Protein AF-A0A1W0WI49-F1 (afdb_monomer_lite)

Organism: Hypsibius exemplaris (NCBI:txid2072580)

Structure (mmCIF, N/CA/C/O backbone):
data_AF-A0A1W0WI49-F1
#
_entry.id   AF-A0A1W0WI49-F1
#
loop_
_atom_site.group_PDB
_atom_site.id
_atom_site.type_symbol
_atom_site.label_atom_id
_atom_site.label_alt_id
_atom_site.label_comp_id
_atom_site.label_asym_id
_atom_site.label_entity_id
_atom_site.label_seq_id
_atom_site.pdbx_PDB_ins_code
_atom_site.Cartn_x
_atom_site.Cartn_y
_atom_site.Cartn_z
_atom_site.occupancy
_atom_site.B_iso_or_equiv
_atom_site.auth_seq_id
_atom_site.auth_comp_id
_atom_site.auth_asym_id
_atom_site.auth_atom_id
_atom_site.pdbx_PDB_model_num
ATOM 1 N N . MET A 1 1 ? 21.904 1.182 1.105 1.00 25.34 1 MET A N 1
ATOM 2 C CA . MET A 1 1 ? 20.936 1.047 2.222 1.00 25.34 1 MET A CA 1
ATOM 3 C C . MET A 1 1 ? 19.886 2.133 2.042 1.00 25.34 1 MET A C 1
ATOM 5 O O . MET A 1 1 ? 20.156 3.280 2.371 1.00 25.34 1 MET A O 1
ATOM 9 N N . THR A 1 2 ? 18.769 1.812 1.389 1.00 24.64 2 THR A N 1
ATOM 10 C CA . THR A 1 2 ? 18.086 2.805 0.530 1.00 24.64 2 THR A CA 1
ATOM 11 C C . THR A 1 2 ? 16.585 2.521 0.359 1.00 24.64 2 THR A C 1
ATOM 13 O O . THR A 1 2 ? 16.008 2.796 -0.686 1.00 24.64 2 THR A O 1
ATOM 16 N N . THR A 1 3 ? 15.942 1.926 1.367 1.00 24.58 3 THR A N 1
ATOM 17 C CA . THR A 1 3 ? 14.616 1.296 1.230 1.00 24.58 3 THR A CA 1
ATOM 18 C C . THR A 1 3 ? 13.606 1.686 2.304 1.00 24.58 3 THR A C 1
ATOM 20 O O . THR A 1 3 ? 13.952 2.041 3.428 1.00 24.58 3 THR A O 1
ATOM 23 N N . THR A 1 4 ? 12.330 1.604 1.919 1.00 29.94 4 THR A N 1
ATOM 24 C CA . THR A 1 4 ? 11.133 1.961 2.700 1.00 29.94 4 THR A CA 1
ATOM 25 C C . THR A 1 4 ? 10.646 0.871 3.657 1.00 29.94 4 THR A C 1
ATOM 27 O O . THR A 1 4 ? 9.852 1.167 4.551 1.00 29.94 4 THR A O 1
ATOM 30 N N . SER A 1 5 ? 11.117 -0.372 3.513 1.00 37.22 5 SER A N 1
ATOM 31 C CA . SER A 1 5 ? 10.848 -1.422 4.503 1.00 37.22 5 SER A CA 1
ATOM 32 C C . SER A 1 5 ? 11.468 -1.074 5.862 1.00 37.22 5 SER A C 1
ATOM 34 O O . SER A 1 5 ? 12.587 -0.555 5.904 1.00 37.22 5 SER A O 1
ATOM 36 N N . PRO A 1 6 ? 10.798 -1.389 6.987 1.00 51.81 6 PRO A N 1
ATOM 37 C CA . PRO A 1 6 ? 11.404 -1.258 8.305 1.00 51.81 6 PRO A CA 1
ATOM 38 C C . PRO A 1 6 ? 12.617 -2.191 8.399 1.00 51.81 6 PRO A C 1
ATOM 40 O O . PRO A 1 6 ? 12.486 -3.408 8.299 1.00 51.81 6 PRO A O 1
ATOM 43 N N . SER A 1 7 ? 13.804 -1.616 8.582 1.00 57.25 7 SER A N 1
ATOM 44 C CA . SER A 1 7 ? 15.026 -2.372 8.855 1.00 57.25 7 SER A CA 1
ATOM 45 C C . SER A 1 7 ? 14.875 -3.139 10.168 1.00 57.25 7 SER A C 1
ATOM 47 O O . SER A 1 7 ? 14.630 -2.510 11.202 1.00 57.25 7 SER A O 1
ATOM 49 N N . LEU A 1 8 ? 15.043 -4.466 10.141 1.00 75.25 8 LEU A N 1
ATOM 50 C CA . LEU A 1 8 ? 15.136 -5.260 11.367 1.00 75.25 8 LEU A CA 1
ATOM 51 C C . LEU A 1 8 ? 16.295 -4.730 12.222 1.00 75.25 8 LEU A C 1
ATOM 53 O O . LEU A 1 8 ? 17.378 -4.452 11.703 1.00 75.25 8 LEU A O 1
ATOM 57 N N . LEU A 1 9 ? 16.052 -4.559 13.520 1.00 91.12 9 LEU A N 1
ATOM 58 C CA . LEU A 1 9 ? 17.054 -4.014 14.432 1.00 91.12 9 LEU A CA 1
ATOM 59 C C . LEU A 1 9 ? 18.099 -5.094 14.776 1.00 91.12 9 LEU A C 1
ATOM 61 O O . LEU A 1 9 ? 17.711 -6.251 14.956 1.00 91.12 9 LEU A O 1
ATOM 65 N N . PRO A 1 10 ? 19.392 -4.755 14.925 1.00 94.19 10 PRO A N 1
ATOM 66 C CA . PRO A 1 10 ? 20.425 -5.683 15.395 1.00 94.19 10 PRO A CA 1
ATOM 67 C C . PRO A 1 10 ? 20.033 -6.455 16.665 1.00 94.19 10 PRO A C 1
ATOM 69 O O . PRO A 1 10 ? 20.164 -7.681 16.706 1.00 94.19 10 PRO A O 1
ATOM 72 N N . SER A 1 11 ? 19.459 -5.764 17.656 1.00 96.50 11 SER A N 1
ATOM 73 C CA . SER A 1 11 ? 18.905 -6.375 18.876 1.00 96.50 11 SER A CA 1
ATOM 74 C C . SER A 1 11 ? 17.783 -7.392 18.609 1.00 96.50 11 SER A C 1
ATOM 76 O O . SER A 1 11 ? 17.727 -8.434 19.264 1.00 96.50 11 SER A O 1
ATOM 78 N N . VAL A 1 12 ? 16.920 -7.133 17.621 1.00 96.44 12 VAL A N 1
ATOM 79 C CA . VAL A 1 12 ? 15.818 -8.026 17.217 1.00 96.44 12 VAL A CA 1
ATOM 80 C C . VAL A 1 12 ? 16.347 -9.273 16.518 1.00 96.44 12 VAL A C 1
ATOM 82 O O . VAL A 1 12 ? 15.980 -10.370 16.923 1.00 96.44 12 VAL A O 1
ATOM 85 N N . ILE A 1 13 ? 17.263 -9.126 15.553 1.00 95.44 13 ILE A N 1
ATOM 86 C CA . ILE A 1 13 ? 17.891 -10.259 14.847 1.00 95.44 13 ILE A CA 1
ATOM 87 C C . ILE A 1 13 ? 18.578 -11.198 15.852 1.00 95.44 13 ILE A C 1
ATOM 89 O O . ILE A 1 13 ? 18.448 -12.418 15.775 1.00 95.44 13 ILE A O 1
ATOM 93 N N . LYS A 1 14 ? 19.289 -10.636 16.837 1.00 96.88 14 LYS A N 1
ATOM 94 C CA . LYS A 1 14 ? 19.951 -11.410 17.897 1.00 96.88 14 LYS A CA 1
ATOM 95 C C . LYS A 1 14 ? 18.959 -12.135 18.808 1.00 96.88 14 LYS A C 1
ATOM 97 O O . LYS A 1 14 ? 19.167 -13.311 19.100 1.00 96.88 14 LYS A O 1
ATOM 102 N N . ALA A 1 15 ? 17.881 -11.473 19.228 1.00 97.12 15 ALA A N 1
ATOM 103 C CA . ALA A 1 15 ? 16.838 -12.092 20.045 1.00 97.12 15 ALA A CA 1
ATOM 104 C C . ALA A 1 15 ? 16.081 -13.202 19.290 1.00 97.12 15 ALA A C 1
ATOM 106 O O . ALA A 1 15 ? 15.826 -14.264 19.854 1.00 97.12 15 ALA A O 1
ATOM 107 N N . GLU A 1 16 ? 15.774 -12.990 18.010 1.00 95.38 16 GLU A N 1
ATOM 108 C CA . GLU A 1 16 ? 15.127 -13.966 17.127 1.00 95.38 16 GLU A CA 1
ATOM 109 C C . GLU A 1 16 ? 16.009 -15.207 16.920 1.00 95.38 16 GLU A C 1
ATOM 111 O O . GLU A 1 16 ? 15.553 -16.327 17.162 1.00 95.38 16 GLU A O 1
ATOM 116 N N . ASN A 1 17 ? 17.297 -15.019 16.607 1.00 95.69 17 ASN A N 1
ATOM 117 C CA . ASN A 1 17 ? 18.279 -16.106 16.523 1.00 95.69 17 ASN A CA 1
ATOM 118 C C . ASN A 1 17 ? 18.418 -16.872 17.850 1.00 95.69 17 ASN A C 1
ATOM 120 O O . ASN A 1 17 ? 18.488 -18.101 17.848 1.00 95.69 17 ASN A O 1
ATOM 124 N N . HIS A 1 18 ? 18.413 -16.174 18.990 1.00 94.25 18 HIS A N 1
ATOM 125 C CA . HIS A 1 18 ? 18.462 -16.817 20.303 1.00 94.25 18 HIS A CA 1
ATOM 126 C C . HIS A 1 18 ? 17.223 -17.697 20.547 1.00 94.25 18 HIS A C 1
ATOM 128 O O . HIS A 1 18 ? 17.357 -18.868 20.897 1.00 94.25 18 HIS A O 1
ATOM 134 N N . ILE A 1 19 ? 16.021 -17.186 20.268 1.00 93.88 19 ILE A N 1
ATOM 135 C CA . ILE A 1 19 ? 14.755 -17.931 20.394 1.00 93.88 19 ILE A CA 1
ATOM 136 C C . ILE A 1 19 ? 14.688 -19.116 19.422 1.00 93.88 19 ILE A C 1
ATOM 138 O O . ILE A 1 19 ? 14.150 -20.165 19.777 1.00 93.88 19 ILE A O 1
ATOM 142 N N . HIS A 1 20 ? 15.252 -18.978 18.220 1.00 92.38 20 HIS A N 1
ATOM 143 C CA . HIS A 1 20 ? 15.390 -20.082 17.273 1.00 92.38 20 HIS A CA 1
ATOM 144 C C . HIS A 1 20 ? 16.321 -21.175 17.823 1.00 92.38 20 HIS A C 1
ATOM 146 O O . HIS A 1 20 ? 15.949 -22.347 17.833 1.00 92.38 20 HIS A O 1
ATOM 152 N N . SER A 1 21 ? 17.488 -20.795 18.359 1.00 93.94 21 SER A N 1
ATOM 153 C CA . SER A 1 21 ? 18.486 -21.734 18.898 1.00 93.94 21 SER A CA 1
ATOM 154 C C . SER A 1 21 ? 18.002 -22.545 20.108 1.00 93.94 21 SER A C 1
ATOM 156 O O . SER A 1 21 ? 18.486 -23.648 20.337 1.00 93.94 21 SER A O 1
ATOM 158 N N . GLN A 1 22 ? 17.010 -22.038 20.849 1.00 92.88 22 GLN A N 1
ATOM 159 C CA . GLN A 1 22 ? 16.369 -22.756 21.957 1.00 92.88 22 GLN A CA 1
ATOM 160 C C . GLN A 1 22 ? 15.425 -23.887 21.501 1.00 92.88 22 GLN A C 1
ATOM 162 O O . GLN A 1 22 ? 14.933 -24.634 22.342 1.00 92.88 22 GLN A O 1
ATOM 167 N N . GLY A 1 23 ? 15.112 -24.004 20.203 1.00 87.19 23 GLY A N 1
ATOM 168 C CA . GLY A 1 23 ? 14.254 -25.073 19.675 1.00 87.19 23 GLY A CA 1
ATOM 169 C C . GLY A 1 23 ? 12.799 -25.043 20.167 1.00 87.19 23 GLY A C 1
ATOM 170 O O . GLY A 1 23 ? 12.105 -26.050 20.055 1.00 87.19 23 GLY A O 1
ATOM 171 N N . LEU A 1 24 ? 12.333 -23.914 20.721 1.00 88.69 24 LEU A N 1
ATOM 172 C CA . LEU A 1 24 ? 11.058 -23.837 21.441 1.00 88.69 24 LEU A CA 1
ATOM 173 C C . LEU A 1 24 ? 9.856 -24.303 20.609 1.00 88.69 24 LEU A C 1
ATOM 175 O O . LEU A 1 24 ? 9.716 -23.964 19.425 1.00 88.69 24 LEU A O 1
ATOM 179 N N . ASP A 1 25 ? 8.928 -24.968 21.294 1.00 86.06 25 ASP A N 1
ATOM 180 C CA . ASP A 1 25 ? 7.600 -25.336 20.810 1.00 86.06 25 ASP A CA 1
ATOM 181 C C . ASP A 1 25 ? 6.792 -24.155 20.235 1.00 86.06 25 ASP A C 1
ATOM 183 O O . ASP A 1 25 ? 7.172 -22.975 20.297 1.00 86.06 25 ASP A O 1
ATOM 187 N N . LYS A 1 26 ? 5.633 -24.498 19.670 1.00 86.56 26 LYS A N 1
ATOM 188 C CA . LYS A 1 26 ? 4.609 -23.554 19.205 1.00 86.56 26 LYS A CA 1
ATOM 189 C C . LYS A 1 26 ? 3.343 -23.638 20.067 1.00 86.56 26 LYS A C 1
ATOM 191 O O . LYS A 1 26 ? 2.254 -23.386 19.560 1.00 86.56 26 LYS A O 1
ATOM 196 N N . GLU A 1 27 ? 3.487 -24.020 21.338 1.00 89.06 27 GLU A N 1
ATOM 197 C CA . GLU A 1 27 ? 2.350 -24.165 22.246 1.00 89.06 27 GLU A CA 1
ATOM 198 C C . GLU A 1 27 ? 1.673 -22.829 22.557 1.00 89.06 27 GLU A C 1
ATOM 200 O O . GLU A 1 27 ? 2.256 -21.743 22.438 1.00 89.06 27 GLU A O 1
ATOM 205 N N . TYR A 1 28 ? 0.405 -22.917 22.949 1.00 91.31 28 TYR A N 1
ATOM 206 C CA . TYR A 1 28 ? -0.402 -21.741 23.240 1.00 91.31 28 TYR A CA 1
ATOM 207 C C . TYR A 1 28 ? 0.102 -20.989 24.476 1.00 91.31 28 TYR A C 1
ATOM 209 O O . TYR A 1 28 ? 0.356 -21.568 25.532 1.00 91.31 28 TYR A O 1
ATOM 217 N N . ALA A 1 29 ? 0.142 -19.658 24.384 1.00 93.50 29 ALA A N 1
ATOM 218 C CA . ALA A 1 29 ? 0.292 -18.827 25.570 1.00 93.50 29 ALA A CA 1
ATOM 219 C C . ALA A 1 29 ? -0.906 -19.006 26.530 1.00 93.50 29 ALA A C 1
ATOM 221 O O . ALA A 1 29 ? -2.032 -19.261 26.080 1.00 93.50 29 ALA A O 1
ATOM 222 N N . PRO A 1 30 ? -0.719 -18.749 27.839 1.00 95.38 30 PRO A N 1
ATOM 223 C CA . PRO A 1 30 ? -1.824 -18.423 28.736 1.00 95.38 30 PRO A CA 1
ATOM 224 C C . PRO A 1 30 ? -2.712 -17.311 28.158 1.00 95.38 30 PRO A C 1
ATOM 226 O O . PRO A 1 30 ? -2.269 -16.502 27.343 1.00 95.38 30 PRO A O 1
ATOM 229 N N . ILE A 1 31 ? -3.959 -17.206 28.628 1.00 97.00 31 ILE A N 1
ATOM 230 C CA . ILE A 1 31 ? -4.920 -16.182 28.165 1.00 97.00 31 ILE A CA 1
ATOM 231 C C . ILE A 1 31 ? -4.344 -14.756 28.295 1.00 97.00 31 ILE A C 1
ATOM 233 O O . ILE A 1 31 ? -4.584 -13.907 27.441 1.00 97.00 31 ILE A O 1
ATOM 237 N N . THR A 1 32 ? -3.538 -14.494 29.328 1.00 96.69 32 THR A N 1
ATOM 238 C CA . THR A 1 32 ? -2.862 -13.205 29.557 1.00 96.69 32 THR A CA 1
ATOM 239 C C . THR A 1 32 ? -1.545 -13.031 28.790 1.00 96.69 32 THR A C 1
ATOM 241 O O . THR A 1 32 ? -0.954 -11.953 28.855 1.00 96.69 32 THR A O 1
ATOM 244 N N . GLY A 1 33 ? -1.096 -14.038 28.037 1.00 97.38 33 GLY A N 1
ATOM 245 C CA . GLY A 1 33 ? 0.126 -14.028 27.233 1.00 97.38 33 GLY A CA 1
ATOM 246 C C . GLY A 1 33 ? 1.391 -14.488 27.951 1.00 97.38 33 GLY A C 1
ATOM 247 O O . GLY A 1 33 ? 1.346 -15.136 28.997 1.00 97.38 33 GLY A O 1
ATOM 248 N N . VAL A 1 34 ? 2.541 -14.159 27.358 1.00 97.12 34 VAL A N 1
ATOM 249 C CA . VAL A 1 34 ? 3.868 -14.510 27.886 1.00 97.12 34 VAL A CA 1
ATOM 250 C C . VAL A 1 34 ? 4.151 -13.704 29.162 1.00 97.12 34 VAL A C 1
ATOM 252 O O . VAL A 1 34 ? 4.273 -12.480 29.126 1.00 97.12 34 VAL A O 1
ATOM 255 N N . ALA A 1 35 ? 4.276 -14.388 30.303 1.00 97.12 35 ALA A N 1
ATOM 256 C CA . ALA A 1 35 ? 4.359 -13.743 31.616 1.00 97.12 35 ALA A CA 1
ATOM 257 C C . ALA A 1 35 ? 5.550 -12.775 31.755 1.00 97.12 35 ALA A C 1
ATOM 259 O O . ALA A 1 35 ? 5.390 -11.675 32.281 1.00 97.12 35 ALA A O 1
ATOM 260 N N . ASP A 1 36 ? 6.729 -13.141 31.249 1.00 97.88 36 ASP A N 1
ATOM 261 C CA . ASP A 1 36 ? 7.935 -12.308 31.372 1.00 97.88 36 ASP A CA 1
ATOM 262 C C . ASP A 1 36 ? 7.964 -11.135 30.385 1.00 97.88 36 ASP A C 1
ATOM 264 O O . ASP A 1 36 ? 8.540 -10.091 30.692 1.00 97.88 36 ASP A O 1
ATOM 268 N N . PHE A 1 37 ? 7.237 -11.243 29.265 1.00 98.56 37 PHE A N 1
ATOM 269 C CA . PHE A 1 37 ? 6.920 -10.093 28.417 1.00 98.56 37 PHE A CA 1
ATOM 270 C C . PHE A 1 37 ? 6.013 -9.105 29.162 1.00 98.56 37 PHE A C 1
ATOM 272 O O . PHE A 1 37 ? 6.290 -7.908 29.163 1.00 98.56 37 PHE A O 1
ATOM 279 N N . ASN A 1 38 ? 4.966 -9.587 29.845 1.00 98.50 38 ASN A N 1
ATOM 280 C CA . ASN A 1 38 ? 4.050 -8.725 30.602 1.00 98.50 38 ASN A CA 1
ATOM 281 C C . ASN A 1 38 ? 4.777 -7.964 31.723 1.00 98.50 38 ASN A C 1
ATOM 283 O O . ASN A 1 38 ? 4.591 -6.754 31.861 1.00 98.50 38 ASN A O 1
ATOM 287 N N . LYS A 1 39 ? 5.647 -8.648 32.485 1.00 98.19 39 LYS A N 1
ATOM 288 C CA . LYS A 1 39 ? 6.513 -8.022 33.501 1.00 98.19 39 LYS A CA 1
ATOM 289 C C . LYS A 1 39 ? 7.402 -6.943 32.874 1.00 98.19 39 LYS A C 1
ATOM 291 O O . LYS A 1 39 ? 7.409 -5.806 33.341 1.00 98.19 39 LYS A O 1
ATOM 296 N N . ALA A 1 40 ? 8.111 -7.281 31.797 1.00 98.50 40 ALA A N 1
ATOM 297 C CA . ALA A 1 40 ? 9.050 -6.380 31.137 1.00 98.50 40 ALA A CA 1
ATOM 298 C C . ALA A 1 40 ? 8.371 -5.151 30.507 1.00 98.50 40 ALA A C 1
ATOM 300 O O . ALA A 1 40 ? 8.863 -4.033 30.654 1.00 98.50 40 ALA A O 1
ATOM 301 N N . ALA A 1 41 ? 7.211 -5.327 29.867 1.00 98.50 41 ALA A N 1
ATOM 302 C CA . ALA A 1 41 ? 6.413 -4.236 29.310 1.00 98.50 41 ALA A CA 1
ATOM 303 C C . ALA A 1 41 ? 5.956 -3.249 30.399 1.00 98.50 41 ALA A C 1
ATOM 305 O O . ALA A 1 41 ? 6.067 -2.032 30.216 1.00 98.50 41 ALA A O 1
ATOM 306 N N . ALA A 1 42 ? 5.515 -3.763 31.553 1.00 98.31 42 ALA A N 1
ATOM 307 C CA . ALA A 1 42 ? 5.128 -2.947 32.699 1.00 98.31 42 ALA A CA 1
ATOM 308 C C . ALA A 1 42 ? 6.329 -2.198 33.307 1.00 98.31 42 ALA A C 1
ATOM 310 O O . ALA A 1 42 ? 6.246 -0.991 33.535 1.00 98.31 42 ALA A O 1
ATOM 311 N N . VAL A 1 43 ? 7.466 -2.875 33.509 1.00 98.25 43 VAL A N 1
ATOM 312 C CA . VAL A 1 43 ? 8.712 -2.256 34.002 1.00 98.25 43 VAL A CA 1
ATOM 313 C C . VAL A 1 43 ? 9.208 -1.159 33.057 1.00 98.25 43 VAL A C 1
ATOM 315 O O . VAL A 1 43 ? 9.609 -0.095 33.526 1.00 98.25 43 VAL A O 1
ATOM 318 N N . LEU A 1 44 ? 9.122 -1.363 31.739 1.00 98.19 44 LEU A N 1
ATOM 319 C CA . LEU A 1 44 ? 9.485 -0.359 30.738 1.00 98.19 44 LEU A CA 1
ATOM 320 C C . LEU A 1 44 ? 8.608 0.903 30.854 1.00 98.19 44 LEU A C 1
ATOM 322 O O . LEU A 1 44 ? 9.127 2.021 30.881 1.00 98.19 44 LEU A O 1
ATOM 326 N N . ALA A 1 45 ? 7.285 0.750 30.973 1.00 97.94 45 ALA A N 1
ATOM 327 C CA . ALA A 1 45 ? 6.368 1.881 31.125 1.00 97.94 45 ALA A CA 1
ATOM 328 C C . ALA A 1 45 ? 6.533 2.601 32.471 1.00 97.94 45 ALA A C 1
ATOM 330 O O . ALA A 1 45 ? 6.810 3.800 32.512 1.00 97.94 45 ALA A O 1
ATOM 331 N N . PHE A 1 46 ? 6.370 1.881 33.581 1.00 98.00 46 PHE A N 1
ATOM 332 C CA . PHE A 1 46 ? 6.279 2.472 34.917 1.00 98.00 46 PHE A CA 1
ATOM 333 C C . PHE A 1 46 ? 7.646 2.778 35.550 1.00 98.00 46 PHE A C 1
ATOM 335 O O . PHE A 1 46 ? 7.723 3.625 36.437 1.00 98.00 46 PHE A O 1
ATOM 342 N N . GLY A 1 47 ? 8.718 2.140 35.075 1.00 96.38 47 GLY A N 1
ATOM 343 C CA . GLY A 1 47 ? 10.060 2.198 35.653 1.00 96.38 47 GLY A CA 1
ATOM 344 C C . GLY A 1 47 ? 10.290 1.105 36.705 1.00 96.38 47 GLY A C 1
ATOM 345 O O . GLY A 1 47 ? 9.386 0.750 37.463 1.00 96.38 47 GLY A O 1
ATOM 346 N N . LYS A 1 48 ? 11.526 0.590 36.774 1.00 93.19 48 LYS A N 1
ATOM 347 C CA . LYS A 1 48 ? 11.940 -0.511 37.672 1.00 93.19 48 LYS A CA 1
ATOM 348 C C . LYS A 1 48 ? 11.658 -0.248 39.162 1.00 93.19 48 LYS A C 1
ATOM 350 O O . LYS A 1 48 ? 11.329 -1.167 39.901 1.00 93.19 48 LYS A O 1
ATOM 355 N N . ASP A 1 49 ? 11.750 1.013 39.584 1.00 92.62 49 ASP A N 1
ATOM 356 C CA . ASP A 1 49 ? 11.578 1.442 40.977 1.00 92.62 49 ASP A CA 1
ATOM 357 C C . ASP A 1 49 ? 10.129 1.822 41.326 1.00 92.62 49 ASP A C 1
ATOM 359 O O . ASP A 1 49 ? 9.860 2.305 42.427 1.00 92.62 49 ASP A O 1
ATOM 363 N N . SER A 1 50 ? 9.184 1.618 40.401 1.00 94.81 50 SER A N 1
ATOM 364 C CA . SER A 1 50 ? 7.789 2.017 40.579 1.00 94.81 50 SER A CA 1
ATOM 365 C C . SER A 1 50 ? 7.127 1.302 41.767 1.00 94.81 50 SER A C 1
ATOM 367 O O . SER A 1 50 ? 7.129 0.066 41.813 1.00 94.81 50 SER A O 1
ATOM 369 N N . PRO A 1 51 ? 6.468 2.037 42.688 1.00 93.81 51 PRO A N 1
ATOM 370 C CA . PRO A 1 51 ? 5.720 1.427 43.785 1.00 93.81 51 PRO A CA 1
ATOM 371 C C . PRO A 1 51 ? 4.527 0.606 43.281 1.00 93.81 51 PRO A C 1
ATOM 373 O O . PRO A 1 51 ? 4.112 -0.330 43.954 1.00 93.81 51 PRO A O 1
ATOM 376 N N . VAL A 1 52 ? 4.004 0.904 42.083 1.00 95.88 52 VAL A N 1
ATOM 377 C CA . VAL A 1 52 ? 2.936 0.111 41.457 1.00 95.88 52 VAL A CA 1
ATOM 378 C C . VAL A 1 52 ? 3.420 -1.307 41.152 1.00 95.88 52 VAL A C 1
ATOM 380 O O . VAL A 1 52 ? 2.735 -2.262 41.501 1.00 95.88 52 VAL A O 1
ATOM 383 N N . ILE A 1 53 ? 4.621 -1.444 40.580 1.00 95.88 53 ILE A N 1
ATOM 384 C CA . ILE A 1 53 ? 5.230 -2.750 40.285 1.00 95.88 53 ILE A CA 1
ATOM 385 C C . ILE A 1 53 ? 5.614 -3.454 41.589 1.00 95.88 53 ILE A C 1
ATOM 387 O O . ILE A 1 53 ? 5.223 -4.595 41.821 1.00 95.88 53 ILE A O 1
ATOM 391 N N . ARG A 1 54 ? 6.347 -2.755 42.468 1.00 96.00 54 ARG A N 1
ATOM 392 C CA . ARG A 1 54 ? 6.891 -3.316 43.715 1.00 96.00 54 ARG A CA 1
ATOM 393 C C . ARG A 1 54 ? 5.810 -3.856 44.653 1.00 96.00 54 ARG A C 1
ATOM 395 O O . ARG A 1 54 ? 6.030 -4.876 45.296 1.00 96.00 54 ARG A O 1
ATOM 402 N N . ASN A 1 55 ? 4.657 -3.192 44.711 1.00 96.12 55 ASN A N 1
ATOM 403 C CA . ASN A 1 55 ? 3.573 -3.543 45.627 1.00 96.12 55 ASN A CA 1
ATOM 404 C C . ASN A 1 55 ? 2.485 -4.418 44.965 1.00 96.12 55 ASN A C 1
ATOM 406 O O . ASN A 1 55 ? 1.465 -4.680 45.599 1.00 96.12 55 ASN A O 1
ATOM 410 N N . GLY A 1 56 ? 2.671 -4.865 43.714 1.00 95.69 56 GLY A N 1
ATOM 411 C CA . GLY A 1 56 ? 1.716 -5.728 43.003 1.00 95.69 56 GLY A CA 1
ATOM 412 C C . GLY A 1 56 ? 0.408 -5.036 42.598 1.00 95.69 56 GLY A C 1
ATOM 413 O O . GLY A 1 56 ? -0.635 -5.678 42.543 1.00 95.69 56 GLY A O 1
ATOM 414 N N . LEU A 1 57 ? 0.448 -3.725 42.342 1.00 97.44 57 LEU A N 1
ATOM 415 C CA . LEU A 1 57 ? -0.726 -2.878 42.088 1.00 97.44 57 LEU A CA 1
ATOM 416 C C . LEU A 1 57 ? -1.031 -2.684 40.594 1.00 97.44 57 LEU A C 1
ATOM 418 O O . LEU A 1 57 ? -1.800 -1.790 40.238 1.00 97.44 57 LEU A O 1
ATOM 422 N N . ASN A 1 58 ? -0.434 -3.479 39.703 1.00 97.06 58 ASN A N 1
ATOM 423 C CA . ASN A 1 58 ? -0.806 -3.520 38.292 1.00 97.06 58 ASN A CA 1
ATOM 424 C C . ASN A 1 58 ? -1.202 -4.918 37.830 1.00 97.06 58 ASN A C 1
ATOM 426 O O . ASN A 1 58 ? -0.551 -5.914 38.133 1.00 97.06 58 ASN A O 1
ATOM 430 N N . VAL A 1 59 ? -2.210 -4.945 36.966 1.00 98.31 59 VAL A N 1
ATOM 431 C CA . VAL A 1 59 ? -2.443 -6.051 36.042 1.00 98.31 59 VAL A CA 1
ATOM 432 C C . VAL A 1 59 ? -1.822 -5.670 34.710 1.00 98.31 59 VAL A C 1
ATOM 434 O O . VAL A 1 59 ? -2.086 -4.574 34.222 1.00 98.31 59 VAL A O 1
ATOM 437 N N . THR A 1 60 ? -1.044 -6.562 34.097 1.00 98.56 60 THR A N 1
ATOM 438 C CA . THR A 1 60 ? -0.522 -6.375 32.736 1.00 98.56 60 THR A CA 1
ATOM 439 C C . THR A 1 60 ? -0.717 -7.648 31.925 1.00 98.56 60 THR A C 1
ATOM 441 O O . THR A 1 60 ? -0.390 -8.743 32.376 1.00 98.56 60 THR A O 1
ATOM 444 N N . THR A 1 61 ? -1.265 -7.496 30.721 1.00 98.50 61 THR A N 1
ATOM 445 C CA . THR A 1 61 ? -1.626 -8.596 29.818 1.00 98.50 61 THR A CA 1
ATOM 446 C C . THR A 1 61 ? -1.168 -8.300 28.395 1.00 98.50 61 THR A C 1
ATOM 448 O O . THR A 1 61 ? -1.197 -7.151 27.950 1.00 98.50 61 THR A O 1
ATOM 451 N N . GLN A 1 62 ? -0.757 -9.329 27.664 1.00 98.62 62 GLN A N 1
ATOM 452 C CA . GLN A 1 62 ? -0.358 -9.208 26.269 1.00 98.62 62 GLN A CA 1
ATOM 453 C C . GLN A 1 62 ? -1.598 -9.037 25.383 1.00 98.62 62 GLN A C 1
ATOM 455 O O . GLN A 1 62 ? -2.594 -9.757 25.509 1.00 98.62 62 GLN A O 1
ATOM 460 N N . ALA A 1 63 ? -1.512 -8.105 24.439 1.00 98.06 63 ALA A N 1
ATOM 461 C CA . ALA A 1 63 ? -2.585 -7.770 23.516 1.00 98.06 63 ALA A CA 1
ATOM 462 C C . ALA A 1 63 ? -2.095 -7.731 22.063 1.00 98.06 63 ALA A C 1
ATOM 464 O O . ALA A 1 63 ? -0.902 -7.582 21.791 1.00 98.06 63 ALA A O 1
ATOM 465 N N . ILE A 1 64 ? -3.031 -7.849 21.115 1.00 96.75 64 ILE A N 1
ATOM 466 C CA . ILE A 1 64 ? -2.741 -7.886 19.672 1.00 96.75 64 ILE A CA 1
ATOM 467 C C . ILE A 1 64 ? -2.428 -6.465 19.161 1.00 96.75 64 ILE A C 1
ATOM 469 O O . ILE A 1 64 ? -3.245 -5.771 18.547 1.00 96.75 64 ILE A O 1
ATOM 473 N N . SER A 1 65 ? -1.197 -6.035 19.424 1.00 95.62 65 SER A N 1
ATOM 474 C CA . SER A 1 65 ? -0.650 -4.693 19.234 1.00 95.62 65 SER A CA 1
ATOM 475 C C . SER A 1 65 ? -1.362 -3.624 20.073 1.00 95.62 65 SER A C 1
ATOM 477 O O . SER A 1 65 ? -2.299 -3.914 20.817 1.00 95.62 65 SER A O 1
ATOM 479 N N . GLY A 1 66 ? -0.949 -2.361 19.928 1.00 96.69 66 GLY A N 1
ATOM 480 C CA . GLY A 1 66 ? -1.608 -1.230 20.597 1.00 96.69 66 GLY A CA 1
ATOM 481 C C . GLY A 1 66 ? -3.097 -1.140 20.242 1.00 96.69 66 GLY A C 1
ATOM 482 O O . GLY A 1 66 ? -3.921 -0.837 21.093 1.00 96.69 66 GLY A O 1
ATOM 483 N N . THR A 1 67 ? -3.470 -1.523 19.014 1.00 97.56 67 THR A N 1
ATOM 484 C CA . THR A 1 67 ? -4.874 -1.638 18.580 1.00 97.56 67 THR A CA 1
ATOM 485 C C . THR A 1 67 ? -5.672 -2.630 19.432 1.00 97.56 67 THR A C 1
ATOM 487 O O . THR A 1 67 ? -6.782 -2.314 19.851 1.00 97.56 67 THR A O 1
ATOM 490 N N . GLY A 1 68 ? -5.110 -3.811 19.709 1.00 97.81 68 GLY A N 1
ATOM 491 C CA . GLY A 1 68 ? -5.722 -4.810 20.583 1.00 97.81 68 GLY A CA 1
ATOM 492 C C . GLY A 1 68 ? -5.771 -4.345 22.035 1.00 97.81 68 GLY A C 1
ATOM 493 O O . GLY A 1 68 ? -6.797 -4.514 22.683 1.00 97.81 68 GLY A O 1
ATOM 494 N N . ALA A 1 69 ? -4.715 -3.687 22.525 1.00 98.50 69 ALA A N 1
ATOM 495 C CA . ALA A 1 69 ? -4.686 -3.126 23.875 1.00 98.50 69 ALA A CA 1
ATOM 496 C C . ALA A 1 69 ? -5.759 -2.039 24.072 1.00 98.50 69 ALA A C 1
ATOM 498 O O . ALA A 1 69 ? -6.481 -2.066 25.064 1.00 98.50 69 ALA A O 1
ATOM 499 N N . LEU A 1 70 ? -5.925 -1.136 23.096 1.00 98.69 70 LEU A N 1
ATOM 500 C CA . LEU A 1 70 ? -6.995 -0.132 23.060 1.00 98.69 70 LEU A CA 1
ATOM 501 C C . LEU A 1 70 ? -8.385 -0.783 22.997 1.00 98.69 70 LEU A C 1
ATOM 503 O O . LEU A 1 70 ? -9.283 -0.390 23.736 1.00 98.69 70 LEU A O 1
ATOM 507 N N . ARG A 1 71 ? -8.577 -1.818 22.164 1.00 98.50 71 ARG A N 1
ATOM 508 C CA . ARG A 1 71 ? -9.867 -2.522 22.047 1.00 98.50 71 ARG A CA 1
ATOM 509 C C . ARG A 1 71 ? -10.241 -3.309 23.307 1.00 98.50 71 ARG A C 1
ATOM 511 O O . ARG A 1 71 ? -11.431 -3.366 23.634 1.00 98.50 71 ARG A O 1
ATOM 518 N N . LEU A 1 72 ? -9.253 -3.889 23.991 1.00 98.62 72 LEU A N 1
ATOM 519 C CA . LEU A 1 72 ? -9.410 -4.619 25.248 1.00 98.62 72 LEU A CA 1
ATOM 520 C C . LEU A 1 72 ? -9.754 -3.672 26.400 1.00 98.62 72 LEU A C 1
ATOM 522 O O . LEU A 1 72 ? -10.752 -3.895 27.081 1.00 98.62 72 LEU A O 1
ATOM 526 N N . GLY A 1 73 ? -9.004 -2.581 26.576 1.00 98.38 73 GLY A N 1
ATOM 527 C CA . GLY A 1 73 ? -9.313 -1.594 27.609 1.00 98.38 73 GLY A CA 1
ATOM 528 C C . GLY A 1 73 ? -10.630 -0.863 27.366 1.00 98.38 73 GLY A C 1
ATOM 529 O O . GLY A 1 73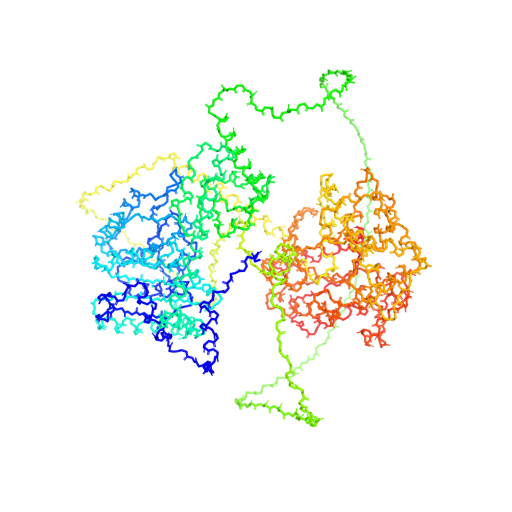 ? -11.368 -0.621 28.314 1.00 98.38 73 GLY A O 1
ATOM 530 N N . ALA A 1 74 ? -10.999 -0.598 26.109 1.00 98.56 74 ALA A N 1
ATOM 531 C CA . ALA A 1 74 ? -12.323 -0.074 25.783 1.00 98.56 74 ALA A CA 1
ATOM 532 C C . ALA A 1 74 ? -13.450 -1.070 26.143 1.00 98.56 74 ALA A C 1
ATOM 534 O O . ALA A 1 74 ? -14.473 -0.655 26.679 1.00 98.56 74 ALA A O 1
ATOM 535 N N . ALA A 1 75 ? -13.259 -2.383 25.931 1.00 98.44 75 ALA A N 1
ATOM 536 C CA . ALA A 1 75 ? -14.211 -3.407 26.391 1.00 98.44 75 ALA A CA 1
ATOM 537 C C . ALA A 1 75 ? -14.296 -3.488 27.925 1.00 98.44 75 ALA A C 1
ATOM 539 O O . ALA A 1 75 ? -15.375 -3.674 28.483 1.00 98.44 75 ALA A O 1
ATOM 540 N N . PHE A 1 76 ? -13.155 -3.356 28.602 1.00 98.31 76 PHE A N 1
ATOM 541 C CA . PHE A 1 76 ? -13.064 -3.374 30.058 1.00 98.31 76 PHE A CA 1
ATOM 542 C C . PHE A 1 76 ? -13.774 -2.165 30.681 1.00 98.31 76 PHE A C 1
ATOM 544 O O . PHE A 1 76 ? -14.587 -2.331 31.589 1.00 98.31 76 PHE A O 1
ATOM 551 N N . LEU A 1 77 ? -13.534 -0.962 30.153 1.00 97.81 77 LEU A N 1
ATOM 552 C CA . LEU A 1 77 ? -14.195 0.248 30.632 1.00 97.81 77 LEU A CA 1
ATOM 553 C C . LEU A 1 77 ? -15.690 0.256 30.314 1.00 97.81 77 LEU A C 1
ATOM 555 O O . LEU A 1 77 ? -16.463 0.612 31.194 1.00 97.81 77 LEU A O 1
ATOM 559 N N . GLU A 1 78 ? -16.133 -0.199 29.138 1.00 97.81 78 GLU A N 1
ATOM 560 C CA . GLU A 1 78 ? -17.574 -0.347 28.895 1.00 97.81 78 GLU A CA 1
ATOM 561 C C . GLU A 1 78 ? -18.202 -1.294 29.929 1.00 97.81 78 GLU A C 1
ATOM 563 O O . GLU A 1 78 ? -19.111 -0.900 30.661 1.00 97.81 78 GLU A O 1
ATOM 568 N N . LYS A 1 79 ? -17.680 -2.513 30.070 1.00 97.19 79 LYS A N 1
ATOM 569 C CA . LYS A 1 79 ? -18.344 -3.530 30.888 1.00 97.19 79 LYS A CA 1
ATOM 570 C C . LYS A 1 79 ? -18.312 -3.227 32.392 1.00 97.19 79 LYS A C 1
ATOM 572 O O . LYS A 1 79 ? -19.273 -3.539 33.102 1.00 97.19 79 LYS A O 1
ATOM 577 N N . PHE A 1 80 ? -17.222 -2.644 32.896 1.00 95.94 80 PHE A N 1
ATOM 578 C CA . PHE A 1 80 ? -16.967 -2.557 34.338 1.00 95.94 80 PHE A CA 1
ATOM 579 C C . PHE A 1 80 ? -16.974 -1.140 34.919 1.00 95.94 80 PHE A C 1
ATOM 581 O O . PHE A 1 80 ? -17.338 -0.996 36.089 1.00 95.94 80 PHE A O 1
ATOM 588 N N . PHE A 1 81 ? -16.645 -0.096 34.150 1.00 95.50 81 PHE A N 1
ATOM 589 C CA . PHE A 1 81 ? -16.600 1.270 34.681 1.00 95.50 81 PHE A CA 1
ATOM 590 C C . PHE A 1 81 ? -18.005 1.783 35.035 1.00 95.50 81 PHE A C 1
ATOM 592 O O . PHE A 1 81 ? -18.971 1.565 34.301 1.00 95.50 81 PHE A O 1
ATOM 599 N N . LYS A 1 82 ? -18.115 2.448 36.193 1.00 94.31 82 LYS A N 1
ATOM 600 C CA . LYS A 1 82 ? -19.386 2.941 36.760 1.00 94.31 82 LYS A CA 1
ATOM 601 C C . LYS A 1 82 ? -19.548 4.464 36.706 1.00 94.31 82 LYS A C 1
ATOM 603 O O . LYS A 1 82 ? -20.628 4.951 37.018 1.00 94.31 82 LYS A O 1
ATOM 608 N N . GLY A 1 83 ? -18.495 5.193 36.328 1.00 94.25 83 GLY A N 1
ATOM 609 C CA . GLY A 1 83 ? -18.547 6.635 36.080 1.00 94.25 83 GLY A CA 1
ATOM 610 C C . GLY A 1 83 ? -19.141 6.970 34.708 1.00 94.25 83 GLY A C 1
ATOM 611 O O . GLY A 1 83 ? -19.790 6.139 34.069 1.00 94.25 83 GLY A O 1
ATOM 612 N N . ASN A 1 84 ? -18.886 8.185 34.221 1.00 94.50 84 ASN A N 1
ATOM 613 C CA . ASN A 1 84 ? -19.350 8.606 32.904 1.00 94.50 84 ASN A CA 1
ATOM 614 C C . ASN A 1 84 ? -18.617 7.831 31.788 1.00 94.50 84 ASN A C 1
ATOM 616 O O . ASN A 1 84 ? -17.401 7.937 31.627 1.00 94.50 84 ASN A O 1
ATOM 620 N N . LYS A 1 85 ? -19.382 7.072 30.992 1.00 95.06 85 LYS A N 1
ATOM 621 C CA . LYS A 1 85 ? -18.905 6.278 29.844 1.00 95.06 85 LYS A CA 1
ATOM 622 C C . LYS A 1 85 ? -18.592 7.110 28.588 1.00 95.06 85 LYS A C 1
ATOM 624 O O . LYS A 1 85 ? -18.280 6.541 27.542 1.00 95.06 85 LYS A O 1
ATOM 629 N N . GLU A 1 86 ? -18.664 8.437 28.660 1.00 95.81 86 GLU A N 1
ATOM 630 C CA . GLU A 1 86 ? -18.121 9.317 27.625 1.00 95.81 86 GLU A CA 1
ATOM 631 C C . GLU A 1 86 ? -16.585 9.353 27.687 1.00 95.81 86 GLU A C 1
ATOM 633 O O . GLU A 1 86 ? -15.979 9.681 28.710 1.00 95.81 86 GLU A O 1
ATOM 638 N N . VAL A 1 87 ? -15.961 9.019 26.558 1.00 98.31 87 VAL A N 1
ATOM 639 C CA . VAL A 1 87 ? -14.513 9.005 26.345 1.00 98.31 87 VAL A CA 1
ATOM 640 C C . VAL A 1 87 ? -14.115 10.264 25.591 1.00 98.31 87 VAL A C 1
ATOM 642 O O . VAL A 1 87 ? -14.423 10.417 24.406 1.00 98.31 87 VAL A O 1
ATOM 645 N N . TYR A 1 88 ? -13.412 11.159 26.272 1.00 98.56 88 TYR A N 1
ATOM 646 C CA . TYR A 1 88 ? -12.913 12.408 25.714 1.00 98.56 88 TYR A CA 1
ATOM 647 C C . TYR A 1 88 ? -11.536 12.200 25.084 1.00 98.56 88 TYR A C 1
ATOM 649 O O . TYR A 1 88 ? -10.616 11.691 25.723 1.00 98.56 88 TYR A O 1
ATOM 657 N N . MET A 1 89 ? -11.403 12.592 23.818 1.00 98.31 89 MET A N 1
ATOM 658 C CA . MET A 1 89 ? -10.192 12.432 23.011 1.00 98.31 89 MET A CA 1
ATOM 659 C C . MET A 1 89 ? -9.678 13.791 22.511 1.00 98.31 89 MET A C 1
ATOM 661 O O . MET A 1 89 ? -10.488 14.697 22.302 1.00 98.31 89 MET A O 1
ATOM 665 N N . PRO A 1 90 ? -8.366 13.954 22.273 1.00 98.00 90 PRO A N 1
ATOM 666 C CA . PRO A 1 90 ? -7.830 15.191 21.721 1.00 98.00 90 PRO A CA 1
ATOM 667 C C . PRO A 1 90 ? -8.341 15.455 20.298 1.00 98.00 90 PRO A C 1
ATOM 669 O O . PRO A 1 90 ? -8.812 14.554 19.592 1.00 98.00 90 PRO A O 1
ATOM 672 N N . THR A 1 91 ? -8.233 16.713 19.875 1.00 95.88 91 THR A N 1
ATOM 673 C CA . THR A 1 91 ? -8.609 17.160 18.530 1.00 95.88 91 THR A CA 1
ATOM 674 C C . THR A 1 91 ? -7.394 17.782 17.834 1.00 95.88 91 THR A C 1
ATOM 676 O O . THR A 1 91 ? -6.930 18.832 18.289 1.00 95.88 91 THR A O 1
ATOM 679 N N . PRO A 1 92 ? -6.868 17.176 16.747 1.00 94.25 92 PRO A N 1
ATOM 680 C CA . PRO A 1 92 ? -7.187 15.838 16.220 1.00 94.25 92 PRO A CA 1
ATOM 681 C C . PRO A 1 92 ? -6.667 14.704 17.135 1.00 94.25 92 PRO A C 1
ATOM 683 O O . PRO A 1 92 ? -6.024 14.961 18.143 1.00 94.25 92 PRO A O 1
ATOM 686 N N . THR A 1 93 ? -6.911 13.442 16.772 1.00 95.44 93 THR A N 1
ATOM 687 C CA . THR A 1 93 ? -6.347 12.241 17.430 1.00 95.44 93 THR A CA 1
ATOM 688 C C . THR A 1 93 ? -6.091 11.148 16.386 1.00 95.44 93 THR A C 1
ATOM 690 O O . THR A 1 93 ? -6.462 11.309 15.218 1.00 95.44 93 THR A O 1
ATOM 693 N N . TRP A 1 94 ? -5.478 10.021 16.763 1.00 94.19 94 TRP A N 1
ATOM 694 C CA . TRP A 1 94 ? -5.269 8.907 15.837 1.00 94.19 94 TRP A CA 1
ATOM 695 C C . TRP A 1 94 ? -6.623 8.391 15.337 1.00 94.19 94 TRP A C 1
ATOM 697 O O . TRP A 1 94 ? -7.471 7.986 16.130 1.00 94.19 94 TRP A O 1
ATOM 707 N N . GLY A 1 95 ? -6.823 8.382 14.015 1.00 90.12 95 GLY A N 1
ATOM 708 C CA . GLY A 1 95 ? -8.136 8.148 13.396 1.00 90.12 95 GLY A CA 1
ATOM 709 C C . GLY A 1 95 ? -8.812 6.813 13.736 1.00 90.12 95 GLY A C 1
ATOM 710 O O . GLY A 1 95 ? -10.013 6.679 13.531 1.00 90.12 95 GLY A O 1
ATOM 711 N N . ASN A 1 96 ? -8.079 5.843 14.293 1.00 94.88 96 ASN A N 1
ATOM 712 C CA . ASN A 1 96 ? -8.647 4.571 14.740 1.00 94.88 96 ASN A CA 1
ATOM 713 C C . ASN A 1 96 ? -9.199 4.609 16.184 1.00 94.88 96 ASN A C 1
ATOM 715 O O . ASN A 1 96 ? -9.912 3.694 16.581 1.00 94.88 96 ASN A O 1
ATOM 719 N N . HIS A 1 97 ? -8.929 5.652 16.979 1.00 98.12 97 HIS A N 1
ATOM 720 C CA . HIS A 1 97 ? -9.478 5.765 18.336 1.00 98.12 97 HIS A CA 1
ATOM 721 C C . HIS A 1 97 ? -11.011 5.840 18.331 1.00 98.12 97 HIS A C 1
ATOM 723 O O . HIS A 1 97 ? -11.669 5.053 19.009 1.00 98.12 97 HIS A O 1
ATOM 729 N N . ILE A 1 98 ? -11.589 6.721 17.510 1.00 97.62 98 ILE A N 1
ATOM 730 C CA . ILE A 1 98 ? -13.046 6.892 17.414 1.00 97.62 98 ILE A CA 1
ATOM 731 C C . ILE A 1 98 ? -13.763 5.560 17.089 1.00 97.62 98 ILE A C 1
ATOM 733 O O . ILE A 1 98 ? -14.660 5.195 17.852 1.00 97.62 98 ILE A O 1
ATOM 737 N N . PRO A 1 99 ? -13.395 4.792 16.037 1.00 97.56 99 PRO A N 1
ATOM 738 C CA . PRO A 1 99 ? -14.044 3.510 15.759 1.00 97.56 99 PRO A CA 1
ATOM 739 C C . PRO A 1 99 ? -13.756 2.424 16.808 1.00 97.56 99 PRO A C 1
ATOM 741 O O . PRO A 1 99 ? -14.675 1.670 17.114 1.00 97.56 99 PRO A O 1
ATOM 744 N N . ILE A 1 100 ? -12.557 2.348 17.413 1.00 98.31 100 ILE A N 1
ATOM 745 C CA . ILE A 1 100 ? -12.275 1.363 18.482 1.00 98.31 100 ILE A CA 1
ATOM 746 C C . ILE A 1 100 ? -13.231 1.547 19.666 1.00 98.31 100 ILE A C 1
ATOM 748 O O . ILE A 1 100 ? -13.855 0.581 20.108 1.00 98.31 100 ILE A O 1
ATOM 752 N N . PHE A 1 101 ? -13.354 2.775 20.179 1.00 98.38 101 PHE A N 1
ATOM 753 C CA . PHE A 1 101 ? -14.157 3.046 21.372 1.00 98.38 101 PHE A CA 1
ATOM 754 C C . PHE A 1 101 ? -15.665 3.027 21.067 1.00 98.38 101 PHE A C 1
ATOM 756 O O . PHE A 1 101 ? -16.415 2.438 21.844 1.00 98.38 101 PHE A O 1
ATOM 763 N N . LYS A 1 102 ? -16.110 3.524 19.900 1.00 97.69 102 LYS A N 1
ATOM 764 C CA . LYS A 1 102 ? -17.514 3.367 19.469 1.00 97.69 102 LYS A CA 1
ATOM 765 C C . LYS A 1 102 ? -17.907 1.895 19.294 1.00 97.69 102 LYS A C 1
ATOM 767 O O . LYS A 1 102 ? -18.948 1.490 19.797 1.00 97.69 102 LYS A O 1
ATOM 772 N N . HIS A 1 103 ? -17.069 1.068 18.660 1.00 97.56 103 HIS A N 1
ATOM 773 C CA . HIS A 1 103 ? -17.319 -0.378 18.534 1.00 97.56 103 HIS A CA 1
ATOM 774 C C . HIS A 1 103 ? -17.287 -1.089 19.901 1.00 97.56 103 HIS A C 1
ATOM 776 O O . HIS A 1 103 ? -17.938 -2.119 20.086 1.00 97.56 103 HIS A O 1
ATOM 782 N N . ALA A 1 104 ? -16.554 -0.563 20.883 1.00 97.12 104 ALA A N 1
ATOM 783 C CA . ALA A 1 104 ? -16.602 -1.084 22.243 1.00 97.12 104 ALA A CA 1
ATOM 784 C C . ALA A 1 104 ? -17.914 -0.775 22.985 1.00 97.12 104 ALA A C 1
ATOM 786 O O . ALA A 1 104 ? -18.125 -1.387 24.022 1.00 97.12 104 ALA A O 1
ATOM 787 N N . GLY A 1 105 ? -18.773 0.114 22.466 1.00 96.94 105 GLY A N 1
ATOM 788 C CA . GLY A 1 105 ? -20.015 0.563 23.110 1.00 96.94 105 GLY A CA 1
ATOM 789 C C . GLY A 1 105 ? -19.891 1.888 23.874 1.00 96.94 105 GLY A C 1
ATOM 790 O O . GLY A 1 105 ? -20.836 2.298 24.541 1.00 96.94 105 GLY A O 1
ATOM 791 N N . LEU A 1 106 ? -18.744 2.572 23.787 1.00 97.56 106 LEU A N 1
ATOM 792 C CA . LEU A 1 106 ? -18.485 3.819 24.508 1.00 97.56 106 LEU A CA 1
ATOM 793 C C . LEU A 1 106 ? -18.826 5.048 23.654 1.00 97.56 106 LEU A C 1
ATOM 795 O O . LEU A 1 106 ? -18.496 5.127 22.466 1.00 97.56 106 LEU A O 1
ATOM 799 N N . ALA A 1 107 ? -19.456 6.040 24.283 1.00 96.69 107 ALA A N 1
ATOM 800 C CA . ALA A 1 107 ? -19.697 7.336 23.663 1.00 96.69 107 ALA A CA 1
ATOM 801 C C . ALA A 1 107 ? -18.366 8.086 23.517 1.00 96.69 107 ALA A C 1
ATOM 803 O O . ALA A 1 107 ? -17.557 8.104 24.440 1.00 96.69 107 ALA A O 1
ATOM 804 N N . VAL A 1 108 ? -18.127 8.721 22.368 1.00 97.81 108 VAL A N 1
ATOM 805 C CA . VAL A 1 108 ? -16.874 9.447 22.101 1.00 97.81 108 VAL A CA 1
ATOM 806 C C . VAL A 1 108 ? -17.145 10.944 22.005 1.00 97.81 108 VAL A C 1
ATOM 808 O O . VAL A 1 108 ? -18.036 11.376 21.272 1.00 97.81 108 VAL A O 1
ATOM 811 N N . LYS A 1 109 ? -16.351 11.720 22.742 1.00 98.06 109 LYS A N 1
ATOM 812 C CA . LYS A 1 109 ? -16.336 13.184 22.784 1.00 98.06 109 LYS A CA 1
ATOM 813 C C . LYS A 1 109 ? -14.935 13.699 22.462 1.00 98.06 109 LYS A C 1
ATOM 815 O O . LYS A 1 109 ? -13.972 12.934 22.402 1.00 98.06 109 LYS A O 1
ATOM 820 N N . GLN A 1 110 ? -14.822 15.007 22.278 1.00 97.88 110 GLN A N 1
ATOM 821 C CA . GLN A 1 110 ? -13.572 15.671 21.931 1.00 97.88 110 GLN A CA 1
ATOM 822 C C . GLN A 1 110 ? -13.275 16.853 22.854 1.00 97.88 110 GLN A C 1
ATOM 824 O O . GLN A 1 110 ? -14.192 17.465 23.400 1.00 97.88 110 GLN A O 1
ATOM 829 N N . TYR A 1 111 ? -11.987 17.150 23.021 1.00 98.31 111 TYR A N 1
ATOM 830 C CA . TYR A 1 111 ? -11.467 18.355 23.668 1.00 98.31 111 TYR A CA 1
ATOM 831 C C . TYR A 1 111 ? -10.370 18.983 22.789 1.00 98.31 111 TYR A C 1
ATOM 833 O O . TYR A 1 111 ? -9.765 18.292 21.957 1.00 98.31 111 TYR A O 1
ATOM 841 N N . ARG A 1 112 ? -10.129 20.293 22.918 1.00 98.25 112 ARG A N 1
ATOM 842 C CA . ARG A 1 112 ? -9.076 20.989 22.156 1.00 98.25 112 ARG A CA 1
ATOM 843 C C . ARG A 1 112 ? -7.678 20.513 22.553 1.00 98.25 112 ARG A C 1
ATOM 845 O O . ARG A 1 112 ? -7.438 20.155 23.701 1.00 98.25 112 ARG A O 1
ATOM 852 N N . TYR A 1 113 ? -6.760 20.479 21.588 1.00 97.81 113 TYR A N 1
ATOM 853 C CA . TYR A 1 113 ? -5.399 19.975 21.807 1.00 97.81 113 TYR A CA 1
ATOM 854 C C . TYR A 1 113 ? -4.365 20.631 20.892 1.00 97.81 113 TYR A C 1
ATOM 856 O O . TYR A 1 113 ? -3.287 20.996 21.348 1.00 97.81 113 TYR A O 1
ATOM 864 N N . TYR A 1 114 ? -4.680 20.792 19.608 1.00 95.50 114 TYR A N 1
ATOM 865 C CA . TYR A 1 114 ? -3.799 21.424 18.628 1.00 95.50 114 TYR A CA 1
ATOM 866 C C . TYR A 1 114 ? -4.360 22.778 18.195 1.00 95.50 114 TYR A C 1
ATOM 868 O O . TYR A 1 114 ? -5.528 22.853 17.811 1.00 95.50 114 TYR A O 1
ATOM 876 N N . ASP A 1 115 ? -3.528 23.818 18.208 1.00 94.12 115 ASP A N 1
ATOM 877 C CA . ASP A 1 115 ? -3.853 25.114 17.610 1.00 94.12 115 ASP A CA 1
ATOM 878 C C . ASP A 1 115 ? -3.216 25.231 16.210 1.00 94.12 115 ASP A C 1
ATOM 880 O O . ASP A 1 115 ? -1.987 25.301 16.099 1.00 94.12 115 ASP A O 1
ATOM 884 N N . PRO A 1 116 ? -4.016 25.313 15.129 1.00 89.69 116 PRO A N 1
ATOM 885 C CA . PRO A 1 116 ? -3.499 25.522 13.779 1.00 89.69 116 PRO A CA 1
ATOM 886 C C . PRO A 1 116 ? -2.742 26.841 13.575 1.00 89.69 116 PRO A C 1
AT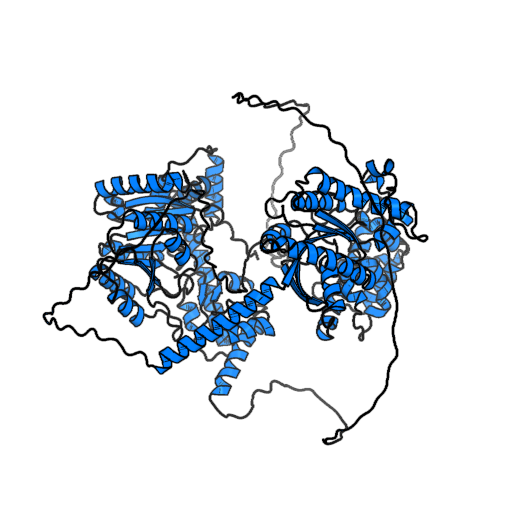OM 888 O O . PRO A 1 116 ? -1.953 26.921 12.639 1.00 89.69 116 PRO A O 1
ATOM 891 N N . LYS A 1 117 ? -2.953 27.871 14.410 1.00 88.88 117 LYS A N 1
ATOM 892 C CA . LYS A 1 117 ? -2.290 29.180 14.252 1.00 88.88 117 LYS A CA 1
ATOM 893 C C . LYS A 1 117 ? -0.832 29.152 14.712 1.00 88.88 117 LYS A C 1
ATOM 895 O O . LYS A 1 117 ? 0.018 29.757 14.069 1.00 88.88 117 LYS A O 1
ATOM 900 N N . THR A 1 118 ? -0.542 28.452 15.806 1.00 90.00 118 THR A N 1
ATOM 901 C CA . THR A 1 118 ? 0.821 28.257 16.335 1.00 90.00 118 THR A CA 1
ATOM 902 C C . THR A 1 118 ? 1.476 26.949 15.882 1.00 90.00 118 THR A C 1
ATOM 904 O O . THR A 1 118 ? 2.675 26.772 16.084 1.00 90.00 118 THR A O 1
ATOM 907 N N . CYS A 1 119 ? 0.708 26.030 15.284 1.00 91.19 119 CYS A N 1
ATOM 908 C CA . CYS A 1 119 ? 1.114 24.650 14.983 1.00 91.19 119 CYS A CA 1
ATOM 909 C C . CYS A 1 119 ? 1.626 23.869 16.214 1.00 91.19 119 CYS A C 1
ATOM 911 O O . CYS A 1 119 ? 2.445 22.949 16.098 1.00 91.19 119 CYS A O 1
ATOM 913 N N . GLY A 1 120 ? 1.125 24.248 17.395 1.00 93.88 120 GLY A N 1
ATOM 914 C CA . GLY A 1 120 ? 1.530 23.751 18.707 1.00 93.88 120 GLY A CA 1
ATOM 915 C C . GLY A 1 120 ? 0.351 23.302 19.575 1.00 93.88 120 GLY A C 1
ATOM 916 O O . GLY A 1 120 ? -0.746 23.024 19.088 1.00 93.88 120 GLY A O 1
ATOM 917 N N . PHE A 1 121 ? 0.603 23.176 20.880 1.00 96.12 121 PHE A N 1
ATOM 918 C CA . PHE A 1 121 ? -0.382 22.700 21.853 1.00 96.12 121 PHE A CA 1
ATOM 919 C C . PHE A 1 121 ? -1.316 23.845 22.263 1.00 96.12 121 PHE A C 1
ATOM 921 O O . PHE A 1 121 ? -0.846 24.845 22.809 1.00 96.12 121 PHE A O 1
ATOM 928 N N . ASP A 1 122 ? -2.627 23.686 22.056 1.00 97.38 122 ASP A N 1
ATOM 929 C CA . ASP A 1 122 ? -3.655 24.601 22.574 1.00 97.38 122 ASP A CA 1
ATOM 930 C C . ASP A 1 122 ? -3.793 24.409 24.091 1.00 97.38 122 ASP A C 1
ATOM 932 O O . ASP A 1 122 ? -4.732 23.790 24.586 1.00 97.38 122 ASP A O 1
ATOM 936 N N . HIS A 1 123 ? -2.803 24.904 24.835 1.00 96.94 123 HIS A N 1
ATOM 937 C CA . HIS A 1 123 ? -2.721 24.805 26.291 1.00 96.94 123 HIS A CA 1
ATOM 938 C C . HIS A 1 123 ? -3.962 25.390 26.965 1.00 96.94 123 HIS A C 1
ATOM 940 O O . HIS A 1 123 ? -4.627 24.707 27.742 1.00 96.94 123 HIS A O 1
ATOM 946 N N . VAL A 1 124 ? -4.324 26.622 26.606 1.00 97.38 124 VAL A N 1
ATOM 947 C CA . VAL A 1 124 ? -5.466 27.326 27.198 1.00 97.38 124 VAL A CA 1
ATOM 948 C C . VAL A 1 124 ? -6.774 26.602 26.877 1.00 97.38 124 VAL A C 1
ATOM 950 O O . VAL A 1 124 ? -7.596 26.405 27.774 1.00 97.38 124 VAL A O 1
ATOM 953 N N . GLY A 1 125 ? -6.980 26.165 25.633 1.00 97.94 125 GLY A N 1
ATOM 954 C CA . GLY A 1 125 ? -8.189 25.452 25.240 1.00 97.94 125 GLY A CA 1
ATOM 955 C C . GLY A 1 125 ? -8.295 24.052 25.832 1.00 97.94 125 GLY A C 1
ATOM 956 O O . GLY A 1 125 ? -9.360 23.690 26.334 1.00 97.94 125 GLY A O 1
ATOM 957 N N . ALA A 1 126 ? -7.194 23.299 25.866 1.00 98.12 126 ALA A N 1
ATOM 958 C CA . ALA A 1 126 ? -7.136 21.990 26.502 1.00 98.12 126 ALA A CA 1
ATOM 959 C C . ALA A 1 126 ? -7.466 22.083 27.997 1.00 98.12 126 ALA A C 1
ATOM 961 O O . ALA A 1 126 ? -8.357 21.375 28.464 1.00 98.12 126 ALA A O 1
ATOM 962 N N . LEU A 1 127 ? -6.822 22.983 28.754 1.00 98.31 127 LEU A N 1
ATOM 963 C CA . LEU A 1 127 ? -7.122 23.143 30.182 1.00 98.31 127 LEU A CA 1
ATOM 964 C C . LEU A 1 127 ? -8.570 23.611 30.409 1.00 98.31 127 LEU A C 1
ATOM 966 O O . LEU A 1 127 ? -9.231 23.098 31.310 1.00 98.31 127 LEU A O 1
ATOM 970 N N . GLN A 1 128 ? -9.100 24.523 29.582 1.00 98.31 128 GLN A N 1
ATOM 971 C CA . GLN A 1 128 ? -10.502 24.959 29.660 1.00 98.31 128 GLN A CA 1
ATOM 972 C C . GLN A 1 128 ? -11.504 23.821 29.433 1.00 98.31 128 GLN A C 1
ATOM 974 O O . GLN A 1 128 ? -12.520 23.767 30.125 1.00 98.31 128 GLN A O 1
ATOM 979 N N . ASP A 1 129 ? -11.257 22.945 28.460 1.00 98.50 129 ASP A N 1
ATOM 980 C CA . ASP A 1 129 ? -12.184 21.870 28.100 1.00 98.50 129 ASP A CA 1
ATOM 981 C C . ASP A 1 129 ? -12.079 20.703 29.089 1.00 98.50 129 ASP A C 1
ATOM 983 O O . ASP A 1 129 ? -13.097 20.220 29.587 1.00 98.50 129 ASP A O 1
ATOM 987 N N . LEU A 1 130 ? -10.856 20.318 29.473 1.00 98.38 130 LEU A N 1
ATOM 988 C CA . LEU A 1 130 ? -10.612 19.305 30.504 1.00 98.38 130 LEU A CA 1
ATOM 989 C C . LEU A 1 130 ? -11.142 19.749 31.883 1.00 98.38 130 LEU A C 1
ATOM 991 O O . LEU A 1 130 ? -11.621 18.925 32.663 1.00 98.38 130 LEU A O 1
ATOM 995 N N . ALA A 1 131 ? -11.150 21.055 32.174 1.00 97.88 131 ALA A N 1
ATOM 996 C CA . ALA A 1 131 ? -11.783 21.601 33.373 1.00 97.88 131 ALA A CA 1
ATOM 997 C C . ALA A 1 131 ? -13.322 21.592 33.327 1.00 97.88 131 ALA A C 1
ATOM 999 O O . ALA A 1 131 ? -13.941 21.699 34.387 1.00 97.88 131 ALA A O 1
ATOM 1000 N N . LYS A 1 132 ? -13.957 21.440 32.157 1.00 97.25 132 LYS A N 1
ATOM 1001 C CA . LYS A 1 132 ? -15.425 21.402 31.985 1.00 97.25 132 LYS A CA 1
ATOM 1002 C C . LYS A 1 132 ? -16.013 19.989 31.914 1.00 97.25 132 LYS A C 1
ATOM 1004 O O . LYS A 1 132 ? -17.233 19.859 31.843 1.00 97.25 132 LYS A O 1
ATOM 1009 N N . LEU A 1 133 ? -15.182 18.946 31.937 1.00 96.12 133 LEU A N 1
ATOM 1010 C CA . LEU A 1 133 ? -15.649 17.559 31.866 1.00 96.12 133 LEU A CA 1
ATOM 1011 C C . LEU A 1 133 ? -16.620 17.216 33.010 1.00 96.12 133 LEU A C 1
ATOM 1013 O O . LEU A 1 133 ? -16.386 17.638 34.150 1.00 96.12 133 LEU A O 1
ATOM 1017 N N . PRO A 1 134 ? -17.652 16.387 32.756 1.00 96.44 134 PRO A N 1
ATOM 1018 C CA . PRO A 1 134 ? -18.416 15.745 33.817 1.00 96.44 134 PRO A CA 1
ATOM 1019 C C . PRO A 1 134 ? -17.493 14.947 34.746 1.00 96.44 134 PRO A C 1
ATOM 1021 O O . PRO A 1 134 ? -16.482 14.383 34.306 1.00 96.44 134 PRO A O 1
ATOM 1024 N N . LEU A 1 135 ? -17.844 14.878 36.032 1.00 95.81 135 LEU A N 1
ATOM 1025 C CA . LEU A 1 135 ? -17.086 14.085 37.002 1.00 95.81 135 LEU A CA 1
ATOM 1026 C C . LEU A 1 135 ? -17.025 12.614 36.568 1.00 95.81 135 LEU A C 1
ATOM 1028 O O . LEU A 1 135 ? -17.987 12.083 36.018 1.00 95.81 135 LEU A O 1
ATOM 1032 N N . GLN A 1 136 ? -15.889 11.964 36.828 1.00 96.12 136 GLN A N 1
ATOM 1033 C CA . GLN A 1 136 ? -15.655 10.558 36.477 1.00 96.12 136 GLN A CA 1
ATOM 1034 C C . GLN A 1 136 ? -15.804 10.237 34.979 1.00 96.12 136 GLN A C 1
ATOM 1036 O O . GLN A 1 136 ? -16.152 9.114 34.632 1.00 96.12 136 GLN A O 1
ATOM 1041 N N . SER A 1 137 ? -15.532 11.192 34.083 1.00 96.62 137 SER A N 1
ATOM 1042 C CA . SER A 1 137 ? -15.410 10.919 32.640 1.00 96.62 137 SER A CA 1
ATOM 1043 C C . SER A 1 137 ? -14.108 10.189 32.304 1.00 96.62 137 SER A C 1
ATOM 1045 O O . SER A 1 137 ? -13.112 10.325 33.019 1.00 96.62 137 SER A O 1
ATOM 1047 N N . ILE A 1 138 ? -14.096 9.440 31.200 1.00 98.56 138 ILE A N 1
ATOM 1048 C CA . ILE A 1 138 ? -12.891 8.774 30.689 1.00 98.56 138 ILE A CA 1
ATOM 1049 C C . ILE A 1 138 ? -12.133 9.758 29.787 1.00 98.56 138 ILE A C 1
ATOM 1051 O O . ILE A 1 138 ? -12.738 10.407 28.934 1.00 98.56 138 ILE A O 1
ATOM 1055 N N . VAL A 1 139 ? -10.810 9.863 29.930 1.00 98.69 139 VAL A N 1
ATOM 1056 C CA . VAL A 1 139 ? -9.974 10.755 29.101 1.00 98.69 139 VAL A CA 1
ATOM 1057 C C . VAL A 1 139 ? -8.831 9.976 28.464 1.00 98.69 139 VAL A C 1
ATOM 1059 O O . VAL A 1 139 ? -8.024 9.370 29.166 1.00 98.69 139 VAL A O 1
ATOM 1062 N N . LEU A 1 140 ? -8.762 10.002 27.131 1.00 98.75 140 LEU A N 1
ATOM 1063 C CA . LEU A 1 140 ? -7.729 9.345 26.336 1.00 98.75 140 LEU A CA 1
ATOM 1064 C C . LEU A 1 140 ? -6.602 10.326 25.998 1.00 98.75 140 LEU A C 1
ATOM 1066 O O . LEU A 1 140 ? -6.792 11.265 25.230 1.00 98.75 140 LEU A O 1
ATOM 1070 N N . LEU A 1 141 ? -5.420 10.062 26.541 1.00 98.62 141 LEU A N 1
ATOM 1071 C CA . LEU A 1 141 ? -4.187 10.817 26.356 1.00 98.62 141 LEU A CA 1
ATOM 1072 C C . LEU A 1 141 ? -3.197 10.004 25.508 1.00 98.62 141 LEU A C 1
ATOM 1074 O O . LEU A 1 141 ? -3.167 8.776 25.573 1.00 98.62 141 LEU A O 1
ATOM 1078 N N . HIS A 1 142 ? -2.339 10.681 24.746 1.00 98.19 142 HIS A N 1
ATOM 1079 C CA . HIS A 1 142 ? -1.151 10.055 24.152 1.00 98.19 142 HIS A CA 1
ATOM 1080 C C . HIS A 1 142 ? 0.017 10.297 25.111 1.00 98.19 142 HIS A C 1
ATOM 1082 O O . HIS A 1 142 ? 0.190 11.418 25.584 1.00 98.19 142 HIS A O 1
ATOM 1088 N N . ALA A 1 143 ? 0.796 9.264 25.428 1.00 97.00 143 ALA A N 1
ATOM 1089 C CA . ALA A 1 143 ? 1.896 9.361 26.390 1.00 97.00 143 ALA A CA 1
ATOM 1090 C C . ALA A 1 143 ? 3.098 10.165 25.859 1.00 97.00 143 ALA A C 1
ATOM 1092 O O . ALA A 1 143 ? 3.779 10.827 26.640 1.00 97.00 143 ALA A O 1
ATOM 1093 N N . CYS A 1 144 ? 3.354 10.072 24.550 1.00 95.44 144 CYS A N 1
ATOM 1094 C CA . CYS A 1 144 ? 4.406 10.778 23.819 1.00 95.44 144 CYS A CA 1
ATOM 1095 C C . CYS A 1 144 ? 4.172 10.697 22.297 1.00 95.44 144 CYS A C 1
ATOM 1097 O O . CYS A 1 144 ? 3.530 9.757 21.814 1.00 95.44 144 CYS A O 1
ATOM 1099 N N . ALA A 1 145 ? 4.725 11.656 21.548 1.00 93.81 145 ALA A N 1
ATOM 1100 C CA . ALA A 1 145 ? 4.573 11.841 20.103 1.00 93.81 145 ALA A CA 1
ATOM 1101 C C . ALA A 1 145 ? 3.113 11.732 19.630 1.00 93.81 145 ALA A C 1
ATOM 1103 O O . ALA A 1 145 ? 2.771 10.878 18.803 1.00 93.81 145 ALA A O 1
ATOM 1104 N N . HIS A 1 146 ? 2.255 12.605 20.166 1.00 95.94 146 HIS A N 1
ATOM 1105 C CA . HIS A 1 146 ? 0.819 12.634 19.903 1.00 95.94 146 HIS A CA 1
ATOM 1106 C C . HIS A 1 146 ? 0.472 12.458 18.416 1.00 95.94 146 HIS A C 1
ATOM 1108 O O . HIS A 1 146 ? 0.810 13.271 17.554 1.00 95.94 146 HIS A O 1
ATOM 1114 N N . ASN A 1 147 ? -0.248 11.386 18.098 1.00 91.19 147 ASN A N 1
ATOM 1115 C CA . ASN A 1 147 ? -0.633 11.050 16.733 1.00 91.19 147 ASN A CA 1
ATOM 1116 C C . ASN A 1 147 ? -1.975 11.736 16.408 1.00 91.19 147 ASN A C 1
ATOM 1118 O O . ASN A 1 147 ? -2.967 11.421 17.067 1.00 91.19 147 ASN A O 1
ATOM 1122 N N . PRO A 1 148 ? -2.057 12.646 15.414 1.00 89.62 148 PRO A N 1
ATOM 1123 C CA . PRO A 1 148 ? -1.170 12.744 14.248 1.00 89.62 148 PRO A CA 1
ATOM 1124 C C . PRO A 1 148 ? -0.198 13.943 14.207 1.00 89.62 148 PRO A C 1
ATOM 1126 O O . PRO A 1 148 ? 0.486 14.101 13.198 1.00 89.62 148 PRO A O 1
ATOM 1129 N N . THR A 1 149 ? -0.160 14.798 15.232 1.00 91.56 149 THR A N 1
ATOM 1130 C CA . THR A 1 149 ? 0.481 16.130 15.173 1.00 91.56 149 THR A CA 1
ATOM 1131 C C . THR A 1 149 ? 1.972 16.150 15.519 1.00 91.56 149 THR A C 1
ATOM 1133 O O . THR A 1 149 ? 2.668 17.073 15.112 1.00 91.56 149 THR A O 1
ATOM 1136 N N . GLY A 1 150 ? 2.464 15.182 16.297 1.00 91.81 150 GLY A N 1
ATOM 1137 C CA . GLY A 1 150 ? 3.806 15.209 16.894 1.00 91.81 150 GLY A CA 1
ATOM 1138 C C . GLY A 1 150 ? 3.976 16.245 18.018 1.00 91.81 150 GLY A C 1
ATOM 1139 O O . GLY A 1 150 ? 5.085 16.433 18.505 1.00 91.81 150 GLY A O 1
ATOM 1140 N N . VAL A 1 151 ? 2.903 16.930 18.423 1.00 93.94 151 VAL A N 1
ATOM 1141 C CA . VAL A 1 151 ? 2.912 17.974 19.460 1.00 93.94 151 VAL A CA 1
ATOM 1142 C C . VAL A 1 151 ? 2.611 17.352 20.821 1.00 93.94 151 VAL A C 1
ATOM 1144 O O . VAL A 1 151 ? 1.495 16.885 21.017 1.00 93.94 151 VAL A O 1
ATOM 1147 N N . ASP A 1 152 ? 3.542 17.435 21.772 1.00 94.38 152 ASP A N 1
ATOM 1148 C CA . ASP A 1 152 ? 3.324 16.999 23.157 1.00 94.38 152 ASP A CA 1
ATOM 1149 C C . ASP A 1 152 ? 3.284 18.202 24.132 1.00 94.38 152 ASP A C 1
ATOM 1151 O O . ASP A 1 152 ? 3.995 19.192 23.924 1.00 94.38 152 ASP A O 1
ATOM 1155 N N . PRO A 1 153 ? 2.507 18.141 25.234 1.00 95.81 153 PRO A N 1
ATOM 1156 C CA . PRO A 1 153 ? 2.582 19.113 26.320 1.00 95.81 153 PRO A CA 1
ATOM 1157 C C . PRO A 1 153 ? 3.953 19.096 27.009 1.00 95.81 153 PRO A C 1
ATOM 1159 O O . PRO A 1 153 ? 4.601 18.055 27.139 1.00 95.81 153 PRO A O 1
ATOM 1162 N N . LYS A 1 154 ? 4.373 20.257 27.520 1.00 94.69 154 LYS A N 1
ATOM 1163 C CA . LYS A 1 154 ? 5.567 20.378 28.364 1.00 94.69 154 LYS A CA 1
ATOM 1164 C C . LYS A 1 154 ? 5.339 19.746 29.754 1.00 94.69 154 LYS A C 1
ATOM 1166 O O . LYS A 1 154 ? 4.180 19.596 30.150 1.00 94.69 154 LYS A O 1
ATOM 1171 N N . PRO A 1 155 ? 6.390 19.409 30.529 1.00 94.69 155 PRO A N 1
ATOM 1172 C CA . PRO A 1 155 ? 6.247 18.837 31.874 1.00 94.69 155 PRO A CA 1
ATOM 1173 C C . PRO A 1 155 ? 5.349 19.651 32.819 1.00 94.69 155 PRO A C 1
ATOM 1175 O O . PRO A 1 155 ? 4.545 19.074 33.548 1.00 94.69 155 PRO A O 1
ATOM 1178 N N . GLU A 1 156 ? 5.437 20.981 32.766 1.00 96.50 156 GLU A N 1
ATOM 1179 C CA . GLU A 1 156 ? 4.584 21.900 33.519 1.00 96.50 156 GLU A CA 1
ATOM 1180 C C . GLU A 1 156 ? 3.104 21.781 33.109 1.00 96.50 156 GLU A C 1
ATOM 1182 O O . GLU A 1 156 ? 2.242 21.606 33.969 1.00 96.50 156 GLU A O 1
ATOM 1187 N N . HIS A 1 157 ? 2.813 21.730 31.804 1.00 97.25 157 HIS A N 1
ATOM 1188 C CA . HIS A 1 157 ? 1.453 21.537 31.292 1.00 97.25 157 HIS A CA 1
ATOM 1189 C C . HIS A 1 157 ? 0.903 20.152 31.678 1.00 97.25 157 HIS A C 1
ATOM 1191 O O . HIS A 1 157 ? -0.271 20.020 32.019 1.00 97.25 157 HIS A O 1
ATOM 1197 N N . TRP A 1 158 ? 1.737 19.104 31.667 1.00 98.06 158 TRP A N 1
ATOM 1198 C CA . TRP A 1 158 ? 1.334 17.765 32.112 1.00 98.06 158 TRP A CA 1
ATOM 1199 C C . TRP A 1 158 ? 0.940 17.728 33.594 1.00 98.06 158 TRP A C 1
ATOM 1201 O O . TRP A 1 158 ? -0.011 17.024 33.941 1.00 98.06 158 TRP A O 1
ATOM 1211 N N . ALA A 1 159 ? 1.609 18.498 34.457 1.00 97.94 159 ALA A N 1
ATOM 1212 C CA . ALA A 1 159 ? 1.233 18.625 35.865 1.00 97.94 159 ALA A CA 1
ATOM 1213 C C . ALA A 1 159 ? -0.118 19.351 36.042 1.00 97.94 159 ALA A C 1
ATOM 1215 O O . ALA A 1 159 ? -0.935 18.947 36.871 1.00 97.94 159 ALA A O 1
ATOM 1216 N N . GLU A 1 160 ? -0.402 20.374 35.231 1.00 98.31 160 GLU A N 1
ATOM 1217 C CA . GLU A 1 160 ? -1.700 21.067 35.228 1.00 98.31 160 GLU A CA 1
ATOM 1218 C C . GLU A 1 160 ? -2.840 20.163 34.736 1.00 98.31 160 GLU A C 1
ATOM 1220 O O . GLU A 1 160 ? -3.886 20.081 35.385 1.00 98.31 160 GLU A O 1
ATOM 1225 N N . ILE A 1 161 ? -2.621 19.422 33.642 1.00 98.56 161 ILE A N 1
ATOM 1226 C CA . ILE A 1 161 ? -3.566 18.420 33.121 1.00 98.56 161 ILE A CA 1
ATOM 1227 C C . ILE A 1 161 ? -3.820 17.340 34.185 1.00 98.56 161 ILE A C 1
ATOM 1229 O O . ILE A 1 161 ? -4.977 17.035 34.477 1.00 98.56 161 ILE A O 1
ATOM 1233 N N . SER A 1 162 ? -2.764 16.805 34.811 1.00 98.62 162 SER A N 1
ATOM 1234 C CA . SER A 1 162 ? -2.866 15.834 35.909 1.00 98.62 162 SER A CA 1
ATOM 1235 C C . SER A 1 162 ? -3.745 16.367 37.045 1.00 98.62 162 SER A C 1
ATOM 1237 O O . SER A 1 162 ? -4.706 15.706 37.444 1.00 98.62 162 SER A O 1
ATOM 1239 N N . LYS A 1 163 ? -3.487 17.595 37.513 1.00 98.44 163 LYS A N 1
ATOM 1240 C CA . LYS A 1 163 ? -4.245 18.254 38.588 1.00 98.44 163 LYS A CA 1
ATOM 1241 C C . LYS A 1 163 ? -5.721 18.460 38.228 1.00 98.44 163 LYS A C 1
ATOM 1243 O O . LYS A 1 163 ? -6.590 18.174 39.050 1.00 98.44 163 LYS A O 1
ATOM 1248 N N . ILE A 1 164 ? -6.027 18.913 37.011 1.00 98.50 164 ILE A N 1
ATOM 1249 C CA . ILE A 1 164 ? -7.411 19.102 36.544 1.00 98.50 164 ILE A CA 1
ATOM 1250 C C . ILE A 1 164 ? -8.157 17.767 36.476 1.00 98.50 164 ILE A C 1
ATOM 1252 O O . ILE A 1 164 ? -9.264 17.655 37.007 1.00 98.50 164 ILE A O 1
ATOM 1256 N N . LEU A 1 165 ? -7.550 16.739 35.880 1.00 98.38 165 LEU A N 1
ATOM 1257 C CA . LEU A 1 165 ? -8.178 15.424 35.747 1.00 98.38 165 LEU A CA 1
ATOM 1258 C C . LEU A 1 165 ? -8.357 14.736 37.108 1.00 98.38 165 LEU A C 1
ATOM 1260 O O . LEU A 1 165 ? -9.400 14.127 37.347 1.00 98.38 165 LEU A O 1
ATOM 1264 N N . LYS A 1 166 ? -7.417 14.932 38.042 1.00 97.56 166 LYS A N 1
ATOM 1265 C CA . LYS A 1 166 ? -7.535 14.465 39.430 1.00 97.56 166 LYS A CA 1
ATOM 1266 C C . LYS A 1 166 ? -8.697 15.153 40.154 1.00 97.56 166 LYS A C 1
ATOM 1268 O O . LYS A 1 166 ? -9.514 14.471 40.765 1.00 97.56 166 LYS A O 1
ATOM 1273 N N . ASN A 1 167 ? -8.840 16.473 39.999 1.00 97.31 167 ASN A N 1
ATOM 1274 C CA . ASN A 1 167 ? -9.959 17.251 40.549 1.00 97.31 167 ASN A CA 1
ATOM 1275 C C . ASN A 1 167 ? -11.323 16.877 39.936 1.00 97.31 167 ASN A C 1
ATOM 1277 O O . ASN A 1 167 ? -12.352 17.021 40.593 1.00 97.31 167 ASN A O 1
ATOM 1281 N N . ARG A 1 168 ? -11.355 16.386 38.690 1.00 96.56 168 ARG A N 1
ATOM 1282 C CA . ARG A 1 168 ? -12.565 15.837 38.049 1.00 96.56 168 ARG A CA 1
ATOM 1283 C C . ARG A 1 168 ? -12.809 14.353 38.351 1.00 96.56 168 ARG A C 1
ATOM 1285 O O . ARG A 1 168 ? -13.808 13.804 37.887 1.00 96.56 168 ARG A O 1
ATOM 1292 N N . ASN A 1 169 ? -11.937 13.715 39.138 1.00 96.12 169 ASN A N 1
ATOM 1293 C CA . ASN A 1 169 ? -11.921 12.269 39.387 1.00 96.12 169 ASN A CA 1
ATOM 1294 C C . ASN A 1 169 ? -11.992 11.453 38.077 1.00 96.12 169 ASN A C 1
ATOM 1296 O O . ASN A 1 169 ? -12.666 10.426 38.007 1.00 96.12 169 ASN A O 1
ATOM 1300 N N . ALA A 1 170 ? -11.380 11.977 37.011 1.00 97.25 170 ALA A N 1
ATOM 1301 C CA . ALA A 1 170 ? -11.463 11.429 35.665 1.00 97.25 170 ALA A CA 1
ATOM 1302 C C . ALA A 1 170 ? -10.609 10.163 35.534 1.00 97.25 170 ALA A C 1
ATOM 1304 O O . ALA A 1 170 ? -9.518 10.073 36.100 1.00 97.25 170 ALA A O 1
ATOM 1305 N N . PHE A 1 171 ? -11.092 9.190 34.764 1.00 97.62 171 PHE A N 1
ATOM 1306 C CA . PHE A 1 171 ? -10.390 7.928 34.563 1.00 97.62 171 PHE A CA 1
ATOM 1307 C C . PHE A 1 171 ? -9.482 8.019 33.334 1.00 97.62 171 PHE A C 1
ATOM 1309 O O . PHE A 1 171 ? -9.951 8.214 32.210 1.00 97.62 171 PHE A O 1
ATOM 1316 N N . VAL A 1 172 ? -8.171 7.911 33.543 1.00 98.38 172 VAL A N 1
ATOM 1317 C CA . VAL A 1 172 ? -7.180 8.253 32.514 1.00 98.38 172 VAL A CA 1
ATOM 1318 C C . VAL A 1 172 ? -6.736 7.016 31.734 1.00 98.38 172 VAL A C 1
ATOM 1320 O O . VAL A 1 172 ? -6.278 6.024 32.302 1.00 98.38 172 VAL A O 1
ATOM 1323 N N . TYR A 1 173 ? -6.838 7.108 30.411 1.00 98.69 173 TYR A N 1
ATOM 1324 C CA . TYR A 1 173 ? -6.377 6.118 29.446 1.00 98.69 173 TYR A CA 1
ATOM 1325 C C . TYR A 1 173 ? -5.166 6.687 28.699 1.00 98.69 173 TYR A C 1
ATOM 1327 O O . TYR A 1 173 ? -5.284 7.731 28.069 1.00 98.69 173 TYR A O 1
ATOM 1335 N N . PHE A 1 174 ? -4.022 6.004 28.709 1.00 98.81 174 PHE A N 1
ATOM 1336 C CA . PHE A 1 174 ? -2.868 6.354 27.873 1.00 98.81 174 PHE A CA 1
ATOM 1337 C C . PHE A 1 174 ? -2.715 5.409 26.666 1.00 98.81 174 PHE A C 1
ATOM 1339 O O . PHE A 1 174 ? -2.664 4.191 26.841 1.00 98.81 174 PHE A O 1
ATOM 1346 N N . ASP A 1 175 ? -2.576 5.959 25.454 1.00 98.56 175 ASP A N 1
ATOM 1347 C CA . ASP A 1 175 ? -1.945 5.273 24.311 1.00 98.56 175 ASP A CA 1
ATOM 1348 C C . ASP A 1 175 ? -0.444 5.601 24.277 1.00 98.56 175 ASP A C 1
ATOM 1350 O O . ASP A 1 175 ? -0.038 6.762 24.366 1.00 98.56 175 ASP A O 1
ATOM 1354 N N . MET A 1 176 ? 0.394 4.573 24.165 1.00 97.69 176 MET A N 1
ATOM 1355 C CA . MET A 1 176 ? 1.850 4.653 24.261 1.00 97.69 176 MET A CA 1
ATOM 1356 C C . MET A 1 176 ? 2.496 3.877 23.109 1.00 97.69 176 MET A C 1
ATOM 1358 O O . MET A 1 176 ? 3.075 2.798 23.263 1.00 97.69 176 MET A O 1
ATOM 1362 N N . ALA A 1 177 ? 2.370 4.442 21.909 1.00 94.50 177 ALA A N 1
ATOM 1363 C CA . ALA A 1 177 ? 2.803 3.810 20.666 1.00 94.50 177 ALA A CA 1
ATOM 1364 C C . ALA A 1 177 ? 4.275 4.068 20.274 1.00 94.50 177 ALA A C 1
ATOM 1366 O O . ALA A 1 177 ? 4.759 3.412 19.349 1.00 94.50 177 ALA A O 1
ATOM 1367 N N . TYR A 1 178 ? 4.968 5.011 20.928 1.00 93.31 178 TYR A N 1
ATOM 1368 C CA . TYR A 1 178 ? 6.281 5.529 20.500 1.00 93.31 178 TYR A CA 1
ATOM 1369 C C . TYR A 1 178 ? 7.380 5.503 21.576 1.00 93.31 178 TYR A C 1
ATOM 1371 O O . TYR A 1 178 ? 8.409 6.144 21.389 1.00 93.31 178 TYR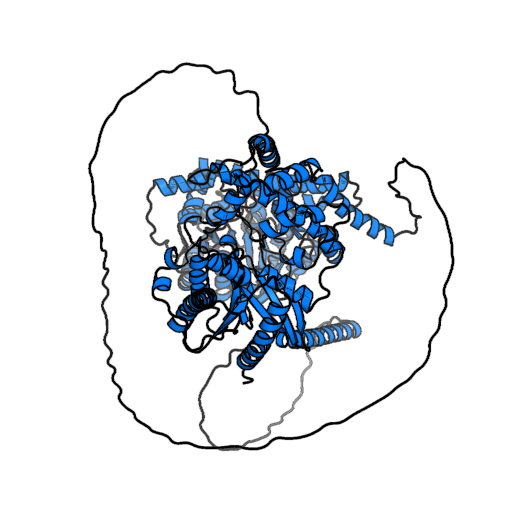 A O 1
ATOM 1379 N N . GLN A 1 179 ? 7.214 4.771 22.684 1.00 96.69 179 GLN A N 1
ATOM 1380 C CA . GLN A 1 179 ? 8.163 4.825 23.806 1.00 96.69 179 GLN A CA 1
ATOM 1381 C C . GLN A 1 179 ? 9.610 4.481 23.397 1.00 96.69 179 GLN A C 1
ATOM 1383 O O . GLN A 1 179 ? 9.887 3.363 22.964 1.00 96.69 179 GLN A O 1
ATOM 1388 N N . GLY A 1 180 ? 10.527 5.436 23.571 1.00 95.38 180 GLY A N 1
ATOM 1389 C CA . GLY A 1 180 ? 11.934 5.382 23.160 1.00 95.38 180 GLY A CA 1
ATOM 1390 C C . GLY A 1 180 ? 12.183 5.973 21.767 1.00 95.38 180 GLY A C 1
ATOM 1391 O O . GLY A 1 180 ? 13.269 6.479 21.503 1.00 95.38 180 GLY A O 1
ATOM 1392 N N . PHE A 1 181 ? 11.183 5.947 20.884 1.00 92.75 181 PHE A N 1
ATOM 1393 C CA . PHE A 1 181 ? 11.258 6.432 19.503 1.00 92.75 181 PHE A CA 1
ATOM 1394 C C . PHE A 1 181 ? 10.897 7.924 19.374 1.00 92.75 181 PHE A C 1
ATOM 1396 O O . PHE A 1 181 ? 11.263 8.553 18.382 1.00 92.75 181 PHE A O 1
ATOM 1403 N N . ALA A 1 182 ? 10.177 8.508 20.338 1.00 91.69 182 ALA A N 1
ATOM 1404 C CA . ALA A 1 182 ? 9.744 9.902 20.261 1.00 91.69 182 ALA A CA 1
ATOM 1405 C C . ALA A 1 182 ? 10.894 10.878 20.558 1.00 91.69 182 ALA A C 1
ATOM 1407 O O . ALA A 1 182 ? 11.052 11.857 19.826 1.00 91.69 182 ALA A O 1
ATOM 1408 N N . SER A 1 183 ? 11.718 10.589 21.575 1.00 93.12 183 SER A N 1
ATOM 1409 C CA . SER A 1 183 ? 12.868 11.427 21.961 1.00 93.12 183 SER A CA 1
ATOM 1410 C C . SER A 1 183 ? 14.227 10.717 22.018 1.00 93.12 183 SER A C 1
ATOM 1412 O O . SER A 1 183 ? 15.224 11.348 22.368 1.00 93.12 183 SER A O 1
ATOM 1414 N N . GLY A 1 184 ? 14.290 9.417 21.710 1.00 93.94 184 GLY A N 1
ATOM 1415 C CA . GLY A 1 184 ? 15.502 8.607 21.887 1.00 93.94 184 GLY A CA 1
ATOM 1416 C C . GLY A 1 184 ? 15.744 8.158 23.334 1.00 93.94 184 GLY A C 1
ATOM 1417 O O . GLY A 1 184 ? 16.807 7.622 23.636 1.00 93.94 184 GLY A O 1
ATOM 1418 N N . CYS A 1 185 ? 14.784 8.386 24.239 1.00 96.31 185 CYS A N 1
ATOM 1419 C CA . CYS A 1 185 ? 14.872 8.030 25.654 1.00 96.31 185 CYS A CA 1
ATOM 1420 C C . CYS A 1 185 ? 13.541 7.445 26.151 1.00 96.31 185 CYS A C 1
ATOM 1422 O O . CYS A 1 185 ? 12.524 8.136 26.226 1.00 96.31 185 CYS A O 1
ATOM 1424 N N . THR A 1 186 ? 13.554 6.168 26.539 1.00 96.81 186 THR A N 1
ATOM 1425 C CA . THR A 1 186 ? 12.374 5.422 27.013 1.00 96.81 186 THR A CA 1
ATOM 1426 C C . THR A 1 186 ? 11.758 5.982 28.294 1.00 96.81 186 THR A C 1
ATOM 1428 O O . THR A 1 186 ? 10.563 5.795 28.513 1.00 96.81 186 THR A O 1
ATOM 1431 N N . ASP A 1 187 ? 12.549 6.662 29.128 1.00 96.12 187 ASP A N 1
ATOM 1432 C CA . ASP A 1 187 ? 12.094 7.257 30.389 1.00 96.12 187 ASP A CA 1
ATOM 1433 C C . ASP A 1 187 ? 11.469 8.643 30.191 1.00 96.12 187 ASP A C 1
ATOM 1435 O O . ASP A 1 187 ? 10.423 8.929 30.776 1.00 96.12 187 ASP A O 1
ATOM 1439 N N . LYS A 1 188 ? 12.052 9.478 29.318 1.00 95.94 188 LYS A N 1
ATOM 1440 C CA . LYS A 1 188 ? 11.465 10.765 28.910 1.00 95.94 188 LYS A CA 1
ATOM 1441 C C . LYS A 1 188 ? 10.130 10.544 28.198 1.00 95.94 188 LYS A C 1
ATOM 1443 O O . LYS A 1 188 ? 9.132 11.162 28.555 1.00 95.94 188 LYS A O 1
ATOM 1448 N N . ASP A 1 189 ? 10.086 9.569 27.292 1.00 97.06 189 ASP A N 1
ATOM 1449 C CA . ASP A 1 189 ? 8.874 9.157 26.572 1.00 97.06 189 ASP A CA 1
ATOM 1450 C C . ASP A 1 189 ? 7.816 8.482 27.479 1.00 97.06 189 ASP A C 1
ATOM 1452 O O . ASP A 1 189 ? 6.720 8.161 27.020 1.00 97.06 189 ASP A O 1
ATOM 1456 N N . ALA A 1 190 ? 8.128 8.264 28.764 1.00 97.75 190 ALA A N 1
ATOM 1457 C CA . ALA A 1 190 ? 7.219 7.759 29.795 1.00 97.75 190 ALA A CA 1
ATOM 1458 C C . ALA A 1 190 ? 6.863 8.796 30.876 1.00 97.75 190 ALA A C 1
ATOM 1460 O O . ALA A 1 190 ? 6.113 8.476 31.803 1.00 97.75 190 ALA A O 1
ATOM 1461 N N . GLN A 1 191 ? 7.373 10.032 30.783 1.00 97.00 191 GLN A N 1
ATOM 1462 C CA . GLN A 1 191 ? 7.260 11.028 31.852 1.00 97.00 191 GLN A CA 1
ATOM 1463 C C . GLN A 1 191 ? 5.802 11.325 32.234 1.00 97.00 191 GLN A C 1
ATOM 1465 O O . GLN A 1 191 ? 5.492 11.347 33.423 1.00 97.00 191 GLN A O 1
ATOM 1470 N N . ALA A 1 192 ? 4.898 11.478 31.259 1.00 97.50 192 ALA A N 1
ATOM 1471 C CA . ALA A 1 192 ? 3.477 11.730 31.515 1.00 97.50 192 ALA A CA 1
ATOM 1472 C C . ALA A 1 192 ? 2.810 10.575 32.291 1.00 97.50 192 ALA A C 1
ATOM 1474 O O . ALA A 1 192 ? 2.195 10.798 33.333 1.00 97.50 192 ALA A O 1
ATOM 1475 N N . VAL A 1 193 ? 3.008 9.329 31.845 1.00 98.25 193 VAL A N 1
ATOM 1476 C CA . VAL A 1 193 ? 2.472 8.117 32.498 1.00 98.25 193 VAL A CA 1
ATOM 1477 C C . VAL A 1 193 ? 2.957 8.018 33.948 1.00 98.25 193 VAL A C 1
ATOM 1479 O O . VAL A 1 193 ? 2.164 7.797 34.864 1.00 98.25 193 VAL A O 1
ATOM 1482 N N . ARG A 1 194 ? 4.260 8.224 34.174 1.00 97.88 194 ARG A N 1
ATOM 1483 C CA . ARG A 1 194 ? 4.879 8.127 35.504 1.00 97.88 194 ARG A CA 1
ATOM 1484 C C . ARG A 1 194 ? 4.477 9.282 36.425 1.00 97.88 194 ARG A C 1
ATOM 1486 O O . ARG A 1 194 ? 4.265 9.048 37.612 1.00 97.88 194 ARG A O 1
ATOM 1493 N N . GLN A 1 195 ? 4.305 10.494 35.893 1.00 97.56 195 GLN A N 1
ATOM 1494 C CA . GLN A 1 195 ? 3.806 11.647 36.648 1.00 97.56 195 GLN A CA 1
ATOM 1495 C C . GLN A 1 195 ? 2.361 11.421 37.118 1.00 97.56 195 GLN A C 1
ATOM 1497 O O . GLN A 1 195 ? 2.072 11.617 38.292 1.00 97.56 195 GLN A O 1
ATOM 1502 N N . PHE A 1 196 ? 1.475 10.906 36.260 1.00 98.31 196 PHE A N 1
ATOM 1503 C CA . PHE A 1 196 ? 0.094 10.598 36.651 1.00 98.31 196 PHE A CA 1
ATOM 1504 C C . PHE A 1 196 ? 0.025 9.484 37.709 1.00 98.31 196 PHE A C 1
ATOM 1506 O O . PHE A 1 196 ? -0.739 9.585 38.668 1.00 98.31 196 PHE A O 1
ATOM 1513 N N . VAL A 1 197 ? 0.857 8.443 37.598 1.00 97.50 197 VAL A N 1
ATOM 1514 C CA . VAL A 1 197 ? 0.962 7.410 38.646 1.00 97.50 197 VAL A CA 1
ATOM 1515 C C . VAL A 1 197 ? 1.473 7.999 39.969 1.00 97.50 197 VAL A C 1
ATOM 1517 O O . VAL A 1 197 ? 0.935 7.671 41.026 1.00 97.50 197 VAL A O 1
ATOM 1520 N N . LYS A 1 198 ? 2.458 8.907 39.927 1.00 96.38 198 LYS A N 1
ATOM 1521 C CA . LYS A 1 198 ? 2.984 9.622 41.104 1.00 96.38 198 LYS A CA 1
ATOM 1522 C C . LYS A 1 198 ? 1.934 10.526 41.763 1.00 96.38 198 LYS A C 1
ATOM 1524 O O . LYS A 1 198 ? 1.848 10.547 42.986 1.00 96.38 198 LYS A O 1
ATOM 1529 N N . ASP A 1 199 ? 1.099 11.198 40.972 1.00 96.94 199 ASP A N 1
ATOM 1530 C CA . ASP A 1 199 ? -0.035 12.013 41.442 1.00 96.94 199 ASP A CA 1
ATOM 1531 C C . ASP A 1 199 ? -1.247 11.155 41.887 1.00 96.94 199 ASP A C 1
ATOM 1533 O O . ASP A 1 199 ? -2.343 11.658 42.161 1.00 96.94 199 ASP A O 1
ATOM 1537 N N . GLY A 1 200 ? -1.068 9.832 41.967 1.00 95.88 200 GLY A N 1
ATOM 1538 C CA . GLY A 1 200 ? -2.048 8.890 42.493 1.00 95.88 200 GLY A CA 1
ATOM 1539 C C . GLY A 1 200 ? -3.251 8.661 41.579 1.00 95.88 200 GLY A C 1
ATOM 1540 O O . GLY A 1 200 ? -4.328 8.314 42.073 1.00 95.88 200 GLY A O 1
ATOM 1541 N N . HIS A 1 201 ? -3.136 8.885 40.267 1.00 97.50 201 HIS A N 1
ATOM 1542 C CA . HIS A 1 201 ? -4.169 8.461 39.318 1.00 97.50 201 HIS A CA 1
ATOM 1543 C C . HIS A 1 201 ? -4.202 6.933 39.209 1.00 97.50 201 HIS A C 1
ATOM 1545 O O . HIS A 1 201 ? -3.162 6.272 39.186 1.00 97.50 201 HIS A O 1
ATOM 1551 N N . LYS A 1 202 ? -5.407 6.370 39.093 1.00 94.75 202 LYS A N 1
ATOM 1552 C CA . LYS A 1 202 ? -5.604 4.991 38.636 1.00 94.75 202 LYS A CA 1
ATOM 1553 C C . LYS A 1 202 ? -5.827 5.059 37.133 1.00 94.75 202 LYS A C 1
ATOM 1555 O O . LYS A 1 202 ? -6.750 5.731 36.677 1.00 94.75 202 LYS A O 1
ATOM 1560 N N . ILE A 1 203 ? -4.907 4.463 36.381 1.00 97.88 203 ILE A N 1
ATOM 1561 C CA . ILE A 1 203 ? -4.813 4.626 34.929 1.00 97.88 203 ILE A CA 1
ATOM 1562 C C . ILE A 1 203 ? -4.884 3.276 34.228 1.00 97.88 203 ILE A C 1
ATOM 1564 O O . ILE A 1 203 ? -4.505 2.246 34.793 1.00 97.88 203 ILE A O 1
ATOM 1568 N N . VAL A 1 204 ? -5.291 3.304 32.963 1.00 98.44 204 VAL A N 1
ATOM 1569 C CA . VAL A 1 204 ? -5.049 2.208 32.022 1.00 98.44 204 VAL A CA 1
ATOM 1570 C C . VAL A 1 204 ? -4.086 2.648 30.928 1.00 98.44 204 VAL A C 1
ATOM 1572 O O . VAL A 1 204 ? -4.021 3.823 30.567 1.00 98.44 204 VAL A O 1
ATOM 1575 N N . LEU A 1 205 ? -3.315 1.697 30.413 1.00 98.75 205 LEU A N 1
ATOM 1576 C CA . LEU A 1 205 ? -2.227 1.942 29.475 1.00 98.75 205 LEU A CA 1
ATOM 1577 C C . LEU A 1 205 ? -2.257 0.909 28.346 1.00 98.75 205 LEU A C 1
ATOM 1579 O O . LEU A 1 205 ? -2.261 -0.295 28.603 1.00 98.75 205 LEU A O 1
ATOM 1583 N N . ALA A 1 206 ? -2.220 1.382 27.104 1.00 98.81 206 ALA A N 1
ATOM 1584 C CA . ALA A 1 206 ? -1.986 0.577 25.912 1.00 98.81 206 ALA A CA 1
ATOM 1585 C C . ALA A 1 206 ? -0.570 0.835 25.374 1.00 98.81 206 ALA A C 1
ATOM 1587 O O . ALA A 1 206 ? -0.230 1.963 25.035 1.00 98.81 206 ALA A O 1
ATOM 1588 N N . GLN A 1 207 ? 0.251 -0.210 25.263 1.00 98.50 207 GLN A N 1
ATOM 1589 C CA . GLN A 1 207 ? 1.595 -0.151 24.676 1.00 98.50 207 GLN A CA 1
ATOM 1590 C C . GLN A 1 207 ? 1.633 -0.855 23.315 1.00 98.50 207 GLN A C 1
ATOM 1592 O O . GLN A 1 207 ? 0.985 -1.886 23.108 1.00 98.50 207 GLN A O 1
ATOM 1597 N N . SER A 1 208 ? 2.453 -0.344 22.392 1.00 97.50 208 SER A N 1
ATOM 1598 C CA . SER A 1 208 ? 2.744 -0.991 21.107 1.00 97.50 208 SER A CA 1
ATOM 1599 C C . SER A 1 208 ? 4.246 -1.083 20.868 1.00 97.50 208 SER A C 1
ATOM 1601 O O . SER A 1 208 ? 4.934 -0.068 20.887 1.00 97.50 208 SER A O 1
ATOM 1603 N N . PHE A 1 209 ? 4.732 -2.282 20.541 1.00 97.25 209 PHE A N 1
ATOM 1604 C CA . PHE A 1 209 ? 6.157 -2.529 20.283 1.00 97.25 209 PHE A CA 1
ATOM 1605 C C . PHE A 1 209 ? 6.535 -2.394 18.792 1.00 97.25 209 PHE A C 1
ATOM 1607 O O . PHE A 1 209 ? 7.641 -2.709 18.361 1.00 97.25 209 PHE A O 1
ATOM 1614 N N . ALA A 1 210 ? 5.604 -1.896 17.972 1.00 92.81 210 ALA A N 1
ATOM 1615 C CA . ALA A 1 210 ? 5.773 -1.820 16.524 1.00 92.81 210 ALA A CA 1
ATOM 1616 C C . ALA A 1 210 ? 6.798 -0.762 16.078 1.00 92.81 210 ALA A C 1
ATOM 1618 O O . ALA A 1 210 ? 7.558 -1.020 15.153 1.00 92.81 210 ALA A O 1
ATOM 1619 N N . LYS A 1 211 ? 6.837 0.424 16.709 1.00 89.19 211 LYS A N 1
ATOM 1620 C CA . LYS A 1 211 ? 7.700 1.539 16.254 1.00 89.19 211 LYS A CA 1
ATOM 1621 C C . LYS A 1 211 ? 9.063 1.580 16.937 1.00 89.19 211 LYS A C 1
ATOM 1623 O O . LYS A 1 211 ? 10.033 1.982 16.311 1.00 89.19 211 LYS A O 1
ATOM 1628 N N . ASN A 1 212 ? 9.141 1.146 18.191 1.00 92.50 212 ASN A N 1
ATOM 1629 C CA . ASN A 1 212 ? 10.376 1.144 18.973 1.00 92.50 212 ASN A CA 1
ATOM 1630 C C . ASN A 1 212 ? 11.199 -0.150 18.822 1.00 92.50 212 ASN A C 1
ATOM 1632 O O . ASN A 1 212 ? 12.412 -0.087 18.979 1.00 92.50 212 ASN A O 1
ATOM 1636 N N . MET A 1 213 ? 10.586 -1.289 18.468 1.00 94.56 213 MET A N 1
ATOM 1637 C CA . MET A 1 213 ? 11.291 -2.543 18.135 1.00 94.56 213 MET A CA 1
ATOM 1638 C C . MET A 1 213 ? 11.131 -2.977 16.665 1.00 94.56 213 MET A C 1
ATOM 1640 O O . MET A 1 213 ? 11.636 -4.020 16.276 1.00 94.56 213 MET A O 1
ATOM 1644 N N . GLY A 1 214 ? 10.401 -2.233 15.827 1.00 90.88 214 GLY A N 1
ATOM 1645 C CA . GLY A 1 214 ? 10.146 -2.632 14.433 1.00 90.88 214 GLY A CA 1
ATOM 1646 C C . GLY A 1 214 ? 9.169 -3.808 14.260 1.00 90.88 214 GLY A C 1
ATOM 1647 O O . GLY A 1 214 ? 8.932 -4.248 13.136 1.00 90.88 214 GLY A O 1
ATOM 1648 N N . LEU A 1 215 ? 8.555 -4.304 15.342 1.00 93.44 215 LEU A N 1
ATOM 1649 C CA . LEU A 1 215 ? 7.696 -5.499 15.372 1.00 93.44 215 LEU A CA 1
ATOM 1650 C C . LEU A 1 215 ? 6.267 -5.225 14.841 1.00 93.44 215 LEU A C 1
ATOM 1652 O O . LEU A 1 215 ? 5.262 -5.503 15.500 1.00 93.44 215 LEU A O 1
ATOM 1656 N N . TYR A 1 216 ? 6.163 -4.628 13.647 1.00 89.88 216 TYR A N 1
ATOM 1657 C CA . TYR A 1 216 ? 4.895 -4.252 13.000 1.00 89.88 216 TYR A CA 1
ATOM 1658 C C . TYR A 1 216 ? 4.030 -5.467 12.626 1.00 89.88 216 TYR A C 1
ATOM 1660 O O . TYR A 1 216 ? 2.816 -5.455 12.866 1.00 89.88 216 TYR A O 1
ATOM 1668 N N . GLY A 1 217 ? 4.654 -6.492 12.032 1.00 88.75 217 GLY A N 1
ATOM 1669 C CA . GLY A 1 217 ? 3.998 -7.728 11.587 1.00 88.75 217 GLY A CA 1
ATOM 1670 C C . GLY A 1 217 ? 3.573 -8.618 12.752 1.00 88.75 217 GLY A C 1
ATOM 1671 O O . GLY A 1 217 ? 2.423 -9.038 12.802 1.00 88.75 217 GLY A O 1
ATOM 1672 N N . GLU A 1 218 ? 4.449 -8.773 13.747 1.00 94.25 218 GLU A N 1
ATOM 1673 C CA . GLU A 1 218 ? 4.280 -9.636 14.929 1.00 94.25 218 GLU A CA 1
ATOM 1674 C C . GLU A 1 218 ? 3.144 -9.243 15.891 1.00 94.25 218 GLU A C 1
ATOM 1676 O O . GLU A 1 218 ? 2.861 -9.949 16.857 1.00 94.25 218 GLU A O 1
ATOM 1681 N N . ARG A 1 219 ? 2.484 -8.101 15.662 1.00 95.19 219 ARG A N 1
ATOM 1682 C CA . ARG A 1 219 ? 1.340 -7.619 16.461 1.00 95.19 219 ARG A CA 1
ATOM 1683 C C . ARG A 1 219 ? 1.611 -7.585 17.976 1.00 95.19 219 ARG A C 1
ATOM 1685 O O . ARG A 1 219 ? 0.714 -7.857 18.768 1.00 95.19 219 ARG A O 1
ATOM 1692 N N . VAL A 1 220 ? 2.811 -7.192 18.396 1.00 97.56 220 VAL A N 1
ATOM 1693 C CA . VAL A 1 220 ? 3.184 -7.150 19.822 1.00 97.56 220 VAL A CA 1
ATOM 1694 C C . VAL A 1 220 ? 2.656 -5.877 20.499 1.00 97.56 220 VAL A C 1
ATOM 1696 O O . VAL A 1 220 ? 2.834 -4.755 20.006 1.00 97.56 220 VAL A O 1
ATOM 1699 N N . GLY A 1 221 ? 1.986 -6.046 21.639 1.00 98.19 221 GLY A N 1
ATOM 1700 C CA . GLY A 1 221 ? 1.419 -4.977 22.460 1.00 98.19 221 GLY A CA 1
ATOM 1701 C C . GLY A 1 221 ? 1.061 -5.470 23.861 1.00 98.19 221 GLY A C 1
ATOM 1702 O O . GLY A 1 221 ? 1.000 -6.675 24.105 1.00 98.19 221 GLY A O 1
ATOM 1703 N N . ALA A 1 222 ? 0.817 -4.537 24.777 1.00 98.69 222 ALA A N 1
ATOM 1704 C CA . ALA A 1 222 ? 0.417 -4.837 26.150 1.00 98.69 222 ALA A CA 1
ATOM 1705 C C . ALA A 1 222 ? -0.695 -3.890 26.616 1.00 98.69 222 ALA A C 1
ATOM 1707 O O . ALA A 1 222 ? -0.736 -2.725 26.218 1.00 98.69 222 ALA A O 1
ATOM 1708 N N . PHE A 1 223 ? -1.586 -4.399 27.462 1.00 98.81 223 PHE A N 1
ATOM 1709 C CA . PHE A 1 223 ? -2.615 -3.646 28.168 1.00 98.81 223 PHE A CA 1
ATOM 1710 C C . PHE A 1 223 ? -2.366 -3.749 29.674 1.00 98.81 223 PHE A C 1
ATOM 1712 O O . PHE A 1 223 ? -2.292 -4.862 30.203 1.00 98.81 223 PHE A O 1
ATOM 1719 N N . SER A 1 224 ? -2.240 -2.604 30.350 1.00 98.69 224 SER A N 1
ATOM 1720 C CA . SER A 1 224 ? -2.039 -2.529 31.801 1.00 98.69 224 SER A CA 1
ATOM 1721 C C . SER A 1 224 ? -3.132 -1.724 32.506 1.00 98.69 224 SER A C 1
ATOM 1723 O O . SER A 1 224 ? -3.618 -0.734 31.961 1.00 98.69 224 SER A O 1
ATOM 1725 N N . VAL A 1 225 ? -3.461 -2.113 33.740 1.00 98.69 225 VAL A N 1
ATOM 1726 C CA . VAL A 1 225 ? -4.408 -1.437 34.645 1.00 98.69 225 VAL A CA 1
ATOM 1727 C C . VAL A 1 225 ? -3.736 -1.211 35.997 1.00 98.69 225 VAL A C 1
ATOM 1729 O O . VAL A 1 225 ? -3.219 -2.164 36.578 1.00 98.69 225 VAL A O 1
ATOM 1732 N N . VAL A 1 226 ? -3.752 0.022 36.511 1.00 98.31 226 VAL A N 1
ATOM 1733 C CA . VAL A 1 226 ? -3.256 0.360 37.857 1.00 98.31 226 VAL A CA 1
ATOM 1734 C C . VAL A 1 226 ? -4.410 0.323 38.860 1.00 98.31 226 VAL A C 1
ATOM 1736 O O . VAL A 1 226 ? -5.361 1.092 38.736 1.00 98.31 226 VAL A O 1
ATOM 1739 N N . CYS A 1 227 ? -4.298 -0.547 39.859 1.00 97.75 227 CYS A N 1
ATOM 1740 C CA . CYS A 1 227 ? -5.320 -0.851 40.862 1.00 97.75 227 CYS A CA 1
ATOM 1741 C C . CYS A 1 227 ? -5.023 -0.152 42.205 1.00 97.75 227 CYS A C 1
ATOM 1743 O O . CYS A 1 227 ? -3.973 0.474 42.389 1.00 97.75 227 CYS A O 1
ATOM 1745 N N . ASN A 1 228 ? -5.961 -0.210 43.146 1.00 95.50 228 ASN A N 1
ATOM 1746 C CA . ASN A 1 228 ? -5.850 0.294 44.515 1.00 95.50 228 ASN A CA 1
ATOM 1747 C C . ASN A 1 228 ? -4.982 -0.621 45.384 1.00 95.50 228 ASN A C 1
ATOM 1749 O O . ASN A 1 228 ? -4.046 -0.134 46.017 1.00 95.50 228 ASN A O 1
ATOM 1753 N N . ASP A 1 229 ? -5.254 -1.923 45.335 1.00 96.94 229 ASP A N 1
ATOM 1754 C CA . ASP A 1 229 ? -4.621 -2.983 46.122 1.00 96.94 229 ASP A CA 1
ATOM 1755 C C . ASP A 1 229 ? -4.449 -4.278 45.291 1.00 96.94 229 ASP A C 1
ATOM 1757 O O . ASP A 1 229 ? -4.736 -4.315 44.089 1.00 96.94 229 ASP A O 1
ATOM 1761 N N . GLN A 1 230 ? -3.938 -5.339 45.924 1.00 97.88 230 GLN A N 1
ATOM 1762 C CA . GLN A 1 230 ? -3.671 -6.628 45.274 1.00 97.88 230 GLN A CA 1
ATOM 1763 C C . GLN A 1 230 ? -4.925 -7.498 45.065 1.00 97.88 230 GLN A C 1
ATOM 1765 O O . GLN A 1 230 ? -4.914 -8.356 44.181 1.00 97.88 230 GLN A O 1
ATOM 1770 N N . GLU A 1 231 ? -6.003 -7.306 45.830 1.00 98.00 231 GLU A N 1
ATOM 1771 C CA . GLU A 1 231 ? -7.254 -8.053 45.639 1.00 98.00 231 GLU A CA 1
ATOM 1772 C C . GLU A 1 231 ? -8.047 -7.484 44.461 1.00 98.00 231 GLU A C 1
ATOM 1774 O O . GLU A 1 231 ? -8.527 -8.246 43.617 1.00 98.00 231 GLU A O 1
ATOM 1779 N N . GLU A 1 232 ? -8.085 -6.155 44.312 1.00 97.69 232 GLU A N 1
ATOM 1780 C CA . GLU A 1 232 ? -8.580 -5.525 43.087 1.00 97.69 232 GLU A CA 1
ATOM 1781 C C . GLU A 1 232 ? -7.750 -5.974 41.875 1.00 97.69 232 GLU A C 1
ATOM 1783 O O . GLU A 1 232 ? -8.332 -6.343 40.857 1.00 97.69 232 GLU A O 1
ATOM 1788 N N . ALA A 1 233 ? -6.417 -6.051 41.979 1.00 98.06 233 ALA A N 1
ATOM 1789 C CA . ALA A 1 233 ? -5.580 -6.548 40.883 1.00 98.06 233 ALA A CA 1
ATOM 1790 C C . ALA A 1 233 ? -5.941 -7.993 40.469 1.00 98.06 233 ALA A C 1
ATOM 1792 O O . ALA A 1 233 ? -6.137 -8.264 39.282 1.00 98.06 233 ALA A O 1
ATOM 1793 N N . LYS A 1 234 ? -6.125 -8.917 41.423 1.00 97.81 234 LYS A N 1
ATOM 1794 C CA . LYS A 1 234 ? -6.592 -10.292 41.138 1.00 97.81 234 LYS A CA 1
ATOM 1795 C C . LYS A 1 234 ? -7.974 -10.303 40.470 1.00 97.81 234 LYS A C 1
ATOM 1797 O O . LYS A 1 234 ? -8.187 -11.027 39.492 1.00 97.81 234 LYS A O 1
ATOM 1802 N N . ALA A 1 235 ? -8.909 -9.488 40.962 1.00 97.88 235 ALA A N 1
ATOM 1803 C CA . ALA A 1 235 ? -10.255 -9.382 40.403 1.00 97.88 235 ALA A CA 1
ATOM 1804 C C . ALA A 1 235 ? -10.239 -8.827 38.965 1.00 97.88 235 ALA A C 1
ATOM 1806 O O . ALA A 1 235 ? -10.882 -9.389 38.075 1.00 97.88 235 ALA A O 1
ATOM 1807 N N . VAL A 1 236 ? -9.458 -7.772 38.717 1.00 98.31 236 VAL A N 1
ATOM 1808 C CA . VAL A 1 236 ? -9.273 -7.142 37.403 1.00 98.31 236 VAL A CA 1
ATOM 1809 C C . VAL A 1 236 ? -8.629 -8.110 36.409 1.00 98.31 236 VAL A C 1
ATOM 1811 O O . VAL A 1 236 ? -9.118 -8.228 35.286 1.00 98.31 236 VAL A O 1
ATOM 1814 N N . GLU A 1 237 ? -7.599 -8.866 36.804 1.00 98.25 237 GLU A N 1
ATOM 1815 C CA . GLU A 1 237 ? -6.979 -9.872 35.930 1.00 98.25 237 GLU A CA 1
ATOM 1816 C C . GLU A 1 237 ? -7.975 -10.978 35.540 1.00 98.25 237 GLU A C 1
ATOM 1818 O O . GLU A 1 237 ? -8.044 -11.368 34.372 1.00 98.25 237 GLU A O 1
ATOM 1823 N N . SER A 1 238 ? -8.804 -11.435 36.484 1.00 98.12 238 SER A N 1
ATOM 1824 C CA . SER A 1 238 ? -9.880 -12.400 36.221 1.00 98.12 238 SER A CA 1
ATOM 1825 C C . SER A 1 238 ? -10.898 -11.864 35.202 1.00 98.12 238 SER A C 1
ATOM 1827 O O . SER A 1 238 ? -11.207 -12.532 34.211 1.00 98.12 238 SER A O 1
ATOM 1829 N N . GLN A 1 239 ? -11.354 -10.616 35.358 1.00 98.31 239 GLN A N 1
ATOM 1830 C CA . GLN A 1 239 ? -12.277 -9.993 34.402 1.00 98.31 239 GLN A CA 1
ATOM 1831 C C . GLN A 1 239 ? -11.646 -9.748 33.020 1.00 98.31 239 GLN A C 1
ATOM 1833 O O . GLN A 1 239 ? -12.319 -9.909 31.998 1.00 98.31 239 GLN A O 1
ATOM 1838 N N . ILE A 1 240 ? -10.352 -9.421 32.955 1.00 98.50 240 ILE A N 1
ATOM 1839 C CA . ILE A 1 240 ? -9.621 -9.285 31.688 1.00 98.50 240 ILE A CA 1
ATOM 1840 C C . ILE A 1 240 ? -9.484 -10.644 30.987 1.00 98.50 240 ILE A C 1
ATOM 1842 O O . ILE A 1 240 ? -9.745 -10.725 29.788 1.00 98.50 240 ILE A O 1
ATOM 1846 N N . LYS A 1 241 ? -9.181 -11.733 31.710 1.00 98.06 241 LYS A N 1
ATOM 1847 C CA . LYS A 1 241 ? -9.170 -13.104 31.155 1.00 98.06 241 LYS A CA 1
ATOM 1848 C C . LYS A 1 241 ? -10.518 -13.468 30.516 1.00 98.06 241 LYS A C 1
ATOM 1850 O O . LYS A 1 241 ? -10.544 -14.006 29.408 1.00 98.06 241 LYS A O 1
ATOM 1855 N N . ILE A 1 242 ? -11.630 -13.108 31.165 1.00 97.88 242 ILE A N 1
ATOM 1856 C CA . ILE A 1 242 ? -12.996 -13.312 30.649 1.00 97.88 242 ILE A CA 1
ATOM 1857 C C . ILE A 1 242 ? -13.259 -12.501 29.366 1.00 97.88 242 ILE A C 1
ATOM 1859 O O . ILE A 1 242 ? -13.967 -12.987 28.486 1.00 97.88 242 ILE A O 1
ATOM 1863 N N . LEU A 1 243 ? -12.688 -11.299 29.219 1.00 98.19 243 LEU A N 1
ATOM 1864 C CA . LEU A 1 243 ? -12.802 -10.496 27.991 1.00 98.19 243 LEU A CA 1
ATOM 1865 C C . LEU A 1 243 ? -11.892 -10.984 26.854 1.00 98.19 243 LEU A C 1
ATOM 1867 O O . LEU A 1 243 ? -12.307 -10.961 25.697 1.00 98.19 243 LEU A O 1
ATOM 1871 N N . ILE A 1 244 ? -10.674 -11.440 27.159 1.00 98.31 244 ILE A N 1
ATOM 1872 C CA . ILE A 1 244 ? -9.730 -11.943 26.149 1.00 98.31 244 ILE A CA 1
ATOM 1873 C C . ILE A 1 244 ? -10.228 -13.255 25.532 1.00 98.31 244 ILE A C 1
ATOM 1875 O O . ILE A 1 244 ? -10.151 -13.426 24.313 1.00 98.31 244 ILE A O 1
ATOM 1879 N N . ARG A 1 245 ? -10.764 -14.177 26.346 1.00 96.62 245 ARG A N 1
ATOM 1880 C CA . ARG A 1 245 ? -11.139 -15.529 25.900 1.00 96.62 245 ARG A CA 1
ATOM 1881 C C . ARG A 1 245 ? -12.046 -15.559 24.650 1.00 96.62 245 ARG A C 1
ATOM 1883 O O . ARG A 1 245 ? -11.699 -16.306 23.739 1.00 96.62 245 ARG A O 1
ATOM 1890 N N . PRO A 1 246 ? -13.132 -14.765 24.537 1.00 96.44 246 PRO A N 1
ATOM 1891 C CA . PRO A 1 246 ? -13.926 -14.669 23.308 1.00 96.44 246 PRO A CA 1
ATOM 1892 C C . PRO A 1 246 ? -13.371 -13.676 22.270 1.00 96.44 246 PRO A C 1
ATOM 1894 O O . PRO A 1 246 ? -13.766 -13.748 21.112 1.00 96.44 246 PRO A O 1
ATOM 1897 N N . MET A 1 247 ? -12.490 -12.741 22.650 1.00 96.12 247 MET A N 1
ATOM 1898 C CA . MET A 1 247 ? -11.963 -11.716 21.735 1.00 96.12 247 MET A CA 1
ATOM 1899 C C . MET A 1 247 ? -10.806 -12.233 20.868 1.00 96.12 247 MET A C 1
ATOM 1901 O O . MET A 1 247 ? -10.727 -11.887 19.692 1.00 96.12 247 MET A O 1
ATOM 1905 N N . TYR A 1 248 ? -9.904 -13.035 21.444 1.00 95.94 248 TYR A N 1
ATOM 1906 C CA . TYR A 1 248 ? -8.809 -13.692 20.716 1.00 95.94 248 TYR A CA 1
ATOM 1907 C C . TYR A 1 248 ? -8.288 -14.996 21.355 1.00 95.94 248 TYR A C 1
ATOM 1909 O O . TYR A 1 248 ? -7.328 -15.568 20.853 1.00 95.94 248 TYR A O 1
ATOM 1917 N N . SER A 1 249 ? -8.922 -15.515 22.416 1.00 94.56 249 SER A N 1
ATOM 1918 C CA . SER A 1 249 ? -8.508 -16.711 23.180 1.00 94.56 249 SER A CA 1
ATOM 1919 C C . SER A 1 249 ? -7.160 -16.589 23.901 1.00 94.56 249 SER A C 1
ATOM 1921 O O . SER A 1 249 ? -7.136 -16.584 25.131 1.00 94.56 249 SER A O 1
ATOM 1923 N N . ASN A 1 250 ? -6.057 -16.513 23.159 1.00 92.38 250 ASN A N 1
ATOM 1924 C CA . ASN A 1 250 ? -4.699 -16.297 23.648 1.00 92.38 250 ASN A CA 1
ATOM 1925 C C . ASN A 1 250 ? -3.889 -15.512 22.589 1.00 92.38 250 ASN A C 1
ATOM 1927 O O . ASN A 1 250 ? -4.221 -15.552 21.403 1.00 92.38 250 ASN A O 1
ATOM 1931 N N . PRO A 1 251 ? -2.883 -14.719 22.990 1.00 95.88 251 PRO A N 1
ATOM 1932 C CA . PRO A 1 251 ? -2.112 -13.896 22.059 1.00 95.88 251 PRO A CA 1
ATOM 1933 C C . PRO A 1 251 ? -0.902 -14.656 21.466 1.00 95.88 251 PRO A C 1
ATOM 1935 O O . PRO A 1 251 ? -0.391 -15.588 22.090 1.00 95.88 251 PRO A O 1
ATOM 1938 N N . PRO A 1 252 ? -0.401 -14.259 20.277 1.00 95.44 252 PRO A N 1
ATOM 1939 C CA . PRO A 1 252 ? 0.679 -14.965 19.582 1.00 95.44 252 PRO A CA 1
ATOM 1940 C C . PRO A 1 252 ? 2.016 -14.901 20.340 1.00 95.44 252 PRO A C 1
ATOM 1942 O O . PRO A 1 252 ? 2.424 -13.844 20.820 1.00 95.44 252 PRO A O 1
ATOM 1945 N N . VAL A 1 253 ? 2.727 -16.030 20.426 1.00 95.12 253 VAL A N 1
ATOM 1946 C CA . VAL A 1 253 ? 3.924 -16.159 21.280 1.00 95.12 253 VAL A CA 1
ATOM 1947 C C . VAL A 1 253 ? 5.201 -15.538 20.711 1.00 95.12 253 VAL A C 1
ATOM 1949 O O . VAL A 1 253 ? 6.042 -15.112 21.495 1.00 95.12 253 VAL A O 1
ATOM 1952 N N . HIS A 1 254 ? 5.394 -15.499 19.388 1.00 95.69 254 HIS A N 1
ATOM 1953 C CA . HIS A 1 254 ? 6.732 -15.320 18.803 1.00 95.69 254 HIS A CA 1
ATOM 1954 C C . HIS A 1 254 ? 7.340 -13.930 19.060 1.00 95.69 254 HIS A C 1
ATOM 1956 O O . HIS A 1 254 ? 8.279 -13.825 19.849 1.00 95.69 254 HIS A O 1
ATOM 1962 N N . GLY A 1 255 ? 6.766 -12.854 18.518 1.00 96.06 255 GLY A N 1
ATOM 1963 C CA . GLY A 1 255 ? 7.225 -11.493 18.803 1.00 96.06 255 GLY A CA 1
ATOM 1964 C C . GLY A 1 255 ? 7.178 -11.089 20.283 1.00 96.06 255 GLY A C 1
ATOM 1965 O O . GLY A 1 255 ? 7.946 -10.226 20.702 1.00 96.06 255 GLY A O 1
ATOM 1966 N N . ALA A 1 256 ? 6.326 -11.716 21.103 1.00 97.31 256 ALA A N 1
ATOM 1967 C CA . ALA A 1 256 ? 6.327 -11.497 22.551 1.00 97.31 256 ALA A CA 1
ATOM 1968 C C . ALA A 1 256 ? 7.505 -12.192 23.250 1.00 97.31 256 ALA A C 1
ATOM 1970 O O . ALA A 1 256 ? 8.105 -11.597 24.144 1.00 97.31 256 ALA A O 1
ATOM 1971 N N . ARG A 1 257 ? 7.902 -13.396 22.806 1.00 97.25 257 ARG A N 1
ATOM 1972 C CA . ARG A 1 257 ? 9.182 -14.016 23.184 1.00 97.25 257 ARG A CA 1
ATOM 1973 C C . ARG A 1 257 ? 10.341 -13.091 22.753 1.00 97.25 257 ARG A C 1
ATOM 1975 O O . ARG A 1 257 ? 11.155 -12.766 23.608 1.00 97.25 257 ARG A O 1
ATOM 1982 N N . ILE A 1 258 ? 10.354 -12.554 21.521 1.00 97.62 258 ILE A N 1
ATOM 1983 C CA . ILE A 1 258 ? 11.391 -11.603 21.037 1.00 97.62 258 ILE A CA 1
ATOM 1984 C C . ILE A 1 258 ? 11.493 -10.369 21.944 1.00 97.62 258 ILE A C 1
ATOM 1986 O O . ILE A 1 258 ? 12.565 -10.076 22.472 1.00 97.62 258 ILE A O 1
ATOM 1990 N N . ALA A 1 259 ? 10.383 -9.664 22.176 1.00 98.00 259 ALA A N 1
ATOM 1991 C CA . ALA A 1 259 ? 10.366 -8.477 23.028 1.00 98.00 259 ALA A CA 1
ATOM 1992 C C . ALA A 1 259 ? 10.732 -8.794 24.493 1.00 98.00 259 ALA A C 1
ATOM 1994 O O . ALA A 1 259 ? 11.403 -7.990 25.138 1.00 98.00 259 ALA A O 1
ATOM 1995 N N . SER A 1 260 ? 10.351 -9.970 25.010 1.00 98.06 260 SER A N 1
ATOM 1996 C CA . SER A 1 260 ? 10.778 -10.451 26.332 1.00 98.06 260 SER A CA 1
ATOM 1997 C C . SER A 1 260 ? 12.293 -10.654 26.398 1.00 98.06 260 SER A C 1
ATOM 1999 O O . SER A 1 260 ? 12.932 -10.144 27.313 1.00 98.06 260 SER A O 1
ATOM 2001 N N . THR A 1 261 ? 12.883 -11.348 25.421 1.00 98.19 261 THR A N 1
ATOM 2002 C CA . THR A 1 261 ? 14.330 -11.595 25.347 1.00 98.19 261 THR A CA 1
ATOM 2003 C C . THR A 1 261 ? 15.117 -10.288 25.251 1.00 98.19 261 THR A C 1
ATOM 2005 O O . THR A 1 261 ? 16.077 -10.108 25.991 1.00 98.19 261 THR A O 1
ATOM 2008 N N . ILE A 1 262 ? 14.677 -9.326 24.430 1.00 98.44 262 ILE A N 1
ATOM 2009 C CA . ILE A 1 262 ? 15.316 -8.001 24.353 1.00 98.44 262 ILE A CA 1
ATOM 2010 C C . ILE A 1 262 ? 15.262 -7.272 25.701 1.00 98.44 262 ILE A C 1
ATOM 2012 O O . ILE A 1 262 ? 16.264 -6.717 26.137 1.00 98.44 262 ILE A O 1
ATOM 2016 N N . LEU A 1 263 ? 14.102 -7.243 26.365 1.00 98.12 263 LEU A N 1
ATOM 2017 C CA . LEU A 1 263 ? 13.926 -6.440 27.577 1.00 98.12 263 LEU A CA 1
ATOM 2018 C C . LEU A 1 263 ? 14.486 -7.095 28.846 1.00 98.12 263 LEU A C 1
ATOM 2020 O O . LEU A 1 263 ? 14.806 -6.363 29.780 1.00 98.12 263 LEU A O 1
ATOM 2024 N N . ASN A 1 264 ? 14.601 -8.425 28.897 1.00 97.94 264 ASN A N 1
ATOM 2025 C CA . ASN A 1 264 ? 15.075 -9.165 30.072 1.00 97.94 264 ASN A CA 1
ATOM 2026 C C . ASN A 1 264 ? 16.559 -9.587 29.986 1.00 97.94 264 ASN A C 1
ATOM 2028 O O . ASN A 1 264 ? 17.130 -9.967 31.006 1.00 97.94 264 ASN A O 1
ATOM 2032 N N . THR A 1 265 ? 17.211 -9.500 28.819 1.00 98.06 265 THR A N 1
ATOM 2033 C CA . THR A 1 265 ? 18.660 -9.735 28.667 1.00 98.06 265 THR A CA 1
ATOM 2034 C C . THR A 1 265 ? 19.415 -8.396 28.644 1.00 98.06 265 THR A C 1
ATOM 2036 O O . THR A 1 265 ? 19.253 -7.648 27.679 1.00 98.06 265 THR A O 1
ATOM 2039 N N . PRO A 1 266 ? 20.266 -8.070 29.644 1.00 97.44 266 PRO A N 1
ATOM 2040 C CA . PRO A 1 266 ? 20.881 -6.742 29.774 1.00 97.44 266 PRO A CA 1
ATOM 2041 C C . PRO A 1 266 ? 21.639 -6.245 28.536 1.00 97.44 266 PRO A C 1
ATOM 2043 O O . PRO A 1 266 ? 21.477 -5.088 28.153 1.00 97.44 266 PRO A O 1
ATOM 2046 N N . ASP A 1 267 ? 22.407 -7.110 27.868 1.00 97.62 267 ASP A N 1
ATOM 2047 C CA . ASP A 1 267 ? 23.178 -6.724 26.678 1.00 97.62 267 ASP A CA 1
ATOM 2048 C C . ASP A 1 267 ? 22.278 -6.411 25.475 1.00 97.62 267 ASP A C 1
ATOM 2050 O O . ASP A 1 267 ? 22.493 -5.417 24.780 1.00 97.62 267 ASP A O 1
ATOM 2054 N N . LEU A 1 268 ? 21.221 -7.207 25.263 1.00 97.81 268 LEU A N 1
ATOM 2055 C CA . LEU A 1 268 ? 20.234 -6.965 24.205 1.00 97.81 268 LEU A CA 1
ATOM 2056 C C . LEU A 1 268 ? 19.372 -5.735 24.509 1.00 97.81 268 LEU A C 1
ATOM 2058 O O . LEU A 1 268 ? 19.030 -4.999 23.585 1.00 97.81 268 LEU A O 1
ATOM 2062 N N . GLN A 1 269 ? 19.081 -5.461 25.784 1.00 97.94 269 GLN A N 1
ATOM 2063 C CA . GLN A 1 269 ? 18.415 -4.232 26.210 1.00 97.94 269 GLN A CA 1
ATOM 2064 C C . GLN A 1 269 ? 19.309 -3.012 25.936 1.00 97.94 269 GLN A C 1
ATOM 2066 O O . GLN A 1 269 ? 18.847 -2.020 25.374 1.00 97.94 269 GLN A O 1
ATOM 2071 N N . ALA A 1 270 ? 20.599 -3.088 26.275 1.00 97.94 270 ALA A N 1
ATOM 2072 C CA . ALA A 1 270 ? 21.574 -2.027 26.032 1.00 97.94 270 ALA A CA 1
ATOM 2073 C C . ALA A 1 270 ? 21.878 -1.812 24.537 1.00 97.94 270 ALA A C 1
ATOM 2075 O O . ALA A 1 270 ? 22.224 -0.700 24.135 1.00 97.94 270 ALA A O 1
ATOM 2076 N N . GLU A 1 271 ? 21.751 -2.847 23.704 1.00 97.75 271 GLU A N 1
ATOM 2077 C CA . GLU A 1 271 ? 21.803 -2.742 22.244 1.00 97.75 271 GLU A CA 1
ATOM 2078 C C . GLU A 1 271 ? 20.516 -2.129 21.677 1.00 97.75 271 GLU A C 1
ATOM 2080 O O . GLU A 1 271 ? 20.583 -1.142 20.948 1.00 97.75 271 GLU A O 1
ATOM 2085 N N . TRP A 1 272 ? 19.342 -2.603 22.099 1.00 97.81 272 TRP A N 1
ATOM 2086 C CA . TRP A 1 272 ? 18.051 -2.049 21.684 1.00 97.81 272 TRP A CA 1
ATOM 2087 C C . TRP A 1 272 ? 17.887 -0.567 22.052 1.00 97.81 272 TRP A C 1
ATOM 2089 O O . TRP A 1 272 ? 17.367 0.217 21.256 1.00 97.81 272 TRP A O 1
ATOM 2099 N N . LEU A 1 273 ? 18.383 -0.144 23.219 1.00 97.69 273 LEU A N 1
ATOM 2100 C CA . LEU A 1 273 ? 18.395 1.267 23.613 1.00 97.69 273 LEU A CA 1
ATOM 2101 C C . LEU A 1 273 ? 19.269 2.128 22.680 1.00 97.69 273 LEU A C 1
ATOM 2103 O O . LEU A 1 273 ? 18.938 3.291 22.445 1.00 97.69 273 LEU A O 1
ATOM 2107 N N . LYS A 1 274 ? 20.337 1.570 22.089 1.00 97.12 274 LYS A N 1
ATOM 2108 C CA . LYS A 1 274 ? 21.127 2.243 21.040 1.00 97.12 274 LYS A CA 1
ATOM 2109 C C . LYS A 1 274 ? 20.380 2.244 19.706 1.00 97.12 274 LYS A C 1
ATOM 2111 O O . LYS A 1 274 ? 20.330 3.289 19.061 1.00 97.12 274 LYS A O 1
ATOM 2116 N N . ASP A 1 275 ? 19.756 1.127 19.328 1.00 94.44 275 ASP A N 1
ATOM 2117 C CA . ASP A 1 275 ? 18.969 0.998 18.093 1.00 94.44 275 ASP A CA 1
ATOM 2118 C C . ASP A 1 275 ? 17.811 2.013 18.054 1.00 94.44 275 ASP A C 1
ATOM 2120 O O . ASP A 1 275 ? 17.665 2.773 17.092 1.00 94.44 275 ASP A O 1
ATOM 2124 N N . VAL A 1 276 ? 17.006 2.082 19.122 1.00 93.81 276 VAL A N 1
ATOM 2125 C CA . VAL A 1 276 ? 15.857 2.997 19.202 1.00 93.81 276 VAL A CA 1
ATOM 2126 C C . VAL A 1 276 ? 16.294 4.462 19.285 1.00 93.81 276 VAL A C 1
ATOM 2128 O O . VAL A 1 276 ? 15.678 5.312 18.637 1.00 93.81 276 VAL A O 1
ATOM 2131 N N . LYS A 1 277 ? 17.404 4.763 19.978 1.00 95.00 277 LYS A N 1
ATOM 2132 C CA . LYS A 1 277 ? 17.990 6.109 19.969 1.00 95.00 277 LYS A CA 1
ATOM 2133 C C . LYS A 1 277 ? 18.485 6.488 18.573 1.00 95.00 277 LYS A C 1
ATOM 2135 O O . LYS A 1 277 ? 18.158 7.571 18.106 1.00 95.00 277 LYS A O 1
ATOM 2140 N N . GLY A 1 278 ? 19.193 5.603 17.869 1.00 92.50 278 GLY A N 1
ATOM 2141 C CA . GLY A 1 278 ? 19.657 5.846 16.499 1.00 92.50 278 GLY A CA 1
ATOM 2142 C C . GLY A 1 278 ? 18.507 6.093 15.514 1.00 92.50 278 GLY A C 1
ATOM 2143 O O . GLY A 1 278 ? 18.602 6.966 14.647 1.00 92.50 278 GLY A O 1
ATOM 2144 N N . MET A 1 279 ? 17.378 5.394 15.685 1.00 90.75 279 MET A N 1
ATOM 2145 C CA . MET A 1 279 ? 16.149 5.684 14.940 1.00 90.75 279 MET A CA 1
ATOM 2146 C C . MET A 1 279 ? 15.589 7.082 15.245 1.00 90.75 279 MET A C 1
ATOM 2148 O O . MET A 1 279 ? 15.243 7.803 14.306 1.00 90.75 279 MET A O 1
ATOM 2152 N N . ALA A 1 280 ? 15.516 7.474 16.521 1.00 91.88 280 ALA A N 1
ATOM 2153 C CA . ALA A 1 280 ? 15.015 8.784 16.939 1.00 91.88 280 ALA A CA 1
ATOM 2154 C C . ALA A 1 280 ? 15.941 9.932 16.493 1.00 91.88 280 ALA A C 1
ATOM 2156 O O . ALA A 1 280 ? 15.473 10.888 15.877 1.00 91.88 280 ALA A O 1
ATOM 2157 N N . ASP A 1 281 ? 17.255 9.801 16.700 1.00 92.31 281 ASP A N 1
ATOM 2158 C CA . ASP A 1 281 ? 18.288 10.752 16.268 1.00 92.31 281 ASP A CA 1
ATOM 2159 C C . ASP A 1 281 ? 18.196 11.031 14.760 1.00 92.31 281 ASP A C 1
ATOM 2161 O O . ASP A 1 281 ? 18.297 12.180 14.323 1.00 92.31 281 ASP A O 1
ATOM 2165 N N . ARG A 1 282 ? 17.937 9.994 13.946 1.00 86.88 282 ARG A N 1
ATOM 2166 C CA . ARG A 1 282 ? 17.712 10.145 12.501 1.00 86.88 282 ARG A CA 1
ATOM 2167 C C . ARG A 1 282 ? 16.482 11.005 12.203 1.00 86.88 282 ARG A C 1
ATOM 2169 O O . ARG A 1 282 ? 16.560 11.870 11.335 1.00 86.88 282 ARG A O 1
ATOM 2176 N N . ILE A 1 283 ? 15.364 10.786 12.898 1.00 87.50 283 ILE A N 1
ATOM 2177 C CA . ILE A 1 283 ? 14.123 11.556 12.709 1.00 87.50 283 ILE A CA 1
ATOM 2178 C C . ILE A 1 283 ? 14.298 13.013 13.158 1.00 87.50 283 ILE A C 1
ATOM 2180 O O . ILE A 1 283 ? 13.899 13.920 12.429 1.00 87.50 283 ILE A O 1
ATOM 2184 N N . ILE A 1 284 ? 14.952 13.244 14.300 1.00 90.38 284 ILE A N 1
ATOM 2185 C CA . ILE A 1 284 ? 15.297 14.584 14.798 1.00 90.38 284 ILE A CA 1
ATOM 2186 C C . ILE A 1 284 ? 16.168 15.314 13.765 1.00 90.38 284 ILE A C 1
ATOM 2188 O O . ILE A 1 284 ? 15.832 16.420 13.348 1.00 90.38 284 ILE A O 1
ATOM 2192 N N . LYS A 1 285 ? 17.212 14.656 13.240 1.00 87.44 285 LYS A N 1
ATOM 2193 C CA . LYS A 1 285 ? 18.064 15.214 12.179 1.00 87.44 285 LYS A CA 1
ATOM 2194 C C . LYS A 1 285 ? 17.286 15.563 10.904 1.00 87.44 285 LYS A C 1
ATOM 2196 O O . LYS A 1 285 ? 17.610 16.562 10.270 1.00 87.44 285 LYS A O 1
ATOM 2201 N N . MET A 1 286 ? 16.266 14.787 10.519 1.00 82.88 286 MET A N 1
ATOM 2202 C CA . MET A 1 286 ? 15.429 15.130 9.357 1.00 82.88 286 MET A CA 1
ATOM 2203 C C . MET A 1 286 ? 14.559 16.369 9.598 1.00 82.88 286 MET A C 1
ATOM 2205 O O . MET A 1 286 ? 14.336 17.128 8.661 1.00 82.88 286 MET A O 1
ATOM 2209 N N . ARG A 1 287 ? 14.093 16.600 10.834 1.00 88.56 287 ARG A N 1
ATOM 2210 C CA . ARG A 1 287 ? 13.356 17.824 11.199 1.00 88.56 287 ARG A CA 1
ATOM 2211 C C . ARG A 1 287 ? 14.250 19.055 11.074 1.00 88.56 287 ARG A C 1
ATOM 2213 O O . ARG A 1 287 ? 13.871 20.003 10.396 1.00 88.56 287 ARG A O 1
ATOM 2220 N N . THR A 1 288 ? 15.464 18.990 11.624 1.00 88.62 288 THR A N 1
ATOM 2221 C CA . THR A 1 288 ? 16.470 20.058 11.501 1.00 88.62 288 THR A CA 1
ATOM 2222 C C . THR A 1 288 ? 16.829 20.340 10.040 1.00 88.62 288 THR A C 1
ATOM 2224 O O . THR A 1 288 ? 16.768 21.485 9.612 1.00 88.62 288 THR A O 1
ATOM 2227 N N . LEU A 1 289 ? 17.124 19.308 9.238 1.00 82.81 289 LEU A N 1
ATOM 2228 C CA . LEU A 1 289 ? 17.476 19.484 7.820 1.00 82.81 289 LEU A CA 1
ATOM 2229 C C . LEU A 1 289 ? 16.335 20.060 6.965 1.00 82.81 289 LEU A C 1
ATOM 2231 O O . LEU A 1 289 ? 16.617 20.745 5.984 1.00 82.81 289 LEU A O 1
ATOM 2235 N N . LEU A 1 290 ? 15.073 19.792 7.318 1.00 82.88 290 LEU A N 1
ATOM 2236 C CA . LEU A 1 290 ? 13.915 20.385 6.648 1.00 82.88 290 LEU A CA 1
ATOM 2237 C C . LEU A 1 290 ? 13.757 21.867 7.024 1.00 82.88 290 LEU A C 1
ATOM 2239 O O . LEU A 1 290 ? 13.621 22.705 6.137 1.00 82.88 290 LEU A O 1
ATOM 2243 N N . GLU A 1 291 ? 13.838 22.200 8.315 1.00 84.94 291 GLU A N 1
ATOM 2244 C CA . GLU A 1 291 ? 13.742 23.584 8.797 1.00 84.94 291 GLU A CA 1
ATOM 2245 C C . GLU A 1 291 ? 14.888 24.464 8.262 1.00 84.94 291 GLU A C 1
ATOM 2247 O O . GLU A 1 291 ? 14.649 25.540 7.715 1.00 84.94 291 GLU A O 1
ATOM 2252 N N . ASP A 1 292 ? 16.133 23.993 8.361 1.00 83.00 292 ASP A N 1
ATOM 2253 C CA . ASP A 1 292 ? 17.310 24.710 7.859 1.00 83.00 292 ASP A CA 1
ATOM 2254 C C . ASP A 1 292 ? 17.332 24.785 6.328 1.00 83.00 292 ASP A C 1
ATOM 2256 O O . ASP A 1 292 ? 17.839 25.753 5.759 1.00 83.00 292 ASP A O 1
ATOM 2260 N N . GLY A 1 293 ? 16.742 23.794 5.655 1.00 79.00 293 GLY A N 1
ATOM 2261 C CA . GLY A 1 293 ? 16.530 23.812 4.215 1.00 79.00 293 GLY A CA 1
ATOM 2262 C C . GLY A 1 293 ? 15.600 24.942 3.780 1.00 79.00 293 GLY A C 1
ATOM 2263 O O . GLY A 1 293 ? 15.980 25.755 2.940 1.00 79.00 293 GLY A O 1
ATOM 2264 N N . LEU A 1 294 ? 14.417 25.030 4.395 1.00 79.50 294 LEU A N 1
ATOM 2265 C CA . LEU A 1 294 ? 13.425 26.075 4.117 1.00 79.50 294 LEU A CA 1
ATOM 2266 C C . LEU A 1 294 ? 13.998 27.480 4.368 1.00 79.50 294 LEU A C 1
ATOM 2268 O O . LEU A 1 294 ? 13.846 28.364 3.525 1.00 79.50 294 LEU A O 1
ATOM 2272 N N . LYS A 1 295 ? 14.741 27.671 5.470 1.00 80.88 295 LYS A N 1
ATOM 2273 C CA . LYS A 1 295 ? 15.467 28.924 5.747 1.00 80.88 295 LYS A CA 1
ATOM 2274 C C . LYS A 1 295 ? 16.501 29.251 4.667 1.00 80.88 295 LYS A C 1
ATOM 2276 O O . LYS A 1 295 ? 16.504 30.364 4.154 1.00 80.88 295 LYS A O 1
ATOM 2281 N N . ARG A 1 296 ? 17.391 28.304 4.330 1.00 79.62 296 ARG A N 1
ATOM 2282 C CA . ARG A 1 296 ? 18.528 28.548 3.421 1.00 79.62 296 ARG A CA 1
ATOM 2283 C C . ARG A 1 296 ? 18.082 28.978 2.032 1.00 79.62 296 ARG A C 1
ATOM 2285 O O . ARG A 1 296 ? 18.745 29.802 1.411 1.00 79.62 296 ARG A O 1
ATOM 2292 N N . GLU A 1 297 ? 17.010 28.379 1.534 1.00 72.38 297 GLU A N 1
ATOM 2293 C CA . GLU A 1 297 ? 16.552 28.615 0.168 1.00 72.38 297 GLU A CA 1
ATOM 2294 C C . GLU A 1 297 ? 15.688 29.903 0.088 1.00 72.38 297 GLU A C 1
ATOM 2296 O O . GLU A 1 297 ? 15.495 30.419 -1.009 1.00 72.38 297 GLU A O 1
ATOM 2301 N N . GLY A 1 298 ? 15.264 30.483 1.230 1.00 75.56 298 GLY A N 1
ATOM 2302 C CA . GLY A 1 298 ? 14.816 31.887 1.320 1.00 75.56 298 GLY A CA 1
ATOM 2303 C C . GLY A 1 298 ? 13.593 32.199 2.197 1.00 75.56 298 GLY A C 1
ATOM 2304 O O . GLY A 1 298 ? 13.071 33.306 2.094 1.00 75.56 298 GLY A O 1
ATOM 2305 N N . SER A 1 299 ? 13.089 31.259 3.006 1.00 76.62 299 SER A N 1
ATOM 2306 C CA . SER A 1 299 ? 11.734 31.371 3.574 1.00 76.62 299 SER A CA 1
ATOM 2307 C C . SER A 1 299 ? 11.614 32.349 4.751 1.00 76.62 299 SER A C 1
ATOM 2309 O O . SER A 1 299 ? 12.468 32.360 5.642 1.00 76.62 299 SER A O 1
ATOM 2311 N N . THR A 1 300 ? 10.534 33.142 4.781 1.00 78.94 300 THR A N 1
ATOM 2312 C CA . THR A 1 300 ? 10.273 34.168 5.814 1.00 78.94 300 THR A CA 1
ATOM 2313 C C . THR A 1 300 ? 9.427 33.654 6.988 1.00 78.94 300 THR A C 1
ATOM 2315 O O . THR A 1 300 ? 9.485 34.218 8.085 1.00 78.94 300 THR A O 1
ATOM 2318 N N . LYS A 1 301 ? 8.678 32.557 6.812 1.00 78.25 301 LYS A N 1
ATOM 2319 C CA . LYS A 1 301 ? 7.870 31.903 7.858 1.00 78.25 301 LYS A CA 1
ATOM 2320 C C . LYS A 1 301 ? 8.690 31.236 8.965 1.00 78.25 301 LYS A C 1
ATOM 2322 O O . LYS A 1 301 ? 9.778 30.695 8.773 1.00 78.25 301 LYS A O 1
ATOM 2327 N N . ASN A 1 302 ? 8.089 31.184 10.156 1.00 83.00 302 ASN A N 1
ATOM 2328 C CA . ASN A 1 302 ? 8.653 30.496 11.315 1.00 83.00 302 ASN A CA 1
ATOM 2329 C C . ASN A 1 302 ? 8.389 28.975 11.276 1.00 83.00 302 ASN A C 1
ATOM 2331 O O . ASN A 1 302 ? 7.408 28.467 11.828 1.00 83.00 302 ASN A O 1
ATOM 2335 N N . TRP A 1 303 ? 9.313 28.239 10.662 1.00 86.50 303 TRP A N 1
ATOM 2336 C CA . TRP A 1 303 ? 9.272 26.776 10.548 1.00 86.50 303 TRP A CA 1
ATOM 2337 C C . TRP A 1 303 ? 9.696 26.008 11.810 1.00 86.50 303 TRP A C 1
ATOM 2339 O O . TRP A 1 303 ? 9.696 24.779 11.796 1.00 86.50 303 TRP A O 1
ATOM 2349 N N . LYS A 1 304 ? 9.997 26.688 12.927 1.00 89.69 304 LYS A N 1
ATOM 2350 C CA . LYS A 1 304 ? 10.452 26.058 14.182 1.00 89.69 304 LYS A CA 1
ATOM 2351 C C . LYS A 1 304 ? 9.494 24.992 14.741 1.00 89.69 304 LYS A C 1
ATOM 2353 O O . LYS A 1 304 ? 9.926 24.055 15.410 1.00 89.69 304 LYS A O 1
ATOM 2358 N N . HIS A 1 305 ? 8.204 25.069 14.412 1.00 89.38 305 HIS A N 1
ATOM 2359 C CA . HIS A 1 305 ? 7.231 24.028 14.754 1.00 89.38 305 HIS A CA 1
ATOM 2360 C C . HIS A 1 305 ? 7.622 22.633 14.211 1.00 89.38 305 HIS A C 1
ATOM 2362 O O . HIS A 1 305 ? 7.256 21.625 14.812 1.00 89.38 305 HIS A O 1
ATOM 2368 N N . ILE A 1 306 ? 8.415 22.548 13.133 1.00 89.69 306 ILE A N 1
ATOM 2369 C CA . ILE A 1 306 ? 8.931 21.284 12.582 1.00 89.69 306 ILE A CA 1
ATOM 2370 C C . ILE A 1 306 ? 9.915 20.604 13.548 1.00 89.69 306 ILE A C 1
ATOM 2372 O O . ILE A 1 306 ? 9.888 19.375 13.650 1.00 89.69 306 ILE A O 1
ATOM 2376 N N . THR A 1 307 ? 10.760 21.356 14.266 1.00 91.06 307 THR A N 1
ATOM 2377 C CA . THR A 1 307 ? 11.715 20.805 15.249 1.00 91.06 307 THR A CA 1
ATOM 2378 C C . THR A 1 307 ? 11.175 20.741 16.676 1.00 91.06 307 THR A C 1
ATOM 2380 O O . THR A 1 307 ? 11.629 19.889 17.438 1.00 91.06 307 THR A O 1
ATOM 2383 N N . ASP A 1 308 ? 10.181 21.563 17.029 1.00 90.62 308 ASP A N 1
ATOM 2384 C CA . ASP A 1 308 ? 9.475 21.464 18.317 1.00 90.62 308 ASP A CA 1
ATOM 2385 C C . ASP A 1 308 ? 8.474 20.289 18.358 1.00 90.62 308 ASP A C 1
ATOM 2387 O O . ASP A 1 308 ? 8.214 19.735 19.426 1.00 90.62 308 ASP A O 1
ATOM 2391 N N . GLN A 1 309 ? 7.944 19.862 17.205 1.00 90.62 309 GLN A N 1
ATOM 2392 C CA . GLN A 1 309 ? 7.209 18.599 17.061 1.00 90.62 309 GLN A CA 1
ATOM 2393 C C . GLN A 1 309 ? 8.167 17.391 17.065 1.00 90.62 309 GLN A C 1
ATOM 2395 O O . GLN A 1 309 ? 9.257 17.443 16.495 1.00 90.62 309 GLN A O 1
ATOM 2400 N N . ILE A 1 310 ? 7.741 16.258 17.635 1.00 91.12 310 ILE A N 1
ATOM 2401 C CA . ILE A 1 310 ? 8.556 15.044 17.813 1.00 91.12 310 ILE A CA 1
ATOM 2402 C C . ILE A 1 310 ? 7.926 13.782 17.191 1.00 91.12 310 ILE A C 1
ATOM 2404 O O . ILE A 1 310 ? 6.804 13.788 16.685 1.00 91.12 310 ILE A O 1
ATOM 2408 N N . GLY A 1 311 ? 8.670 12.670 17.189 1.00 86.25 311 GLY A N 1
ATOM 2409 C CA . GLY A 1 311 ? 8.216 11.395 16.620 1.00 86.25 311 GLY A CA 1
ATOM 2410 C C . GLY A 1 311 ? 8.040 11.407 15.093 1.00 86.25 311 GLY A C 1
ATOM 2411 O O . GLY A 1 311 ? 8.609 12.241 14.388 1.00 86.25 311 GLY A O 1
ATOM 2412 N N . MET A 1 312 ? 7.278 10.443 14.562 1.00 82.75 312 MET A N 1
ATOM 2413 C CA . MET A 1 312 ? 7.260 10.119 13.123 1.00 82.75 312 MET A CA 1
ATOM 2414 C C . MET A 1 312 ? 6.516 11.128 12.229 1.00 82.75 312 MET A C 1
ATOM 2416 O O . MET A 1 312 ? 6.859 11.252 11.053 1.00 82.75 312 MET A O 1
ATOM 2420 N N . PHE A 1 313 ? 5.507 11.827 12.756 1.00 85.75 313 PHE A N 1
ATOM 2421 C CA . PHE A 1 313 ? 4.615 12.696 11.979 1.00 85.75 313 PHE A CA 1
ATOM 2422 C C . PHE A 1 313 ? 4.815 14.174 12.313 1.00 85.75 313 PHE A C 1
ATOM 2424 O O . PHE A 1 313 ? 5.170 14.522 13.436 1.00 85.75 313 PHE A O 1
ATOM 2431 N N . CYS A 1 314 ? 4.588 15.040 11.330 1.00 85.25 314 CYS A N 1
ATOM 2432 C CA . CYS A 1 314 ? 4.667 16.490 11.476 1.00 85.25 314 CYS A CA 1
ATOM 2433 C C . CYS A 1 314 ? 3.467 17.135 10.775 1.00 85.25 314 CYS A C 1
ATOM 2435 O O . CYS A 1 314 ? 3.103 16.707 9.677 1.00 85.25 314 CYS A O 1
ATOM 2437 N N . PHE A 1 315 ? 2.860 18.140 11.405 1.00 87.56 315 PHE A N 1
ATOM 2438 C CA . PHE A 1 315 ? 1.901 19.047 10.773 1.00 87.56 315 PHE A CA 1
ATOM 2439 C C . PHE A 1 315 ? 2.661 20.294 10.313 1.00 87.56 315 PHE A C 1
ATOM 2441 O O . PHE A 1 315 ? 3.240 20.996 11.139 1.00 87.56 315 PHE A O 1
ATOM 2448 N N . THR A 1 316 ? 2.645 20.557 9.004 1.00 83.94 316 THR A N 1
ATOM 2449 C CA . THR A 1 316 ? 3.419 21.636 8.354 1.00 83.94 316 THR A CA 1
ATOM 2450 C C . THR A 1 316 ? 2.723 23.002 8.339 1.00 83.94 316 THR A C 1
ATOM 2452 O O . THR A 1 316 ? 3.248 23.952 7.770 1.00 83.94 316 THR A O 1
ATOM 2455 N N . GLY A 1 317 ? 1.496 23.102 8.859 1.00 84.44 317 GLY A N 1
ATOM 2456 C CA . GLY A 1 317 ? 0.674 24.316 8.758 1.00 84.44 317 GLY A CA 1
ATOM 2457 C C . GLY A 1 317 ? 0.166 24.652 7.345 1.00 84.44 317 GLY A C 1
ATOM 2458 O O . GLY A 1 317 ? -0.570 25.623 7.189 1.00 84.44 317 GLY A O 1
ATOM 2459 N N . LEU A 1 318 ? 0.512 23.863 6.319 1.00 84.69 318 LEU A N 1
ATOM 2460 C CA . LEU A 1 318 ? 0.041 24.068 4.948 1.00 84.69 318 LEU A CA 1
ATOM 2461 C C . LEU A 1 318 ? -1.476 23.878 4.827 1.00 84.69 318 LEU A C 1
ATOM 2463 O O . LEU A 1 318 ? -2.046 22.901 5.314 1.00 84.69 318 LEU A O 1
ATOM 2467 N N . THR A 1 319 ? -2.118 24.793 4.106 1.00 85.50 319 THR A N 1
ATOM 2468 C CA . THR A 1 319 ? -3.554 24.741 3.810 1.00 85.50 319 THR A CA 1
ATOM 2469 C C . THR A 1 319 ? -3.884 23.695 2.730 1.00 85.50 319 THR A C 1
ATOM 2471 O O . THR A 1 319 ? -3.020 23.355 1.915 1.00 85.50 319 THR A O 1
ATOM 2474 N N . PRO A 1 320 ? -5.140 23.207 2.639 1.00 85.50 320 PRO A N 1
ATOM 2475 C CA . PRO A 1 320 ? -5.528 22.249 1.603 1.00 85.50 320 PRO A CA 1
ATOM 2476 C C . PRO A 1 320 ? -5.237 22.714 0.159 1.00 85.50 320 PRO A C 1
ATOM 2478 O O . PRO A 1 320 ? -4.724 21.894 -0.600 1.00 85.50 320 PRO A O 1
ATOM 2481 N N . PRO A 1 321 ? -5.451 23.992 -0.237 1.00 84.69 321 PRO A N 1
ATOM 2482 C CA . PRO A 1 321 ? -5.061 24.476 -1.566 1.00 84.69 321 PRO A CA 1
ATOM 2483 C C . PRO A 1 321 ? -3.545 24.468 -1.810 1.00 84.69 321 PRO A C 1
ATOM 2485 O O . PRO A 1 321 ? -3.106 24.169 -2.918 1.00 84.69 321 PRO A O 1
ATOM 2488 N N . GLN A 1 322 ? -2.729 24.743 -0.783 1.00 79.69 322 GLN A N 1
ATOM 2489 C CA . GLN A 1 322 ? -1.271 24.616 -0.881 1.00 79.69 322 GLN A CA 1
ATOM 2490 C C . GLN A 1 322 ? -0.866 23.150 -1.087 1.00 79.69 322 GLN A C 1
ATOM 2492 O O . GLN A 1 322 ? -0.080 22.864 -1.984 1.00 79.69 322 GLN A O 1
ATOM 2497 N N . VAL A 1 323 ? -1.454 22.204 -0.346 1.00 79.50 323 VAL A N 1
ATOM 2498 C CA . VAL A 1 323 ? -1.229 20.759 -0.555 1.00 79.50 323 VAL A CA 1
ATOM 2499 C C . VAL A 1 323 ? -1.693 20.293 -1.940 1.00 79.50 323 VAL A C 1
ATOM 2501 O O . VAL A 1 323 ? -1.016 19.494 -2.590 1.00 79.50 323 VAL A O 1
ATOM 2504 N N . GLU A 1 324 ? -2.834 20.786 -2.417 1.00 78.88 324 GLU A N 1
ATOM 2505 C CA . GLU A 1 324 ? -3.350 20.461 -3.745 1.00 78.88 324 GLU A CA 1
ATOM 2506 C C . GLU A 1 324 ? -2.411 20.967 -4.849 1.00 78.88 324 GLU A C 1
ATOM 2508 O O . GLU A 1 324 ? -2.130 20.229 -5.794 1.00 78.88 324 GLU A O 1
ATOM 2513 N N . ARG A 1 325 ? -1.847 22.170 -4.692 1.00 77.31 325 ARG A N 1
ATOM 2514 C CA . ARG A 1 325 ? -0.816 22.716 -5.582 1.00 77.31 325 ARG A CA 1
ATOM 2515 C C . ARG A 1 325 ? 0.486 21.917 -5.538 1.00 77.31 325 ARG A C 1
ATOM 2517 O O . ARG A 1 325 ? 0.987 21.536 -6.592 1.00 77.31 325 ARG A O 1
ATOM 2524 N N . LEU A 1 326 ? 0.988 21.589 -4.343 1.00 72.62 326 LEU A N 1
ATOM 2525 C CA . LEU A 1 326 ? 2.138 20.690 -4.154 1.00 72.62 326 LEU A CA 1
ATOM 2526 C C . LEU A 1 326 ? 1.946 19.365 -4.904 1.00 72.62 326 LEU A C 1
ATOM 2528 O O . LEU A 1 326 ? 2.860 18.890 -5.577 1.00 72.62 326 LEU A O 1
ATOM 2532 N N . THR A 1 327 ? 0.732 18.819 -4.852 1.00 70.56 327 THR A N 1
ATOM 2533 C CA . THR A 1 327 ? 0.357 17.587 -5.553 1.00 70.56 327 THR A CA 1
ATOM 2534 C C . THR A 1 327 ? 0.307 17.781 -7.074 1.00 70.56 327 THR A C 1
ATOM 2536 O O . THR A 1 327 ? 0.895 16.986 -7.804 1.00 70.56 327 THR A O 1
ATOM 2539 N N . LYS A 1 328 ? -0.381 18.823 -7.565 1.00 69.31 328 LYS A N 1
ATOM 2540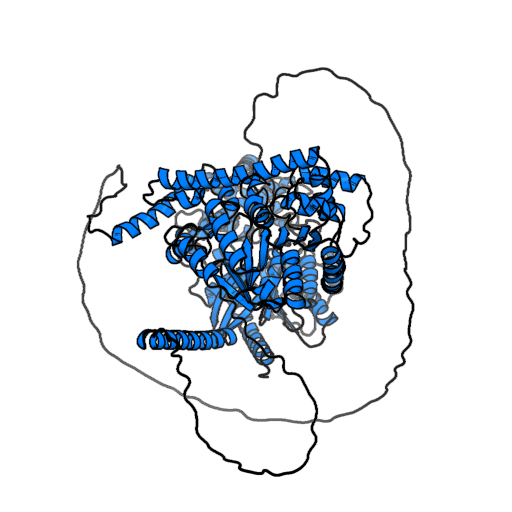 C CA . LYS A 1 328 ? -0.670 19.037 -8.996 1.00 69.31 328 LYS A CA 1
ATOM 2541 C C . LYS A 1 328 ? 0.506 19.579 -9.806 1.00 69.31 328 LYS A C 1
ATOM 2543 O O . LYS A 1 328 ? 0.764 19.076 -10.893 1.00 69.31 328 LYS A O 1
ATOM 2548 N N . GLU A 1 329 ? 1.187 20.609 -9.310 1.00 71.00 329 GLU A N 1
ATOM 2549 C CA . GLU A 1 329 ? 2.261 21.293 -10.047 1.00 71.00 329 GLU A CA 1
ATOM 2550 C C . GLU A 1 329 ? 3.622 20.617 -9.840 1.00 71.00 329 GLU A C 1
ATOM 2552 O O . GLU A 1 329 ? 4.476 20.667 -10.722 1.00 71.00 329 GLU A O 1
ATOM 2557 N N . PHE A 1 330 ? 3.822 19.960 -8.691 1.00 62.22 330 PHE A N 1
ATOM 2558 C CA . PHE A 1 330 ? 5.153 19.532 -8.246 1.00 62.22 330 PHE A CA 1
ATOM 2559 C C . PHE A 1 330 ? 5.257 18.052 -7.847 1.00 62.22 330 PHE A C 1
ATOM 2561 O O . PHE A 1 330 ? 6.346 17.594 -7.506 1.00 62.22 330 PHE A O 1
ATOM 2568 N N . SER A 1 331 ? 4.161 17.281 -7.909 1.00 71.62 331 SER A N 1
ATOM 2569 C CA . SER A 1 331 ? 4.116 15.858 -7.512 1.00 71.62 331 SER A CA 1
ATOM 2570 C C . SER A 1 331 ? 4.611 15.582 -6.079 1.00 71.62 331 SER A C 1
ATOM 2572 O O . SER A 1 331 ? 5.118 14.500 -5.776 1.00 71.62 331 SER A O 1
ATOM 2574 N N . VAL A 1 332 ? 4.457 16.552 -5.172 1.00 67.75 332 VAL A N 1
ATOM 2575 C CA . VAL A 1 332 ? 4.786 16.423 -3.747 1.00 67.75 332 VAL A CA 1
ATOM 2576 C C . VAL A 1 332 ? 3.505 16.082 -2.983 1.00 67.75 332 VAL A C 1
ATOM 2578 O O . VAL A 1 332 ? 2.643 16.930 -2.769 1.00 67.75 332 VAL A O 1
ATOM 2581 N N . PHE A 1 333 ? 3.369 14.817 -2.584 1.00 69.31 333 PHE A N 1
ATOM 2582 C CA . PHE A 1 333 ? 2.144 14.281 -1.982 1.00 69.31 333 PHE A CA 1
ATOM 2583 C C . PHE A 1 333 ? 2.143 14.402 -0.448 1.00 69.31 333 PHE A C 1
ATOM 2585 O O . PHE A 1 333 ? 2.990 13.823 0.235 1.00 69.31 333 PHE A O 1
ATOM 2592 N N . LEU A 1 334 ? 1.150 15.111 0.095 1.00 77.38 334 LEU A N 1
ATOM 2593 C CA . LEU A 1 334 ? 0.845 15.212 1.529 1.00 77.38 334 LEU A CA 1
ATOM 2594 C C . LEU A 1 334 ? -0.622 14.817 1.765 1.00 77.38 334 LEU A C 1
ATOM 2596 O O . LEU A 1 334 ? -1.391 14.644 0.819 1.00 77.38 334 LEU A O 1
ATOM 2600 N N . THR A 1 335 ? -1.053 14.703 3.023 1.00 78.69 335 THR A N 1
ATOM 2601 C CA . THR A 1 335 ? -2.493 14.689 3.321 1.00 78.69 335 THR A CA 1
ATOM 2602 C C . THR A 1 335 ? -3.087 16.086 3.164 1.00 78.69 335 THR A C 1
ATOM 2604 O O . THR A 1 335 ? -2.401 17.082 3.376 1.00 78.69 335 THR A O 1
ATOM 2607 N N . LYS A 1 336 ? -4.390 16.166 2.860 1.00 81.38 336 LYS A N 1
ATOM 2608 C CA . LYS A 1 336 ? -5.128 17.436 2.703 1.00 81.38 336 LYS A CA 1
ATOM 2609 C C . LYS A 1 336 ? -5.075 18.352 3.950 1.00 81.38 336 LYS A C 1
ATOM 2611 O O . LYS A 1 336 ? -5.346 19.536 3.814 1.00 81.38 336 LYS A O 1
ATOM 2616 N N . ASP A 1 337 ? -4.713 17.830 5.128 1.00 78.00 337 ASP A N 1
ATOM 2617 C CA . ASP A 1 337 ? -4.470 18.565 6.386 1.00 78.00 337 ASP A CA 1
ATOM 2618 C C . ASP A 1 337 ? -2.981 18.909 6.645 1.00 78.00 337 ASP A C 1
ATOM 2620 O O . ASP A 1 337 ? -2.608 19.265 7.760 1.00 78.00 337 ASP A O 1
ATOM 2624 N N . GLY A 1 338 ? -2.108 18.795 5.636 1.00 82.00 338 GLY A N 1
ATOM 2625 C CA . GLY A 1 338 ? -0.708 19.235 5.705 1.00 82.00 338 GLY A CA 1
ATOM 2626 C C . GLY A 1 338 ? 0.228 18.317 6.504 1.00 82.00 338 GLY A C 1
ATOM 2627 O O . GLY A 1 338 ? 1.342 18.729 6.848 1.00 82.00 338 GLY A O 1
ATOM 2628 N N . ARG A 1 339 ? -0.179 17.079 6.817 1.00 84.56 339 ARG A N 1
ATOM 2629 C CA . ARG A 1 339 ? 0.650 16.119 7.563 1.00 84.56 339 ARG A CA 1
ATOM 2630 C C . ARG A 1 339 ? 1.665 15.417 6.660 1.00 84.56 339 ARG A C 1
ATOM 2632 O O . ARG A 1 339 ? 1.311 14.825 5.639 1.00 84.56 339 ARG A O 1
ATOM 2639 N N . ILE A 1 340 ? 2.912 15.364 7.123 1.00 84.19 340 ILE A N 1
ATOM 2640 C CA . ILE A 1 340 ? 4.011 14.595 6.521 1.00 84.19 340 ILE A CA 1
ATOM 2641 C C . ILE A 1 340 ? 4.526 13.494 7.457 1.00 84.19 340 ILE A C 1
ATOM 2643 O O . ILE A 1 340 ? 4.305 13.520 8.670 1.00 84.19 340 ILE A O 1
ATOM 2647 N N . SER A 1 341 ? 5.243 12.522 6.885 1.00 82.81 341 SER A N 1
ATOM 2648 C CA . SER A 1 341 ? 6.040 11.540 7.629 1.00 82.81 341 SER A CA 1
ATOM 2649 C C . SER A 1 341 ? 7.520 11.902 7.537 1.00 82.81 341 SER A C 1
ATOM 2651 O O . SER A 1 341 ? 8.116 11.840 6.459 1.00 82.81 341 SER A O 1
ATOM 2653 N N . MET A 1 342 ? 8.141 12.217 8.675 1.00 81.00 342 MET A N 1
ATOM 2654 C CA . MET A 1 342 ? 9.572 12.538 8.748 1.00 81.00 342 MET A CA 1
ATOM 2655 C C . MET A 1 342 ? 10.461 11.331 8.409 1.00 81.00 342 MET A C 1
ATOM 2657 O O . MET A 1 342 ? 11.610 11.498 8.005 1.00 81.00 342 MET A O 1
ATOM 2661 N N . ALA A 1 343 ? 9.922 10.111 8.517 1.00 69.38 343 ALA A N 1
ATOM 2662 C CA . ALA A 1 343 ? 10.600 8.895 8.074 1.00 69.38 343 ALA A CA 1
ATOM 2663 C C . ALA A 1 343 ? 10.650 8.774 6.539 1.00 69.38 343 ALA A C 1
ATOM 2665 O O . ALA A 1 343 ? 11.639 8.276 6.008 1.00 69.38 343 ALA A O 1
ATOM 2666 N N . ALA A 1 344 ? 9.618 9.249 5.830 1.00 58.88 344 ALA A N 1
ATOM 2667 C CA . ALA A 1 344 ? 9.586 9.256 4.365 1.00 58.88 344 ALA A CA 1
ATOM 2668 C C . ALA A 1 344 ? 10.442 10.394 3.781 1.00 58.88 344 ALA A C 1
ATOM 2670 O O . ALA A 1 344 ? 11.166 10.182 2.810 1.00 58.88 344 ALA A O 1
ATOM 2671 N N . ALA A 1 345 ? 10.435 11.568 4.428 1.00 53.22 345 ALA A N 1
ATOM 2672 C CA . ALA A 1 345 ? 11.285 12.707 4.070 1.00 53.22 345 ALA A CA 1
ATOM 2673 C C . ALA A 1 345 ? 12.773 12.315 3.929 1.00 53.22 345 ALA A C 1
ATOM 2675 O O . ALA A 1 345 ? 13.444 12.747 2.994 1.00 53.22 345 ALA A O 1
ATOM 2676 N N . ALA A 1 346 ? 13.267 11.422 4.797 1.00 41.53 346 ALA A N 1
ATOM 2677 C CA . ALA A 1 346 ? 14.653 10.947 4.798 1.00 41.53 346 ALA A CA 1
ATOM 2678 C C . ALA A 1 346 ? 15.150 10.362 3.460 1.00 41.53 346 ALA A C 1
ATOM 2680 O O . ALA A 1 346 ? 16.349 10.396 3.195 1.00 41.53 346 ALA A O 1
ATOM 2681 N N . LEU A 1 347 ? 14.250 9.824 2.630 1.00 37.81 347 LEU A N 1
ATOM 2682 C CA . LEU A 1 347 ? 14.577 9.243 1.322 1.00 37.81 347 LEU A CA 1
ATOM 2683 C C . LEU A 1 347 ? 14.533 10.281 0.187 1.00 37.81 347 LEU A C 1
ATOM 2685 O O . LEU A 1 347 ? 15.155 10.074 -0.849 1.00 37.81 347 LEU A O 1
ATOM 2689 N N . GLY A 1 348 ? 13.817 11.394 0.377 1.00 36.47 348 GLY A N 1
ATOM 2690 C CA . GLY A 1 348 ? 13.632 12.437 -0.634 1.00 36.47 348 GLY A CA 1
ATOM 2691 C C . GLY A 1 348 ? 14.660 13.572 -0.595 1.00 36.47 348 GLY A C 1
ATOM 2692 O O . GLY A 1 348 ? 14.825 14.252 -1.602 1.00 36.47 348 GLY A O 1
ATOM 2693 N N . PHE A 1 349 ? 15.365 13.787 0.524 1.00 39.25 349 PHE A N 1
ATOM 2694 C CA . PHE A 1 349 ? 16.237 14.960 0.745 1.00 39.25 349 PHE A CA 1
ATOM 2695 C C . PHE A 1 349 ? 17.757 14.665 0.721 1.00 39.25 349 PHE A C 1
ATOM 2697 O O . PHE A 1 349 ? 18.565 15.447 1.227 1.00 39.25 349 PHE A O 1
ATOM 2704 N N . THR A 1 350 ? 18.196 13.549 0.129 1.00 30.23 350 THR A N 1
ATOM 2705 C CA . THR A 1 350 ? 19.620 13.158 0.077 1.00 30.23 350 THR A CA 1
ATOM 2706 C C . THR A 1 350 ? 20.436 13.957 -0.955 1.00 30.23 350 THR A C 1
ATOM 2708 O O . THR A 1 350 ? 20.721 13.482 -2.053 1.00 30.23 350 THR A O 1
ATOM 2711 N N . GLN A 1 351 ? 20.846 15.170 -0.564 1.00 32.28 351 GLN A N 1
ATOM 2712 C CA . GLN A 1 351 ? 21.819 16.090 -1.195 1.00 32.28 351 GLN A CA 1
ATOM 2713 C C . GLN A 1 351 ? 21.563 16.583 -2.637 1.00 32.28 351 GLN A C 1
ATOM 2715 O O . GLN A 1 351 ? 21.761 17.770 -2.882 1.00 32.28 351 GLN A O 1
ATOM 2720 N N . ARG A 1 352 ? 21.125 15.754 -3.594 1.00 33.00 352 ARG A N 1
ATOM 2721 C CA . ARG A 1 352 ? 20.899 16.180 -4.998 1.00 33.00 352 ARG A CA 1
ATOM 2722 C C . ARG A 1 352 ? 19.561 16.892 -5.226 1.00 33.00 352 ARG A C 1
ATOM 2724 O O . ARG A 1 352 ? 19.437 17.688 -6.149 1.00 33.00 352 ARG A O 1
ATOM 2731 N N . THR A 1 353 ? 18.570 16.628 -4.383 1.00 38.31 353 THR A N 1
ATOM 2732 C CA . THR A 1 353 ? 17.172 17.076 -4.525 1.00 38.31 353 THR A CA 1
ATOM 2733 C C . THR A 1 353 ? 16.857 18.419 -3.868 1.00 38.31 353 THR A C 1
ATOM 2735 O O . THR A 1 353 ? 15.706 18.838 -3.880 1.00 38.31 353 THR A O 1
ATOM 2738 N N . PHE A 1 354 ? 17.849 19.126 -3.319 1.00 36.06 354 PHE A N 1
ATOM 2739 C CA . PHE A 1 354 ? 17.590 20.354 -2.558 1.00 36.06 354 PHE A CA 1
ATOM 2740 C C . PHE A 1 354 ? 16.980 21.494 -3.393 1.00 36.06 354 PHE A C 1
ATOM 2742 O O . PHE A 1 354 ? 16.168 22.263 -2.880 1.00 36.06 354 PHE A O 1
ATOM 2749 N N . LYS A 1 355 ? 17.326 21.574 -4.687 1.00 35.16 355 LYS A N 1
ATOM 2750 C CA . LYS A 1 355 ? 16.837 22.639 -5.574 1.00 35.16 355 LYS A CA 1
ATOM 2751 C C . LYS A 1 355 ? 15.346 22.521 -5.933 1.00 35.16 355 LYS A C 1
ATOM 2753 O O . LYS A 1 355 ? 14.663 23.526 -5.766 1.00 35.16 355 LYS A O 1
ATOM 2758 N N . PRO A 1 356 ? 14.790 21.379 -6.396 1.00 34.25 356 PRO A N 1
ATOM 2759 C CA . PRO A 1 356 ? 13.377 21.349 -6.780 1.00 34.25 356 PRO A CA 1
ATOM 2760 C C . PRO A 1 356 ? 12.416 21.507 -5.596 1.00 34.25 356 PRO A C 1
ATOM 2762 O O . PRO A 1 356 ? 11.583 22.408 -5.596 1.00 34.25 356 PRO A O 1
ATOM 2765 N N . SER A 1 357 ? 12.532 20.667 -4.564 1.00 39.47 357 SER A N 1
ATOM 2766 C CA . SER A 1 357 ? 11.491 20.542 -3.534 1.00 39.47 357 SER A CA 1
ATOM 2767 C C . SER A 1 357 ? 11.421 21.710 -2.549 1.00 39.47 357 SER A C 1
ATOM 2769 O O . SER A 1 357 ? 10.378 21.887 -1.928 1.00 39.47 357 SER A O 1
ATOM 2771 N N . THR A 1 358 ? 12.470 22.530 -2.425 1.00 46.41 358 THR A N 1
ATOM 2772 C CA . THR A 1 358 ? 12.464 23.688 -1.511 1.00 46.41 358 THR A CA 1
ATOM 2773 C C . THR A 1 358 ? 12.009 24.980 -2.197 1.00 46.41 358 THR A C 1
ATOM 2775 O O . THR A 1 358 ? 11.203 25.708 -1.621 1.00 46.41 358 THR A O 1
ATOM 2778 N N . ASN A 1 359 ? 12.394 25.216 -3.464 1.00 38.59 359 ASN A N 1
ATOM 2779 C CA . ASN A 1 359 ? 11.813 26.288 -4.300 1.00 38.59 359 ASN A CA 1
ATOM 2780 C C . ASN A 1 359 ? 10.280 26.205 -4.350 1.00 38.59 359 ASN A C 1
ATOM 2782 O O . ASN A 1 359 ? 9.585 27.215 -4.335 1.00 38.59 359 ASN A O 1
ATOM 2786 N N . VAL A 1 360 ? 9.752 24.985 -4.324 1.00 44.12 360 VAL A N 1
ATOM 2787 C CA . VAL A 1 360 ? 8.320 24.690 -4.298 1.00 44.12 360 VAL A CA 1
ATOM 2788 C C . VAL A 1 360 ? 7.597 25.204 -3.040 1.00 44.12 360 VAL A C 1
ATOM 2790 O O . VAL A 1 360 ? 6.459 25.649 -3.150 1.00 44.12 360 VAL A O 1
ATOM 2793 N N . PHE A 1 361 ? 8.237 25.230 -1.865 1.00 47.31 361 PHE A N 1
ATOM 2794 C CA . PHE A 1 361 ? 7.649 25.858 -0.667 1.00 47.31 361 PHE A CA 1
ATOM 2795 C C . PHE A 1 361 ? 7.720 27.394 -0.723 1.00 47.31 361 PHE A C 1
ATOM 2797 O O . PHE A 1 361 ? 6.830 28.068 -0.212 1.00 47.31 361 PHE A O 1
ATOM 2804 N N . LEU A 1 362 ? 8.742 27.943 -1.384 1.00 44.81 362 LEU A N 1
ATOM 2805 C CA . LEU A 1 362 ? 8.986 29.386 -1.503 1.00 44.81 362 LEU A CA 1
ATOM 2806 C C . LEU A 1 362 ? 8.047 30.063 -2.510 1.00 44.81 362 LEU A C 1
ATOM 2808 O O . LEU A 1 362 ? 7.559 31.163 -2.265 1.00 44.81 362 LEU A O 1
ATOM 2812 N N . ILE A 1 363 ? 7.719 29.379 -3.610 1.00 44.19 363 ILE A N 1
ATOM 2813 C CA . ILE A 1 363 ? 6.715 29.832 -4.588 1.00 44.19 363 ILE A CA 1
ATOM 2814 C C . ILE A 1 363 ? 5.343 30.032 -3.912 1.00 44.19 363 ILE A C 1
ATOM 2816 O O . ILE A 1 363 ? 4.646 31.003 -4.199 1.00 44.19 363 ILE A O 1
ATOM 2820 N N . LEU A 1 364 ? 4.984 29.170 -2.950 1.00 42.00 364 LEU A N 1
ATOM 2821 C CA . LEU A 1 364 ? 3.748 29.291 -2.162 1.00 42.00 364 LEU A CA 1
ATOM 2822 C C . LEU A 1 364 ? 3.762 30.457 -1.158 1.00 42.00 364 LEU A C 1
ATOM 2824 O O . LEU A 1 364 ? 2.702 30.880 -0.702 1.00 42.00 364 LEU A O 1
ATOM 2828 N N . GLU A 1 365 ? 4.941 30.953 -0.785 1.00 46.94 365 GLU A N 1
ATOM 2829 C CA . GLU A 1 365 ? 5.127 32.039 0.181 1.00 46.94 365 GLU A CA 1
ATOM 2830 C C . GLU A 1 365 ? 5.144 33.408 -0.512 1.00 46.94 365 GLU A C 1
ATOM 2832 O O . GLU A 1 365 ? 4.426 34.321 -0.098 1.00 46.94 365 GLU A O 1
ATOM 2837 N N . ALA A 1 366 ? 5.846 33.511 -1.646 1.00 41.56 366 ALA A N 1
ATOM 2838 C CA . ALA A 1 366 ? 5.870 34.704 -2.494 1.00 41.56 366 ALA A CA 1
ATOM 2839 C C . ALA A 1 366 ? 4.472 35.110 -3.015 1.00 41.56 366 ALA A C 1
ATOM 2841 O O . ALA A 1 366 ? 4.213 36.291 -3.251 1.00 41.56 366 ALA A O 1
ATOM 2842 N N . GLU A 1 367 ? 3.546 34.157 -3.166 1.00 39.09 367 GLU A N 1
ATOM 2843 C CA . GLU A 1 367 ? 2.151 34.430 -3.540 1.00 39.09 367 GLU A CA 1
ATOM 2844 C C . GLU A 1 367 ? 1.227 34.775 -2.354 1.00 39.09 367 GLU A C 1
ATOM 2846 O O . GLU A 1 367 ? 0.171 35.377 -2.565 1.00 39.09 367 GLU A O 1
ATOM 2851 N N . GLU A 1 368 ? 1.601 34.454 -1.110 1.00 40.81 368 GLU A N 1
ATOM 2852 C CA . GLU A 1 368 ? 0.864 34.916 0.075 1.00 40.81 368 GLU A CA 1
ATOM 2853 C C . GLU A 1 368 ? 1.265 36.342 0.469 1.00 40.81 368 GLU A C 1
ATOM 2855 O O . GLU A 1 368 ? 0.379 37.162 0.717 1.00 40.81 368 GLU A O 1
ATOM 2860 N N . GLU A 1 369 ? 2.556 36.699 0.429 1.00 40.66 369 GLU A N 1
ATOM 2861 C CA . GLU A 1 369 ? 2.981 38.090 0.663 1.00 40.66 369 GLU A CA 1
ATOM 2862 C C . GLU A 1 369 ? 2.415 39.056 -0.400 1.00 40.66 369 GLU A C 1
ATOM 2864 O O . GLU A 1 369 ? 2.001 40.171 -0.063 1.00 40.66 369 GLU A O 1
ATOM 2869 N N . LYS A 1 370 ? 2.269 38.607 -1.661 1.00 38.12 370 LYS A N 1
ATOM 2870 C CA . LYS A 1 370 ? 1.616 39.373 -2.743 1.00 38.12 370 LYS A CA 1
ATOM 2871 C C . LYS A 1 370 ? 0.149 39.746 -2.465 1.00 38.12 370 LYS A C 1
ATOM 2873 O O . LYS A 1 370 ? -0.362 40.652 -3.117 1.00 38.12 370 LYS A O 1
ATOM 2878 N N . LYS A 1 371 ? -0.532 39.126 -1.491 1.00 40.78 371 LYS A N 1
ATOM 2879 C CA . LYS A 1 371 ? -1.894 39.526 -1.073 1.00 40.78 371 LYS A CA 1
ATOM 2880 C C . LYS A 1 371 ? -1.919 40.663 -0.043 1.00 40.78 371 LYS A C 1
ATOM 2882 O O . LYS A 1 371 ? -2.998 41.157 0.269 1.00 40.78 371 LYS A O 1
ATOM 2887 N N . GLY A 1 372 ? -0.765 41.071 0.496 1.00 36.91 372 GLY A N 1
ATOM 2888 C CA . GLY A 1 372 ? -0.676 42.045 1.589 1.00 36.91 372 GLY A CA 1
ATOM 2889 C C . GLY A 1 372 ? -0.201 43.454 1.214 1.00 36.91 372 GLY A C 1
ATOM 2890 O O . GLY A 1 372 ? -0.461 44.384 1.976 1.00 36.91 372 GLY A O 1
ATOM 2891 N N . LYS A 1 373 ? 0.521 43.643 0.097 1.00 31.31 373 LYS A N 1
ATOM 2892 C CA . LYS A 1 373 ? 1.131 44.940 -0.270 1.00 31.31 373 LYS A CA 1
ATOM 2893 C C . LYS A 1 373 ? 1.198 45.159 -1.785 1.00 31.31 373 LYS A C 1
ATOM 2895 O O . LYS A 1 373 ? 1.728 44.320 -2.504 1.00 31.31 373 LYS A O 1
ATOM 2900 N N . ASN A 1 374 ? 0.782 46.342 -2.244 1.00 34.06 374 ASN A N 1
ATOM 2901 C CA . ASN A 1 374 ? 1.097 46.831 -3.590 1.00 34.06 374 ASN A CA 1
ATOM 2902 C C . ASN A 1 374 ? 2.571 47.268 -3.651 1.00 34.06 374 ASN A C 1
ATOM 2904 O O . ASN A 1 374 ? 2.914 48.349 -3.174 1.00 34.06 374 ASN A O 1
ATOM 2908 N N . ILE A 1 375 ? 3.431 46.439 -4.244 1.00 28.61 375 ILE A N 1
ATOM 2909 C CA . ILE A 1 375 ? 4.828 46.758 -4.584 1.00 28.61 375 ILE A CA 1
ATOM 2910 C C . ILE A 1 375 ? 5.076 46.258 -6.026 1.00 28.61 375 ILE A C 1
ATOM 2912 O O . ILE A 1 375 ? 4.586 45.176 -6.353 1.00 28.61 375 ILE A O 1
ATOM 2916 N N . PRO A 1 376 ? 5.769 47.012 -6.909 1.00 30.31 376 PRO A N 1
ATOM 2917 C CA . PRO A 1 376 ? 5.934 46.630 -8.319 1.00 30.31 376 PRO A CA 1
ATOM 2918 C C . PRO A 1 376 ? 6.748 45.345 -8.533 1.00 30.31 376 PRO A C 1
ATOM 2920 O O . PRO A 1 376 ? 7.595 44.994 -7.712 1.00 30.31 376 PRO A O 1
ATOM 2923 N N . ASP A 1 377 ? 6.533 44.673 -9.669 1.00 31.86 377 ASP A N 1
ATOM 2924 C CA . ASP A 1 377 ? 7.207 43.413 -10.003 1.00 31.86 377 ASP A CA 1
ATOM 2925 C C . ASP A 1 377 ? 8.732 43.557 -10.137 1.00 31.86 377 ASP A C 1
ATOM 2927 O O . ASP A 1 377 ? 9.256 44.055 -11.135 1.00 31.86 377 ASP A O 1
ATOM 2931 N N . VAL A 1 378 ? 9.456 43.023 -9.150 1.00 28.92 378 VAL A N 1
ATOM 2932 C CA . VAL A 1 378 ? 10.904 42.804 -9.208 1.00 28.92 378 VAL A CA 1
ATOM 2933 C C . VAL A 1 378 ? 11.232 41.415 -8.666 1.00 28.92 378 VAL A C 1
ATOM 2935 O O . VAL A 1 378 ? 11.354 41.238 -7.460 1.00 28.92 378 VAL A O 1
ATOM 2938 N N . LEU A 1 379 ? 11.416 40.441 -9.565 1.00 28.52 379 LEU A N 1
ATOM 2939 C CA . LEU A 1 379 ? 12.338 39.304 -9.381 1.00 28.52 379 LEU A CA 1
ATOM 2940 C C . LEU A 1 379 ? 12.570 38.569 -10.716 1.00 28.52 379 LEU A C 1
ATOM 2942 O O . LEU A 1 379 ? 12.203 37.415 -10.920 1.00 28.52 379 LEU A O 1
ATOM 2946 N N . ASN A 1 380 ? 13.166 39.285 -11.670 1.00 25.17 380 ASN A N 1
ATOM 2947 C CA . ASN A 1 380 ? 13.428 38.777 -13.015 1.00 25.17 380 ASN A CA 1
ATOM 2948 C C . ASN A 1 380 ? 14.809 38.088 -13.066 1.00 25.17 380 ASN A C 1
ATOM 2950 O O . ASN A 1 380 ? 15.833 38.752 -13.237 1.00 25.17 380 ASN A O 1
ATOM 2954 N N . PHE A 1 381 ? 14.863 36.763 -12.893 1.00 27.33 381 PHE A N 1
ATOM 2955 C CA . PHE A 1 381 ? 16.115 35.992 -12.963 1.00 27.33 381 PHE A CA 1
ATOM 2956 C C . PHE A 1 381 ? 16.498 35.640 -14.413 1.00 27.33 381 PHE A C 1
ATOM 2958 O O . PHE A 1 381 ? 16.447 34.488 -14.838 1.00 27.33 381 PHE A O 1
ATOM 2965 N N . SER A 1 382 ? 16.923 36.651 -15.178 1.00 26.08 382 SER A N 1
ATOM 2966 C CA . SER A 1 382 ? 17.435 36.491 -16.547 1.00 26.08 382 SER A CA 1
ATOM 2967 C C . SER A 1 382 ? 18.797 37.175 -16.733 1.00 26.08 382 SER A C 1
ATOM 2969 O O . SER A 1 382 ? 18.881 38.373 -17.015 1.00 26.08 382 SER A O 1
ATOM 2971 N N . GLY A 1 383 ? 19.881 36.408 -16.589 1.00 22.61 383 GLY A N 1
ATOM 2972 C CA . GLY A 1 383 ? 21.248 36.844 -16.890 1.00 22.61 383 GLY A CA 1
ATOM 2973 C C . GLY A 1 383 ? 21.680 36.434 -18.302 1.00 22.61 383 GLY A C 1
ATOM 2974 O O . GLY A 1 383 ? 21.728 35.246 -18.586 1.00 22.61 383 GLY A O 1
ATOM 2975 N N . ARG A 1 384 ? 21.970 37.440 -19.145 1.00 24.62 384 ARG A N 1
ATOM 2976 C CA . ARG A 1 384 ? 22.623 37.464 -20.487 1.00 24.62 384 ARG A CA 1
ATOM 2977 C C . ARG A 1 384 ? 23.377 36.174 -20.905 1.00 24.62 384 ARG A C 1
ATOM 2979 O O . ARG A 1 384 ? 24.061 35.584 -20.082 1.00 24.62 384 ARG A O 1
ATOM 2986 N N . VAL A 1 385 ? 23.422 35.751 -22.176 1.00 23.86 385 VAL A N 1
ATOM 2987 C CA . VAL A 1 385 ? 23.531 36.472 -23.477 1.00 23.86 385 VAL A CA 1
ATOM 2988 C C . VAL A 1 385 ? 22.834 35.622 -24.573 1.00 23.86 385 VAL A C 1
ATOM 2990 O O . VAL A 1 385 ? 22.867 34.404 -24.460 1.00 23.86 385 VAL A O 1
ATOM 2993 N N . GLY A 1 386 ? 22.229 36.120 -25.663 1.00 22.25 386 GLY A N 1
ATOM 2994 C CA . GLY A 1 386 ? 21.946 37.489 -26.135 1.00 22.25 386 GLY A CA 1
ATOM 2995 C C . GLY A 1 386 ? 21.810 37.550 -27.680 1.00 22.25 386 GLY A C 1
ATOM 2996 O O . GLY A 1 386 ? 22.334 36.670 -28.350 1.00 22.25 386 GLY A O 1
ATOM 2997 N N . SER A 1 387 ? 21.185 38.615 -28.228 1.00 22.62 387 SER A N 1
ATOM 2998 C CA . SER A 1 387 ? 21.094 39.000 -29.675 1.00 22.62 387 SER A CA 1
ATOM 2999 C C . SER A 1 387 ? 20.417 38.024 -30.673 1.00 22.62 387 SER A C 1
ATOM 3001 O O . SER A 1 387 ? 20.582 36.823 -30.550 1.00 22.62 387 SER A O 1
ATOM 3003 N N . LEU A 1 388 ? 19.682 38.426 -31.729 1.00 23.36 388 LEU A N 1
ATOM 3004 C CA . LEU A 1 388 ? 19.106 39.703 -32.241 1.00 23.36 388 LEU A CA 1
ATOM 3005 C C . LEU A 1 388 ? 17.880 39.332 -33.174 1.00 23.36 388 LEU A C 1
ATOM 3007 O O . LEU A 1 388 ? 17.596 38.140 -33.280 1.00 23.36 388 LEU A O 1
ATOM 3011 N N . PRO A 1 389 ? 17.067 40.258 -33.754 1.00 28.42 389 PRO A N 1
ATOM 3012 C CA . PRO A 1 389 ? 15.600 40.089 -33.824 1.00 28.42 389 PRO A CA 1
ATOM 3013 C C . PRO A 1 389 ? 14.989 40.264 -35.259 1.00 28.42 389 PRO A C 1
ATOM 3015 O O . PRO A 1 389 ? 15.505 39.651 -36.185 1.00 28.42 389 PRO A O 1
ATOM 3018 N N . PRO A 1 390 ? 13.940 41.090 -35.506 1.00 35.78 390 PRO A N 1
ATOM 3019 C CA . PRO A 1 390 ? 12.490 40.821 -35.379 1.00 35.78 390 PRO A CA 1
ATOM 3020 C C . PRO A 1 390 ? 11.707 40.977 -36.712 1.00 35.78 390 PRO A C 1
ATOM 3022 O O . PRO A 1 390 ? 12.289 41.338 -37.724 1.00 35.78 390 PRO A O 1
ATOM 3025 N N . PHE A 1 391 ? 10.363 40.901 -36.678 1.00 21.19 391 PHE A N 1
ATOM 3026 C CA . PHE A 1 391 ? 9.504 41.991 -37.206 1.00 21.19 391 PHE A CA 1
ATOM 3027 C C . PHE A 1 391 ? 8.099 42.021 -36.543 1.00 21.19 391 PHE A C 1
ATOM 3029 O O . PHE A 1 391 ? 7.702 41.066 -35.881 1.00 21.19 391 PHE A O 1
ATOM 3036 N N . ARG A 1 392 ? 7.379 43.153 -36.656 1.00 22.38 392 ARG A N 1
ATOM 3037 C CA . ARG A 1 392 ? 5.999 43.409 -36.144 1.00 22.38 392 ARG A CA 1
ATOM 3038 C C . ARG A 1 392 ? 4.965 43.256 -37.292 1.00 22.38 392 ARG A C 1
ATOM 3040 O O . ARG A 1 392 ? 5.391 43.345 -38.437 1.00 22.38 392 ARG A O 1
ATOM 3047 N N . LEU A 1 393 ? 3.653 43.011 -37.101 1.00 20.20 393 LEU A N 1
ATOM 3048 C CA . LEU A 1 393 ? 2.496 43.919 -36.790 1.00 20.20 393 LEU A CA 1
ATOM 3049 C C . LEU A 1 393 ? 1.179 43.101 -37.096 1.00 20.20 393 LEU A C 1
ATOM 3051 O O . LEU A 1 393 ? 1.307 42.084 -37.767 1.00 20.20 393 LEU A O 1
ATOM 3055 N N . ALA A 1 394 ? -0.089 43.392 -36.725 1.00 20.47 394 ALA A N 1
ATOM 3056 C CA . ALA A 1 394 ? -0.762 44.445 -35.935 1.00 20.47 394 ALA A CA 1
ATOM 3057 C C . ALA A 1 394 ? -2.174 44.014 -35.402 1.00 20.47 394 ALA A C 1
ATOM 3059 O O . ALA A 1 394 ? -2.790 43.109 -35.946 1.00 20.47 394 ALA A O 1
ATOM 3060 N N . LEU A 1 395 ? -2.687 44.756 -34.404 1.00 19.64 395 LEU A N 1
ATOM 3061 C CA . LEU A 1 395 ? -4.076 45.258 -34.192 1.00 19.64 395 LEU A CA 1
ATOM 3062 C C . LEU A 1 395 ? -5.383 44.415 -34.385 1.00 19.64 395 LEU A C 1
ATOM 3064 O O . LEU A 1 395 ? -5.844 44.199 -35.498 1.00 19.64 395 LEU A O 1
ATOM 3068 N N . CYS A 1 396 ? -6.115 44.312 -33.257 1.00 18.91 396 CYS A N 1
ATOM 3069 C CA . CYS A 1 396 ? -7.555 44.631 -33.033 1.00 18.91 396 CYS A CA 1
ATOM 3070 C C . CYS A 1 396 ? -8.744 43.671 -33.323 1.00 18.91 396 CYS A C 1
ATOM 3072 O O . CYS A 1 396 ? -8.678 42.711 -34.077 1.00 18.91 396 CYS A O 1
ATOM 3074 N N . TRP A 1 397 ? -9.852 43.980 -32.619 1.00 19.75 397 TRP A N 1
ATOM 3075 C CA . TRP A 1 397 ? -11.177 43.322 -32.579 1.00 19.75 397 TRP A CA 1
ATOM 3076 C C . TRP A 1 397 ? -12.161 43.807 -33.670 1.00 19.75 397 TRP A C 1
ATOM 3078 O O . TRP A 1 397 ? -12.053 44.954 -34.099 1.00 19.75 397 TRP A O 1
ATOM 3088 N N . THR A 1 398 ? -13.243 43.048 -33.944 1.00 20.55 398 THR A N 1
ATOM 3089 C CA . THR A 1 398 ? -14.654 43.431 -33.607 1.00 20.55 398 THR A CA 1
ATOM 3090 C C . THR A 1 398 ? -15.698 42.328 -33.926 1.00 20.55 398 THR A C 1
ATOM 3092 O O . THR A 1 398 ? -15.353 41.256 -34.411 1.00 20.55 398 THR A O 1
ATOM 3095 N N . PHE A 1 399 ? -16.964 42.564 -33.542 1.00 21.88 399 PHE A N 1
ATOM 3096 C CA . PHE A 1 399 ? -18.138 41.671 -33.631 1.00 21.88 399 PHE A CA 1
ATOM 3097 C C . PHE A 1 399 ? -18.619 41.359 -35.065 1.00 21.88 399 PHE A C 1
ATOM 3099 O O . PHE A 1 399 ? -18.532 42.230 -35.928 1.00 21.88 399 PHE A O 1
ATOM 3106 N N . SER A 1 400 ? -19.321 40.223 -35.252 1.00 20.88 400 SER A N 1
ATOM 3107 C CA . SER A 1 400 ? -20.712 40.190 -35.783 1.00 20.88 400 SER A CA 1
ATOM 3108 C C . SER A 1 400 ? -21.364 38.789 -35.791 1.00 20.88 400 SER A C 1
ATOM 3110 O O . SER A 1 400 ? -20.691 37.768 -35.837 1.00 20.88 400 SER A O 1
ATOM 3112 N N . ASN A 1 401 ? -22.701 38.782 -35.780 1.00 25.11 401 ASN A N 1
ATOM 3113 C CA . ASN A 1 401 ? -23.652 37.699 -36.109 1.00 25.11 401 ASN A CA 1
ATOM 3114 C C . ASN A 1 401 ? -24.655 38.356 -37.104 1.00 25.11 401 ASN A C 1
ATOM 3116 O O . ASN A 1 401 ? -24.836 39.570 -36.933 1.00 25.11 401 ASN A O 1
ATOM 3120 N N . PRO A 1 402 ? -25.315 37.698 -38.099 1.00 33.34 402 PRO A N 1
ATOM 3121 C CA . PRO A 1 402 ? -26.317 36.640 -37.832 1.00 33.34 402 PRO A CA 1
ATOM 3122 C C . PRO A 1 402 ? -26.670 35.651 -39.003 1.00 33.34 402 PRO A C 1
ATOM 3124 O O . PRO A 1 402 ? -26.071 35.677 -40.070 1.00 33.34 402 PRO A O 1
ATOM 3127 N N . HIS A 1 403 ? -27.752 34.874 -38.798 1.00 25.12 403 HIS A N 1
ATOM 3128 C CA . HIS A 1 403 ? -28.766 34.386 -39.773 1.00 25.12 403 HIS A CA 1
ATOM 3129 C C . HIS A 1 403 ? -28.511 33.220 -40.784 1.00 25.12 403 HIS A C 1
ATOM 3131 O O . HIS A 1 403 ? -28.023 33.414 -41.890 1.00 25.12 403 HIS A O 1
ATOM 3137 N N . ASP A 1 404 ? -29.128 32.069 -40.442 1.00 25.19 404 ASP A N 1
ATOM 3138 C CA . ASP A 1 404 ? -30.272 31.412 -41.143 1.00 25.19 404 ASP A CA 1
ATOM 3139 C C . ASP A 1 404 ? -30.142 30.285 -42.208 1.00 25.19 404 ASP A C 1
ATOM 3141 O O . ASP A 1 404 ? -29.217 30.213 -43.011 1.00 25.19 404 ASP A O 1
ATOM 3145 N N . SER A 1 405 ? -31.234 29.496 -42.271 1.00 23.64 405 SER A N 1
ATOM 3146 C CA . SER A 1 405 ? -31.693 28.534 -43.301 1.00 23.64 405 SER A CA 1
ATOM 3147 C C . SER A 1 405 ? -30.946 27.188 -43.471 1.00 23.64 405 SER A C 1
ATOM 3149 O O . SER A 1 405 ? -29.767 27.086 -43.166 1.00 23.64 405 SER A O 1
ATOM 3151 N N . ALA A 1 406 ? -31.538 26.097 -43.999 1.00 24.16 406 ALA A N 1
ATOM 3152 C CA . ALA A 1 406 ? -32.924 25.567 -43.986 1.00 24.16 406 ALA A CA 1
ATOM 3153 C C . ALA A 1 406 ? -32.952 24.125 -44.592 1.00 24.16 406 ALA A C 1
ATOM 3155 O O . ALA A 1 406 ? -31.973 23.698 -45.192 1.00 24.16 406 ALA A O 1
ATOM 3156 N N . HIS A 1 407 ? -34.118 23.444 -44.542 1.00 25.98 407 HIS A N 1
ATOM 3157 C CA . HIS A 1 407 ? -34.515 22.247 -45.339 1.00 25.98 407 HIS A CA 1
ATOM 3158 C C . HIS A 1 407 ? -33.898 20.859 -45.009 1.00 25.98 407 HIS A C 1
ATOM 3160 O O . HIS A 1 407 ? -32.769 20.771 -44.552 1.00 25.98 407 HIS A O 1
ATOM 3166 N N . ARG A 1 408 ? -34.553 19.707 -45.294 1.00 24.61 408 ARG A N 1
ATOM 3167 C CA . ARG A 1 408 ? -35.992 19.292 -45.219 1.00 24.61 408 ARG A CA 1
ATOM 3168 C C . ARG A 1 408 ? -36.137 17.771 -45.506 1.00 24.61 408 ARG A C 1
ATOM 3170 O O . ARG A 1 408 ? -35.739 17.349 -46.584 1.00 24.61 408 ARG A O 1
ATOM 3177 N N . ASN A 1 409 ? -36.898 17.043 -44.671 1.00 24.58 409 ASN A N 1
ATOM 3178 C CA . ASN A 1 409 ? -37.624 15.777 -44.981 1.00 24.58 409 ASN A CA 1
ATOM 3179 C C . ASN A 1 409 ? -36.731 14.568 -45.441 1.00 24.58 409 ASN A C 1
ATOM 3181 O O . ASN A 1 409 ? -35.521 14.718 -45.512 1.00 24.58 409 ASN A O 1
ATOM 3185 N N . VAL A 1 410 ? -37.171 13.311 -45.667 1.00 25.17 410 VAL A N 1
ATOM 3186 C CA . VAL A 1 410 ? -38.483 12.674 -45.968 1.00 25.17 410 VAL A CA 1
ATOM 3187 C C . VAL A 1 410 ? -38.615 11.267 -45.312 1.00 25.17 410 VAL A C 1
ATOM 3189 O O . VAL A 1 410 ? -37.627 10.557 -45.194 1.00 25.17 410 VAL A O 1
ATOM 3192 N N . ASN A 1 411 ? -39.851 10.903 -44.921 1.00 23.80 411 ASN A N 1
ATOM 3193 C CA . ASN A 1 411 ? -40.519 9.599 -44.625 1.00 23.80 411 ASN A CA 1
ATOM 3194 C C . ASN A 1 411 ? -39.711 8.258 -44.633 1.00 23.80 411 ASN A C 1
ATOM 3196 O O . ASN A 1 411 ? -38.917 8.030 -45.532 1.00 23.80 411 ASN A O 1
ATOM 3200 N N . HIS A 1 412 ? -39.868 7.292 -43.698 1.00 24.17 412 HIS A N 1
ATOM 3201 C CA . HIS A 1 412 ? -41.028 6.381 -43.426 1.00 24.17 412 HIS A CA 1
ATOM 3202 C C . HIS A 1 412 ? -41.532 5.544 -44.642 1.00 24.17 412 HIS A C 1
ATOM 3204 O O . HIS A 1 412 ? -41.454 6.078 -45.746 1.00 24.17 412 HIS A O 1
ATOM 3210 N N . PRO A 1 413 ? -42.188 4.346 -44.494 1.00 45.47 413 PRO A N 1
ATOM 3211 C CA . PRO A 1 413 ? -42.549 3.548 -43.286 1.00 45.47 413 PRO A CA 1
ATOM 3212 C C . PRO A 1 413 ? -42.505 1.973 -43.461 1.00 45.47 413 PRO A C 1
ATOM 3214 O O . PRO A 1 413 ? -41.853 1.472 -44.366 1.00 45.47 413 PRO A O 1
ATOM 3217 N N . PHE A 1 414 ? -43.281 1.227 -42.629 1.00 24.00 414 PHE A N 1
ATOM 3218 C CA . PHE A 1 414 ? -43.745 -0.201 -42.708 1.00 24.00 414 PHE A CA 1
ATOM 3219 C C . PHE A 1 414 ? -42.851 -1.328 -42.110 1.00 24.00 414 PHE A C 1
ATOM 3221 O O . PHE A 1 414 ? -41.652 -1.356 -42.336 1.00 24.00 414 PHE A O 1
ATOM 3228 N N . ARG A 1 415 ? -43.324 -2.117 -41.108 1.00 24.91 415 ARG A N 1
ATOM 3229 C CA . ARG A 1 415 ? -44.217 -3.335 -41.066 1.00 24.91 415 ARG A CA 1
ATOM 3230 C C . ARG A 1 415 ? -43.579 -4.610 -41.677 1.00 24.91 415 ARG A C 1
ATOM 3232 O O . ARG A 1 415 ? -43.073 -4.525 -42.781 1.00 24.91 415 ARG A O 1
ATOM 3239 N N . GLY A 1 416 ? -43.670 -5.819 -41.089 1.00 23.48 416 GLY A N 1
ATOM 3240 C CA . GLY A 1 416 ? -44.206 -6.269 -39.780 1.00 23.48 416 GLY A CA 1
ATOM 3241 C C . GLY A 1 416 ? -44.787 -7.713 -39.797 1.00 23.48 416 GLY A C 1
ATOM 3242 O O . GLY A 1 416 ? -44.782 -8.342 -40.845 1.00 23.48 416 GLY A O 1
ATOM 3243 N N . ILE A 1 417 ? -45.405 -8.146 -38.675 1.00 25.62 417 ILE A N 1
ATOM 3244 C CA . ILE A 1 417 ? -46.432 -9.231 -38.533 1.00 25.62 417 ILE A CA 1
ATOM 3245 C C . ILE A 1 417 ? -45.973 -10.712 -38.316 1.00 25.62 417 ILE A C 1
ATOM 3247 O O . ILE A 1 417 ? -45.068 -11.208 -38.968 1.00 25.62 417 ILE A O 1
ATOM 3251 N N . SER A 1 418 ? -46.719 -11.412 -37.426 1.00 24.38 418 SER A N 1
ATOM 3252 C CA . SER A 1 418 ? -46.807 -12.877 -37.114 1.00 24.38 418 SER A CA 1
ATOM 3253 C C . SER A 1 418 ? -45.555 -13.621 -36.597 1.00 24.38 418 SER A C 1
ATOM 3255 O O . SER A 1 418 ? -44.473 -13.422 -37.120 1.00 24.38 418 SER A O 1
ATOM 3257 N N . ARG A 1 419 ? -45.563 -14.434 -35.516 1.00 25.55 419 ARG A N 1
ATOM 3258 C CA . ARG A 1 419 ? -46.493 -15.435 -34.893 1.00 25.55 419 ARG A CA 1
ATOM 3259 C C . ARG A 1 419 ? -46.414 -16.860 -35.476 1.00 25.55 419 ARG A C 1
ATOM 3261 O O . ARG A 1 419 ? -46.853 -17.043 -36.597 1.00 25.55 419 ARG A O 1
ATOM 3268 N N . PHE A 1 420 ? -46.011 -17.827 -34.635 1.00 24.77 420 PHE A N 1
ATOM 3269 C CA . PHE A 1 420 ? -46.518 -19.210 -34.396 1.00 24.77 420 PHE A CA 1
ATOM 3270 C C . PHE A 1 420 ? -45.416 -19.996 -33.623 1.00 24.77 420 PHE A C 1
ATOM 3272 O O . PHE A 1 420 ? -44.244 -19.693 -33.806 1.00 24.77 420 PHE A O 1
ATOM 3279 N N . GLY A 1 421 ? -45.671 -20.971 -32.736 1.00 23.16 421 GLY A N 1
ATOM 3280 C CA . GLY A 1 421 ? -46.921 -21.350 -32.059 1.00 23.16 421 GLY A CA 1
ATOM 3281 C C . GLY A 1 421 ? -46.925 -22.800 -31.525 1.00 23.16 421 GLY A C 1
ATOM 3282 O O . GLY A 1 421 ? -47.073 -23.719 -32.318 1.00 23.16 421 GLY A O 1
ATOM 3283 N N . GLY A 1 422 ? -46.857 -22.993 -30.196 1.00 22.83 422 GLY A N 1
ATOM 3284 C CA . GLY A 1 422 ? -46.966 -24.305 -29.511 1.00 22.83 422 GLY A CA 1
ATOM 3285 C C . GLY A 1 422 ? -45.690 -25.176 -29.534 1.00 22.83 422 GLY A C 1
ATOM 3286 O O . GLY A 1 422 ? -44.820 -24.965 -30.368 1.00 22.83 422 GLY A O 1
ATOM 3287 N N . GLY A 1 423 ? -45.501 -26.151 -28.630 1.00 22.97 423 GLY A N 1
ATOM 3288 C CA . GLY A 1 423 ? -46.265 -26.494 -27.415 1.00 22.97 423 GLY A CA 1
ATOM 3289 C C . GLY A 1 423 ? -45.929 -27.903 -26.872 1.00 22.97 423 GLY A C 1
ATOM 3290 O O . GLY A 1 423 ? -45.353 -28.689 -27.609 1.00 22.97 423 GLY A O 1
ATOM 3291 N N . ILE A 1 424 ? -46.371 -28.217 -25.635 1.00 23.22 424 ILE A N 1
ATOM 3292 C CA . ILE A 1 424 ? -46.440 -29.570 -25.001 1.00 23.22 424 ILE A CA 1
ATOM 3293 C C . ILE A 1 424 ? -45.053 -30.225 -24.705 1.00 23.22 424 ILE A C 1
ATOM 3295 O O . ILE A 1 424 ? -44.226 -30.320 -25.596 1.00 23.22 424 ILE A O 1
ATOM 3299 N N . CYS A 1 425 ? -44.619 -30.682 -23.516 1.00 22.55 425 CYS A N 1
ATOM 3300 C CA . CYS A 1 425 ? -45.159 -31.041 -22.182 1.00 22.55 425 CYS A CA 1
ATOM 3301 C C . CYS A 1 425 ? -45.115 -32.560 -21.867 1.00 22.55 425 CYS A C 1
ATOM 3303 O O . CYS A 1 425 ? -46.004 -33.307 -22.261 1.00 22.55 425 CYS A O 1
ATOM 3305 N N . SER A 1 426 ? -44.108 -32.973 -21.079 1.00 24.09 426 SER A N 1
ATOM 3306 C CA . SER A 1 426 ? -44.074 -34.170 -20.205 1.00 24.09 426 SER A CA 1
ATOM 3307 C C . SER A 1 426 ? -42.846 -34.044 -19.274 1.00 24.09 426 SER A C 1
ATOM 3309 O O . SER A 1 426 ? -41.771 -33.751 -19.788 1.00 24.09 426 SER A O 1
ATOM 3311 N N . SER A 1 427 ? -42.848 -34.104 -17.934 1.00 23.20 427 SER A N 1
ATOM 3312 C CA . SER A 1 427 ? -43.584 -34.879 -16.911 1.00 23.20 427 SER A CA 1
ATOM 3313 C C . SER A 1 427 ? -43.021 -36.286 -16.619 1.00 23.20 427 SER A C 1
ATOM 3315 O O . SER A 1 427 ? -43.501 -37.280 -17.157 1.00 23.20 427 SER A O 1
ATOM 3317 N N . ALA A 1 428 ? -42.051 -36.363 -15.699 1.00 24.30 428 ALA A N 1
ATOM 3318 C CA . ALA A 1 428 ? -41.669 -37.559 -14.932 1.00 24.30 428 ALA A CA 1
ATOM 3319 C C . ALA A 1 428 ? -41.062 -37.119 -13.577 1.00 24.30 428 ALA A C 1
ATOM 3321 O O . ALA A 1 428 ? -40.610 -35.978 -13.458 1.00 24.30 428 ALA A O 1
ATOM 3322 N N . SER A 1 429 ? -41.098 -37.965 -12.540 1.00 21.12 429 SER A N 1
ATOM 3323 C CA . SER A 1 429 ? -40.823 -37.557 -11.147 1.00 21.12 429 SER A CA 1
ATOM 3324 C C . SER A 1 429 ? -40.357 -38.714 -10.238 1.00 21.12 429 SER A C 1
ATOM 3326 O O . SER A 1 429 ? -40.365 -39.867 -10.662 1.00 21.12 429 SER A O 1
ATOM 3328 N N . LEU A 1 430 ? -40.017 -38.386 -8.974 1.00 22.83 430 LEU A N 1
ATOM 3329 C CA . LEU A 1 430 ? -39.599 -39.281 -7.864 1.00 22.83 430 LEU A CA 1
ATOM 3330 C C . LEU A 1 430 ? -38.154 -39.849 -7.985 1.00 22.83 430 LEU A C 1
ATOM 3332 O O . LEU A 1 430 ? -37.600 -39.911 -9.072 1.00 22.83 430 LEU A O 1
ATOM 3336 N N . SER A 1 431 ? -37.441 -40.226 -6.907 1.00 21.33 431 SER A N 1
ATOM 3337 C CA . SER A 1 431 ? -37.809 -40.328 -5.476 1.00 21.33 431 SER A CA 1
ATOM 3338 C C . SER A 1 431 ? -36.678 -39.909 -4.506 1.00 21.33 431 SER A C 1
ATOM 3340 O O . SER A 1 431 ? -35.503 -39.872 -4.860 1.00 21.33 431 SER A O 1
ATOM 3342 N N . VAL A 1 432 ? -37.054 -39.615 -3.255 1.00 21.98 432 VAL A N 1
ATOM 3343 C CA . VAL A 1 432 ? -36.186 -39.235 -2.118 1.00 21.98 432 VAL A CA 1
ATOM 3344 C C . VAL A 1 432 ? -35.433 -40.434 -1.517 1.00 21.98 432 VAL A C 1
ATOM 3346 O O . VAL A 1 432 ? -36.029 -41.499 -1.372 1.00 21.98 432 VAL A O 1
ATOM 3349 N N . ARG A 1 433 ? -34.205 -40.223 -0.999 1.00 22.17 433 ARG A N 1
ATOM 3350 C CA . ARG A 1 433 ? -33.675 -40.937 0.193 1.00 22.17 433 ARG A CA 1
ATOM 3351 C C . ARG A 1 433 ? -32.516 -40.197 0.889 1.00 22.17 433 ARG A C 1
ATOM 3353 O O . ARG A 1 433 ? -31.483 -39.947 0.284 1.00 22.17 433 ARG A O 1
ATOM 3360 N N . TYR A 1 434 ? -32.678 -39.932 2.188 1.00 22.86 434 TYR A N 1
ATOM 3361 C CA . TYR A 1 434 ? -31.588 -39.697 3.155 1.00 22.86 434 TYR A CA 1
ATOM 3362 C C . TYR A 1 434 ? -31.325 -41.002 3.934 1.00 22.86 434 TYR A C 1
ATOM 3364 O O . TYR A 1 434 ? -32.224 -41.842 4.028 1.00 22.86 434 TYR A O 1
ATOM 3372 N N . PRO A 1 435 ? -30.136 -41.171 4.541 1.00 29.23 435 PRO A N 1
ATOM 3373 C CA . PRO A 1 435 ? -30.106 -41.109 6.010 1.00 29.23 435 PRO A CA 1
ATOM 3374 C C . PRO A 1 435 ? -28.873 -40.387 6.598 1.00 29.23 435 PRO A C 1
ATOM 3376 O O . PRO A 1 435 ? -27.870 -40.159 5.930 1.00 29.23 435 PRO A O 1
ATOM 3379 N N . ARG A 1 436 ? -28.945 -40.048 7.894 1.00 24.36 436 ARG A N 1
ATOM 3380 C CA . ARG A 1 436 ? -27.814 -39.556 8.711 1.00 24.36 436 ARG A CA 1
ATOM 3381 C C . ARG A 1 436 ? -27.037 -40.724 9.336 1.00 24.36 436 ARG A C 1
ATOM 3383 O O . ARG A 1 436 ? -27.682 -41.659 9.809 1.00 24.36 436 ARG A O 1
ATOM 3390 N N . ARG A 1 437 ? -25.720 -40.576 9.550 1.00 23.28 437 ARG A N 1
ATOM 3391 C CA . ARG A 1 437 ? -25.043 -40.986 10.806 1.00 23.28 437 ARG A CA 1
ATOM 3392 C C . ARG A 1 437 ? -23.685 -40.287 10.999 1.00 23.28 437 ARG A C 1
ATOM 3394 O O . ARG A 1 437 ? -23.327 -39.430 10.199 1.00 23.28 437 ARG A O 1
ATOM 3401 N N . LEU A 1 438 ? -23.043 -40.539 12.143 1.00 21.33 438 LEU A N 1
ATOM 3402 C CA . LEU A 1 438 ? -21.968 -39.732 12.742 1.00 21.33 438 LEU A CA 1
ATOM 3403 C C . LEU A 1 438 ? -20.572 -40.377 12.629 1.00 21.33 438 LEU A C 1
ATOM 3405 O O . LEU A 1 438 ? -20.477 -41.590 12.500 1.00 21.33 438 LEU A O 1
ATOM 3409 N N . MET A 1 439 ? -19.547 -39.536 12.847 1.00 20.98 439 MET A N 1
ATOM 3410 C CA . MET A 1 439 ? -18.194 -39.840 13.361 1.00 20.98 439 MET A CA 1
ATOM 3411 C C . MET A 1 439 ? -17.316 -40.864 12.619 1.00 20.98 439 MET A C 1
ATOM 3413 O O . MET A 1 439 ? -17.537 -42.065 12.709 1.00 20.98 439 MET A O 1
ATOM 3417 N N . ALA A 1 440 ? -16.169 -40.383 12.127 1.00 21.27 440 ALA A N 1
ATOM 3418 C CA . ALA A 1 440 ? -14.863 -40.752 12.690 1.00 21.27 440 ALA A CA 1
ATOM 3419 C C . ALA A 1 440 ? -13.810 -39.670 12.362 1.00 21.27 440 ALA A C 1
ATOM 3421 O O . ALA A 1 440 ? -13.957 -38.928 11.392 1.00 21.27 440 ALA A O 1
ATOM 3422 N N . PHE A 1 441 ? -12.765 -39.580 13.186 1.00 20.89 441 PHE A N 1
ATOM 3423 C CA . PHE A 1 441 ? -11.505 -38.891 12.884 1.00 20.89 441 PHE A CA 1
ATOM 3424 C C . PHE A 1 441 ? -10.500 -39.968 12.470 1.00 20.89 441 PHE A C 1
ATOM 3426 O O . PHE A 1 441 ? -10.409 -40.965 13.179 1.00 20.89 441 PHE A O 1
ATOM 3433 N N . GLU A 1 442 ? -9.693 -39.754 11.430 1.00 21.42 442 GLU A N 1
ATOM 3434 C CA . GLU A 1 442 ? -8.407 -40.456 11.322 1.00 21.42 442 GLU A CA 1
ATOM 3435 C C . GLU A 1 442 ? -7.396 -39.674 10.472 1.00 21.42 442 GLU A C 1
ATOM 3437 O O . GLU A 1 442 ? -7.770 -38.877 9.610 1.00 21.42 442 GLU A O 1
ATOM 3442 N N . ILE A 1 443 ? -6.104 -39.851 10.768 1.00 21.56 443 ILE A N 1
ATOM 3443 C CA . ILE A 1 443 ? -4.995 -39.077 10.194 1.00 21.56 443 ILE A CA 1
ATOM 3444 C C . ILE A 1 443 ? -4.131 -40.008 9.339 1.00 21.56 443 ILE A C 1
ATOM 3446 O O . ILE A 1 443 ? -3.400 -40.845 9.863 1.00 21.56 443 ILE A O 1
ATOM 3450 N N . GLY A 1 444 ? -4.187 -39.839 8.017 1.00 21.86 444 GLY A N 1
ATOM 3451 C CA . GLY A 1 444 ? -3.384 -40.610 7.065 1.00 21.86 444 GLY A CA 1
ATOM 3452 C C . GLY A 1 444 ? -2.067 -39.923 6.703 1.00 21.86 444 GLY A C 1
ATOM 3453 O O . GLY A 1 444 ? -2.001 -39.220 5.698 1.00 21.86 444 GLY A O 1
ATOM 3454 N N . ILE A 1 445 ? -1.004 -40.149 7.482 1.00 21.78 445 ILE A N 1
ATOM 3455 C CA . ILE A 1 445 ? 0.367 -39.817 7.056 1.00 21.78 445 ILE A CA 1
ATOM 3456 C C . ILE A 1 445 ? 0.856 -40.912 6.103 1.00 21.78 445 ILE A C 1
ATOM 3458 O O . ILE A 1 445 ? 0.878 -42.083 6.474 1.00 21.78 445 ILE A O 1
ATOM 3462 N N . TYR A 1 446 ? 1.316 -40.533 4.908 1.00 23.36 446 TYR A N 1
ATOM 3463 C CA . TYR A 1 446 ? 2.029 -41.437 4.002 1.00 23.36 446 TYR A CA 1
ATOM 3464 C C . TYR A 1 446 ? 3.428 -40.906 3.684 1.00 23.36 446 TYR A C 1
ATOM 3466 O O . TYR A 1 446 ? 3.605 -40.018 2.854 1.00 23.36 446 TYR A O 1
ATOM 3474 N N . LEU A 1 447 ? 4.429 -41.498 4.340 1.00 22.53 447 LEU A N 1
ATOM 3475 C CA . LEU A 1 447 ? 5.838 -41.395 3.969 1.00 22.53 447 LEU A CA 1
ATOM 3476 C C . LEU A 1 447 ? 6.267 -42.670 3.233 1.00 22.53 447 LEU A C 1
ATOM 3478 O O . LEU A 1 447 ? 6.103 -43.776 3.746 1.00 22.53 447 LEU A O 1
ATOM 3482 N N . ARG A 1 448 ? 6.850 -42.498 2.045 1.00 24.33 448 ARG A N 1
ATOM 3483 C CA . ARG A 1 448 ? 7.690 -43.465 1.321 1.00 24.33 448 ARG A CA 1
ATOM 3484 C C . ARG A 1 448 ? 8.597 -42.678 0.368 1.00 24.33 448 ARG A C 1
ATOM 3486 O O . ARG A 1 448 ? 8.116 -41.727 -0.231 1.00 24.33 448 ARG A O 1
ATOM 3493 N N . ASN A 1 449 ? 9.832 -43.073 0.074 1.00 23.97 449 ASN A N 1
ATOM 3494 C CA . ASN A 1 449 ? 10.893 -43.700 0.880 1.00 23.97 449 ASN A CA 1
ATOM 3495 C C . ASN A 1 449 ? 12.228 -43.467 0.107 1.00 23.97 449 ASN A C 1
ATOM 3497 O O . ASN A 1 449 ? 12.171 -42.959 -1.015 1.00 23.97 449 ASN A O 1
ATOM 3501 N N . PRO A 1 450 ? 13.418 -43.745 0.672 1.00 30.56 450 PRO A N 1
ATOM 3502 C CA . PRO A 1 450 ? 14.666 -43.126 0.205 1.00 30.56 450 PRO A CA 1
ATOM 3503 C C . PRO A 1 450 ? 15.417 -43.896 -0.896 1.00 30.56 450 PRO A C 1
ATOM 3505 O O . PRO A 1 450 ? 15.178 -45.079 -1.128 1.00 30.56 450 PRO A O 1
ATOM 3508 N N . ILE A 1 451 ? 16.415 -43.221 -1.480 1.00 24.94 451 ILE A N 1
ATOM 3509 C CA . ILE A 1 451 ? 17.581 -43.816 -2.155 1.00 24.94 451 ILE A CA 1
ATOM 3510 C C . ILE A 1 451 ? 18.843 -43.177 -1.541 1.00 24.94 451 ILE A C 1
ATOM 3512 O O . ILE A 1 451 ? 18.841 -41.985 -1.233 1.00 24.94 451 ILE A O 1
ATOM 3516 N N . THR A 1 452 ? 19.895 -43.969 -1.322 1.00 23.78 452 THR A N 1
ATOM 3517 C CA . THR A 1 452 ? 21.172 -43.586 -0.678 1.00 23.78 452 THR A CA 1
ATOM 3518 C C . THR A 1 452 ? 22.378 -44.213 -1.410 1.00 23.78 452 THR A C 1
ATOM 3520 O O . THR A 1 452 ? 22.176 -44.905 -2.405 1.00 23.78 452 THR A O 1
ATOM 3523 N N . PHE A 1 453 ? 23.605 -43.981 -0.898 1.00 23.97 453 PHE A N 1
ATOM 3524 C CA . PHE A 1 453 ? 24.940 -44.210 -1.512 1.00 23.97 453 PHE A CA 1
ATOM 3525 C C . PHE A 1 453 ? 25.321 -43.161 -2.586 1.00 23.97 453 PHE A C 1
ATOM 3527 O O . PHE A 1 453 ? 24.488 -42.813 -3.413 1.00 23.97 453 PHE A O 1
ATOM 3534 N N . GLY A 1 454 ? 26.544 -42.607 -2.654 1.00 22.64 454 GLY A N 1
ATOM 3535 C CA . GLY A 1 454 ? 27.754 -42.683 -1.798 1.00 22.64 454 GLY A CA 1
ATOM 3536 C C . GLY A 1 454 ? 28.997 -42.175 -2.578 1.00 22.64 454 GLY A C 1
ATOM 3537 O O . GLY A 1 454 ? 28.935 -42.134 -3.800 1.00 22.64 454 GLY A O 1
ATOM 3538 N N . GLY A 1 455 ? 30.135 -41.767 -1.994 1.00 22.88 455 GLY A N 1
ATOM 3539 C CA . GLY A 1 455 ? 30.509 -41.539 -0.585 1.00 22.88 455 GLY A CA 1
ATOM 3540 C C . GLY A 1 455 ? 32.049 -41.462 -0.398 1.00 22.88 455 GLY A C 1
ATOM 3541 O O . GLY A 1 455 ? 32.735 -42.286 -0.985 1.00 22.88 455 GLY A O 1
ATOM 3542 N N . TYR A 1 456 ? 32.546 -40.536 0.447 1.00 23.69 456 TYR A N 1
ATOM 3543 C CA . TYR A 1 456 ? 33.970 -40.238 0.783 1.00 23.69 456 TYR A CA 1
ATOM 3544 C C . TYR A 1 456 ? 34.905 -39.707 -0.331 1.00 23.69 456 TYR A C 1
ATOM 3546 O O . TYR A 1 456 ? 35.028 -40.315 -1.386 1.00 23.69 456 TYR A O 1
ATOM 3554 N N . ASP A 1 457 ? 35.625 -38.608 -0.050 1.00 22.22 457 ASP A N 1
ATOM 3555 C CA . ASP A 1 457 ? 37.049 -38.658 0.361 1.00 22.22 457 ASP A CA 1
ATOM 3556 C C . ASP A 1 457 ? 37.452 -37.354 1.108 1.00 22.22 457 ASP A C 1
ATOM 3558 O O . ASP A 1 457 ? 36.666 -36.402 1.156 1.00 22.22 457 ASP A O 1
ATOM 3562 N N . GLU A 1 458 ? 38.638 -37.307 1.724 1.00 23.84 458 GLU A N 1
ATOM 3563 C CA . GLU A 1 458 ? 39.154 -36.203 2.556 1.00 23.84 458 GLU A CA 1
ATOM 3564 C C . GLU A 1 458 ? 40.475 -35.579 2.022 1.00 23.84 458 GLU A C 1
ATOM 3566 O O . GLU A 1 458 ? 41.088 -36.065 1.080 1.00 23.84 458 GLU A O 1
ATOM 3571 N N . ASN A 1 459 ? 40.960 -34.535 2.713 1.00 23.64 459 ASN A N 1
ATOM 3572 C CA . ASN A 1 459 ? 42.338 -34.001 2.691 1.00 23.64 459 ASN A CA 1
ATOM 3573 C C . ASN A 1 459 ? 42.842 -33.207 1.462 1.00 23.64 459 ASN A C 1
ATOM 3575 O O . ASN A 1 459 ? 43.468 -33.752 0.562 1.00 23.64 459 ASN A O 1
ATOM 3579 N N . VAL A 1 460 ? 42.835 -31.870 1.590 1.00 24.44 460 VAL A N 1
ATOM 3580 C CA . VAL A 1 460 ? 44.079 -31.064 1.526 1.00 24.44 460 VAL A CA 1
ATOM 3581 C C . VAL A 1 460 ? 44.009 -29.991 2.622 1.00 24.44 460 VAL A C 1
ATOM 3583 O O . VAL A 1 460 ? 42.976 -29.343 2.782 1.00 24.44 460 VAL A O 1
ATOM 3586 N N . GLN A 1 461 ? 45.094 -29.779 3.374 1.00 21.50 461 GLN A N 1
ATOM 3587 C CA . GLN A 1 461 ? 45.170 -28.774 4.442 1.00 21.50 461 GLN A CA 1
ATOM 3588 C C . GLN A 1 461 ? 46.357 -27.816 4.231 1.00 21.50 461 GLN A C 1
ATOM 3590 O O . GLN A 1 461 ? 47.404 -28.226 3.748 1.00 21.50 461 GLN A O 1
ATOM 3595 N N . MET A 1 462 ? 46.188 -26.562 4.669 1.00 21.00 462 MET A N 1
ATOM 3596 C CA . MET A 1 462 ? 47.211 -25.515 4.843 1.00 21.00 462 MET A CA 1
ATOM 3597 C C . MET A 1 462 ? 48.086 -25.105 3.640 1.00 21.00 462 MET A C 1
ATOM 3599 O O . MET A 1 462 ? 49.040 -25.773 3.261 1.00 21.00 462 MET A O 1
ATOM 3603 N N . SER A 1 463 ? 47.980 -23.827 3.275 1.00 22.70 463 SER A N 1
ATOM 3604 C CA . SER A 1 463 ? 49.094 -22.910 3.571 1.00 22.70 463 SER A CA 1
ATOM 3605 C C . SER A 1 463 ? 48.573 -21.494 3.846 1.00 22.70 463 SER A C 1
ATOM 3607 O O . SER A 1 463 ? 47.517 -21.095 3.359 1.00 22.70 463 SER A O 1
ATOM 3609 N N . VAL A 1 464 ? 49.283 -20.755 4.698 1.00 22.75 464 VAL A N 1
ATOM 3610 C CA . VAL A 1 464 ? 48.953 -19.389 5.133 1.00 22.75 464 VAL A CA 1
ATOM 3611 C C . VAL A 1 464 ? 50.245 -18.581 5.114 1.00 22.75 464 VAL A C 1
ATOM 3613 O O . VAL A 1 464 ? 51.238 -19.075 5.636 1.00 22.75 464 VAL A O 1
ATOM 3616 N N . VAL A 1 465 ? 50.221 -17.356 4.569 1.00 23.11 465 VAL A N 1
ATOM 3617 C CA . VAL A 1 465 ? 50.861 -16.136 5.122 1.00 23.11 465 VAL A CA 1
ATOM 3618 C C . VAL A 1 465 ? 50.768 -14.966 4.124 1.00 23.11 465 VAL A C 1
ATOM 3620 O O . VAL A 1 465 ? 51.241 -15.048 2.999 1.00 23.11 465 VAL A O 1
ATOM 3623 N N . LYS A 1 466 ? 50.168 -13.865 4.601 1.00 23.19 466 LYS A N 1
ATOM 3624 C CA . LYS A 1 466 ? 50.341 -12.445 4.222 1.00 23.19 466 LYS A CA 1
ATOM 3625 C C . LYS A 1 466 ? 50.626 -12.068 2.752 1.00 23.19 466 LYS A C 1
ATOM 3627 O O . LYS A 1 466 ? 51.758 -12.170 2.290 1.00 23.19 466 LYS A O 1
ATOM 3632 N N . ARG A 1 467 ? 49.721 -11.246 2.203 1.00 22.80 467 ARG A N 1
ATOM 3633 C CA . ARG A 1 467 ? 49.955 -9.785 2.196 1.00 22.80 467 ARG A CA 1
ATOM 3634 C C . ARG A 1 467 ? 48.726 -9.025 2.696 1.00 22.80 467 ARG A C 1
ATOM 3636 O O . ARG A 1 467 ? 47.658 -9.076 2.096 1.00 22.80 467 ARG A O 1
ATOM 3643 N N . GLU A 1 468 ? 48.903 -8.328 3.811 1.00 27.12 468 GLU A N 1
ATOM 3644 C CA . GLU A 1 468 ? 48.176 -7.082 4.071 1.00 27.12 468 GLU A CA 1
ATOM 3645 C C . GLU A 1 468 ? 48.804 -5.972 3.195 1.00 27.12 468 GLU A C 1
ATOM 3647 O O . GLU A 1 468 ? 49.855 -6.203 2.603 1.00 27.12 468 GLU A O 1
ATOM 3652 N N . GLU A 1 469 ? 48.180 -4.789 3.129 1.00 25.73 469 GLU A N 1
ATOM 3653 C CA . GLU A 1 469 ? 48.588 -3.623 2.303 1.00 25.73 469 GLU A CA 1
ATOM 3654 C C . GLU A 1 469 ? 48.108 -3.549 0.835 1.00 25.73 469 GLU A C 1
ATOM 3656 O O . GLU A 1 469 ? 48.821 -3.030 -0.013 1.00 25.73 469 GLU A O 1
ATOM 3661 N N . GLU A 1 470 ? 46.851 -3.914 0.526 1.00 25.12 470 GLU A N 1
ATOM 3662 C CA . GLU A 1 470 ? 46.183 -3.360 -0.682 1.00 25.12 470 GLU A CA 1
ATOM 3663 C C . GLU A 1 470 ? 44.641 -3.237 -0.590 1.00 25.12 470 GLU A C 1
ATOM 3665 O O . GLU A 1 470 ? 43.907 -3.408 -1.557 1.00 25.12 470 GLU A O 1
ATOM 3670 N N . ARG A 1 471 ? 44.106 -2.916 0.601 1.00 27.73 471 ARG A N 1
ATOM 3671 C CA . ARG A 1 471 ? 42.670 -2.598 0.806 1.00 27.73 471 ARG A CA 1
ATOM 3672 C C . ARG A 1 471 ? 42.443 -1.296 1.583 1.00 27.73 471 ARG A C 1
ATOM 3674 O O . ARG A 1 471 ? 41.801 -1.281 2.632 1.00 27.73 471 ARG A O 1
ATOM 3681 N N . LYS A 1 472 ? 42.994 -0.194 1.061 1.00 28.89 472 LYS A N 1
ATOM 3682 C CA . LYS A 1 472 ? 42.757 1.188 1.538 1.00 28.89 472 LYS A CA 1
ATOM 3683 C C . LYS A 1 472 ? 42.591 2.233 0.413 1.00 28.89 472 LYS A C 1
ATOM 3685 O O . LYS A 1 472 ? 42.735 3.425 0.657 1.00 28.89 472 LYS A O 1
ATOM 3690 N N . ALA A 1 473 ? 42.213 1.797 -0.786 1.00 27.28 473 ALA A N 1
ATOM 3691 C CA . ALA A 1 473 ? 41.673 2.636 -1.857 1.00 27.28 473 ALA A CA 1
ATOM 3692 C C . ALA A 1 473 ? 40.524 1.875 -2.547 1.00 27.28 473 ALA A C 1
ATOM 3694 O O . ALA A 1 473 ? 40.525 0.652 -2.516 1.00 27.28 473 ALA A O 1
ATOM 3695 N N . GLU A 1 474 ? 39.556 2.599 -3.115 1.00 28.02 474 GLU A N 1
ATOM 3696 C CA . GLU A 1 474 ? 38.266 2.119 -3.668 1.00 28.02 474 GLU A CA 1
ATOM 3697 C C . GLU A 1 474 ? 37.136 1.847 -2.658 1.00 28.02 474 GLU A C 1
ATOM 3699 O O . GLU A 1 474 ? 36.513 0.788 -2.592 1.00 28.02 474 GLU A O 1
ATOM 3704 N N . GLY A 1 475 ? 36.786 2.899 -1.914 1.00 31.91 475 GLY A N 1
ATOM 3705 C CA . GLY A 1 475 ? 35.369 3.170 -1.665 1.00 31.91 475 GLY A CA 1
ATOM 3706 C C . GLY A 1 475 ? 34.764 3.968 -2.831 1.00 31.91 475 GLY A C 1
ATOM 3707 O O . GLY A 1 475 ? 35.500 4.623 -3.565 1.00 31.91 475 GLY A O 1
ATOM 3708 N N . ILE A 1 476 ? 33.424 3.999 -2.909 1.00 31.23 476 ILE A N 1
ATOM 3709 C CA . ILE A 1 476 ? 32.594 4.544 -4.012 1.00 31.23 476 ILE A CA 1
ATOM 3710 C C . ILE A 1 476 ? 32.432 3.534 -5.180 1.00 31.23 476 ILE A C 1
ATOM 3712 O O . ILE A 1 476 ? 33.355 2.820 -5.534 1.00 31.23 476 ILE A O 1
ATOM 3716 N N . TYR A 1 477 ? 31.216 3.468 -5.746 1.00 26.88 477 TYR A N 1
ATOM 3717 C CA . TYR A 1 477 ? 30.781 2.613 -6.874 1.00 26.88 477 TYR A CA 1
ATOM 3718 C C . TYR A 1 477 ? 30.621 1.090 -6.665 1.00 26.88 477 TYR A C 1
ATOM 3720 O O . TYR A 1 477 ? 30.865 0.299 -7.567 1.00 26.88 477 TYR A O 1
ATOM 3728 N N . SER A 1 478 ? 30.001 0.679 -5.550 1.00 25.38 478 SER A N 1
ATOM 3729 C CA . SER A 1 478 ? 29.156 -0.535 -5.547 1.00 25.38 478 SER A CA 1
ATOM 3730 C C . SER A 1 478 ? 28.036 -0.451 -4.498 1.00 25.38 478 SER A C 1
ATOM 3732 O O . SER A 1 478 ? 28.287 -0.694 -3.319 1.00 25.38 478 SER A O 1
ATOM 3734 N N . SER A 1 479 ? 26.817 -0.022 -4.890 1.00 25.02 479 SER A N 1
ATOM 3735 C CA . SER A 1 479 ? 25.600 0.016 -4.030 1.00 25.02 479 SER A CA 1
ATOM 3736 C C . SER A 1 479 ? 24.299 0.479 -4.747 1.00 25.02 479 SER A C 1
ATOM 3738 O O . SER A 1 479 ? 23.671 1.439 -4.299 1.00 25.02 479 SER A O 1
ATOM 3740 N N . VAL A 1 480 ? 23.835 -0.179 -5.826 1.00 24.03 480 VAL A N 1
ATOM 3741 C CA . VAL A 1 480 ? 22.464 0.062 -6.373 1.00 24.03 480 VAL A CA 1
ATOM 3742 C C . VAL A 1 480 ? 21.736 -1.220 -6.828 1.00 24.03 480 VAL A C 1
ATOM 3744 O O . VAL A 1 480 ? 21.113 -1.260 -7.881 1.00 24.03 480 VAL A O 1
ATOM 3747 N N . ILE A 1 481 ? 21.767 -2.276 -6.011 1.00 24.41 481 ILE A N 1
ATOM 3748 C CA . ILE A 1 481 ? 20.793 -3.386 -6.074 1.00 24.41 481 ILE A CA 1
ATOM 3749 C C . ILE A 1 481 ? 20.290 -3.634 -4.638 1.00 24.41 481 ILE A C 1
ATOM 3751 O O . ILE A 1 481 ? 21.018 -3.350 -3.685 1.00 24.41 481 ILE A O 1
ATOM 3755 N N . PHE A 1 482 ? 19.057 -4.141 -4.496 1.00 21.52 482 PHE A N 1
ATOM 3756 C CA . PHE A 1 482 ? 18.283 -4.313 -3.251 1.00 21.52 482 PHE A CA 1
ATOM 3757 C C . PHE A 1 482 ? 17.793 -2.990 -2.601 1.00 21.52 482 PHE A C 1
ATOM 3759 O O . PHE A 1 482 ? 18.536 -2.024 -2.460 1.00 21.52 482 PHE A O 1
ATOM 3766 N N . PHE A 1 483 ? 16.544 -2.868 -2.126 1.00 21.06 483 PHE A N 1
ATOM 3767 C CA . PHE A 1 483 ? 15.460 -3.862 -2.003 1.00 21.06 483 PHE A CA 1
ATOM 3768 C C . PHE A 1 483 ? 14.039 -3.252 -2.126 1.00 21.06 483 PHE A C 1
ATOM 3770 O O . PHE A 1 483 ? 13.726 -2.603 -3.116 1.00 21.06 483 PHE A O 1
ATOM 3777 N N . ILE A 1 484 ? 13.145 -3.546 -1.177 1.00 23.00 484 ILE A N 1
ATOM 3778 C CA . ILE A 1 484 ? 11.745 -3.918 -1.442 1.00 23.00 484 ILE A CA 1
ATOM 3779 C C . ILE A 1 484 ? 10.762 -3.195 -0.474 1.00 23.00 484 ILE A C 1
ATOM 3781 O O . ILE A 1 484 ? 11.118 -2.917 0.670 1.00 23.00 484 ILE A O 1
ATOM 3785 N N . LEU A 1 485 ? 9.510 -2.977 -0.923 1.00 22.91 485 LEU A N 1
ATOM 3786 C CA . LEU A 1 485 ? 8.236 -2.769 -0.172 1.00 22.91 485 LEU A CA 1
ATOM 3787 C C . LEU A 1 485 ? 7.863 -1.472 0.617 1.00 22.91 485 LEU A C 1
ATOM 3789 O O . LEU A 1 485 ? 8.681 -0.780 1.210 1.00 22.91 485 LEU A O 1
ATOM 3793 N N . ILE A 1 486 ? 6.524 -1.302 0.702 1.00 21.14 486 ILE A N 1
ATOM 3794 C CA . ILE A 1 486 ? 5.639 -0.479 1.580 1.00 21.14 486 ILE A CA 1
ATOM 3795 C C . ILE A 1 486 ? 5.559 1.053 1.366 1.00 21.14 486 ILE A C 1
ATOM 3797 O O . ILE A 1 486 ? 6.421 1.781 1.837 1.00 21.14 486 ILE A O 1
ATOM 3801 N N . PHE A 1 487 ? 4.410 1.542 0.852 1.00 22.16 487 PHE A N 1
ATOM 3802 C CA . PHE A 1 487 ? 3.495 2.457 1.585 1.00 22.16 487 PHE A CA 1
ATOM 3803 C C . PHE A 1 487 ? 2.080 2.552 0.956 1.00 22.16 487 PHE A C 1
ATOM 3805 O O . PHE A 1 487 ? 1.907 2.374 -0.245 1.00 22.16 487 PHE A O 1
ATOM 3812 N N . ILE A 1 488 ? 1.072 2.817 1.799 1.00 24.23 488 ILE A N 1
ATOM 3813 C CA . ILE A 1 488 ? -0.366 3.055 1.521 1.00 24.23 488 ILE A CA 1
ATOM 3814 C C . ILE A 1 488 ? -0.818 4.104 2.559 1.00 24.23 488 ILE A C 1
ATOM 3816 O O . ILE A 1 488 ? -0.408 4.002 3.713 1.00 24.23 488 ILE A O 1
ATOM 3820 N N . ALA A 1 489 ? -1.657 5.104 2.280 1.00 23.36 489 ALA A N 1
ATOM 3821 C CA . ALA A 1 489 ? -2.123 5.680 1.014 1.00 23.36 489 ALA A CA 1
ATOM 3822 C C . ALA A 1 489 ? -2.646 7.104 1.287 1.00 23.36 489 ALA A C 1
ATOM 3824 O O . ALA A 1 489 ? -3.043 7.402 2.416 1.00 23.36 489 ALA A O 1
ATOM 3825 N N . ILE A 1 490 ? -2.693 7.960 0.260 1.00 24.80 490 ILE A N 1
ATOM 3826 C CA . ILE A 1 490 ? -3.415 9.239 0.304 1.00 24.80 490 ILE A CA 1
ATOM 3827 C C . ILE A 1 490 ? -4.029 9.541 -1.069 1.00 24.80 490 ILE A C 1
ATOM 3829 O O . ILE A 1 490 ? -3.378 10.092 -1.948 1.00 24.80 490 ILE A O 1
ATOM 3833 N N . ASN A 1 491 ? -5.317 9.255 -1.217 1.00 23.98 491 ASN A N 1
ATOM 3834 C CA . ASN A 1 491 ? -6.275 10.295 -1.581 1.00 23.98 491 ASN A CA 1
ATOM 3835 C C . ASN A 1 491 ? -7.659 9.846 -1.111 1.00 23.98 491 ASN A C 1
ATOM 3837 O O . ASN A 1 491 ? -8.084 8.730 -1.389 1.00 23.98 491 ASN A O 1
ATOM 3841 N N . GLY A 1 492 ? -8.296 10.677 -0.289 1.00 23.36 492 GLY A N 1
ATOM 3842 C CA . GLY A 1 492 ? -9.548 10.329 0.372 1.00 23.36 492 GLY A CA 1
ATOM 3843 C C . GLY A 1 492 ? -10.750 10.918 -0.349 1.00 23.36 492 GLY A C 1
ATOM 3844 O O . GLY A 1 492 ? -10.851 12.148 -0.429 1.00 23.36 492 GLY A O 1
ATOM 3845 N N . ASP A 1 493 ? -11.653 10.032 -0.765 1.00 22.20 493 ASP A N 1
ATOM 3846 C CA . ASP A 1 493 ? -13.090 10.298 -0.798 1.00 22.20 493 ASP A CA 1
ATOM 3847 C C . ASP A 1 493 ? -13.721 9.908 0.549 1.00 22.20 493 ASP A C 1
ATOM 3849 O O . ASP A 1 493 ? -13.191 9.085 1.304 1.00 22.20 493 ASP A O 1
ATOM 3853 N N . VAL A 1 494 ? -14.835 10.556 0.887 1.00 23.06 494 VAL A N 1
ATOM 3854 C CA . VAL A 1 494 ? -15.465 10.453 2.208 1.00 23.06 494 VAL A CA 1
ATOM 3855 C C . VAL A 1 494 ? -16.270 9.161 2.316 1.00 23.06 494 VAL A C 1
ATOM 3857 O O . VAL A 1 494 ? -17.278 8.984 1.636 1.00 23.06 494 VAL A O 1
ATOM 3860 N N . LEU A 1 495 ? -15.872 8.279 3.234 1.00 21.95 495 LEU A N 1
ATOM 3861 C CA . LEU A 1 495 ? -16.635 7.074 3.547 1.00 21.95 495 LEU A CA 1
ATOM 3862 C C . LEU A 1 495 ? -17.805 7.425 4.482 1.00 21.95 495 LEU A C 1
ATOM 3864 O O . LEU A 1 495 ? -17.731 7.265 5.702 1.00 21.95 495 LEU A O 1
ATOM 3868 N N . CYS A 1 496 ? -18.894 7.929 3.896 1.00 21.17 496 CYS A N 1
ATOM 3869 C CA . CYS A 1 496 ? -20.183 8.047 4.570 1.00 21.17 496 CYS A CA 1
ATOM 3870 C C . CYS A 1 496 ? -20.643 6.658 5.029 1.00 21.17 496 CYS A C 1
ATOM 3872 O O . CYS A 1 496 ? -21.046 5.825 4.216 1.00 21.17 496 CYS A O 1
ATOM 3874 N N . VAL A 1 497 ? -20.605 6.410 6.339 1.00 22.02 497 VAL A N 1
ATOM 3875 C CA . VAL A 1 497 ? -21.193 5.204 6.926 1.00 22.02 497 VAL A CA 1
ATOM 3876 C C . VAL A 1 497 ? -22.710 5.334 6.845 1.00 22.02 497 VAL A C 1
ATOM 3878 O O . VAL A 1 497 ? -23.330 5.992 7.679 1.00 22.02 497 VAL A O 1
ATOM 3881 N N . PHE A 1 498 ? -23.314 4.703 5.838 1.00 21.19 498 PHE A N 1
ATOM 3882 C CA . PHE A 1 498 ? -24.745 4.435 5.864 1.00 21.19 498 PHE A CA 1
ATOM 3883 C C . PHE A 1 498 ? -25.035 3.461 7.006 1.00 21.19 498 PHE A C 1
ATOM 3885 O O . PHE A 1 498 ? -24.600 2.310 6.977 1.00 21.19 498 PHE A O 1
ATOM 3892 N N . GLN A 1 499 ? -25.798 3.920 7.995 1.00 21.92 499 GLN A N 1
ATOM 3893 C CA . GLN A 1 499 ? -26.554 3.018 8.849 1.00 21.92 499 GLN A CA 1
ATOM 3894 C C . GLN A 1 499 ? -27.575 2.305 7.956 1.00 21.92 499 GLN A C 1
ATOM 3896 O O . GLN A 1 499 ? -28.467 2.939 7.393 1.00 21.92 499 GLN A O 1
ATOM 3901 N N . VAL A 1 500 ? -27.393 0.999 7.783 1.00 22.73 500 VAL A N 1
ATOM 3902 C CA . VAL A 1 500 ? -28.405 0.108 7.217 1.00 22.73 500 VAL A CA 1
ATOM 3903 C C . VAL A 1 500 ? -28.932 -0.703 8.385 1.00 22.73 500 VAL A C 1
ATOM 3905 O O . VAL A 1 500 ? -28.236 -1.578 8.900 1.00 22.73 500 VAL A O 1
ATOM 3908 N N . ASP A 1 501 ? -30.136 -0.366 8.835 1.00 22.84 501 ASP A N 1
ATOM 3909 C CA . ASP A 1 501 ? -30.823 -1.150 9.851 1.00 22.84 501 ASP A CA 1
ATOM 3910 C C . ASP A 1 501 ? -31.116 -2.542 9.285 1.00 22.84 501 ASP A C 1
ATOM 3912 O O . ASP A 1 501 ? -31.630 -2.684 8.175 1.00 22.84 501 ASP A O 1
ATOM 3916 N N . ASN A 1 502 ? -30.736 -3.579 10.029 1.00 22.28 502 ASN A N 1
ATOM 3917 C CA . ASN A 1 502 ? -30.896 -4.959 9.589 1.00 22.28 502 ASN A CA 1
ATOM 3918 C C . ASN A 1 502 ? -32.372 -5.376 9.742 1.00 22.28 502 ASN A C 1
ATOM 3920 O O . ASN A 1 502 ? -32.840 -5.437 10.885 1.00 22.28 502 ASN A O 1
ATOM 3924 N N . PRO A 1 503 ? -33.115 -5.679 8.659 1.00 26.88 503 PRO A N 1
ATOM 3925 C CA . PRO A 1 503 ? -34.503 -6.104 8.773 1.00 26.88 503 PRO A CA 1
ATOM 3926 C C . PRO A 1 503 ? -34.560 -7.483 9.438 1.00 26.88 503 PRO A C 1
ATOM 3928 O O . PRO A 1 503 ? -34.204 -8.498 8.838 1.00 26.88 503 PRO A O 1
ATOM 3931 N N . GLN A 1 504 ? -35.007 -7.538 10.695 1.00 27.86 504 GLN A N 1
ATOM 3932 C CA . GLN A 1 504 ? -35.296 -8.817 11.335 1.00 27.86 504 GLN A CA 1
ATOM 3933 C C . GLN A 1 504 ? -36.513 -9.449 10.661 1.00 27.86 504 GLN A C 1
ATOM 3935 O O . GLN A 1 504 ? -37.624 -8.931 10.749 1.00 27.86 504 GLN A O 1
ATOM 3940 N N . ASN A 1 505 ? -36.296 -10.585 10.000 1.00 25.33 505 ASN A N 1
ATOM 3941 C CA . ASN A 1 505 ? -37.371 -11.379 9.426 1.00 25.33 505 ASN A CA 1
ATOM 3942 C C . ASN A 1 505 ? -38.139 -12.101 10.545 1.00 25.33 505 ASN A C 1
ATOM 3944 O O . ASN A 1 505 ? -37.749 -13.190 10.966 1.00 25.33 505 ASN A O 1
ATOM 3948 N N . THR A 1 506 ? -39.205 -11.477 11.049 1.00 27.34 506 THR A N 1
ATOM 3949 C CA . THR A 1 506 ? -40.139 -12.086 12.003 1.00 27.34 506 THR A CA 1
ATOM 3950 C C . THR A 1 506 ? -41.423 -12.499 11.296 1.00 27.34 506 THR A C 1
ATOM 3952 O O . THR A 1 506 ? -42.359 -11.706 11.174 1.00 27.34 506 THR A O 1
ATOM 3955 N N . ASP A 1 507 ? -41.483 -13.757 10.863 1.00 27.31 507 ASP A N 1
ATOM 3956 C CA . ASP A 1 507 ? -42.746 -14.396 10.501 1.00 27.31 507 ASP A CA 1
ATOM 3957 C C . ASP A 1 507 ? -43.695 -14.409 11.707 1.00 27.31 507 ASP A C 1
ATOM 3959 O O . ASP A 1 507 ? -43.370 -14.984 12.746 1.00 27.31 507 ASP A O 1
ATOM 3963 N N . ASN A 1 508 ? -44.878 -13.806 11.558 1.00 27.03 508 ASN A N 1
ATOM 3964 C CA . ASN A 1 508 ? -46.107 -14.247 12.225 1.00 27.03 508 ASN A CA 1
ATOM 3965 C C . ASN A 1 508 ? -47.334 -13.538 11.631 1.00 27.03 508 ASN A C 1
ATOM 3967 O O . ASN A 1 508 ? -47.765 -12.486 12.100 1.00 27.03 508 ASN A O 1
ATOM 3971 N N . ASN A 1 509 ? -47.935 -14.155 10.613 1.00 26.27 509 ASN A N 1
ATOM 3972 C CA . ASN A 1 509 ? -49.325 -13.879 10.265 1.00 26.27 509 ASN A CA 1
ATOM 3973 C C . ASN A 1 509 ? -50.236 -14.645 11.230 1.00 26.27 509 ASN A C 1
ATOM 3975 O O . ASN A 1 509 ? -50.270 -15.872 11.182 1.00 26.27 509 ASN A O 1
ATOM 3979 N N . ASN A 1 510 ? -51.034 -13.937 12.028 1.00 27.66 510 ASN A N 1
ATOM 3980 C CA . ASN A 1 510 ? -52.349 -14.423 12.444 1.00 27.66 510 ASN A CA 1
ATOM 3981 C C . ASN A 1 510 ? -53.292 -13.252 12.753 1.00 27.66 510 ASN A C 1
ATOM 3983 O O . ASN A 1 510 ? -52.855 -12.138 13.033 1.00 27.66 510 ASN A O 1
ATOM 3987 N N . ARG A 1 511 ? -54.593 -13.507 12.609 1.00 27.91 511 ARG A N 1
ATOM 3988 C CA . ARG A 1 511 ? -55.681 -12.520 12.714 1.00 27.91 511 ARG A CA 1
ATOM 3989 C C . ARG A 1 511 ? -56.205 -12.456 14.153 1.00 27.91 511 ARG A C 1
ATOM 3991 O O . ARG A 1 511 ? -56.176 -13.485 14.814 1.00 27.91 511 ARG A O 1
ATOM 3998 N N . GLU A 1 512 ? -56.762 -11.315 14.575 1.00 28.69 512 GLU A N 1
ATOM 3999 C CA . GLU A 1 512 ? -58.212 -11.159 14.853 1.00 28.69 512 GLU A CA 1
ATOM 4000 C C . GLU A 1 512 ? -58.594 -9.726 15.315 1.00 28.69 512 GLU A C 1
ATOM 4002 O O . GLU A 1 512 ? -57.781 -8.805 15.238 1.00 28.69 512 GLU A O 1
ATOM 4007 N N . ASP A 1 513 ? -59.882 -9.520 15.610 1.00 27.50 513 ASP A N 1
ATOM 4008 C CA . ASP A 1 513 ? -60.666 -8.269 15.570 1.00 27.50 513 ASP A CA 1
ATOM 4009 C C . ASP A 1 513 ? -60.377 -7.135 16.599 1.00 27.50 513 ASP A C 1
ATOM 4011 O O . ASP A 1 513 ? -59.989 -7.389 17.731 1.00 27.50 513 ASP A O 1
ATOM 4015 N N . ARG A 1 514 ? -60.697 -5.888 16.167 1.00 24.89 514 ARG A N 1
ATOM 4016 C CA . ARG A 1 514 ? -61.485 -4.770 16.800 1.00 24.89 514 ARG A CA 1
ATOM 4017 C C . ARG A 1 514 ? -61.444 -4.484 18.331 1.00 24.89 514 ARG A C 1
ATOM 4019 O O . ARG A 1 514 ? -61.282 -5.396 19.126 1.00 24.89 514 ARG A O 1
ATOM 4026 N N . PRO A 1 515 ? -61.954 -3.309 18.793 1.00 30.73 515 PRO A N 1
ATOM 4027 C CA . PRO A 1 515 ? -61.956 -1.925 18.266 1.00 30.73 515 PRO A CA 1
ATOM 4028 C C . PRO A 1 515 ? -61.425 -0.912 19.342 1.00 30.73 515 PRO A C 1
ATOM 4030 O O . PRO A 1 515 ? -60.951 -1.351 20.388 1.00 30.73 515 PRO A O 1
ATOM 4033 N N . PRO A 1 516 ? -61.458 0.431 19.151 1.00 41.19 516 PRO A N 1
ATOM 4034 C CA . PRO A 1 516 ? -60.801 1.366 20.081 1.00 41.19 516 PRO A CA 1
ATOM 4035 C C . PRO A 1 516 ? -61.703 1.997 21.162 1.00 41.19 516 PRO A C 1
ATOM 4037 O O . PRO A 1 516 ? -62.892 2.234 20.958 1.00 41.19 516 PRO A O 1
ATOM 4040 N N . SER A 1 517 ? -61.070 2.408 22.265 1.00 25.55 517 SER A N 1
ATOM 4041 C CA . SER A 1 517 ? -61.590 3.330 23.289 1.00 25.55 517 SER A CA 1
ATOM 4042 C C . SER A 1 517 ? -60.420 4.011 24.009 1.00 25.55 517 SER A C 1
ATOM 4044 O O . SER A 1 517 ? -59.393 3.368 24.192 1.00 25.55 517 SER A O 1
ATOM 4046 N N . ALA A 1 518 ? -60.480 5.199 24.597 1.00 24.81 518 ALA A N 1
ATOM 4047 C CA . ALA A 1 518 ? -61.278 6.418 24.480 1.00 24.81 518 ALA A CA 1
ATOM 4048 C C . ALA A 1 518 ? -60.790 7.302 25.654 1.00 24.81 518 ALA A C 1
ATOM 4050 O O . ALA A 1 518 ? -60.637 6.801 26.762 1.00 24.81 518 ALA A O 1
ATOM 4051 N N . SER A 1 519 ? -60.528 8.585 25.397 1.00 25.23 519 SER A N 1
ATOM 4052 C CA . SER A 1 519 ? -60.529 9.714 26.355 1.00 25.23 519 SER A CA 1
ATOM 4053 C C . SER A 1 519 ? -60.245 9.488 27.860 1.00 25.23 519 SER A C 1
ATOM 4055 O O . SER A 1 519 ? -61.090 8.977 28.592 1.00 25.23 519 SER A O 1
ATOM 4057 N N . ALA A 1 520 ? -59.200 10.149 28.370 1.00 25.56 520 ALA A N 1
ATOM 4058 C CA . ALA A 1 520 ? -59.249 10.782 29.692 1.00 25.56 520 ALA A CA 1
ATOM 4059 C C . ALA A 1 520 ? -58.417 12.076 29.699 1.00 25.56 520 ALA A C 1
ATOM 4061 O O . ALA A 1 520 ? -57.229 12.061 29.383 1.00 25.56 520 ALA A O 1
ATOM 4062 N N . SER A 1 521 ? -59.042 13.197 30.059 1.00 24.66 521 SER A N 1
ATOM 4063 C CA . SER A 1 521 ? -58.398 14.504 30.224 1.00 24.66 521 SER A CA 1
ATOM 4064 C C . SER A 1 521 ? -58.559 14.980 31.664 1.00 24.66 521 SER A C 1
ATOM 4066 O O . SER A 1 521 ? -59.685 15.038 32.155 1.00 24.66 521 SER A O 1
ATOM 4068 N N . ALA A 1 522 ? -57.469 15.378 32.318 1.00 24.98 522 ALA A N 1
ATOM 4069 C CA . ALA A 1 522 ? -57.516 16.059 33.609 1.00 24.98 522 ALA A CA 1
ATOM 4070 C C . ALA A 1 522 ? -56.386 17.091 33.701 1.00 24.98 522 ALA A C 1
ATOM 4072 O O . ALA A 1 522 ? -55.241 16.801 33.360 1.00 24.98 522 ALA A O 1
ATOM 4073 N N . SER A 1 523 ? -56.719 18.296 34.157 1.00 24.14 523 SER A N 1
ATOM 4074 C CA . SER A 1 523 ? -55.801 19.429 34.283 1.00 24.14 523 SER A CA 1
ATOM 4075 C C . SER A 1 523 ? -55.872 20.017 35.687 1.00 24.14 523 SER A C 1
ATOM 4077 O O . SER A 1 523 ? -56.962 20.372 36.137 1.00 24.14 523 SER A O 1
ATOM 4079 N N . SER A 1 524 ? -54.729 20.217 36.340 1.00 24.44 524 SER A N 1
ATOM 4080 C CA . SER A 1 524 ? -54.639 21.067 37.530 1.00 24.44 524 SER A CA 1
ATOM 4081 C C . SER A 1 524 ? -53.264 21.725 37.666 1.00 24.44 524 SER A C 1
ATOM 4083 O O . SER A 1 524 ? -52.218 21.092 37.538 1.00 24.44 524 SER A O 1
ATOM 4085 N N . SER A 1 525 ? -53.288 23.029 37.935 1.00 25.64 525 SER A N 1
ATOM 4086 C CA . SER A 1 525 ? -52.154 23.828 38.411 1.00 25.64 525 SER A CA 1
ATOM 4087 C C . SER A 1 525 ? -51.649 23.303 39.770 1.00 25.64 525 SER A C 1
ATOM 4089 O O . SER A 1 525 ? -52.413 22.693 40.511 1.00 25.64 525 SER A O 1
ATOM 4091 N N . GLY A 1 526 ? -50.415 23.547 40.214 1.00 23.23 526 GLY A N 1
ATOM 4092 C CA . GLY A 1 526 ? -49.317 24.311 39.608 1.00 23.23 526 GLY A CA 1
ATOM 4093 C C . GLY A 1 526 ? -48.593 25.155 40.668 1.00 23.23 526 GLY A C 1
ATOM 4094 O O . GLY A 1 526 ? -49.224 25.977 41.324 1.00 23.23 526 GLY A O 1
ATOM 4095 N N . ILE A 1 527 ? -47.279 24.965 40.835 1.00 26.89 527 ILE A N 1
ATOM 4096 C CA . ILE A 1 527 ? -46.418 25.731 41.760 1.00 26.89 527 ILE A CA 1
ATOM 4097 C C . ILE A 1 527 ? -45.135 26.144 41.021 1.00 26.89 527 ILE A C 1
ATOM 4099 O O . ILE A 1 527 ? -44.593 25.373 40.231 1.00 26.89 527 ILE A O 1
ATOM 4103 N N . MET A 1 528 ? -44.662 27.371 41.261 1.00 26.50 528 MET A N 1
ATOM 4104 C CA . MET A 1 528 ? -43.442 27.912 40.650 1.00 26.50 528 MET A CA 1
ATOM 4105 C C . MET A 1 528 ? -42.161 27.332 41.266 1.00 26.50 528 MET A C 1
ATOM 4107 O O . MET A 1 528 ? -42.060 27.171 42.479 1.00 26.50 528 MET A O 1
ATOM 4111 N N . GLY A 1 529 ? -41.138 27.143 40.429 1.00 24.05 529 GLY A N 1
ATOM 4112 C CA . GLY A 1 529 ? -39.757 26.884 40.841 1.00 24.05 529 GLY A CA 1
ATOM 4113 C C . GLY A 1 529 ? -38.787 27.512 39.842 1.00 24.05 529 GLY A C 1
ATOM 4114 O O . GLY A 1 529 ? -38.490 26.922 38.806 1.00 24.05 529 GLY A O 1
ATOM 4115 N N . CYS A 1 530 ? -38.337 28.737 40.110 1.00 28.41 530 CYS A N 1
ATOM 4116 C CA . CYS A 1 530 ? -37.533 29.511 39.164 1.00 28.41 530 CYS A CA 1
ATOM 4117 C C . CYS A 1 530 ? -36.066 29.056 39.131 1.00 28.41 530 CYS A C 1
ATOM 4119 O O . CYS A 1 530 ? -35.326 29.330 40.070 1.00 28.41 530 CYS A O 1
ATOM 4121 N N . PHE A 1 531 ? -35.615 28.494 38.007 1.00 27.06 531 PHE A N 1
ATOM 4122 C CA . PHE A 1 531 ? -34.205 28.537 37.604 1.00 27.06 531 PHE A CA 1
ATOM 4123 C C . PHE A 1 531 ? -34.092 28.730 36.090 1.00 27.06 531 PHE A C 1
ATOM 4125 O O . PHE A 1 531 ? -34.388 27.832 35.304 1.00 27.06 531 PHE A O 1
ATOM 4132 N N . GLY A 1 532 ? -33.670 29.927 35.676 1.00 26.72 532 GLY A N 1
ATOM 4133 C CA . GLY A 1 532 ? -33.416 30.233 34.272 1.00 26.72 532 GLY A CA 1
ATOM 4134 C C . GLY A 1 532 ? -32.119 29.580 33.805 1.00 26.72 532 GLY A C 1
ATOM 4135 O O . GLY A 1 532 ? -31.040 29.965 34.249 1.00 26.72 532 GLY A O 1
ATOM 4136 N N . SER A 1 533 ? -32.210 28.615 32.891 1.00 29.84 533 SER A N 1
ATOM 4137 C CA . SER A 1 533 ? -31.042 28.106 32.176 1.00 29.84 533 SER A CA 1
ATOM 4138 C C . SER A 1 533 ? -30.657 29.081 31.063 1.00 29.84 533 SER A C 1
ATOM 4140 O O . SER A 1 533 ? -31.445 29.383 30.164 1.00 29.84 533 SER A O 1
ATOM 4142 N N . SER A 1 534 ? -29.428 29.591 31.124 1.00 29.94 534 SER A N 1
ATOM 4143 C CA . SER A 1 534 ? -28.869 30.494 30.123 1.00 29.94 534 SER A CA 1
ATOM 4144 C C . SER A 1 534 ? -28.623 29.756 28.807 1.00 29.94 534 SER A C 1
ATOM 4146 O O . SER A 1 534 ? -27.532 29.258 28.534 1.00 29.94 534 SER A O 1
ATOM 4148 N N . ARG A 1 535 ? -29.648 29.720 27.947 1.00 33.19 535 ARG A N 1
ATOM 4149 C CA . ARG A 1 535 ? -29.443 29.492 26.515 1.00 33.19 535 ARG A CA 1
ATOM 4150 C C . ARG A 1 535 ? -28.507 30.584 26.004 1.00 33.19 535 ARG A C 1
ATOM 4152 O O . ARG A 1 535 ? -28.917 31.736 25.884 1.00 33.19 535 ARG A O 1
ATOM 4159 N N . THR A 1 536 ? -27.271 30.219 25.682 1.00 38.94 536 THR A N 1
ATOM 4160 C CA . THR A 1 536 ? -26.462 31.003 24.750 1.00 38.94 536 THR A CA 1
ATOM 4161 C C . THR A 1 536 ? -27.254 31.104 23.455 1.00 38.94 536 THR A C 1
ATOM 4163 O O . THR A 1 536 ? -27.497 30.083 22.810 1.00 38.94 536 THR A O 1
ATOM 4166 N N . GLN A 1 537 ? -27.700 32.308 23.110 1.00 38.44 537 GLN A N 1
ATOM 4167 C CA . GLN A 1 537 ? -28.260 32.570 21.793 1.00 38.44 537 GLN A CA 1
ATOM 4168 C C . GLN A 1 537 ? -27.126 32.378 20.780 1.00 38.44 537 GLN A C 1
ATOM 4170 O O . GLN A 1 537 ? -26.207 33.192 20.724 1.00 38.44 537 GLN A O 1
ATOM 4175 N N . THR A 1 538 ? -27.171 31.285 20.016 1.00 49.41 538 THR A N 1
ATOM 4176 C CA . THR A 1 538 ? -26.645 31.320 18.651 1.00 49.41 538 THR A CA 1
ATOM 4177 C C . THR A 1 538 ? -27.425 32.388 17.896 1.00 49.41 538 THR A C 1
ATOM 4179 O O . THR A 1 538 ? -28.619 32.584 18.154 1.00 49.41 538 THR A O 1
ATOM 4182 N N . ASP A 1 539 ? -26.755 33.119 17.007 1.00 53.44 539 ASP A N 1
ATOM 4183 C CA . ASP A 1 539 ? -27.448 34.089 16.168 1.00 53.44 539 ASP A CA 1
ATOM 4184 C C . ASP A 1 539 ? -28.506 33.334 15.334 1.00 53.44 539 ASP A C 1
ATOM 4186 O O . ASP A 1 539 ? -28.172 32.307 14.730 1.00 53.44 539 ASP A O 1
ATOM 4190 N N . PRO A 1 540 ? -29.778 33.779 15.289 1.00 59.34 540 PRO A N 1
ATOM 4191 C CA . PRO A 1 540 ? -30.777 33.199 14.395 1.00 59.34 540 PRO A CA 1
ATOM 4192 C C . PRO A 1 540 ? -30.324 33.123 12.927 1.00 59.34 540 PRO A C 1
ATOM 4194 O O . PRO A 1 540 ? -30.805 32.254 12.196 1.00 59.34 540 PRO A O 1
ATOM 4197 N N . GLU A 1 541 ? -29.389 33.978 12.500 1.00 59.44 541 GLU A N 1
ATOM 4198 C CA . GLU A 1 541 ? -28.721 33.880 11.203 1.00 59.44 541 GLU A CA 1
ATOM 4199 C C . GLU A 1 541 ? -27.712 32.730 11.117 1.00 59.44 541 GLU A C 1
ATOM 4201 O O . GLU A 1 541 ? -27.758 31.988 10.140 1.00 59.44 541 GLU A O 1
ATOM 4206 N N . ASP A 1 542 ? -26.863 32.491 12.122 1.00 61.94 542 ASP A N 1
ATOM 4207 C CA . ASP A 1 542 ? -25.957 31.326 12.135 1.00 61.94 542 ASP A CA 1
ATOM 4208 C C . ASP A 1 542 ? -26.753 30.010 12.116 1.00 61.94 542 ASP A C 1
ATOM 4210 O O . ASP A 1 542 ? -26.459 29.092 11.344 1.00 61.94 542 ASP A O 1
ATOM 4214 N N . ASP A 1 543 ? -27.826 29.945 12.908 1.00 67.75 543 ASP A N 1
ATOM 4215 C CA . ASP A 1 543 ? -28.753 28.811 12.958 1.00 67.75 543 ASP A CA 1
ATOM 4216 C C . ASP A 1 543 ? -29.457 28.588 11.601 1.00 67.75 543 ASP A C 1
ATOM 4218 O O . ASP A 1 543 ? -29.721 27.447 11.206 1.00 67.75 543 ASP A O 1
ATOM 4222 N N . ARG A 1 544 ? -29.733 29.663 10.847 1.00 75.19 544 ARG A N 1
ATOM 4223 C CA . ARG A 1 544 ? -30.278 29.616 9.479 1.00 75.19 544 ARG A CA 1
ATOM 4224 C C . ARG A 1 544 ? -29.224 29.177 8.462 1.00 75.19 544 ARG A C 1
ATOM 4226 O O . ARG A 1 544 ? -29.488 28.273 7.666 1.00 75.19 544 ARG A O 1
ATOM 4233 N N . LEU A 1 545 ? -28.031 29.765 8.507 1.00 74.38 545 LEU A N 1
ATOM 4234 C CA . LEU A 1 545 ? -26.906 29.478 7.619 1.00 74.38 545 LEU A CA 1
ATOM 4235 C C . LEU A 1 545 ? -26.446 28.022 7.749 1.00 74.38 545 LEU A C 1
ATOM 4237 O O . LEU A 1 545 ? -26.225 27.367 6.730 1.00 74.38 545 LEU A O 1
ATOM 4241 N N . GLN A 1 546 ? -26.384 27.474 8.965 1.00 67.88 546 GLN A N 1
ATOM 4242 C CA . GLN A 1 546 ? -26.044 26.066 9.187 1.00 67.88 546 GLN A CA 1
ATOM 4243 C C . GLN A 1 546 ? -27.103 25.122 8.594 1.00 67.88 546 GLN A C 1
ATOM 4245 O O . GLN A 1 546 ? -26.758 24.134 7.943 1.00 67.88 546 GLN A O 1
ATOM 4250 N N . ARG A 1 547 ? -28.397 25.442 8.739 1.00 75.25 547 ARG A N 1
ATOM 4251 C CA . ARG A 1 547 ? -29.492 24.664 8.125 1.00 75.25 547 ARG A CA 1
ATOM 4252 C C . ARG A 1 547 ? -29.460 24.748 6.599 1.00 75.25 547 ARG A C 1
ATOM 4254 O O . ARG A 1 547 ? -29.705 23.744 5.935 1.00 75.25 547 ARG A O 1
ATOM 4261 N N . GLU A 1 548 ? -29.118 25.903 6.031 1.00 82.81 548 GLU A N 1
ATOM 4262 C CA . GLU A 1 548 ? -28.903 26.040 4.589 1.00 82.81 548 GLU A CA 1
ATOM 4263 C C . GLU A 1 548 ? -27.688 25.256 4.086 1.00 82.81 548 GLU A C 1
ATOM 4265 O O . GLU A 1 548 ? -27.777 24.632 3.030 1.00 82.81 548 GLU A O 1
ATOM 4270 N N . GLN A 1 549 ? -26.566 25.272 4.811 1.00 81.38 549 GLN A N 1
ATOM 4271 C CA . GLN A 1 549 ? -25.379 24.490 4.458 1.00 81.38 549 GLN A CA 1
ATOM 4272 C C . GLN A 1 549 ? -25.680 22.990 4.504 1.00 81.38 549 GLN A C 1
ATOM 4274 O O . GLN A 1 549 ? -25.427 22.305 3.516 1.00 81.38 549 GLN A O 1
ATOM 4279 N N . ASN A 1 550 ? -26.316 22.498 5.572 1.00 81.94 550 ASN A N 1
ATOM 4280 C CA . ASN A 1 550 ? -26.749 21.102 5.668 1.00 81.94 550 ASN A CA 1
ATOM 4281 C C . ASN A 1 550 ? -27.694 20.732 4.515 1.00 81.94 550 ASN A C 1
ATOM 4283 O O . ASN A 1 550 ? -27.439 19.766 3.807 1.00 81.94 550 ASN A O 1
ATOM 4287 N N . LYS A 1 551 ? -28.705 21.560 4.216 1.00 87.31 551 LYS A N 1
ATOM 4288 C CA . LYS A 1 551 ? -29.619 21.333 3.082 1.00 87.31 551 LYS A CA 1
ATOM 4289 C C . LYS A 1 551 ? -28.895 21.297 1.727 1.00 87.31 551 LYS A C 1
ATOM 4291 O O . LYS A 1 551 ? -29.263 20.497 0.870 1.00 87.31 551 LYS A O 1
ATOM 4296 N N . LYS A 1 552 ? -27.869 22.133 1.523 1.00 87.69 552 LYS A N 1
ATOM 4297 C CA . LYS A 1 552 ? -27.018 22.121 0.315 1.00 87.69 552 LYS A CA 1
ATOM 4298 C C . LYS A 1 552 ? -26.161 20.846 0.247 1.00 87.69 552 LYS A C 1
ATOM 4300 O O . LYS A 1 552 ? -26.034 20.274 -0.834 1.00 87.69 552 LYS A O 1
ATOM 4305 N N . ILE A 1 553 ? -25.647 20.366 1.384 1.00 84.25 553 ILE A N 1
ATOM 4306 C CA . ILE A 1 553 ? -24.907 19.099 1.510 1.00 84.25 553 ILE A CA 1
ATOM 4307 C C . ILE A 1 553 ? -25.822 17.899 1.229 1.00 84.25 553 ILE A C 1
ATOM 4309 O O . ILE A 1 553 ? -25.481 17.079 0.384 1.00 84.25 553 ILE A O 1
ATOM 4313 N N . ASP A 1 554 ? -27.010 17.820 1.830 1.00 83.00 554 ASP A N 1
ATOM 4314 C CA . ASP A 1 554 ? -27.974 16.732 1.599 1.00 83.00 554 ASP A CA 1
ATOM 4315 C C . ASP A 1 554 ? -28.419 16.672 0.128 1.00 83.00 554 ASP A C 1
ATOM 4317 O O . ASP A 1 554 ? -28.473 15.604 -0.486 1.00 83.00 554 ASP A O 1
ATOM 4321 N N . GLN A 1 555 ? -28.670 17.836 -0.483 1.00 87.56 555 GLN A N 1
ATOM 4322 C CA . GLN A 1 555 ? -28.963 17.945 -1.914 1.00 87.56 555 GLN A CA 1
ATOM 4323 C C . GLN A 1 555 ? -27.780 17.551 -2.807 1.00 87.56 555 GLN A C 1
ATOM 4325 O O . GLN A 1 555 ? -28.006 17.170 -3.955 1.00 87.56 555 GLN A O 1
ATOM 4330 N N . GLN A 1 556 ? -26.538 17.674 -2.334 1.00 87.19 556 GLN A N 1
ATOM 4331 C CA . GLN A 1 556 ? -25.341 17.212 -3.039 1.00 87.19 556 GLN A CA 1
ATOM 4332 C C . GLN A 1 556 ? -25.190 15.694 -2.893 1.00 87.19 556 GLN A C 1
ATOM 4334 O O . GLN A 1 556 ? -25.200 14.999 -3.904 1.00 87.19 556 GLN A O 1
ATOM 4339 N N . LEU A 1 557 ? -25.223 15.169 -1.664 1.00 82.19 557 LEU A N 1
ATOM 4340 C CA . LEU A 1 557 ? -25.164 13.735 -1.362 1.00 82.19 557 LEU A CA 1
ATOM 4341 C C . LEU A 1 557 ? -26.237 12.928 -2.105 1.00 82.19 557 LEU A C 1
ATOM 4343 O O . LEU A 1 557 ? -25.955 11.835 -2.592 1.00 82.19 557 LEU A O 1
ATOM 4347 N N . GLN A 1 558 ? -27.458 13.455 -2.244 1.00 82.88 558 GLN A N 1
ATOM 4348 C CA . GLN A 1 558 ? -28.520 12.778 -2.993 1.00 82.88 558 GLN A CA 1
ATOM 4349 C C . GLN A 1 558 ? -28.250 12.747 -4.509 1.00 82.88 558 GLN A C 1
ATOM 4351 O O . GLN A 1 558 ? -28.547 11.739 -5.154 1.00 82.88 558 GLN A O 1
ATOM 4356 N N . ARG A 1 559 ? -27.647 13.801 -5.081 1.00 84.50 559 ARG A N 1
ATOM 4357 C CA . ARG A 1 559 ? -27.202 13.822 -6.489 1.00 84.50 559 ARG A CA 1
ATOM 4358 C C . ARG A 1 559 ? -26.008 12.892 -6.708 1.00 84.50 559 ARG A C 1
ATOM 4360 O O . ARG A 1 559 ? -26.018 12.111 -7.654 1.00 84.50 559 ARG A O 1
ATOM 4367 N N . ASP A 1 560 ? -25.043 12.889 -5.793 1.00 80.31 560 ASP A N 1
ATOM 4368 C CA . ASP A 1 560 ? -23.873 12.008 -5.847 1.00 80.31 560 ASP A CA 1
ATOM 4369 C C . ASP A 1 560 ? -24.280 10.531 -5.709 1.00 80.31 560 ASP A C 1
ATOM 4371 O O . ASP A 1 560 ? -23.779 9.675 -6.435 1.00 80.31 560 ASP A O 1
ATOM 4375 N N . LYS A 1 561 ? -25.267 10.220 -4.858 1.00 79.81 561 LYS A N 1
ATOM 4376 C CA . LYS A 1 561 ? -25.839 8.871 -4.703 1.00 79.81 561 LYS A CA 1
ATOM 4377 C C . LYS A 1 561 ? -26.609 8.401 -5.942 1.00 79.81 561 LYS A C 1
ATOM 4379 O O . LYS A 1 561 ? -26.576 7.210 -6.257 1.00 79.81 561 LYS A O 1
ATOM 4384 N N . GLN A 1 562 ? -27.279 9.308 -6.657 1.00 80.38 562 GLN A N 1
ATOM 4385 C CA . GLN A 1 562 ? -27.879 9.011 -7.963 1.00 80.38 562 GLN A CA 1
ATOM 4386 C C . GLN A 1 562 ? -26.796 8.746 -9.019 1.00 80.38 562 GLN A C 1
ATOM 4388 O O . GLN A 1 562 ? -26.866 7.735 -9.716 1.00 80.38 562 GLN A O 1
ATOM 4393 N N . LEU A 1 563 ? -25.763 9.593 -9.087 1.00 81.12 563 LEU A N 1
ATOM 4394 C CA . LEU A 1 563 ? -24.646 9.448 -10.023 1.00 81.12 563 LEU A CA 1
ATOM 4395 C C . LEU A 1 563 ? -23.850 8.153 -9.785 1.00 81.12 563 LEU A C 1
ATOM 4397 O O . LEU A 1 563 ? -23.527 7.453 -10.743 1.00 81.12 563 LEU A O 1
ATOM 4401 N N . TYR A 1 564 ? -23.591 7.799 -8.522 1.00 79.00 564 TYR A N 1
ATOM 4402 C CA . TYR A 1 564 ? -22.920 6.556 -8.128 1.00 79.00 564 TYR A CA 1
ATOM 4403 C C . TYR A 1 564 ? -23.701 5.324 -8.594 1.00 79.00 564 TYR A C 1
ATOM 4405 O O . TYR A 1 564 ? -23.136 4.445 -9.238 1.00 79.00 564 TYR A O 1
ATOM 4413 N N . ARG A 1 565 ? -25.019 5.289 -8.340 1.00 79.06 565 ARG A N 1
ATOM 4414 C CA . ARG A 1 565 ? -25.896 4.203 -8.808 1.00 79.06 565 ARG A CA 1
ATOM 4415 C C . ARG A 1 565 ? -25.933 4.103 -10.333 1.00 79.06 565 ARG A C 1
ATOM 4417 O O . ARG A 1 565 ? -25.899 2.999 -10.853 1.00 79.06 565 ARG A O 1
ATOM 4424 N N . ALA A 1 566 ? -25.940 5.233 -11.040 1.00 81.81 566 ALA A N 1
ATOM 4425 C CA . ALA A 1 566 ? -25.945 5.291 -12.503 1.00 81.81 566 ALA A CA 1
ATOM 4426 C C . ALA A 1 566 ? -24.569 5.043 -13.167 1.00 81.81 566 ALA A C 1
ATOM 4428 O O . ALA A 1 566 ? -24.437 5.235 -14.377 1.00 81.81 566 ALA A O 1
ATOM 4429 N N . THR A 1 567 ? -23.540 4.649 -12.405 1.00 88.31 567 THR A N 1
ATOM 4430 C CA . THR A 1 567 ? -22.180 4.422 -12.917 1.00 88.31 567 THR A CA 1
ATOM 4431 C C . THR A 1 567 ? -21.807 2.941 -12.853 1.00 88.31 567 THR A C 1
ATOM 4433 O O . THR A 1 567 ? -21.692 2.357 -11.776 1.00 88.31 567 THR A O 1
ATOM 4436 N N . HIS A 1 568 ? -21.567 2.324 -14.010 1.00 89.62 568 HIS A N 1
ATOM 4437 C CA . HIS A 1 568 ? -21.092 0.945 -14.103 1.00 89.62 568 HIS A CA 1
ATOM 4438 C C . HIS A 1 568 ? -19.594 0.870 -13.780 1.00 89.62 568 HIS A C 1
ATOM 4440 O O . HIS A 1 568 ? -18.769 1.533 -14.413 1.00 89.62 568 HIS A O 1
ATOM 4446 N N . ARG A 1 569 ? -19.231 0.045 -12.795 1.00 91.25 569 ARG A N 1
ATOM 4447 C CA . ARG A 1 569 ? -17.856 -0.095 -12.291 1.00 91.25 569 ARG A CA 1
ATOM 4448 C C . ARG A 1 569 ? -17.211 -1.344 -12.892 1.00 91.25 569 ARG A C 1
ATOM 4450 O O . ARG A 1 569 ? -17.697 -2.452 -12.667 1.00 91.25 569 ARG A O 1
ATOM 4457 N N . LEU A 1 570 ? -16.148 -1.168 -13.677 1.00 93.81 570 LEU A N 1
ATOM 4458 C CA . LEU A 1 570 ? -15.520 -2.225 -14.482 1.00 93.81 570 LEU A CA 1
ATOM 4459 C C . LEU A 1 570 ? -14.077 -2.480 -14.041 1.00 93.81 570 LEU A C 1
ATOM 4461 O O . LEU A 1 570 ? -13.247 -1.575 -14.085 1.00 93.81 570 LEU A O 1
ATOM 4465 N N . LEU A 1 571 ? -13.753 -3.710 -13.644 1.00 95.31 571 LEU A N 1
ATOM 4466 C CA . LEU A 1 571 ? -12.417 -4.058 -13.146 1.00 95.31 571 LEU A CA 1
ATOM 4467 C C . LEU A 1 571 ? -11.631 -4.888 -14.171 1.00 95.31 571 LEU A C 1
ATOM 4469 O O . LEU A 1 571 ? -12.011 -6.020 -14.474 1.00 95.31 571 LEU A O 1
ATOM 4473 N N . LEU A 1 572 ? -10.525 -4.343 -14.686 1.00 95.88 572 LEU A N 1
ATOM 4474 C CA . LEU A 1 572 ? -9.625 -5.022 -15.623 1.00 95.88 572 LEU A CA 1
ATOM 4475 C C . LEU A 1 572 ? -8.656 -5.945 -14.868 1.00 95.88 572 LEU A C 1
ATOM 4477 O O . LEU A 1 572 ? -7.726 -5.469 -14.223 1.00 95.88 572 LEU A O 1
ATOM 4481 N N . LEU A 1 573 ? -8.822 -7.264 -14.979 1.00 96.12 573 LEU A N 1
ATOM 4482 C CA . LEU A 1 573 ? -7.944 -8.268 -14.355 1.00 96.12 573 LEU A CA 1
ATOM 4483 C C . LEU A 1 573 ? -7.129 -9.056 -15.395 1.00 96.12 573 LEU A C 1
ATOM 4485 O O . LEU A 1 573 ? -7.372 -8.972 -16.596 1.00 96.12 573 LEU A O 1
ATOM 4489 N N . GLY A 1 574 ? -6.114 -9.793 -14.934 1.00 95.56 574 GLY A N 1
ATOM 4490 C CA . GLY A 1 574 ? -5.250 -10.639 -15.772 1.00 95.56 574 GLY A CA 1
ATOM 4491 C C . GLY A 1 574 ? -3.760 -10.451 -15.509 1.00 95.56 574 GLY A C 1
ATOM 4492 O O . GLY A 1 574 ? -3.364 -9.513 -14.816 1.00 95.56 574 GLY A O 1
ATOM 4493 N N . ALA A 1 575 ? -2.936 -11.328 -16.082 1.00 93.12 575 ALA A N 1
ATOM 4494 C CA . ALA A 1 575 ? -1.486 -11.379 -15.867 1.00 93.12 575 ALA A CA 1
ATOM 4495 C C . ALA A 1 575 ? -0.726 -10.117 -16.344 1.00 93.12 575 ALA A C 1
ATOM 4497 O O . ALA A 1 575 ? -1.297 -9.185 -16.926 1.00 93.12 575 ALA A O 1
ATOM 4498 N N . GLY A 1 576 ? 0.587 -10.067 -16.101 1.00 88.88 576 GLY A N 1
ATOM 4499 C CA . GLY A 1 576 ? 1.465 -9.085 -16.743 1.00 88.88 576 GLY A CA 1
ATOM 4500 C C . GLY A 1 576 ? 1.325 -9.132 -18.271 1.00 88.88 576 GLY A C 1
ATOM 4501 O O . GLY A 1 576 ? 1.070 -10.187 -18.841 1.00 88.88 576 GLY A O 1
ATOM 4502 N N . GLU A 1 577 ? 1.436 -7.976 -18.931 1.00 89.88 577 GLU A N 1
ATOM 4503 C CA . GLU A 1 577 ? 1.493 -7.866 -20.407 1.00 89.88 577 GLU A CA 1
ATOM 4504 C C . GLU A 1 577 ? 0.261 -8.396 -21.168 1.00 89.88 577 GLU A C 1
ATOM 4506 O O . GLU A 1 577 ? 0.269 -8.489 -22.394 1.00 89.88 577 GLU A O 1
ATOM 4511 N N . SER A 1 578 ? -0.851 -8.652 -20.468 1.00 94.56 578 SER A N 1
ATOM 4512 C CA . SER A 1 578 ? -2.085 -9.134 -21.094 1.00 94.56 578 SER A CA 1
ATOM 4513 C C . SER A 1 578 ? -2.838 -8.091 -21.927 1.00 94.56 578 SER A C 1
ATOM 4515 O O . SER A 1 578 ? -3.664 -8.462 -22.754 1.00 94.56 578 SER A O 1
ATOM 4517 N N . GLY A 1 579 ? -2.537 -6.798 -21.755 1.00 94.88 579 GLY A N 1
ATOM 4518 C CA . GLY A 1 579 ? -3.096 -5.695 -22.552 1.00 94.88 579 GLY A CA 1
ATOM 4519 C C . GLY A 1 579 ? -4.149 -4.820 -21.860 1.00 94.88 579 GLY A C 1
ATOM 4520 O O . GLY A 1 579 ? -4.678 -3.921 -22.506 1.00 94.88 579 GLY A O 1
ATOM 4521 N N . LYS A 1 580 ? -4.430 -5.019 -20.560 1.00 95.06 580 LYS A N 1
ATOM 4522 C CA . LYS A 1 580 ? -5.385 -4.198 -19.775 1.00 95.06 580 LYS A CA 1
ATOM 4523 C C . LYS A 1 580 ? -5.220 -2.689 -19.996 1.00 95.06 580 LYS A C 1
ATOM 4525 O O . LYS A 1 580 ? -6.146 -2.034 -20.457 1.00 95.06 580 LYS A O 1
ATOM 4530 N N . SER A 1 581 ? -4.020 -2.155 -19.767 1.00 94.31 581 SER A N 1
ATOM 4531 C CA . SER A 1 581 ? -3.723 -0.727 -19.942 1.00 94.31 581 SER A CA 1
ATOM 4532 C C . SER A 1 581 ? -3.885 -0.245 -21.388 1.00 94.31 581 SER A C 1
ATOM 4534 O O . SER A 1 581 ? -4.133 0.934 -21.616 1.00 94.31 581 SER A O 1
ATOM 4536 N N . THR A 1 582 ? -3.804 -1.137 -22.380 1.00 95.31 582 THR A N 1
ATOM 4537 C CA . THR A 1 582 ? -4.127 -0.814 -23.777 1.00 95.31 582 THR A CA 1
ATOM 4538 C C . THR A 1 582 ? -5.639 -0.674 -23.977 1.00 95.31 582 THR A C 1
ATOM 4540 O O . THR A 1 582 ? -6.058 0.262 -24.646 1.00 95.31 582 THR A O 1
ATOM 4543 N N . ILE A 1 583 ? -6.472 -1.490 -23.314 1.00 95.62 583 ILE A N 1
ATOM 4544 C CA . ILE A 1 583 ? -7.936 -1.285 -23.274 1.00 95.62 583 ILE A CA 1
ATOM 4545 C C . ILE A 1 583 ? -8.286 0.072 -22.633 1.00 95.62 583 ILE A C 1
ATOM 4547 O O . ILE A 1 583 ? -9.162 0.771 -23.135 1.00 95.62 583 ILE A O 1
ATOM 4551 N N . VAL A 1 584 ? -7.565 0.508 -21.590 1.00 93.00 584 VAL A N 1
ATOM 4552 C CA . VAL A 1 584 ? -7.735 1.859 -21.005 1.00 93.00 584 VAL A CA 1
ATOM 4553 C C . VAL A 1 584 ? -7.416 2.957 -22.020 1.00 93.00 584 VAL A C 1
ATOM 4555 O O . VAL A 1 584 ? -8.203 3.889 -22.184 1.00 93.00 584 VAL A O 1
ATOM 4558 N N . LYS A 1 585 ? -6.284 2.840 -22.731 1.00 93.44 585 LYS A N 1
ATOM 4559 C CA . LYS A 1 585 ? -5.914 3.769 -23.811 1.00 93.44 585 LYS A CA 1
ATOM 4560 C C . LYS A 1 585 ? -6.991 3.805 -24.905 1.00 93.44 585 LYS A C 1
ATOM 4562 O O . LYS A 1 585 ? -7.325 4.890 -25.362 1.00 93.44 585 LYS A O 1
ATOM 4567 N N . GLN A 1 586 ? -7.587 2.663 -25.261 1.00 94.81 586 GLN A N 1
ATOM 4568 C CA . GLN A 1 586 ? -8.698 2.614 -26.218 1.00 94.81 586 GLN A CA 1
ATOM 4569 C C . GLN A 1 586 ? -9.958 3.320 -25.705 1.00 94.81 586 GLN A C 1
ATOM 4571 O O . GLN A 1 586 ? -10.542 4.105 -26.443 1.00 94.81 586 GLN A O 1
ATOM 4576 N N . MET A 1 587 ? -10.360 3.132 -24.440 1.00 93.06 587 MET A N 1
ATOM 4577 C CA . MET A 1 587 ? -11.492 3.892 -23.879 1.00 93.06 587 MET A CA 1
ATOM 4578 C C . MET A 1 587 ? -11.213 5.404 -23.862 1.00 93.06 587 MET A C 1
ATOM 4580 O O . MET A 1 587 ? -12.130 6.194 -24.072 1.00 93.06 587 MET A O 1
ATOM 4584 N N . ARG A 1 588 ? -9.950 5.820 -23.679 1.00 91.44 588 ARG A N 1
ATOM 4585 C CA . ARG A 1 588 ? -9.546 7.229 -23.812 1.00 91.44 588 ARG A CA 1
ATOM 4586 C C . ARG A 1 588 ? -9.632 7.769 -25.243 1.00 91.44 588 ARG A C 1
ATOM 4588 O O . ARG A 1 588 ? -10.008 8.921 -25.398 1.00 91.44 588 ARG A O 1
ATOM 4595 N N . ILE A 1 589 ? -9.307 6.971 -26.260 1.00 91.62 589 ILE A N 1
ATOM 4596 C CA . ILE A 1 589 ? -9.428 7.362 -27.680 1.00 91.62 589 ILE A CA 1
ATOM 4597 C C . ILE A 1 589 ? -10.902 7.395 -28.117 1.00 91.62 589 ILE A C 1
ATOM 4599 O O . ILE A 1 589 ? -11.321 8.284 -28.850 1.00 91.62 589 ILE A O 1
ATOM 4603 N N . LEU A 1 590 ? -11.706 6.429 -27.664 1.00 90.19 590 LEU A N 1
ATOM 4604 C CA . LEU A 1 590 ? -13.092 6.254 -28.104 1.00 90.19 590 LEU A CA 1
ATOM 4605 C C . LEU A 1 590 ? -14.100 7.156 -27.371 1.00 90.19 590 LEU A C 1
ATOM 4607 O O . LEU A 1 590 ? -15.136 7.491 -27.950 1.00 90.19 590 LEU A O 1
ATOM 4611 N N . HIS A 1 591 ? -13.848 7.491 -26.098 1.00 88.38 591 HIS A N 1
ATOM 4612 C CA . HIS A 1 591 ? -14.848 8.078 -25.189 1.00 88.38 591 HIS A CA 1
ATOM 4613 C C . HIS A 1 591 ? -14.314 9.203 -24.275 1.00 88.38 591 HIS A C 1
ATOM 4615 O O . HIS A 1 591 ? -15.019 9.649 -23.368 1.00 88.38 591 HIS A O 1
ATOM 4621 N N . VAL A 1 592 ? -13.080 9.662 -24.497 1.00 85.69 592 VAL A N 1
ATOM 4622 C CA . VAL A 1 592 ? -12.466 10.850 -23.872 1.00 85.69 592 VAL A CA 1
ATOM 4623 C C . VAL A 1 592 ? -11.790 11.651 -25.003 1.00 85.69 592 VAL A C 1
ATOM 4625 O O . VAL A 1 592 ? -11.777 11.209 -26.149 1.00 85.69 592 VAL A O 1
ATOM 4628 N N . GLU A 1 593 ? -11.227 12.827 -24.731 1.00 82.88 593 GLU A N 1
ATOM 4629 C CA . GLU A 1 593 ? -10.542 13.677 -25.727 1.00 82.88 593 GLU A CA 1
ATOM 4630 C C . GLU A 1 593 ? -9.149 13.135 -26.153 1.00 82.88 593 GLU A C 1
ATOM 4632 O O . GLU A 1 593 ? -8.194 13.891 -26.335 1.00 82.88 593 GLU A O 1
ATOM 4637 N N . GLY A 1 594 ? -9.005 11.811 -26.289 1.00 84.38 594 GLY A N 1
ATOM 4638 C CA . GLY A 1 594 ? -7.792 11.143 -26.765 1.00 84.38 594 GLY A CA 1
ATOM 4639 C C . GLY A 1 594 ? -6.571 11.388 -25.875 1.00 84.38 594 GLY A C 1
ATOM 4640 O O . GLY A 1 594 ? -6.604 11.133 -24.665 1.00 84.38 594 GLY A O 1
ATOM 4641 N N . PHE A 1 595 ? -5.483 11.861 -26.492 1.00 88.44 595 PHE A N 1
ATOM 4642 C CA . PHE A 1 595 ? -4.234 12.277 -25.844 1.00 88.44 595 PHE A CA 1
ATOM 4643 C C . PHE A 1 595 ? -3.815 13.659 -26.352 1.00 88.44 595 PHE A C 1
ATOM 4645 O O . PHE A 1 595 ? -3.699 13.867 -27.562 1.00 88.44 595 PHE A O 1
ATOM 4652 N N . ASN A 1 596 ? -3.542 14.596 -25.442 1.00 89.06 596 ASN A N 1
ATOM 4653 C CA . ASN A 1 596 ? -3.124 15.952 -25.815 1.00 89.06 596 ASN A CA 1
ATOM 4654 C C . ASN A 1 596 ? -1.621 16.028 -26.164 1.00 89.06 596 ASN A C 1
ATOM 4656 O O . ASN A 1 596 ? -0.844 15.139 -25.817 1.00 89.06 596 ASN A O 1
ATOM 4660 N N . GLU A 1 597 ? -1.180 17.105 -26.824 1.00 86.62 597 GLU A N 1
ATOM 4661 C CA . GLU A 1 597 ? 0.217 17.251 -27.279 1.00 86.62 597 GLU A CA 1
ATOM 4662 C C . GLU A 1 597 ? 1.266 17.211 -26.149 1.00 86.62 597 GLU A C 1
ATOM 4664 O O . GLU A 1 597 ? 2.408 16.815 -26.385 1.00 86.62 597 GLU A O 1
ATOM 4669 N N . THR A 1 598 ? 0.906 17.575 -24.914 1.00 87.12 598 THR A N 1
ATOM 4670 C CA . THR A 1 598 ? 1.808 17.459 -23.755 1.00 87.12 598 THR A CA 1
ATOM 4671 C C . THR A 1 598 ? 1.993 15.995 -23.356 1.00 87.12 598 THR A C 1
ATOM 4673 O O . THR A 1 598 ? 3.122 15.559 -23.133 1.00 87.12 598 THR A O 1
ATOM 4676 N N . GLU A 1 599 ? 0.915 15.206 -23.343 1.00 86.25 599 GLU A N 1
ATOM 4677 C CA . GLU A 1 599 ? 0.991 13.754 -23.137 1.00 86.25 599 GLU A CA 1
ATOM 4678 C C . GLU A 1 599 ? 1.756 13.068 -24.275 1.00 86.25 599 GLU A C 1
ATOM 4680 O O . GLU A 1 599 ? 2.642 12.259 -24.007 1.00 86.25 599 GLU A O 1
ATOM 4685 N N . LYS A 1 600 ? 1.486 13.423 -25.541 1.00 90.81 600 LYS A N 1
ATOM 4686 C CA . LYS A 1 600 ? 2.213 12.879 -26.704 1.00 90.81 600 LYS A CA 1
ATOM 4687 C C . LYS A 1 600 ? 3.721 13.094 -26.579 1.00 90.81 600 LYS A C 1
ATOM 4689 O O . LYS A 1 600 ? 4.483 12.147 -26.763 1.00 90.81 600 LYS A O 1
ATOM 4694 N N . LYS A 1 601 ? 4.158 14.296 -26.183 1.00 87.94 601 LYS A N 1
ATOM 4695 C CA . LYS A 1 601 ? 5.578 14.598 -25.928 1.00 87.94 601 LYS A CA 1
ATOM 4696 C C . LYS A 1 601 ? 6.173 13.740 -24.812 1.00 87.94 601 LYS A C 1
ATOM 4698 O O . LYS A 1 601 ? 7.271 13.224 -24.983 1.00 87.94 601 LYS A O 1
ATOM 4703 N N . GLN A 1 602 ? 5.447 13.509 -23.717 1.00 86.12 602 GLN A N 1
ATOM 4704 C CA . GLN A 1 602 ? 5.896 12.595 -22.654 1.00 86.12 602 GLN A CA 1
ATOM 4705 C C . GLN A 1 602 ? 6.044 11.143 -23.153 1.00 86.12 602 GLN A C 1
ATOM 4707 O O . GLN A 1 602 ? 6.936 10.428 -22.703 1.00 86.12 602 GLN A O 1
ATOM 4712 N N . LYS A 1 603 ? 5.226 10.711 -24.124 1.00 91.31 603 LYS A N 1
ATOM 4713 C CA . LYS A 1 603 ? 5.319 9.372 -24.732 1.00 91.31 603 LYS A CA 1
ATOM 4714 C C . LYS A 1 603 ? 6.495 9.180 -25.690 1.00 91.31 603 LYS A C 1
ATOM 4716 O O . LYS A 1 603 ? 6.875 8.032 -25.910 1.00 91.31 603 LYS A O 1
ATOM 4721 N N . VAL A 1 604 ? 7.126 10.244 -26.194 1.00 93.19 604 VAL A N 1
ATOM 4722 C CA . VAL A 1 604 ? 8.327 10.131 -27.046 1.00 93.19 604 VAL A CA 1
ATOM 4723 C C . VAL A 1 604 ? 9.456 9.393 -26.320 1.00 93.19 604 VAL A C 1
ATOM 4725 O O . VAL A 1 604 ? 10.009 8.440 -26.866 1.00 93.19 604 VAL A O 1
ATOM 4728 N N . GLU A 1 605 ? 9.767 9.771 -25.079 1.00 90.44 605 GLU A N 1
ATOM 4729 C CA . GLU A 1 605 ? 10.881 9.166 -24.334 1.00 90.44 605 GLU A CA 1
ATOM 4730 C C . GLU A 1 605 ? 10.593 7.719 -23.904 1.00 90.44 605 GLU A C 1
ATOM 4732 O O . GLU A 1 605 ? 11.495 6.883 -23.913 1.00 90.44 605 GLU A O 1
ATOM 4737 N N . GLU A 1 606 ? 9.330 7.378 -23.619 1.00 91.75 606 GLU A N 1
ATOM 4738 C CA . GLU A 1 606 ? 8.914 5.985 -23.388 1.00 91.75 606 GLU A CA 1
ATOM 4739 C C . GLU A 1 606 ? 9.124 5.113 -24.639 1.00 91.75 606 GLU A C 1
ATOM 4741 O O . GLU A 1 606 ? 9.618 3.990 -24.537 1.00 91.75 606 GLU A O 1
ATOM 4746 N N . ILE A 1 607 ? 8.793 5.637 -25.825 1.00 95.69 607 ILE A N 1
ATOM 4747 C CA . ILE A 1 607 ? 8.947 4.939 -27.110 1.00 95.69 607 ILE A CA 1
ATOM 4748 C C . ILE A 1 607 ? 10.429 4.778 -27.475 1.00 95.69 607 ILE A C 1
ATOM 4750 O O . ILE A 1 607 ? 10.857 3.674 -27.816 1.00 95.69 607 ILE A O 1
ATOM 4754 N N . LYS A 1 608 ? 11.241 5.836 -27.340 1.00 95.19 608 LYS A N 1
ATOM 4755 C CA . LYS A 1 608 ? 12.701 5.753 -27.519 1.00 95.19 608 LYS A CA 1
ATOM 4756 C C . LYS A 1 608 ? 13.323 4.726 -26.566 1.00 95.19 608 LYS A C 1
ATOM 4758 O O . LYS A 1 608 ? 14.161 3.928 -26.991 1.00 95.19 608 LYS A O 1
ATOM 4763 N N . LYS A 1 609 ? 12.864 4.674 -25.309 1.00 94.00 609 LYS A N 1
ATOM 4764 C CA . LYS A 1 609 ? 13.317 3.662 -24.349 1.00 94.00 609 LYS A CA 1
ATOM 4765 C C . LYS A 1 609 ? 12.905 2.253 -24.774 1.00 94.00 609 LYS A C 1
ATOM 4767 O O . LYS A 1 609 ? 13.740 1.358 -24.762 1.00 94.00 609 LYS A O 1
ATOM 4772 N N . ASN A 1 610 ? 11.658 2.046 -25.208 1.00 95.56 610 ASN A N 1
ATOM 4773 C CA . ASN A 1 610 ? 11.207 0.750 -25.731 1.00 95.56 610 ASN A CA 1
ATOM 4774 C C . ASN A 1 610 ? 12.087 0.260 -26.900 1.00 95.56 610 ASN A C 1
ATOM 4776 O O . ASN A 1 610 ? 12.363 -0.935 -26.972 1.00 95.56 610 ASN A O 1
ATOM 4780 N N . ILE A 1 611 ? 12.568 1.155 -27.772 1.00 96.75 611 ILE A N 1
ATOM 4781 C CA . ILE A 1 611 ? 13.521 0.824 -28.848 1.00 96.75 611 ILE A CA 1
ATOM 4782 C C . ILE A 1 611 ? 14.867 0.376 -28.271 1.00 96.75 611 ILE A C 1
ATOM 4784 O O . ILE A 1 611 ? 15.319 -0.721 -28.595 1.00 96.75 611 ILE A O 1
ATOM 4788 N N . LYS A 1 612 ? 15.477 1.198 -27.403 1.00 96.19 612 LYS A N 1
ATOM 4789 C CA . LYS A 1 612 ? 16.772 0.926 -26.753 1.00 96.19 612 LYS A CA 1
ATOM 4790 C C . LYS A 1 612 ? 16.759 -0.410 -26.012 1.00 96.19 612 LYS A C 1
ATOM 4792 O O . LYS A 1 612 ? 17.561 -1.285 -26.325 1.00 96.19 612 LYS A O 1
ATOM 4797 N N . ASP A 1 613 ? 15.809 -0.574 -25.092 1.00 95.12 613 ASP A N 1
ATOM 4798 C CA . ASP A 1 613 ? 15.645 -1.784 -24.289 1.00 95.12 613 ASP A CA 1
ATOM 4799 C C . ASP A 1 613 ? 15.481 -3.011 -25.215 1.00 95.12 613 ASP A C 1
ATOM 4801 O O . ASP A 1 613 ? 16.151 -4.023 -25.020 1.00 95.12 613 ASP A O 1
ATOM 4805 N N . SER A 1 614 ? 14.677 -2.910 -26.285 1.00 97.19 614 SER A N 1
ATOM 4806 C CA . SER A 1 614 ? 14.471 -4.018 -27.235 1.00 97.19 614 SER A CA 1
ATOM 4807 C C . SER A 1 614 ? 15.742 -4.428 -27.984 1.00 97.19 614 SER A C 1
ATOM 4809 O O . SER A 1 614 ? 16.064 -5.615 -28.013 1.00 97.19 614 SER A O 1
ATOM 4811 N N . ILE A 1 615 ? 16.470 -3.490 -28.603 1.00 97.69 615 ILE A N 1
ATOM 4812 C CA . ILE A 1 615 ? 17.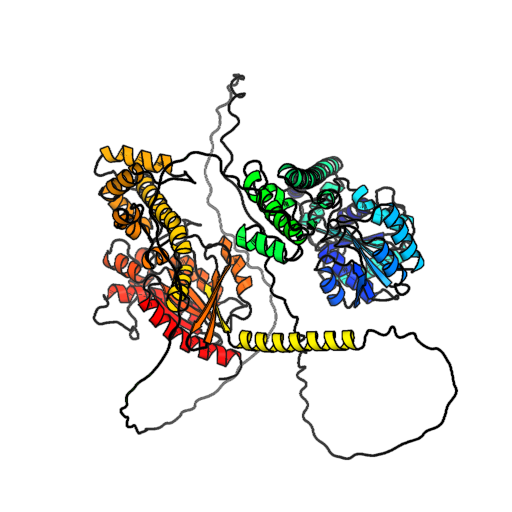645 -3.839 -29.423 1.00 97.69 615 ILE A CA 1
ATOM 4813 C C . ILE A 1 615 ? 18.825 -4.317 -28.563 1.00 97.69 615 ILE A C 1
ATOM 4815 O O . ILE A 1 615 ? 19.523 -5.257 -28.951 1.00 97.69 615 ILE A O 1
ATOM 4819 N N . THR A 1 616 ? 19.008 -3.750 -27.366 1.00 96.50 616 THR A N 1
ATOM 4820 C CA . THR A 1 616 ? 20.008 -4.218 -26.395 1.00 96.50 616 THR A CA 1
ATOM 4821 C C . THR A 1 616 ? 19.676 -5.627 -25.886 1.00 96.50 616 THR A C 1
ATOM 4823 O O . THR A 1 616 ? 20.580 -6.458 -25.818 1.00 96.50 616 THR A O 1
ATOM 4826 N N . ILE A 1 617 ? 18.402 -5.953 -25.621 1.00 96.56 617 ILE A N 1
ATOM 4827 C CA . ILE A 1 617 ? 17.990 -7.318 -25.239 1.00 96.56 617 ILE A CA 1
ATOM 4828 C C . ILE A 1 617 ? 18.212 -8.307 -26.394 1.00 96.56 617 ILE A C 1
ATOM 4830 O O . ILE A 1 617 ? 18.904 -9.302 -26.208 1.00 96.56 617 ILE A O 1
ATOM 4834 N N . ILE A 1 618 ? 17.695 -8.030 -27.600 1.00 97.56 618 ILE A N 1
ATOM 4835 C CA . ILE A 1 618 ? 17.798 -8.951 -28.753 1.00 97.56 618 ILE A CA 1
ATOM 4836 C C . ILE A 1 618 ? 19.263 -9.267 -29.092 1.00 97.56 618 ILE A C 1
ATOM 4838 O O . ILE A 1 618 ? 19.580 -10.411 -29.420 1.00 97.56 618 ILE A O 1
ATOM 4842 N N . THR A 1 619 ? 20.154 -8.273 -29.010 1.00 96.62 619 THR A N 1
ATOM 4843 C CA . THR A 1 619 ? 21.590 -8.459 -29.281 1.00 96.62 619 THR A CA 1
ATOM 4844 C C . THR A 1 619 ? 22.339 -9.111 -28.120 1.00 96.62 619 THR A C 1
ATOM 4846 O O . THR A 1 619 ? 23.219 -9.931 -28.367 1.00 96.62 619 THR A O 1
ATOM 4849 N N . GLY A 1 620 ? 21.969 -8.820 -26.869 1.00 95.00 620 GLY A N 1
ATOM 4850 C CA . GLY A 1 620 ? 22.539 -9.469 -25.685 1.00 95.00 620 GLY A CA 1
ATOM 4851 C C . GLY A 1 620 ? 22.187 -10.957 -25.600 1.00 95.00 620 GLY A C 1
ATOM 4852 O O . GLY A 1 620 ? 23.038 -11.773 -25.260 1.00 95.00 620 GLY A O 1
ATOM 4853 N N . SER A 1 621 ? 20.968 -11.340 -25.994 1.00 95.94 621 SER A N 1
ATOM 4854 C CA . SER A 1 621 ? 20.525 -12.740 -25.990 1.00 95.94 621 SER A CA 1
ATOM 4855 C C . SER A 1 621 ? 21.198 -13.623 -27.051 1.00 95.94 621 SER A C 1
ATOM 4857 O O . SER A 1 621 ? 21.158 -14.845 -26.932 1.00 95.94 621 SER A O 1
ATOM 4859 N N . MET A 1 622 ? 21.879 -13.051 -28.054 1.00 95.50 622 MET A N 1
ATOM 4860 C CA . MET A 1 622 ? 22.555 -13.822 -29.115 1.00 95.50 622 MET A CA 1
ATOM 4861 C C . MET A 1 622 ? 23.604 -14.808 -28.576 1.00 95.50 622 MET A C 1
ATOM 4863 O O . MET A 1 622 ? 23.816 -15.869 -29.167 1.00 95.50 622 MET A O 1
ATOM 4867 N N . THR A 1 623 ? 24.245 -14.474 -27.453 1.00 92.31 623 THR A N 1
ATOM 4868 C CA . THR A 1 623 ? 25.261 -15.302 -26.785 1.00 92.31 623 THR A CA 1
ATOM 4869 C C . THR A 1 623 ? 24.708 -16.172 -25.654 1.00 92.31 623 THR A C 1
ATOM 4871 O O . THR A 1 623 ? 25.447 -17.015 -25.154 1.00 92.31 623 THR A O 1
ATOM 4874 N N . THR A 1 624 ? 23.441 -15.998 -25.256 1.00 90.56 624 THR A N 1
ATOM 4875 C CA . THR A 1 624 ? 22.788 -16.786 -24.190 1.00 90.56 624 THR A CA 1
ATOM 4876 C C . THR A 1 624 ? 21.772 -17.802 -24.713 1.00 90.56 624 THR A C 1
ATOM 4878 O O . THR A 1 624 ? 21.319 -18.649 -23.952 1.00 90.56 624 THR A O 1
ATOM 4881 N N . LEU A 1 625 ? 21.371 -17.702 -25.983 1.00 92.00 625 LEU A N 1
ATOM 4882 C CA . LEU A 1 625 ? 20.568 -18.714 -26.671 1.00 92.00 625 LEU A CA 1
ATOM 4883 C C . LEU A 1 625 ? 21.397 -19.982 -26.927 1.00 92.00 625 LEU A C 1
ATOM 4885 O O . LEU A 1 625 ? 22.576 -19.892 -27.260 1.00 92.00 625 LEU A O 1
ATOM 4889 N N . GLU A 1 626 ? 20.768 -21.156 -26.861 1.00 88.50 626 GLU A N 1
ATOM 4890 C CA . GLU A 1 626 ? 21.401 -22.443 -27.184 1.00 88.50 626 GLU A CA 1
ATOM 4891 C C . GLU A 1 626 ? 20.713 -23.089 -28.404 1.00 88.50 626 GLU A C 1
ATOM 4893 O O . GLU A 1 626 ? 19.507 -23.326 -28.356 1.00 88.50 626 GLU A O 1
ATOM 4898 N N . PRO A 1 627 ? 21.406 -23.353 -29.530 1.00 92.12 627 PRO A N 1
ATOM 4899 C CA . PRO A 1 627 ? 22.753 -22.888 -29.856 1.00 92.12 627 PRO A CA 1
ATOM 4900 C C . PRO A 1 627 ? 22.809 -21.359 -29.995 1.00 92.12 627 PRO A C 1
ATOM 4902 O O . PRO A 1 627 ? 21.800 -20.716 -30.312 1.00 92.12 627 PRO A O 1
ATOM 4905 N N . THR A 1 628 ? 24.003 -20.802 -29.791 1.00 94.06 628 THR A N 1
ATOM 4906 C CA . THR A 1 628 ? 24.271 -19.362 -29.902 1.00 94.06 628 THR A CA 1
ATOM 4907 C C . THR A 1 628 ? 24.174 -18.880 -31.347 1.00 94.06 628 THR A C 1
ATOM 4909 O O . THR A 1 628 ? 24.291 -19.652 -32.303 1.00 94.06 628 THR A O 1
ATOM 4912 N N . ILE A 1 629 ? 23.942 -17.579 -31.522 1.00 95.31 629 ILE A N 1
ATOM 4913 C CA . ILE A 1 629 ? 23.722 -16.966 -32.833 1.00 95.31 629 ILE A CA 1
ATOM 4914 C C . ILE A 1 629 ? 24.850 -15.981 -33.126 1.00 95.31 629 ILE A C 1
ATOM 4916 O O . ILE A 1 629 ? 25.037 -14.995 -32.419 1.00 95.31 629 ILE A O 1
ATOM 4920 N N . ALA A 1 630 ? 25.592 -16.230 -34.203 1.00 94.19 630 ALA A N 1
ATOM 4921 C CA . ALA A 1 630 ? 26.558 -15.272 -34.726 1.00 94.19 630 ALA A CA 1
ATOM 4922 C C . ALA A 1 630 ? 25.855 -14.122 -35.471 1.00 94.19 630 ALA A C 1
ATOM 4924 O O . ALA A 1 630 ? 24.825 -14.323 -36.118 1.00 94.19 630 ALA A O 1
ATOM 4925 N N . LEU A 1 631 ? 26.452 -12.928 -35.416 1.00 96.38 631 LEU A N 1
ATOM 4926 C CA . LEU A 1 631 ? 26.141 -11.830 -36.336 1.00 96.38 631 LEU A CA 1
ATOM 4927 C C . LEU A 1 631 ? 26.440 -12.259 -37.779 1.00 96.38 631 LEU A C 1
ATOM 4929 O O . LEU A 1 631 ? 27.391 -13.002 -38.022 1.00 96.38 631 LEU A O 1
ATOM 4933 N N . GLU A 1 632 ? 25.665 -11.759 -38.738 1.00 95.25 632 GLU A N 1
ATOM 4934 C CA . GLU A 1 632 ? 25.964 -11.930 -40.162 1.00 95.25 632 GLU A CA 1
ATOM 4935 C C . GLU A 1 632 ? 27.214 -11.138 -40.565 1.00 95.25 632 GLU A C 1
ATOM 4937 O O . GLU A 1 632 ? 28.049 -11.639 -41.318 1.00 95.25 632 GLU A O 1
ATOM 4942 N N . LEU A 1 633 ? 27.370 -9.920 -40.039 1.00 92.75 633 LEU A N 1
ATOM 4943 C CA . LEU A 1 633 ? 28.531 -9.074 -40.299 1.00 92.75 633 LEU A CA 1
ATOM 4944 C C . LEU A 1 633 ? 29.409 -8.983 -39.048 1.00 92.75 633 LEU A C 1
ATOM 4946 O O . LEU A 1 633 ? 29.018 -8.393 -38.043 1.00 92.75 633 LEU A O 1
ATOM 4950 N N . ALA A 1 634 ? 30.641 -9.492 -39.114 1.00 91.25 634 ALA A N 1
ATOM 4951 C CA . ALA A 1 634 ? 31.587 -9.409 -37.994 1.00 91.25 634 ALA A CA 1
ATOM 4952 C C . ALA A 1 634 ? 31.851 -7.954 -37.543 1.00 91.25 634 ALA A C 1
ATOM 4954 O O . ALA A 1 634 ? 32.031 -7.684 -36.355 1.00 91.25 634 ALA A O 1
ATOM 4955 N N . GLU A 1 635 ? 31.789 -6.992 -38.471 1.00 92.56 635 GLU A N 1
ATOM 4956 C CA . GLU A 1 635 ? 31.934 -5.562 -38.173 1.00 92.56 635 GLU A CA 1
ATOM 4957 C C . GLU A 1 635 ? 30.783 -4.961 -37.342 1.00 92.56 635 GLU A C 1
ATOM 4959 O O . GLU A 1 635 ? 30.945 -3.873 -36.787 1.00 92.56 635 GLU A O 1
ATOM 4964 N N . ASN A 1 636 ? 29.649 -5.662 -37.197 1.00 96.12 636 ASN A N 1
ATOM 4965 C CA . ASN A 1 636 ? 28.561 -5.262 -36.304 1.00 96.12 636 ASN A CA 1
ATOM 4966 C C . ASN A 1 636 ? 28.880 -5.537 -34.825 1.00 96.12 636 ASN A C 1
ATOM 4968 O O . ASN A 1 636 ? 28.204 -4.982 -33.959 1.00 96.12 636 ASN A O 1
ATOM 4972 N N . LYS A 1 637 ? 29.935 -6.302 -34.498 1.00 95.06 637 LYS A N 1
ATOM 4973 C CA . LYS A 1 637 ? 30.332 -6.581 -33.105 1.00 95.06 637 LYS A CA 1
ATOM 4974 C C . LYS A 1 637 ? 30.563 -5.295 -32.301 1.00 95.06 637 LYS A C 1
ATOM 4976 O O . LYS A 1 637 ? 30.017 -5.167 -31.212 1.00 95.06 637 LYS A O 1
ATOM 4981 N N . ARG A 1 638 ? 31.231 -4.292 -32.891 1.00 96.06 638 ARG A N 1
ATOM 4982 C CA . ARG A 1 638 ? 31.418 -2.956 -32.280 1.00 96.06 638 ARG A CA 1
ATOM 4983 C C . ARG A 1 638 ? 30.100 -2.228 -31.982 1.00 96.06 638 ARG A C 1
ATOM 4985 O O . ARG A 1 638 ? 30.021 -1.488 -31.010 1.00 96.06 638 ARG A O 1
ATOM 4992 N N . ARG A 1 639 ? 29.059 -2.455 -32.796 1.00 97.50 639 ARG A N 1
ATOM 4993 C CA . ARG A 1 639 ? 27.722 -1.870 -32.600 1.00 97.50 639 ARG A CA 1
ATOM 4994 C C . ARG A 1 639 ? 26.988 -2.555 -31.446 1.00 97.50 639 ARG A C 1
ATOM 4996 O O . ARG A 1 639 ? 26.297 -1.883 -30.688 1.00 97.50 639 ARG A O 1
ATOM 5003 N N . VAL A 1 640 ? 27.152 -3.875 -31.296 1.00 96.19 640 VAL A N 1
ATOM 5004 C CA . VAL A 1 640 ? 26.643 -4.611 -30.125 1.00 96.19 640 VAL A CA 1
ATOM 5005 C C . VAL A 1 640 ? 27.349 -4.122 -28.866 1.00 96.19 640 VAL A C 1
ATOM 5007 O O . VAL A 1 640 ? 26.680 -3.762 -27.906 1.00 96.19 640 VAL A O 1
ATOM 5010 N N . ASP A 1 641 ? 28.679 -4.026 -28.889 1.00 95.50 641 ASP A N 1
ATOM 5011 C CA . ASP A 1 641 ? 29.466 -3.584 -27.733 1.00 95.50 641 ASP A CA 1
ATOM 5012 C C . ASP A 1 641 ? 29.095 -2.157 -27.296 1.00 95.50 641 ASP A C 1
ATOM 5014 O O . ASP A 1 641 ? 28.941 -1.903 -26.100 1.00 95.50 641 ASP A O 1
ATOM 5018 N N . TYR A 1 642 ? 28.811 -1.259 -28.250 1.00 96.75 642 TYR A N 1
ATOM 5019 C CA . TYR A 1 642 ? 28.183 0.031 -27.958 1.00 96.75 642 TYR A CA 1
ATOM 5020 C C . TYR A 1 642 ? 26.842 -0.131 -27.225 1.00 96.75 642 TYR A C 1
ATOM 5022 O O . TYR A 1 642 ? 26.693 0.364 -26.109 1.00 96.75 642 TYR A O 1
ATOM 5030 N N . LEU A 1 643 ? 25.874 -0.854 -27.806 1.00 95.50 643 LEU A N 1
ATOM 5031 C CA . LEU A 1 643 ? 24.533 -1.013 -27.224 1.00 95.50 643 LEU A CA 1
ATOM 5032 C C . LEU A 1 643 ? 24.531 -1.667 -25.835 1.00 95.50 643 LEU A C 1
ATOM 5034 O O . LEU A 1 643 ? 23.655 -1.351 -25.026 1.00 95.50 643 LEU A O 1
ATOM 5038 N N . GLN A 1 644 ? 25.490 -2.552 -25.554 1.00 94.25 644 GLN A N 1
ATOM 5039 C CA . GLN A 1 644 ? 25.672 -3.141 -24.227 1.00 94.25 644 GLN A CA 1
ATOM 5040 C C . GLN A 1 644 ? 26.324 -2.143 -23.254 1.00 94.25 644 GLN A C 1
ATOM 5042 O O . GLN A 1 644 ? 25.852 -1.995 -22.132 1.00 94.25 644 GLN A O 1
ATOM 5047 N N . SER A 1 645 ? 27.337 -1.377 -23.677 1.00 93.88 645 SER A N 1
ATOM 5048 C CA . SER A 1 645 ? 27.962 -0.352 -22.817 1.00 93.88 645 SER A CA 1
ATOM 5049 C C . SER A 1 645 ? 27.031 0.809 -22.433 1.00 93.88 645 SER A C 1
ATOM 5051 O O . SER A 1 645 ? 27.194 1.388 -21.360 1.00 93.88 645 SER A O 1
ATOM 5053 N N . VAL A 1 646 ? 26.019 1.123 -23.253 1.00 91.81 646 VAL A N 1
ATOM 5054 C CA . VAL A 1 646 ? 24.991 2.132 -22.925 1.00 91.81 646 VAL A CA 1
ATOM 5055 C C . VAL A 1 646 ? 23.727 1.545 -22.282 1.00 91.81 646 VAL A C 1
ATOM 5057 O O . VAL A 1 646 ? 22.804 2.307 -21.977 1.00 91.81 646 VAL A O 1
ATOM 5060 N N . ALA A 1 647 ? 23.649 0.226 -22.058 1.00 87.44 647 ALA A N 1
ATOM 5061 C CA . ALA A 1 647 ? 22.440 -0.480 -21.613 1.00 87.44 647 ALA A CA 1
ATOM 5062 C C . ALA A 1 647 ? 21.799 0.151 -20.363 1.00 87.44 647 ALA A C 1
ATOM 5064 O O . ALA A 1 647 ? 20.660 0.625 -20.419 1.00 87.44 647 ALA A O 1
ATOM 5065 N N . ASP A 1 648 ? 22.568 0.279 -19.280 1.00 88.06 648 ASP A N 1
ATOM 5066 C CA . ASP A 1 648 ? 22.100 0.789 -17.982 1.00 88.06 648 ASP A CA 1
ATOM 5067 C C . ASP A 1 648 ? 22.002 2.326 -17.895 1.00 88.06 648 ASP A C 1
ATOM 5069 O O . ASP A 1 648 ? 21.613 2.876 -16.860 1.00 88.06 648 ASP A O 1
ATOM 5073 N N . ALA A 1 649 ? 22.329 3.059 -18.969 1.00 86.50 649 ALA A N 1
ATOM 5074 C CA . ALA A 1 649 ? 22.256 4.520 -18.982 1.00 86.50 649 ALA A CA 1
ATOM 5075 C C . ALA A 1 649 ? 20.803 5.012 -18.801 1.00 86.50 649 ALA A C 1
ATOM 5077 O O . ALA A 1 649 ? 19.982 4.905 -19.717 1.00 86.50 649 ALA A O 1
ATOM 5078 N N . GLN A 1 650 ? 20.504 5.554 -17.612 1.00 73.06 650 GLN A N 1
ATOM 5079 C CA . GLN A 1 650 ? 19.155 5.968 -17.194 1.00 73.06 650 GLN A CA 1
ATOM 5080 C C . GLN A 1 650 ? 18.670 7.248 -17.892 1.00 73.06 650 GLN A C 1
ATOM 5082 O O . GLN A 1 650 ? 17.526 7.309 -18.331 1.00 73.06 650 GLN A O 1
ATOM 5087 N N . ASN A 1 651 ? 19.556 8.239 -18.040 1.00 80.56 651 ASN A N 1
ATOM 5088 C CA . ASN A 1 651 ? 19.291 9.505 -18.732 1.00 80.56 651 ASN A CA 1
ATOM 5089 C C . ASN A 1 651 ? 20.008 9.502 -20.090 1.00 80.56 651 ASN A C 1
ATOM 5091 O O . ASN A 1 651 ? 20.937 10.272 -20.314 1.00 80.56 651 ASN A O 1
ATOM 5095 N N . PHE A 1 652 ? 19.652 8.558 -20.959 1.00 89.19 652 PHE A N 1
ATOM 5096 C CA . PHE A 1 652 ? 20.285 8.420 -22.269 1.00 89.19 652 PHE A CA 1
ATOM 5097 C C . PHE A 1 652 ? 19.702 9.436 -23.262 1.00 89.19 652 PHE A C 1
ATOM 5099 O O . PHE A 1 652 ? 18.491 9.489 -23.437 1.00 89.19 652 PHE A O 1
ATOM 5106 N N . GLU A 1 653 ? 20.550 10.234 -23.917 1.00 88.25 653 GLU A N 1
ATOM 5107 C CA . GLU A 1 653 ? 20.109 11.343 -24.788 1.00 88.25 653 GLU A CA 1
ATOM 5108 C C . GLU A 1 653 ? 19.796 10.917 -26.240 1.00 88.25 653 GLU A C 1
ATOM 5110 O O . GLU A 1 653 ? 19.355 11.734 -27.045 1.00 88.25 653 GLU A O 1
ATOM 5115 N N . TYR A 1 654 ? 19.972 9.631 -26.572 1.00 93.06 654 TYR A N 1
ATOM 5116 C CA . TYR A 1 654 ? 19.741 9.041 -27.903 1.00 93.06 654 TYR A CA 1
ATOM 5117 C C . TYR A 1 654 ? 20.490 9.762 -29.051 1.00 93.06 654 TYR A C 1
ATOM 5119 O O . TYR A 1 654 ? 19.849 10.216 -30.009 1.00 93.06 654 TYR A O 1
ATOM 5127 N N . PRO A 1 655 ? 21.836 9.864 -28.984 1.00 94.88 655 PRO A N 1
ATOM 5128 C CA . PRO A 1 655 ? 22.649 10.527 -30.007 1.00 94.88 655 PRO A CA 1
ATOM 5129 C C . PRO A 1 655 ? 22.510 9.859 -31.392 1.00 94.88 655 PRO A C 1
ATOM 5131 O O . PRO A 1 655 ? 22.124 8.691 -31.468 1.00 94.88 655 PRO A O 1
ATOM 5134 N N . PRO A 1 656 ? 22.864 10.541 -32.503 1.00 94.44 656 PRO A N 1
ATOM 5135 C CA . PRO A 1 656 ? 22.763 9.984 -33.862 1.00 94.44 656 PRO A CA 1
ATOM 5136 C C . PRO A 1 656 ? 23.429 8.606 -34.025 1.00 94.44 656 PRO A C 1
ATOM 5138 O O . PRO A 1 656 ? 22.847 7.702 -34.621 1.00 94.44 656 PRO A O 1
ATOM 5141 N N . GLU A 1 657 ? 24.592 8.433 -33.395 1.00 95.56 657 GLU A N 1
ATOM 5142 C CA . GLU A 1 657 ? 25.352 7.183 -33.256 1.00 95.56 657 GLU A CA 1
ATOM 5143 C C . GLU A 1 657 ? 24.492 5.987 -32.804 1.00 95.56 657 GLU A C 1
ATOM 5145 O O . GLU A 1 657 ? 24.543 4.919 -33.414 1.00 95.56 657 GLU A O 1
ATOM 5150 N N . PHE A 1 658 ? 23.640 6.165 -31.786 1.00 97.06 658 PHE A N 1
ATOM 5151 C CA . PHE A 1 658 ? 22.749 5.109 -31.299 1.00 97.06 658 PHE A CA 1
ATOM 5152 C C . PHE A 1 658 ? 21.777 4.642 -32.386 1.00 97.06 658 PHE A C 1
ATOM 5154 O O . PHE A 1 658 ? 21.576 3.439 -32.559 1.00 97.06 658 PHE A O 1
ATOM 5161 N N . TRP A 1 659 ? 21.203 5.577 -33.146 1.00 96.75 659 TRP A N 1
ATOM 5162 C CA . TRP A 1 659 ? 20.266 5.255 -34.221 1.00 96.75 659 TRP A CA 1
ATOM 5163 C C . TRP A 1 659 ? 20.969 4.562 -35.392 1.00 96.75 659 TRP A C 1
ATOM 5165 O O . TRP A 1 659 ? 20.433 3.599 -35.934 1.00 96.75 659 TRP A O 1
ATOM 5175 N N . GLU A 1 660 ? 22.188 4.978 -35.744 1.00 96.00 660 GLU A N 1
ATOM 5176 C CA . GLU A 1 660 ? 23.014 4.282 -36.739 1.00 96.00 660 GLU A CA 1
ATOM 5177 C C . GLU A 1 660 ? 23.435 2.877 -36.291 1.00 96.00 660 GLU A C 1
ATOM 5179 O O . GLU A 1 660 ? 23.554 1.961 -37.110 1.00 96.00 660 GLU A O 1
ATOM 5184 N N . HIS A 1 661 ? 23.684 2.674 -34.998 1.00 97.38 661 HIS A N 1
ATOM 5185 C CA . HIS A 1 661 ? 24.009 1.360 -34.459 1.00 97.38 661 HIS A CA 1
ATOM 5186 C C . HIS A 1 661 ? 22.781 0.444 -34.417 1.00 97.38 661 HIS A C 1
ATOM 5188 O O . HIS A 1 661 ? 22.852 -0.670 -34.940 1.00 97.38 661 HIS A O 1
ATOM 5194 N N . ALA A 1 662 ? 21.642 0.928 -33.917 1.00 97.50 662 ALA A N 1
ATOM 5195 C CA . ALA A 1 662 ? 20.396 0.170 -33.856 1.00 97.50 662 ALA A CA 1
ATOM 5196 C C . ALA A 1 662 ? 19.825 -0.164 -35.250 1.00 97.50 662 ALA A C 1
ATOM 5198 O O . ALA A 1 662 ? 19.471 -1.316 -35.500 1.00 97.50 662 ALA A O 1
ATOM 5199 N N . GLU A 1 663 ? 19.786 0.786 -36.195 1.00 97.06 663 GLU A N 1
ATOM 5200 C CA . GLU A 1 663 ? 19.276 0.542 -37.556 1.00 97.06 663 GLU A CA 1
ATOM 5201 C C . GLU A 1 663 ? 20.175 -0.368 -38.401 1.00 97.06 663 GLU A C 1
ATOM 5203 O O . GLU A 1 663 ? 19.676 -1.028 -39.314 1.00 97.06 663 GLU A O 1
ATOM 5208 N N . ALA A 1 664 ? 21.486 -0.399 -38.141 1.00 96.75 664 ALA A N 1
ATOM 5209 C CA . ALA A 1 664 ? 22.393 -1.340 -38.795 1.00 96.75 664 ALA A CA 1
ATOM 5210 C C . ALA A 1 664 ? 22.236 -2.754 -38.219 1.00 96.75 664 ALA A C 1
ATOM 5212 O O . ALA A 1 664 ? 22.132 -3.715 -38.977 1.00 96.75 664 ALA A O 1
ATOM 5213 N N . LEU A 1 665 ? 22.147 -2.876 -36.891 1.00 97.88 665 LEU A N 1
ATOM 5214 C CA . LEU A 1 665 ? 21.955 -4.162 -36.221 1.00 97.88 665 LEU A CA 1
ATOM 5215 C C . LEU A 1 665 ? 20.594 -4.783 -36.526 1.00 97.88 665 LEU A C 1
ATOM 5217 O O . LEU A 1 665 ? 20.531 -5.974 -36.794 1.00 97.88 665 LEU A O 1
ATOM 5221 N N . TRP A 1 666 ? 19.513 -4.002 -36.582 1.00 97.81 666 TRP A N 1
ATOM 5222 C CA . TRP A 1 666 ? 18.188 -4.532 -36.926 1.00 97.81 666 TRP A CA 1
ATOM 5223 C C . TRP A 1 666 ? 18.110 -5.121 -38.352 1.00 97.81 666 TRP A C 1
ATOM 5225 O O . TRP A 1 666 ? 17.201 -5.894 -38.645 1.00 97.81 666 TRP A O 1
ATOM 5235 N N . LYS A 1 667 ? 19.073 -4.813 -39.233 1.00 96.88 667 LYS A N 1
ATOM 5236 C CA . LYS A 1 667 ? 19.180 -5.377 -40.594 1.00 96.88 667 LYS A CA 1
ATOM 5237 C C . LYS A 1 667 ? 20.060 -6.632 -40.682 1.00 96.88 667 LYS A C 1
ATOM 5239 O O . LYS A 1 667 ? 20.060 -7.284 -41.722 1.00 96.88 667 LYS A O 1
ATOM 5244 N N . ASP A 1 668 ? 20.807 -6.968 -39.632 1.00 97.94 668 ASP A N 1
ATOM 5245 C CA . ASP A 1 668 ? 21.702 -8.130 -39.586 1.00 97.94 668 ASP A CA 1
ATOM 5246 C C . ASP A 1 668 ? 20.892 -9.429 -39.412 1.00 97.94 668 ASP A C 1
ATOM 5248 O O . ASP A 1 668 ? 20.073 -9.542 -38.493 1.00 97.94 668 ASP A O 1
ATOM 5252 N N . LYS A 1 669 ? 21.102 -10.442 -40.269 1.00 97.06 669 LYS A N 1
ATOM 5253 C CA . LYS A 1 669 ? 20.322 -11.694 -40.188 1.00 97.06 669 LYS A CA 1
ATOM 5254 C C . LYS A 1 669 ? 20.584 -12.499 -38.914 1.00 97.06 669 LYS A C 1
ATOM 5256 O O . LYS A 1 669 ? 19.745 -13.320 -38.557 1.00 97.06 669 LYS A O 1
ATOM 5261 N N . GLY A 1 670 ? 21.701 -12.290 -38.218 1.00 96.75 670 GLY A N 1
ATOM 5262 C CA . GLY A 1 670 ? 21.945 -12.853 -36.889 1.00 96.75 670 GLY A CA 1
ATOM 5263 C C . GLY A 1 670 ? 21.032 -12.226 -35.834 1.00 96.75 670 GLY A C 1
ATOM 5264 O O . GLY A 1 670 ? 20.375 -12.938 -35.077 1.00 96.75 670 GLY A O 1
ATOM 5265 N N . VAL A 1 671 ? 20.909 -10.897 -35.841 1.00 97.50 671 VAL A N 1
ATOM 5266 C CA . VAL A 1 671 ? 20.000 -10.158 -34.943 1.00 97.50 671 VAL A CA 1
ATOM 5267 C C . VAL A 1 671 ? 18.538 -10.501 -35.241 1.00 97.50 671 VAL A C 1
ATOM 5269 O O . VAL A 1 671 ? 17.766 -10.731 -34.311 1.00 97.50 671 VAL A O 1
ATOM 5272 N N . GLN A 1 672 ? 18.164 -10.629 -36.520 1.00 97.31 672 GLN A N 1
ATOM 5273 C CA . GLN A 1 672 ? 16.834 -11.114 -36.905 1.00 97.31 672 GLN A CA 1
ATOM 5274 C C . GLN A 1 672 ? 16.576 -12.537 -36.391 1.00 97.31 672 GLN A C 1
ATOM 5276 O O . GLN A 1 672 ? 15.584 -12.745 -35.704 1.00 97.31 672 GLN A O 1
ATOM 5281 N N . LYS A 1 673 ? 17.488 -13.499 -36.600 1.00 95.44 673 LYS A N 1
ATOM 5282 C CA . LYS A 1 673 ? 17.355 -14.868 -36.050 1.00 95.44 673 LYS A CA 1
ATOM 5283 C C . LYS A 1 673 ? 17.239 -14.905 -34.521 1.00 95.44 673 LYS A C 1
ATOM 5285 O O . LYS A 1 673 ? 16.556 -15.777 -33.994 1.00 95.44 673 LYS A O 1
ATOM 5290 N N . SER A 1 674 ? 17.886 -13.973 -33.816 1.00 96.44 674 SER A N 1
ATOM 5291 C CA . SER A 1 674 ? 17.713 -13.794 -32.367 1.00 96.44 674 SER A CA 1
ATOM 5292 C C . SER A 1 674 ? 16.285 -13.358 -32.043 1.00 96.44 674 SER A C 1
ATOM 5294 O O . SER A 1 674 ? 15.589 -14.031 -31.285 1.00 96.44 674 SER A O 1
ATOM 5296 N N . PHE A 1 675 ? 15.789 -12.314 -32.719 1.00 95.69 675 PHE A N 1
ATOM 5297 C CA . PHE A 1 675 ? 14.401 -11.870 -32.591 1.00 95.69 675 PHE A CA 1
ATOM 5298 C C . PHE A 1 675 ? 13.382 -12.966 -32.950 1.00 95.69 675 PHE A C 1
ATOM 5300 O O . PHE A 1 675 ? 12.342 -13.065 -32.305 1.00 95.69 675 PHE A O 1
ATOM 5307 N N . GLU A 1 676 ? 13.666 -13.833 -33.922 1.00 93.06 676 GLU A N 1
ATOM 5308 C CA . GLU A 1 676 ? 12.796 -14.961 -34.279 1.00 93.06 676 GLU A CA 1
ATOM 5309 C C . GLU A 1 676 ? 12.660 -16.025 -33.172 1.00 93.06 676 GLU A C 1
ATOM 5311 O O . GLU A 1 676 ? 11.723 -16.821 -33.230 1.00 93.06 676 GLU A O 1
ATOM 5316 N N . ARG A 1 677 ? 13.540 -16.000 -32.158 1.00 93.56 677 ARG A N 1
ATOM 5317 C CA . ARG A 1 677 ? 13.547 -16.859 -30.958 1.00 93.56 677 ARG A CA 1
ATOM 5318 C C . ARG A 1 677 ? 13.154 -16.104 -29.676 1.00 93.56 677 ARG A C 1
ATOM 5320 O O . ARG A 1 677 ? 13.468 -16.532 -28.568 1.00 93.56 677 ARG A O 1
ATOM 5327 N N . ASN A 1 678 ? 12.439 -14.979 -29.797 1.00 92.75 678 ASN A N 1
ATOM 5328 C CA . ASN A 1 678 ? 12.062 -14.125 -28.656 1.00 92.75 678 ASN A CA 1
ATOM 5329 C C . ASN A 1 678 ? 11.177 -14.785 -27.578 1.00 92.75 678 ASN A C 1
ATOM 5331 O O . ASN A 1 678 ? 10.990 -14.197 -26.518 1.00 92.75 678 ASN A O 1
ATOM 5335 N N . ASN A 1 679 ? 10.646 -15.989 -27.811 1.00 92.19 679 ASN A N 1
ATOM 5336 C CA . ASN A 1 679 ? 9.944 -16.782 -26.799 1.00 92.19 679 ASN A CA 1
ATOM 5337 C C . ASN A 1 679 ? 10.891 -17.424 -25.763 1.00 92.19 679 ASN A C 1
ATOM 5339 O O . ASN A 1 679 ? 10.433 -17.816 -24.690 1.00 92.19 679 ASN A O 1
ATOM 5343 N N . GLU A 1 680 ? 12.189 -17.529 -26.069 1.00 91.88 680 GLU A N 1
ATOM 5344 C CA . GLU A 1 680 ? 13.217 -18.133 -25.207 1.00 91.88 680 GLU A CA 1
ATOM 5345 C C . GLU A 1 680 ? 13.839 -17.132 -24.213 1.00 91.88 680 GLU A C 1
ATOM 5347 O O . GLU A 1 680 ? 14.551 -17.525 -23.292 1.00 91.88 680 GLU A O 1
ATOM 5352 N N . TYR A 1 681 ? 13.547 -15.836 -24.361 1.00 92.81 681 TYR A N 1
ATOM 5353 C CA . TYR A 1 681 ? 13.990 -14.765 -23.464 1.00 92.81 681 TYR A CA 1
ATOM 5354 C C . TYR A 1 681 ? 12.863 -13.746 -23.211 1.00 92.81 681 TYR A C 1
ATOM 5356 O O . TYR A 1 681 ? 11.732 -13.917 -23.657 1.00 92.81 681 TYR A O 1
ATOM 5364 N N . GLN A 1 682 ? 13.123 -12.701 -22.419 1.00 92.00 682 GLN A N 1
ATOM 5365 C CA . GLN A 1 682 ? 12.097 -11.724 -22.031 1.00 92.00 682 GLN A CA 1
ATOM 5366 C C . GLN A 1 682 ? 12.162 -10.476 -22.924 1.00 92.00 682 GLN A C 1
ATOM 5368 O O . GLN A 1 682 ? 12.921 -9.550 -22.648 1.00 92.00 682 GLN A O 1
ATOM 5373 N N . LEU A 1 683 ? 11.350 -10.447 -23.986 1.00 93.50 683 LEU A N 1
ATOM 5374 C CA . LEU A 1 683 ? 11.206 -9.306 -24.898 1.00 93.50 683 LEU A CA 1
ATOM 5375 C C . LEU A 1 683 ? 9.790 -8.704 -24.838 1.00 93.50 683 LEU A C 1
ATOM 5377 O O . LEU A 1 683 ? 8.811 -9.410 -24.598 1.00 93.50 683 LEU A O 1
ATOM 5381 N N . ILE A 1 684 ? 9.676 -7.394 -25.079 1.00 92.94 684 ILE A N 1
ATOM 5382 C CA . ILE A 1 684 ? 8.388 -6.687 -25.144 1.00 92.94 684 ILE A CA 1
ATOM 5383 C C . ILE A 1 684 ? 7.721 -6.854 -26.518 1.00 92.94 684 ILE A C 1
ATOM 5385 O O . ILE A 1 684 ? 8.369 -6.721 -27.555 1.00 92.94 684 ILE A O 1
ATOM 5389 N N . ASP A 1 685 ? 6.402 -7.077 -26.534 1.00 90.56 685 ASP A N 1
ATOM 5390 C CA . ASP A 1 685 ? 5.642 -7.403 -27.758 1.00 90.56 685 ASP A CA 1
ATOM 5391 C C . ASP A 1 685 ? 5.777 -6.357 -28.887 1.00 90.56 685 ASP A C 1
ATOM 5393 O O . ASP A 1 685 ? 5.609 -6.661 -30.066 1.00 90.56 685 ASP A O 1
ATOM 5397 N N . CYS A 1 686 ? 6.031 -5.095 -28.529 1.00 93.94 686 CYS A N 1
ATOM 5398 C CA . CYS A 1 686 ? 6.110 -3.968 -29.457 1.00 93.94 686 CYS A CA 1
ATOM 5399 C C . CYS A 1 686 ? 7.500 -3.745 -30.077 1.00 93.94 686 CYS A C 1
ATOM 5401 O O . CYS A 1 686 ? 7.640 -2.830 -30.891 1.00 93.94 686 CYS A O 1
ATOM 5403 N N . ALA A 1 687 ? 8.497 -4.579 -29.748 1.00 95.88 687 ALA A N 1
ATOM 5404 C CA . ALA A 1 687 ? 9.871 -4.471 -30.244 1.00 95.88 687 ALA A CA 1
ATOM 5405 C C . ALA A 1 687 ? 9.934 -4.327 -31.776 1.00 95.88 687 ALA A C 1
ATOM 5407 O O . ALA A 1 687 ? 10.393 -3.302 -32.275 1.00 95.88 687 ALA A O 1
ATOM 5408 N N . LYS A 1 688 ? 9.389 -5.302 -32.519 1.00 95.44 688 LYS A N 1
ATOM 5409 C CA . LYS A 1 688 ? 9.342 -5.308 -33.995 1.00 95.44 688 LYS A CA 1
ATOM 5410 C C . LYS A 1 688 ? 8.765 -4.008 -34.564 1.00 95.44 688 LYS A C 1
ATOM 5412 O O . LYS A 1 688 ? 9.417 -3.355 -35.372 1.00 95.44 688 LYS A O 1
ATOM 5417 N N . TYR A 1 689 ? 7.599 -3.587 -34.065 1.00 96.12 689 TYR A N 1
ATOM 5418 C CA . TYR A 1 689 ? 6.901 -2.385 -34.535 1.00 96.12 689 TYR A CA 1
ATOM 5419 C C . TYR A 1 689 ? 7.742 -1.109 -34.394 1.00 96.12 689 TYR A C 1
ATOM 5421 O O . TYR A 1 689 ? 7.797 -0.303 -35.320 1.00 96.12 689 TYR A O 1
ATOM 5429 N N . PHE A 1 690 ? 8.401 -0.908 -33.249 1.00 97.81 690 PHE A N 1
ATOM 5430 C CA . PHE A 1 690 ? 9.205 0.296 -33.040 1.00 97.81 690 PHE A CA 1
ATOM 5431 C C . PHE A 1 690 ? 10.587 0.220 -33.705 1.00 97.81 690 PHE A C 1
ATOM 5433 O O . PHE A 1 690 ? 11.088 1.248 -34.160 1.00 97.81 690 PHE A O 1
ATOM 5440 N N . LEU A 1 691 ? 11.175 -0.975 -33.836 1.00 97.50 691 LEU A N 1
ATOM 5441 C CA . LEU A 1 691 ? 12.443 -1.182 -34.545 1.00 97.50 691 LEU A CA 1
ATOM 5442 C C . LEU A 1 691 ? 12.292 -0.968 -36.062 1.00 97.50 691 LEU A C 1
ATOM 5444 O O . LEU A 1 691 ? 13.110 -0.285 -36.675 1.00 97.50 691 LEU A O 1
ATOM 5448 N N . GLU A 1 692 ? 11.197 -1.438 -36.664 1.00 96.50 692 GLU A N 1
ATOM 5449 C CA . GLU A 1 692 ? 10.831 -1.129 -38.056 1.00 96.50 692 GLU A CA 1
ATOM 5450 C C . GLU A 1 692 ? 10.557 0.376 -38.272 1.00 96.50 692 GLU A C 1
ATOM 5452 O O . GLU A 1 692 ? 10.792 0.904 -39.360 1.00 96.50 692 GLU A O 1
ATOM 5457 N N . LYS A 1 693 ? 10.108 1.092 -37.230 1.00 96.56 693 LYS A N 1
ATOM 5458 C CA . LYS A 1 693 ? 9.722 2.514 -37.285 1.00 96.56 693 LYS A CA 1
ATOM 5459 C C . LYS A 1 693 ? 10.828 3.500 -36.858 1.00 96.56 693 LYS A C 1
ATOM 5461 O O . LYS A 1 693 ? 10.612 4.714 -36.929 1.00 96.56 693 LYS A O 1
ATOM 5466 N N . MET A 1 694 ? 12.029 3.026 -36.497 1.00 96.44 694 MET A N 1
ATOM 5467 C CA . MET A 1 694 ? 13.181 3.873 -36.117 1.00 96.44 694 MET A CA 1
ATOM 5468 C C . MET A 1 694 ? 13.442 5.072 -37.057 1.00 96.44 694 MET A C 1
ATOM 5470 O O . MET A 1 694 ? 13.614 6.177 -36.532 1.00 96.44 694 MET A O 1
ATOM 5474 N N . PRO A 1 695 ? 13.369 4.948 -38.404 1.00 94.56 695 PRO A N 1
ATOM 5475 C CA . PRO A 1 695 ? 13.625 6.075 -39.307 1.00 94.56 695 PRO A CA 1
ATOM 5476 C C . PRO A 1 695 ? 12.649 7.252 -39.163 1.00 94.56 695 PRO A C 1
ATOM 5478 O O . PRO A 1 695 ? 12.976 8.370 -39.559 1.00 94.56 695 PRO A O 1
ATOM 5481 N N . GLN A 1 696 ? 11.454 7.016 -38.609 1.00 95.44 696 GLN A N 1
ATOM 5482 C CA . GLN A 1 696 ? 10.463 8.056 -38.316 1.00 95.44 696 GLN A CA 1
ATOM 5483 C C . GLN A 1 696 ? 10.654 8.616 -36.900 1.00 95.44 696 GLN A C 1
ATOM 5485 O O . GLN A 1 696 ? 10.575 9.825 -36.702 1.00 95.44 696 GLN A O 1
ATOM 5490 N N . ILE A 1 697 ? 10.935 7.739 -35.931 1.00 95.56 697 ILE A N 1
ATOM 5491 C CA . ILE A 1 697 ? 11.006 8.061 -34.496 1.00 95.56 697 ILE A CA 1
ATOM 5492 C C . ILE A 1 697 ? 12.272 8.857 -34.143 1.00 95.56 697 ILE A C 1
ATOM 5494 O O . ILE A 1 697 ? 12.242 9.687 -33.237 1.00 95.56 697 ILE A O 1
ATOM 5498 N N . LYS A 1 698 ? 13.371 8.670 -34.887 1.00 94.62 698 LYS A N 1
ATOM 5499 C CA . LYS A 1 698 ? 14.625 9.421 -34.695 1.00 94.62 698 LYS A CA 1
ATOM 5500 C C . LYS A 1 698 ? 14.578 10.885 -35.158 1.00 94.62 698 LYS A C 1
ATOM 5502 O O . LYS A 1 698 ? 15.568 11.600 -35.014 1.00 94.62 698 LYS A O 1
ATOM 5507 N N . ARG A 1 699 ? 13.473 11.337 -35.763 1.00 94.25 699 ARG A N 1
ATOM 5508 C CA . ARG A 1 699 ? 13.336 12.716 -36.252 1.00 94.25 699 ARG A CA 1
ATOM 5509 C C . ARG A 1 699 ? 13.083 13.693 -35.090 1.00 94.25 699 ARG A C 1
ATOM 5511 O O . ARG A 1 699 ? 12.250 13.388 -34.239 1.00 94.25 699 ARG A O 1
ATOM 5518 N N . PRO A 1 700 ? 13.689 14.897 -35.079 1.00 89.19 700 PRO A N 1
ATOM 5519 C CA . PRO A 1 700 ? 13.427 15.905 -34.043 1.00 89.19 700 PRO A CA 1
ATOM 5520 C C . PRO A 1 700 ? 11.970 16.393 -33.967 1.00 89.19 700 PRO A C 1
ATOM 5522 O O . PRO A 1 700 ? 11.555 16.904 -32.931 1.00 89.19 700 PRO A O 1
ATOM 5525 N N . ASP A 1 701 ? 11.199 16.248 -35.049 1.00 92.50 701 ASP A N 1
ATOM 5526 C CA . ASP A 1 701 ? 9.790 16.644 -35.156 1.00 92.50 701 ASP A CA 1
ATOM 5527 C C . ASP A 1 701 ? 8.798 15.480 -34.945 1.00 92.50 701 ASP A C 1
ATOM 5529 O O . ASP A 1 701 ? 7.604 15.625 -35.211 1.00 92.50 701 ASP A O 1
ATOM 5533 N N . TYR A 1 702 ? 9.262 14.323 -34.459 1.00 94.69 702 TYR A N 1
ATOM 5534 C CA . TYR A 1 702 ? 8.404 13.169 -34.192 1.00 94.69 702 TYR A CA 1
ATOM 5535 C C . TYR A 1 702 ? 7.386 13.443 -33.065 1.00 94.69 702 TYR A C 1
ATOM 5537 O O . TYR A 1 702 ? 7.754 13.613 -31.901 1.00 94.69 702 TYR A O 1
ATOM 5545 N N . SER A 1 703 ? 6.092 13.407 -33.405 1.00 93.44 703 SER A N 1
ATOM 5546 C CA . SER A 1 703 ? 4.980 13.325 -32.446 1.00 93.44 703 SER A CA 1
ATOM 5547 C C . SER A 1 703 ? 4.315 11.940 -32.546 1.00 93.44 703 SER A C 1
ATOM 5549 O O . SER A 1 703 ? 3.968 11.525 -33.658 1.00 93.44 703 SER A O 1
ATOM 5551 N N . PRO A 1 704 ? 4.139 11.195 -31.435 1.00 95.94 704 PRO A N 1
ATOM 5552 C CA . PRO A 1 704 ? 3.541 9.864 -31.458 1.00 95.94 704 PRO A CA 1
ATOM 5553 C C . PRO A 1 704 ? 2.103 9.846 -31.982 1.00 95.94 704 PRO A C 1
ATOM 5555 O O . PRO A 1 704 ? 1.236 10.589 -31.518 1.00 95.94 704 PRO A O 1
ATOM 5558 N N . SER A 1 705 ? 1.833 8.926 -32.908 1.00 94.62 705 SER A N 1
ATOM 5559 C CA . SER A 1 705 ? 0.467 8.592 -33.317 1.00 94.62 705 SER A CA 1
ATOM 5560 C C . SER A 1 705 ? -0.259 7.813 -32.216 1.00 94.62 705 SER A C 1
ATOM 5562 O O . SER A 1 705 ? 0.373 7.191 -31.361 1.00 94.62 705 SER A O 1
ATOM 5564 N N . GLU A 1 706 ? -1.591 7.763 -32.255 1.00 93.00 706 GLU A N 1
ATOM 5565 C CA . GLU A 1 706 ? -2.365 6.950 -31.304 1.00 93.00 706 GLU A CA 1
ATOM 5566 C C . GLU A 1 706 ? -1.953 5.470 -31.346 1.00 93.00 706 GLU A C 1
ATOM 5568 O O . GLU A 1 706 ? -1.875 4.822 -30.304 1.00 93.00 706 GLU A O 1
ATOM 5573 N N . GLN A 1 707 ? -1.571 4.959 -32.522 1.00 94.50 707 GLN A N 1
ATOM 5574 C CA . GLN A 1 707 ? -1.053 3.600 -32.689 1.00 94.50 707 GLN A CA 1
ATOM 5575 C C . GLN A 1 707 ? 0.290 3.374 -31.974 1.00 94.50 707 GLN A C 1
ATOM 5577 O O . GLN A 1 707 ? 0.521 2.294 -31.424 1.00 94.50 707 GLN A O 1
ATOM 5582 N N . ASP A 1 708 ? 1.161 4.390 -31.949 1.00 95.62 708 ASP A N 1
ATOM 5583 C CA . ASP A 1 708 ? 2.398 4.363 -31.164 1.00 95.62 708 ASP A CA 1
ATOM 5584 C C . ASP A 1 708 ? 2.077 4.357 -29.670 1.00 95.62 708 ASP A C 1
ATOM 5586 O O . ASP A 1 708 ? 2.590 3.524 -28.929 1.00 95.62 708 ASP A O 1
ATOM 5590 N N . ILE A 1 709 ? 1.168 5.231 -29.228 1.00 94.56 709 ILE A N 1
ATOM 5591 C CA . ILE A 1 709 ? 0.762 5.332 -27.822 1.00 94.56 709 ILE A CA 1
ATOM 5592 C C . ILE A 1 709 ? 0.107 4.029 -27.355 1.00 94.56 709 ILE A C 1
ATOM 5594 O O . ILE A 1 709 ? 0.399 3.572 -26.252 1.00 94.56 709 ILE A O 1
ATOM 5598 N N . LEU A 1 710 ? -0.720 3.381 -28.182 1.00 94.19 710 LEU A N 1
ATOM 5599 C CA . LEU A 1 710 ? -1.323 2.075 -27.901 1.00 94.19 710 LEU A CA 1
ATOM 5600 C C . LEU A 1 710 ? -0.263 0.981 -27.707 1.00 94.19 710 LEU A C 1
ATOM 5602 O O . LEU A 1 710 ? -0.347 0.230 -26.730 1.00 94.19 710 LEU A O 1
ATOM 5606 N N . ARG A 1 711 ? 0.754 0.929 -28.581 1.00 94.25 711 ARG A N 1
ATOM 5607 C CA . ARG A 1 711 ? 1.849 -0.060 -28.536 1.00 94.25 711 ARG A CA 1
ATOM 5608 C C . ARG A 1 711 ? 2.958 0.263 -27.523 1.00 94.25 711 ARG A C 1
ATOM 5610 O O . ARG A 1 711 ? 3.667 -0.653 -27.118 1.00 94.25 711 ARG A O 1
ATOM 5617 N N . ALA A 1 712 ? 3.086 1.509 -27.064 1.00 93.12 712 ALA A N 1
ATOM 5618 C CA . ALA A 1 712 ? 4.085 1.921 -26.074 1.00 93.12 712 ALA A CA 1
ATOM 5619 C C . ALA A 1 712 ? 3.908 1.171 -24.739 1.00 93.12 712 ALA A C 1
ATOM 5621 O O . ALA A 1 712 ? 2.843 1.215 -24.103 1.00 93.12 712 ALA A O 1
ATOM 5622 N N . ARG A 1 713 ? 4.963 0.475 -24.308 1.00 88.69 713 ARG A N 1
ATOM 5623 C CA . ARG A 1 713 ? 4.989 -0.394 -23.130 1.00 88.69 713 ARG A CA 1
ATOM 5624 C C . ARG A 1 713 ? 5.509 0.367 -21.913 1.00 88.69 713 ARG A C 1
ATOM 5626 O O . ARG A 1 713 ? 6.700 0.635 -21.788 1.00 88.69 713 ARG A O 1
ATOM 5633 N N . VAL A 1 714 ? 4.595 0.615 -20.976 1.00 84.38 714 VAL A N 1
ATOM 5634 C CA . VAL A 1 714 ? 4.874 1.069 -19.604 1.00 84.38 714 VAL A CA 1
ATOM 5635 C C . VAL A 1 714 ? 4.481 -0.037 -18.631 1.00 84.38 714 VAL A C 1
ATOM 5637 O O . VAL A 1 714 ? 3.495 -0.743 -18.862 1.00 84.38 714 VAL A O 1
ATOM 5640 N N . GLN A 1 715 ? 5.238 -0.203 -17.547 1.00 81.06 715 GLN A N 1
ATOM 5641 C CA . GLN A 1 715 ? 4.944 -1.162 -16.483 1.00 81.06 715 GLN A CA 1
ATOM 5642 C C . GLN A 1 715 ? 3.956 -0.577 -15.463 1.00 81.06 715 GLN A C 1
ATOM 5644 O O . GLN A 1 715 ? 4.333 0.119 -14.524 1.00 81.06 715 GLN A O 1
ATOM 5649 N N . THR A 1 716 ? 2.674 -0.877 -15.661 1.00 79.38 716 THR A N 1
ATOM 5650 C CA . THR A 1 716 ? 1.567 -0.477 -14.784 1.00 79.38 716 THR A CA 1
ATOM 5651 C C . THR A 1 716 ? 1.746 -1.034 -13.370 1.00 79.38 716 THR A C 1
ATOM 5653 O O . THR A 1 716 ? 1.612 -2.240 -13.151 1.00 79.38 716 THR A O 1
ATOM 5656 N N . SER A 1 717 ? 2.024 -0.150 -12.410 1.00 79.12 717 SER A N 1
ATOM 5657 C CA . SER A 1 717 ? 2.094 -0.462 -10.979 1.00 79.12 717 SER A CA 1
ATOM 5658 C C . SER A 1 717 ? 1.116 0.421 -10.202 1.00 79.12 717 SER A C 1
ATOM 5660 O O . SER A 1 717 ? 1.024 1.622 -10.432 1.00 79.12 717 SER A O 1
ATOM 5662 N N . GLY A 1 718 ? 0.356 -0.184 -9.292 1.00 78.06 718 GLY A N 1
ATOM 5663 C CA . GLY A 1 718 ? -0.772 0.441 -8.610 1.00 78.06 718 GLY A CA 1
ATOM 5664 C C . GLY A 1 718 ? -2.119 0.139 -9.269 1.00 78.06 718 GLY A C 1
ATOM 5665 O O . GLY A 1 718 ? -2.336 -0.937 -9.832 1.00 78.06 718 GLY A O 1
ATOM 5666 N N . ILE A 1 719 ? -3.028 1.098 -9.111 1.00 84.25 719 ILE A N 1
ATOM 5667 C CA . ILE A 1 719 ? -4.414 1.094 -9.580 1.00 84.25 719 ILE A CA 1
ATOM 5668 C C . ILE A 1 719 ? -4.606 2.426 -10.310 1.00 84.25 719 ILE A C 1
ATOM 5670 O O . ILE A 1 719 ? -4.325 3.476 -9.733 1.00 84.25 719 ILE A O 1
ATOM 5674 N N . PHE A 1 720 ? -5.070 2.385 -11.554 1.00 86.25 720 PHE A N 1
ATOM 5675 C CA . PHE A 1 720 ? -5.376 3.560 -12.365 1.00 86.25 720 PHE A CA 1
ATOM 5676 C C . PHE A 1 720 ? -6.864 3.576 -12.691 1.00 86.25 720 PHE A C 1
ATOM 5678 O O . PHE A 1 720 ? -7.449 2.546 -13.024 1.00 86.25 720 PHE A O 1
ATOM 5685 N N . GLU A 1 721 ? -7.478 4.751 -12.601 1.00 89.12 721 GLU A N 1
ATOM 5686 C CA . GLU A 1 721 ? -8.905 4.929 -12.852 1.00 89.12 721 GLU A CA 1
ATOM 5687 C C . GLU A 1 721 ? -9.134 5.711 -14.144 1.00 89.12 721 GLU A C 1
ATOM 5689 O O . GLU A 1 721 ? -8.386 6.625 -14.488 1.00 89.12 721 GLU A O 1
ATOM 5694 N N . THR A 1 722 ? -10.194 5.378 -14.873 1.00 89.25 722 THR A N 1
ATOM 5695 C CA . THR A 1 722 ? -10.667 6.164 -16.017 1.00 89.25 722 THR A CA 1
ATOM 5696 C C . THR A 1 722 ? -12.187 6.206 -15.992 1.00 89.25 722 THR A C 1
ATOM 5698 O O . THR A 1 722 ? -12.845 5.173 -15.863 1.00 89.25 722 THR A O 1
ATOM 5701 N N . LYS A 1 723 ? -12.743 7.416 -16.078 1.00 90.75 723 LYS A N 1
ATOM 5702 C CA . LYS A 1 723 ? -14.184 7.679 -16.083 1.00 90.75 723 LYS A CA 1
ATOM 5703 C C . LYS A 1 723 ? -14.565 8.242 -17.447 1.00 90.75 723 LYS A C 1
ATOM 5705 O O . LYS A 1 723 ? -13.885 9.138 -17.937 1.00 90.75 723 LYS A O 1
ATOM 5710 N N . PHE A 1 724 ? -15.609 7.693 -18.053 1.00 90.44 724 PHE A N 1
ATOM 5711 C CA . PHE A 1 724 ? -16.100 8.078 -19.377 1.00 90.44 724 PHE A CA 1
ATOM 5712 C C . PHE A 1 724 ? -17.604 7.801 -19.486 1.00 90.44 724 PHE A C 1
ATOM 5714 O O . PHE A 1 724 ? -18.165 7.076 -18.661 1.00 90.44 724 PHE A O 1
ATOM 5721 N N . SER A 1 725 ? -18.262 8.365 -20.497 1.00 87.19 725 SER A N 1
ATOM 5722 C CA . SER A 1 725 ? -19.708 8.223 -20.695 1.00 87.19 725 SER A CA 1
ATOM 5723 C C . SER A 1 725 ? -20.016 7.820 -22.135 1.00 87.19 725 SER A C 1
ATOM 5725 O O . SER A 1 725 ? -19.474 8.403 -23.069 1.00 87.19 725 SER A O 1
ATOM 5727 N N . VAL A 1 726 ? -20.909 6.846 -22.320 1.00 85.00 726 VAL A N 1
ATOM 5728 C CA . VAL A 1 726 ? -21.352 6.351 -23.635 1.00 85.00 726 VAL A CA 1
ATOM 5729 C C . VAL A 1 726 ? -22.874 6.304 -23.635 1.00 85.00 726 VAL A C 1
ATOM 5731 O O . VAL A 1 726 ? -23.462 5.714 -22.733 1.00 85.00 726 VAL A O 1
ATOM 5734 N N . ASP A 1 727 ? -23.527 6.956 -24.599 1.00 82.94 727 ASP A N 1
ATOM 5735 C CA . ASP A 1 727 ? -24.995 7.046 -24.702 1.00 82.94 727 ASP A CA 1
ATOM 5736 C C . ASP A 1 727 ? -25.698 7.437 -23.380 1.00 82.94 727 ASP A C 1
ATOM 5738 O O . ASP A 1 727 ? -26.754 6.918 -23.025 1.00 82.94 727 ASP A O 1
ATOM 5742 N N . LYS A 1 728 ? -25.097 8.392 -22.648 1.00 82.69 728 LYS A N 1
ATOM 5743 C CA . LYS A 1 728 ? -25.509 8.888 -21.311 1.00 82.69 728 LYS A CA 1
ATOM 5744 C C . LYS A 1 728 ? -25.358 7.886 -20.152 1.00 82.69 728 LYS A C 1
ATOM 5746 O O . LYS A 1 728 ? -25.707 8.224 -19.024 1.00 82.69 728 LYS A O 1
ATOM 5751 N N . VAL A 1 729 ? -24.807 6.698 -20.395 1.00 85.56 729 VAL A N 1
ATOM 5752 C CA . VAL A 1 729 ? -24.422 5.728 -19.359 1.00 85.56 729 VAL A CA 1
ATOM 5753 C C . VAL A 1 729 ? -22.983 5.997 -18.926 1.00 85.56 729 VAL A C 1
ATOM 5755 O O . VAL A 1 729 ? -22.098 6.150 -19.768 1.00 85.56 729 VAL A O 1
ATOM 5758 N N . ASN A 1 730 ? -22.742 6.058 -17.617 1.00 89.75 730 ASN A N 1
ATOM 5759 C CA . ASN A 1 730 ? -21.423 6.350 -17.061 1.00 89.75 730 ASN A CA 1
ATOM 5760 C C . ASN A 1 730 ? -20.652 5.063 -16.762 1.00 89.75 730 ASN A C 1
ATOM 5762 O O . ASN A 1 730 ? -21.191 4.122 -16.180 1.00 89.75 730 ASN A O 1
ATOM 5766 N N . PHE A 1 731 ? -19.367 5.057 -17.100 1.00 91.56 731 PHE A N 1
ATOM 5767 C CA . PHE A 1 731 ? -18.442 3.961 -16.851 1.00 91.56 731 PHE A CA 1
ATOM 5768 C C . PHE A 1 731 ? -17.267 4.445 -16.007 1.00 91.56 731 PHE A C 1
ATOM 5770 O O . PHE A 1 731 ? -16.685 5.500 -16.258 1.00 91.56 731 PHE A O 1
ATOM 5777 N N . HIS A 1 732 ? -16.900 3.649 -15.006 1.00 92.12 732 HIS A N 1
ATOM 5778 C CA . HIS A 1 732 ? -15.738 3.866 -14.150 1.00 92.12 732 HIS A CA 1
ATOM 5779 C C . HIS A 1 732 ? -14.888 2.600 -14.180 1.00 92.12 732 HIS A C 1
ATOM 5781 O O . HIS A 1 732 ? -15.243 1.582 -13.587 1.00 92.12 732 HIS A O 1
ATOM 5787 N N . MET A 1 733 ? -13.796 2.651 -14.938 1.00 92.62 733 MET A N 1
ATOM 5788 C CA . MET A 1 733 ? -12.932 1.506 -15.194 1.00 92.62 733 MET A CA 1
ATOM 5789 C C . MET A 1 733 ? -11.643 1.588 -14.372 1.00 92.62 733 MET A C 1
ATOM 5791 O O . MET A 1 733 ? -11.030 2.652 -14.275 1.00 92.62 733 MET A O 1
ATOM 5795 N N . PHE A 1 734 ? -11.240 0.451 -13.807 1.00 92.44 734 PHE A N 1
ATOM 5796 C CA . PHE A 1 734 ? -10.068 0.291 -12.948 1.00 92.44 734 PHE A CA 1
ATOM 5797 C C . PHE A 1 734 ? -9.057 -0.636 -13.629 1.00 92.44 734 PHE A C 1
ATOM 5799 O O . PHE A 1 734 ? -9.360 -1.806 -13.868 1.00 92.44 734 PHE A O 1
ATOM 5806 N N . ASP A 1 735 ? -7.859 -0.133 -13.917 1.00 92.56 735 ASP A N 1
ATOM 5807 C CA . ASP A 1 735 ? -6.722 -0.908 -14.419 1.00 92.56 735 ASP A CA 1
ATOM 5808 C C . ASP A 1 735 ? -5.710 -1.141 -13.303 1.00 92.56 735 ASP A C 1
ATOM 5810 O O . ASP A 1 735 ? -5.269 -0.207 -12.634 1.00 92.56 735 ASP A O 1
ATOM 5814 N N . VAL A 1 736 ? -5.363 -2.405 -13.079 1.00 89.88 736 VAL A N 1
ATOM 5815 C CA . VAL A 1 736 ? -4.549 -2.831 -11.941 1.00 89.88 736 VAL A CA 1
ATOM 5816 C C . VAL A 1 736 ? -3.336 -3.625 -12.405 1.00 89.88 736 VAL A C 1
ATOM 5818 O O . VAL A 1 736 ? -3.409 -4.416 -13.350 1.00 89.88 736 VAL A O 1
ATOM 5821 N N . GLY A 1 737 ? -2.205 -3.444 -11.718 1.00 87.12 737 GLY A N 1
ATOM 5822 C CA . GLY A 1 737 ? -0.977 -4.184 -12.011 1.00 87.12 737 GLY A CA 1
ATOM 5823 C C . GLY A 1 737 ? -1.216 -5.703 -12.043 1.00 87.12 737 GLY A C 1
ATOM 5824 O O . GLY A 1 737 ? -1.767 -6.279 -11.105 1.00 87.12 737 GLY A O 1
ATOM 5825 N N . GLY A 1 738 ? -0.841 -6.353 -13.151 1.00 84.19 738 GLY A N 1
ATOM 5826 C CA . GLY A 1 738 ? -1.091 -7.788 -13.385 1.00 84.19 738 GLY A CA 1
ATOM 5827 C C . GLY A 1 738 ? 0.028 -8.734 -12.931 1.00 84.19 738 GLY A C 1
ATOM 5828 O O . GLY A 1 738 ? -0.175 -9.951 -12.854 1.00 84.19 738 GLY A O 1
ATOM 5829 N N . GLN A 1 739 ? 1.207 -8.179 -12.649 1.00 83.25 739 GLN A N 1
ATOM 5830 C CA . GLN A 1 739 ? 2.379 -8.907 -12.150 1.00 83.25 739 GLN A CA 1
ATOM 5831 C C . GLN A 1 739 ? 2.126 -9.449 -10.741 1.00 83.25 739 GLN A C 1
ATOM 5833 O O . GLN A 1 739 ? 1.341 -8.862 -9.994 1.00 83.25 739 GLN A O 1
ATOM 5838 N N . ARG A 1 740 ? 2.770 -10.562 -10.367 1.00 85.69 740 ARG A N 1
ATOM 5839 C CA . ARG A 1 740 ? 2.470 -11.304 -9.122 1.00 85.69 740 ARG A CA 1
ATOM 5840 C C . ARG A 1 740 ? 2.442 -10.409 -7.869 1.00 85.69 740 ARG A C 1
ATOM 5842 O O . ARG A 1 740 ? 1.456 -10.445 -7.131 1.00 85.69 740 ARG A O 1
ATOM 5849 N N . ASP A 1 741 ? 3.427 -9.527 -7.707 1.00 80.25 741 ASP A N 1
ATOM 5850 C CA . ASP A 1 741 ? 3.542 -8.590 -6.572 1.00 80.25 741 ASP A CA 1
ATOM 5851 C C . ASP A 1 741 ? 2.437 -7.527 -6.486 1.00 80.25 741 ASP A C 1
ATOM 5853 O O . ASP A 1 741 ? 2.221 -6.932 -5.425 1.00 80.25 741 ASP A O 1
ATOM 5857 N N . GLU A 1 742 ? 1.717 -7.279 -7.577 1.00 84.00 742 GLU A N 1
ATOM 5858 C CA . GLU A 1 742 ? 0.662 -6.270 -7.655 1.00 84.00 742 GLU A CA 1
ATOM 5859 C C . GLU A 1 742 ? -0.724 -6.850 -7.339 1.00 84.00 742 GLU A C 1
ATOM 5861 O O . GLU A 1 742 ? -1.591 -6.134 -6.836 1.00 84.00 742 GLU A O 1
ATOM 5866 N N . ARG A 1 743 ? -0.927 -8.163 -7.526 1.00 85.88 743 ARG A N 1
ATOM 5867 C CA . ARG A 1 743 ? -2.245 -8.827 -7.414 1.00 85.88 743 ARG A CA 1
ATOM 5868 C C . ARG A 1 743 ? -2.899 -8.693 -6.039 1.00 85.88 743 ARG A C 1
ATOM 5870 O O . ARG A 1 743 ? -4.116 -8.598 -5.929 1.00 85.88 743 ARG A O 1
ATOM 5877 N N . ARG A 1 744 ? -2.102 -8.590 -4.974 1.00 81.12 744 ARG A N 1
ATOM 5878 C CA . ARG A 1 744 ? -2.582 -8.298 -3.606 1.00 81.12 744 ARG A CA 1
ATOM 5879 C C . ARG A 1 744 ? -3.290 -6.943 -3.457 1.00 81.12 744 ARG A C 1
ATOM 5881 O O . ARG A 1 744 ? -3.989 -6.746 -2.469 1.00 81.12 744 ARG A O 1
ATOM 5888 N N . LYS A 1 745 ? -3.116 -6.007 -4.400 1.00 81.81 745 LYS A N 1
ATOM 5889 C CA . LYS A 1 745 ? -3.835 -4.722 -4.429 1.00 81.81 745 LYS A CA 1
ATOM 5890 C C . LYS A 1 745 ? -5.261 -4.882 -4.963 1.00 81.81 745 LYS A C 1
ATOM 5892 O O . LYS A 1 745 ? -6.127 -4.110 -4.573 1.00 81.81 745 LYS A O 1
ATOM 5897 N N . TRP A 1 746 ? -5.533 -5.904 -5.781 1.00 83.88 746 TRP A N 1
ATOM 5898 C CA . TRP A 1 746 ? -6.811 -6.085 -6.485 1.00 83.88 746 TRP A CA 1
ATOM 5899 C C . TRP A 1 746 ? -8.036 -6.111 -5.559 1.00 83.88 746 TRP A C 1
ATOM 5901 O O . TRP A 1 746 ? -9.075 -5.568 -5.918 1.00 83.88 746 TRP A O 1
ATOM 5911 N N . ILE A 1 747 ? -7.903 -6.672 -4.349 1.00 76.81 747 ILE A N 1
ATOM 5912 C CA . ILE A 1 747 ? -8.973 -6.713 -3.335 1.00 76.81 747 ILE A CA 1
ATOM 5913 C C . ILE A 1 747 ? -9.511 -5.316 -2.972 1.00 76.81 747 ILE A C 1
ATOM 5915 O O . ILE A 1 747 ? -10.673 -5.184 -2.607 1.00 76.81 747 ILE A O 1
ATOM 5919 N N . GLN A 1 748 ? -8.698 -4.262 -3.119 1.00 77.56 748 GLN A N 1
ATOM 5920 C CA . GLN A 1 748 ? -9.099 -2.870 -2.879 1.00 77.56 748 GLN A CA 1
ATOM 5921 C C . GLN A 1 748 ? -10.124 -2.381 -3.916 1.00 77.56 748 GLN A C 1
ATOM 5923 O O . GLN A 1 748 ? -10.917 -1.490 -3.626 1.00 77.56 748 GLN A O 1
ATOM 5928 N N . CYS A 1 749 ? -10.140 -2.994 -5.103 1.00 80.50 749 CYS A N 1
ATOM 5929 C CA . CYS A 1 749 ? -11.038 -2.667 -6.207 1.00 80.50 749 CYS A CA 1
ATOM 5930 C C . CYS A 1 749 ? -12.288 -3.558 -6.269 1.00 80.50 749 CYS A C 1
ATOM 5932 O O . CYS A 1 749 ? -13.120 -3.330 -7.136 1.00 80.50 749 CYS A O 1
ATOM 5934 N N . PHE A 1 750 ? -12.436 -4.575 -5.408 1.00 80.75 750 PHE A N 1
ATOM 5935 C CA . PHE A 1 750 ? -13.549 -5.541 -5.496 1.00 80.75 750 PHE A CA 1
ATOM 5936 C C . PHE A 1 750 ? -14.896 -4.985 -4.987 1.00 80.75 750 PHE A C 1
ATOM 5938 O O . PHE A 1 750 ? -15.935 -5.596 -5.225 1.00 80.75 750 PHE A O 1
ATOM 5945 N N . ASN A 1 751 ? -14.900 -3.830 -4.314 1.00 70.81 751 ASN A N 1
ATOM 5946 C CA . ASN A 1 751 ? -16.118 -3.209 -3.785 1.00 70.81 751 ASN A CA 1
ATOM 5947 C C . ASN A 1 751 ? -16.987 -2.624 -4.913 1.00 70.81 751 ASN A C 1
ATOM 5949 O O . ASN A 1 751 ? -16.508 -1.827 -5.724 1.00 70.81 751 ASN A O 1
ATOM 5953 N N . ASP A 1 752 ? -18.274 -2.976 -4.925 1.00 71.06 752 ASP A N 1
ATOM 5954 C CA . ASP A 1 752 ? -19.302 -2.495 -5.861 1.00 71.06 752 ASP A CA 1
ATOM 5955 C C . ASP A 1 752 ? -18.907 -2.592 -7.348 1.00 71.06 752 ASP A C 1
ATOM 5957 O O . ASP A 1 752 ? -19.239 -1.721 -8.151 1.00 71.06 752 ASP A O 1
ATOM 5961 N N . VAL A 1 753 ? -18.167 -3.632 -7.737 1.00 88.44 753 VAL A N 1
ATOM 5962 C CA . VAL A 1 753 ? -17.884 -3.922 -9.152 1.00 88.44 753 VAL A CA 1
ATOM 5963 C C . VAL A 1 753 ? -19.167 -4.405 -9.831 1.00 88.44 753 VAL A C 1
ATOM 5965 O O . VAL A 1 753 ? -19.871 -5.261 -9.303 1.00 88.44 753 VAL A O 1
ATOM 5968 N N . THR A 1 754 ? -19.472 -3.869 -11.014 1.00 90.06 754 THR A N 1
ATOM 5969 C CA . THR A 1 754 ? -20.585 -4.329 -11.858 1.00 90.06 754 THR A CA 1
ATOM 5970 C C . THR A 1 754 ? -20.164 -5.541 -12.691 1.00 90.06 754 THR A C 1
ATOM 5972 O O . THR A 1 754 ? -20.887 -6.531 -12.741 1.00 90.06 754 THR A O 1
ATOM 5975 N N . ALA A 1 755 ? -18.983 -5.493 -13.318 1.00 91.81 755 ALA A N 1
ATOM 5976 C CA . ALA A 1 755 ? -18.421 -6.602 -14.093 1.00 91.81 755 ALA A CA 1
ATOM 5977 C C . ALA A 1 755 ? -16.885 -6.612 -14.048 1.00 91.81 755 ALA A C 1
ATOM 5979 O O . ALA A 1 755 ? -16.242 -5.564 -13.941 1.00 91.81 755 ALA A O 1
ATOM 5980 N N . ILE A 1 756 ? -16.290 -7.798 -14.185 1.00 95.31 756 ILE A N 1
ATOM 5981 C CA . ILE A 1 756 ? -14.844 -7.955 -14.397 1.00 95.31 756 ILE A CA 1
ATOM 5982 C C . ILE A 1 756 ? -14.583 -8.125 -15.891 1.00 95.31 756 ILE A C 1
ATOM 5984 O O . ILE A 1 756 ? -15.261 -8.914 -16.543 1.00 95.31 756 ILE A O 1
ATOM 5988 N N . ILE A 1 757 ? -13.563 -7.444 -16.411 1.00 97.19 757 ILE A N 1
ATOM 5989 C CA . ILE A 1 757 ? -12.991 -7.708 -17.734 1.00 97.19 757 ILE A CA 1
ATOM 5990 C C . ILE A 1 757 ? -11.649 -8.415 -17.513 1.00 97.19 757 ILE A C 1
ATOM 5992 O O . ILE A 1 757 ? -10.655 -7.790 -17.148 1.00 97.19 757 ILE A O 1
ATOM 5996 N N . TYR A 1 758 ? -11.611 -9.735 -17.687 1.00 98.06 758 TYR A N 1
ATOM 5997 C CA . TYR A 1 758 ? -10.386 -10.522 -17.578 1.00 98.06 758 TYR A CA 1
ATOM 5998 C C . TYR A 1 758 ? -9.667 -10.572 -18.925 1.00 98.06 758 TYR A C 1
ATOM 6000 O O . TYR A 1 758 ? -10.164 -11.175 -19.872 1.00 98.06 758 TYR A O 1
ATOM 6008 N N . VAL A 1 759 ? -8.488 -9.960 -19.017 1.00 98.31 759 VAL A N 1
ATOM 6009 C CA . VAL A 1 759 ? -7.699 -9.883 -20.253 1.00 98.31 759 VAL A CA 1
ATOM 6010 C C . VAL A 1 759 ? -6.536 -10.872 -20.192 1.00 98.31 759 VAL A C 1
ATOM 6012 O O . VAL A 1 759 ? -5.715 -10.794 -19.273 1.00 98.31 759 VAL A O 1
ATOM 6015 N N . THR A 1 760 ? -6.420 -11.754 -21.188 1.00 97.94 760 THR A N 1
ATOM 6016 C CA . THR A 1 760 ? -5.345 -12.757 -21.314 1.00 97.94 760 THR A CA 1
ATOM 6017 C C . THR A 1 760 ? -4.549 -12.598 -22.615 1.00 97.94 760 THR A C 1
ATOM 6019 O O . THR A 1 760 ? -5.113 -12.256 -23.650 1.00 97.94 760 THR A O 1
ATOM 6022 N N . ALA A 1 761 ? -3.235 -12.845 -22.574 1.00 97.19 761 ALA A N 1
ATOM 6023 C CA . ALA A 1 761 ? -2.352 -12.812 -23.744 1.00 97.19 761 ALA A CA 1
ATOM 6024 C C . ALA A 1 761 ? -2.347 -14.175 -24.456 1.00 97.19 761 ALA A C 1
ATOM 6026 O O . ALA A 1 761 ? -1.559 -15.057 -24.118 1.00 97.19 761 ALA A O 1
ATOM 6027 N N . SER A 1 762 ? -3.223 -14.351 -25.444 1.00 97.75 762 SER A N 1
ATOM 6028 C CA . SER A 1 762 ? -3.414 -15.644 -26.124 1.00 97.75 762 SER A CA 1
ATOM 6029 C C . SER A 1 762 ? -2.196 -16.061 -26.961 1.00 97.75 762 SER A C 1
ATOM 6031 O O . SER A 1 762 ? -1.913 -17.247 -27.087 1.00 97.75 762 SER A O 1
ATOM 6033 N N . SER A 1 763 ? -1.434 -15.093 -27.486 1.00 96.38 763 SER A N 1
ATOM 6034 C CA . SER A 1 763 ? -0.199 -15.314 -28.257 1.00 96.38 763 SER A CA 1
ATOM 6035 C C . SER A 1 763 ? 1.008 -15.775 -27.426 1.00 96.38 763 SER A C 1
ATOM 6037 O O . SER A 1 763 ? 2.034 -16.151 -27.996 1.00 96.38 763 SER A O 1
ATOM 6039 N N . SER A 1 764 ? 0.913 -15.751 -26.092 1.00 95.69 764 SER A N 1
ATOM 6040 C CA . SER A 1 764 ? 2.006 -16.088 -25.167 1.00 95.69 764 SER A CA 1
ATOM 6041 C C . SER A 1 764 ? 1.959 -17.546 -24.674 1.00 95.69 764 SER A C 1
ATOM 6043 O O . SER A 1 764 ? 2.417 -17.834 -23.569 1.00 95.69 764 SER A O 1
ATOM 6045 N N . TYR A 1 765 ? 1.394 -18.470 -25.462 1.00 96.62 765 TYR A N 1
ATOM 6046 C CA . TYR A 1 765 ? 1.259 -19.891 -25.097 1.00 96.62 765 TYR A CA 1
ATOM 6047 C C . TYR A 1 765 ? 2.595 -20.642 -24.967 1.00 96.62 765 TYR A C 1
ATOM 6049 O O . TYR A 1 765 ? 2.639 -21.705 -24.358 1.00 96.62 765 TYR A O 1
ATOM 6057 N N . ASP A 1 766 ? 3.673 -20.081 -25.502 1.00 95.31 766 ASP A N 1
ATOM 6058 C CA . ASP A 1 766 ? 5.028 -20.634 -25.609 1.00 95.31 766 ASP A CA 1
ATOM 6059 C C . ASP A 1 766 ? 6.083 -19.866 -24.792 1.00 95.31 766 ASP A C 1
ATOM 6061 O O . ASP A 1 766 ? 7.252 -20.244 -24.773 1.00 95.31 766 ASP A O 1
ATOM 6065 N N . MET A 1 767 ? 5.676 -18.786 -24.119 1.00 93.88 767 MET A N 1
ATOM 6066 C CA . MET A 1 767 ? 6.552 -17.901 -23.347 1.00 93.88 767 MET A CA 1
ATOM 6067 C C . MET A 1 767 ? 6.506 -18.232 -21.852 1.00 93.88 767 MET A C 1
ATOM 6069 O O . MET A 1 767 ? 5.467 -18.650 -21.332 1.00 93.88 767 MET A O 1
ATOM 6073 N N . MET A 1 768 ? 7.585 -17.923 -21.130 1.00 91.69 768 MET A N 1
ATOM 6074 C CA . MET A 1 768 ? 7.633 -17.979 -19.659 1.00 91.69 768 MET A CA 1
ATOM 6075 C C . MET A 1 768 ? 7.421 -16.594 -19.022 1.00 91.69 768 MET A C 1
ATOM 6077 O O . MET A 1 768 ? 7.597 -15.560 -19.682 1.00 91.69 768 MET A O 1
ATOM 6081 N N . LEU A 1 769 ? 7.005 -16.542 -17.753 1.00 86.81 769 LEU A N 1
ATOM 6082 C CA . LEU A 1 769 ? 6.846 -15.281 -17.018 1.00 86.81 769 LEU A CA 1
ATOM 6083 C C . LEU A 1 769 ? 8.187 -14.565 -16.827 1.00 86.81 769 LEU A C 1
ATOM 6085 O O . LEU A 1 769 ? 9.246 -15.183 -16.747 1.00 86.81 769 LEU A O 1
ATOM 6089 N N . MET A 1 770 ? 8.111 -13.242 -16.690 1.00 80.06 770 MET A N 1
ATOM 6090 C CA . MET A 1 770 ? 9.259 -12.404 -16.348 1.00 80.06 770 MET A CA 1
ATOM 6091 C C . MET A 1 770 ? 9.632 -12.554 -14.865 1.00 80.06 770 MET A C 1
ATOM 6093 O O . MET A 1 770 ? 10.805 -12.497 -14.516 1.00 80.06 770 MET A O 1
ATOM 6097 N N . GLU A 1 771 ? 8.639 -12.770 -13.994 1.00 79.56 771 GLU A N 1
ATOM 6098 C CA . GLU A 1 771 ? 8.844 -12.986 -12.554 1.00 79.56 771 GLU A CA 1
ATOM 6099 C C . GLU A 1 771 ? 9.232 -14.433 -12.184 1.00 79.56 771 GLU A C 1
ATOM 6101 O O . GLU A 1 771 ? 9.577 -14.690 -11.034 1.00 79.56 771 GLU A O 1
ATOM 6106 N N . ASP A 1 772 ? 9.101 -15.384 -13.115 1.00 83.19 772 ASP A N 1
ATOM 6107 C CA . ASP A 1 772 ? 9.252 -16.827 -12.878 1.00 83.19 772 ASP A CA 1
ATOM 6108 C C . ASP A 1 772 ? 9.463 -17.560 -14.212 1.00 83.19 772 ASP A C 1
ATOM 6110 O O . ASP A 1 772 ? 8.512 -17.912 -14.913 1.00 83.19 772 ASP A O 1
ATOM 6114 N N . THR A 1 773 ? 10.724 -17.798 -14.571 1.00 84.31 773 THR A N 1
ATOM 6115 C CA . THR A 1 773 ? 11.093 -18.425 -15.848 1.00 84.31 773 THR A CA 1
ATOM 6116 C C . THR A 1 773 ? 10.728 -19.910 -15.943 1.00 84.31 773 THR A C 1
ATOM 6118 O O . THR A 1 773 ? 10.875 -20.489 -17.017 1.00 84.31 773 THR A O 1
ATOM 6121 N N . SER A 1 774 ? 10.220 -20.532 -14.871 1.00 87.25 774 SER A N 1
ATOM 6122 C CA . SER A 1 774 ? 9.706 -21.908 -14.904 1.00 87.25 774 SER A CA 1
ATOM 6123 C C . SER A 1 774 ? 8.231 -21.995 -15.319 1.00 87.25 774 SER A C 1
ATOM 6125 O O . SER A 1 774 ? 7.780 -23.036 -15.800 1.00 87.25 774 SER A O 1
ATOM 6127 N N . GLN A 1 775 ? 7.476 -20.903 -15.159 1.00 92.06 775 GLN A N 1
ATOM 6128 C CA . GLN A 1 775 ? 6.028 -20.876 -15.344 1.00 92.06 775 GLN A CA 1
ATOM 6129 C C . GLN A 1 775 ? 5.635 -20.261 -16.692 1.00 92.06 775 GLN A C 1
ATOM 6131 O O . GLN A 1 775 ? 5.971 -19.121 -17.019 1.00 92.06 775 GLN A O 1
ATOM 6136 N N . ASN A 1 776 ? 4.821 -20.995 -17.449 1.00 95.38 776 ASN A N 1
ATOM 6137 C CA . ASN A 1 776 ? 4.297 -20.563 -18.743 1.00 95.38 776 ASN A CA 1
ATOM 6138 C C . ASN A 1 776 ? 3.253 -19.435 -18.598 1.00 95.38 776 ASN A C 1
ATOM 6140 O O . ASN A 1 776 ? 2.334 -19.529 -17.779 1.00 95.38 776 ASN A O 1
ATOM 6144 N N . ARG A 1 777 ? 3.345 -18.391 -19.438 1.00 95.12 777 ARG A N 1
ATOM 6145 C CA . ARG A 1 777 ? 2.491 -17.188 -19.356 1.00 95.12 777 ARG A CA 1
ATOM 6146 C C . ARG A 1 777 ? 0.995 -17.488 -19.523 1.00 95.12 777 ARG A C 1
ATOM 6148 O O . ARG A 1 777 ? 0.179 -16.854 -18.852 1.00 95.12 777 ARG A O 1
ATOM 6155 N N . LEU A 1 778 ? 0.616 -18.434 -20.387 1.00 97.00 778 LEU A N 1
ATOM 6156 C CA . LEU A 1 778 ? -0.792 -18.792 -20.593 1.00 97.00 778 LEU A CA 1
ATOM 6157 C C . LEU A 1 778 ? -1.324 -19.709 -19.479 1.00 97.00 778 LEU A C 1
ATOM 6159 O O . LEU A 1 778 ? -2.453 -19.506 -19.033 1.00 97.00 778 LEU A O 1
ATOM 6163 N N . LYS A 1 779 ? -0.510 -20.642 -18.961 1.00 96.50 779 LYS A N 1
ATOM 6164 C CA . LYS A 1 779 ? -0.878 -21.480 -17.798 1.00 96.50 779 LYS A CA 1
ATOM 6165 C C . LYS A 1 779 ? -1.099 -20.637 -16.541 1.00 96.50 779 LYS A C 1
ATOM 6167 O O . LYS A 1 779 ? -2.156 -20.742 -15.928 1.00 96.50 779 LYS A O 1
ATOM 6172 N N . GLU A 1 780 ? -0.200 -19.691 -16.259 1.00 95.31 780 GLU A N 1
ATOM 6173 C CA . GLU A 1 780 ? -0.397 -18.686 -15.203 1.00 95.31 780 GLU A CA 1
ATOM 6174 C C . GLU A 1 780 ? -1.724 -17.932 -15.369 1.00 95.31 780 GLU A C 1
ATOM 6176 O O . GLU A 1 780 ? -2.413 -17.663 -14.387 1.00 95.31 780 GLU A O 1
ATOM 6181 N N . SER A 1 781 ? -2.102 -17.583 -16.603 1.00 97.31 781 SER A N 1
ATOM 6182 C CA . SER A 1 781 ? -3.358 -16.880 -16.870 1.00 97.31 781 SER A CA 1
ATOM 6183 C C . SER A 1 781 ? -4.592 -17.756 -16.610 1.00 97.31 781 SER A C 1
ATOM 6185 O O . SER A 1 781 ? -5.598 -17.247 -16.116 1.00 97.31 781 SER A O 1
ATOM 6187 N N . LEU A 1 782 ? -4.520 -19.064 -16.874 1.00 98.06 782 LEU A N 1
ATOM 6188 C CA . LEU A 1 782 ? -5.575 -20.028 -16.542 1.00 98.06 782 LEU A CA 1
ATOM 6189 C C . LEU A 1 782 ? -5.709 -20.215 -15.022 1.00 98.06 782 LEU A C 1
ATOM 6191 O O . LEU A 1 782 ? -6.815 -20.109 -14.488 1.00 98.06 782 LEU A O 1
ATOM 6195 N N . ASP A 1 783 ? -4.599 -20.396 -14.302 1.00 96.00 783 ASP A N 1
ATOM 6196 C CA . ASP A 1 783 ? -4.588 -20.497 -12.833 1.00 96.00 783 ASP A CA 1
ATOM 6197 C C . ASP A 1 783 ? -5.102 -19.212 -12.162 1.00 96.00 783 ASP A C 1
ATOM 6199 O O . ASP A 1 783 ? -5.882 -19.248 -11.203 1.00 96.00 783 ASP A O 1
ATOM 6203 N N . LEU A 1 784 ? -4.723 -18.054 -12.702 1.00 95.62 784 LEU A N 1
ATOM 6204 C CA . LEU A 1 784 ? -5.164 -16.745 -12.234 1.00 95.62 784 LEU A CA 1
ATOM 6205 C C . LEU A 1 784 ? -6.661 -16.518 -12.484 1.00 95.62 784 LEU A C 1
ATOM 6207 O O . LEU A 1 784 ? -7.362 -16.056 -11.583 1.00 95.62 784 LEU A O 1
ATOM 6211 N N . PHE A 1 785 ? -7.178 -16.908 -13.653 1.00 97.19 785 PHE A N 1
ATOM 6212 C CA . PHE A 1 785 ? -8.615 -16.900 -13.935 1.00 97.19 785 PHE A CA 1
ATOM 6213 C C . PHE A 1 785 ? -9.382 -17.849 -13.005 1.00 97.19 785 PHE A C 1
ATOM 6215 O O . PHE A 1 785 ? -10.393 -17.453 -12.429 1.00 97.19 785 PHE A O 1
ATOM 6222 N N . LYS A 1 786 ? -8.871 -19.063 -12.763 1.00 95.81 786 LYS A N 1
ATOM 6223 C CA . LYS A 1 786 ? -9.441 -20.031 -11.810 1.00 95.81 786 LYS A CA 1
ATOM 6224 C C . LYS A 1 786 ? -9.502 -19.475 -10.386 1.00 95.81 786 LYS A C 1
ATOM 6226 O O . LYS A 1 786 ? -10.504 -19.681 -9.699 1.00 95.81 786 LYS A O 1
ATOM 6231 N N . SER A 1 787 ? -8.476 -18.737 -9.965 1.00 93.81 787 SER A N 1
ATOM 6232 C CA . SER A 1 787 ? -8.421 -18.049 -8.670 1.00 93.81 787 SER A CA 1
ATOM 6233 C C . SER A 1 787 ? -9.448 -16.912 -8.555 1.00 93.81 787 SER A C 1
ATOM 6235 O O . SER A 1 787 ? -10.088 -16.769 -7.514 1.00 93.81 787 SER A O 1
ATOM 6237 N N . ILE A 1 788 ? -9.666 -16.140 -9.628 1.00 93.12 788 ILE A N 1
ATOM 6238 C CA . ILE A 1 788 ? -10.697 -15.087 -9.699 1.00 93.12 788 ILE A CA 1
ATOM 6239 C C . ILE A 1 788 ? -12.104 -15.693 -9.701 1.00 93.12 788 ILE A C 1
ATOM 6241 O O . ILE A 1 788 ? -12.943 -15.284 -8.903 1.00 93.12 788 ILE A O 1
ATOM 6245 N N . TRP A 1 789 ? -12.355 -16.680 -10.564 1.00 94.00 789 TRP A N 1
ATOM 6246 C CA . TRP A 1 789 ? -13.667 -17.303 -10.750 1.00 94.00 789 TRP A CA 1
ATOM 6247 C C . TRP A 1 789 ? -14.192 -17.937 -9.458 1.00 94.00 789 TRP A C 1
ATOM 6249 O O . TRP A 1 789 ? -15.323 -17.698 -9.049 1.00 94.00 789 TRP A O 1
ATOM 6259 N N . ASN A 1 790 ? -13.341 -18.680 -8.747 1.00 91.19 790 ASN A N 1
ATOM 6260 C CA . ASN A 1 790 ? -13.717 -19.336 -7.493 1.00 91.19 790 ASN A CA 1
ATOM 6261 C C . ASN A 1 790 ? -13.622 -18.402 -6.262 1.00 91.19 790 ASN A C 1
ATOM 6263 O O . ASN A 1 790 ? -13.816 -18.848 -5.126 1.00 91.19 790 ASN A O 1
ATOM 6267 N N . ASN A 1 791 ? -13.315 -17.112 -6.447 1.00 89.56 791 ASN A N 1
ATOM 6268 C CA . ASN A 1 791 ? -13.070 -16.185 -5.347 1.00 89.56 791 ASN A CA 1
ATOM 6269 C C . ASN A 1 791 ? -14.355 -15.886 -4.559 1.00 89.56 791 ASN A C 1
ATOM 6271 O O . ASN A 1 791 ? -15.345 -15.409 -5.110 1.00 89.56 791 ASN A O 1
ATOM 6275 N N . ARG A 1 792 ? -14.324 -16.086 -3.233 1.00 87.50 792 ARG A N 1
ATOM 6276 C CA . AR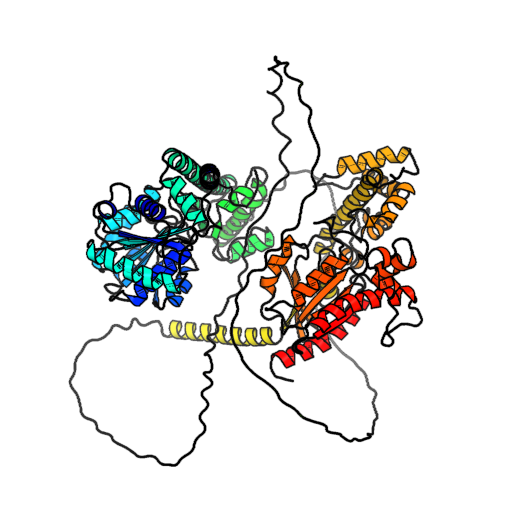G A 1 792 ? -15.489 -15.876 -2.352 1.00 87.50 792 ARG A CA 1
ATOM 6277 C C . ARG A 1 792 ? -16.108 -14.473 -2.441 1.00 87.50 792 ARG A C 1
ATOM 6279 O O . ARG A 1 792 ? -17.296 -14.342 -2.180 1.00 87.50 792 ARG A O 1
ATOM 6286 N N . TRP A 1 793 ? -15.314 -13.453 -2.781 1.00 85.69 793 TRP A N 1
ATOM 6287 C CA . TRP A 1 793 ? -15.758 -12.059 -2.890 1.00 85.69 793 TRP A CA 1
ATOM 6288 C C . TRP A 1 793 ? -16.396 -11.736 -4.255 1.00 85.69 793 TRP A C 1
ATOM 6290 O O . TRP A 1 793 ? -16.978 -10.670 -4.402 1.00 85.69 793 TRP A O 1
ATOM 6300 N N . LEU A 1 794 ? -16.290 -12.634 -5.247 1.00 88.81 794 LEU A N 1
ATOM 6301 C CA . LEU A 1 794 ? -16.672 -12.392 -6.647 1.00 88.81 794 LEU A CA 1
ATOM 6302 C C . LEU A 1 794 ? -17.740 -13.368 -7.183 1.00 88.81 794 LEU A C 1
ATOM 6304 O O . LEU A 1 794 ? -18.065 -13.325 -8.365 1.00 88.81 794 LEU A O 1
ATOM 6308 N N . ARG A 1 795 ? -18.317 -14.225 -6.328 1.00 85.06 795 ARG A N 1
ATOM 6309 C CA . ARG A 1 795 ? -19.273 -15.297 -6.703 1.00 85.06 795 ARG A CA 1
ATOM 6310 C C . ARG A 1 795 ? -20.562 -14.839 -7.403 1.00 85.06 795 ARG A C 1
ATOM 6312 O O . ARG A 1 795 ? -21.277 -15.662 -7.957 1.00 85.06 795 ARG A O 1
ATOM 6319 N N . THR A 1 796 ? -20.890 -13.553 -7.339 1.00 86.44 796 THR A N 1
ATOM 6320 C CA . THR A 1 796 ? -22.041 -12.939 -8.024 1.00 86.44 796 THR A CA 1
ATOM 6321 C C . THR A 1 796 ? -21.623 -12.026 -9.180 1.00 86.44 796 THR A C 1
ATOM 6323 O O . THR A 1 796 ? -22.471 -11.532 -9.917 1.00 86.44 796 THR A O 1
ATOM 6326 N N . ILE A 1 797 ? -20.319 -11.796 -9.363 1.00 90.56 797 ILE A N 1
ATOM 6327 C CA . ILE A 1 797 ? -19.776 -10.899 -10.382 1.00 90.56 797 ILE A CA 1
ATOM 6328 C C . ILE A 1 797 ? -19.414 -11.732 -11.609 1.00 90.56 797 ILE A C 1
ATOM 6330 O O . ILE A 1 797 ? -18.563 -12.620 -11.543 1.00 90.56 797 ILE A O 1
ATOM 6334 N N . SER A 1 798 ? -20.074 -11.458 -12.734 1.00 91.81 798 SER A N 1
ATOM 6335 C CA . SER A 1 798 ? -19.786 -12.147 -13.998 1.00 91.81 798 SER A CA 1
ATOM 6336 C C . SER A 1 798 ? -18.532 -11.581 -14.669 1.00 91.81 798 SER A C 1
ATOM 6338 O O . SER A 1 798 ? -18.170 -10.415 -14.475 1.00 91.81 798 SER A O 1
ATOM 6340 N N . VAL A 1 799 ? -17.863 -12.427 -15.453 1.00 95.44 799 VAL A N 1
ATOM 6341 C CA . VAL A 1 799 ? -16.546 -12.149 -16.035 1.00 95.44 799 VAL A CA 1
ATOM 6342 C C . VAL A 1 799 ? -16.635 -12.111 -17.556 1.00 95.44 799 VAL A C 1
ATOM 6344 O O . VAL A 1 799 ? -16.893 -13.118 -18.212 1.00 95.44 799 VAL A O 1
ATOM 6347 N N . ILE A 1 800 ? -16.362 -10.946 -18.126 1.00 97.50 800 ILE A N 1
ATOM 6348 C CA . ILE A 1 800 ? -16.124 -10.763 -19.554 1.00 97.50 800 ILE A CA 1
ATOM 6349 C C . ILE A 1 800 ? -14.670 -11.167 -19.816 1.00 97.50 800 ILE A C 1
ATOM 6351 O O . ILE A 1 800 ? -13.749 -10.609 -19.224 1.00 97.50 800 ILE A O 1
ATOM 6355 N N . LEU A 1 801 ? -14.451 -12.171 -20.658 1.00 98.12 801 LEU A N 1
ATOM 6356 C CA . LEU A 1 801 ? -13.141 -12.750 -20.943 1.00 98.12 801 LEU A CA 1
ATOM 6357 C C . LEU A 1 801 ? -12.628 -12.229 -22.289 1.00 98.12 801 LEU A C 1
ATOM 6359 O O . LEU A 1 801 ? -13.139 -12.599 -23.342 1.00 98.12 801 LEU A O 1
ATOM 6363 N N . PHE A 1 802 ? -11.598 -11.389 -22.257 1.00 98.50 802 PHE A N 1
ATOM 6364 C CA . PHE A 1 802 ? -10.899 -10.885 -23.437 1.00 98.50 802 PHE A CA 1
ATOM 6365 C C . PHE A 1 802 ? -9.701 -11.780 -23.761 1.00 98.50 802 PHE A C 1
ATOM 6367 O O . PHE A 1 802 ? -8.629 -11.672 -23.156 1.00 98.50 802 PHE A O 1
ATOM 6374 N N . LEU A 1 803 ? -9.898 -12.649 -24.751 1.00 98.38 803 LEU A N 1
ATOM 6375 C CA . LEU A 1 803 ? -8.865 -13.446 -25.407 1.00 98.38 803 LEU A CA 1
ATOM 6376 C C . LEU A 1 803 ? -8.092 -12.513 -26.347 1.00 98.38 803 LEU A C 1
ATOM 6378 O O . LEU A 1 803 ? -8.430 -12.379 -27.520 1.00 98.38 803 LEU A O 1
ATOM 6382 N N . ASN A 1 804 ? -7.107 -11.803 -25.794 1.00 98.19 804 ASN A N 1
ATOM 6383 C CA . ASN A 1 804 ? -6.400 -10.716 -26.468 1.00 98.19 804 ASN A CA 1
ATOM 6384 C C . ASN A 1 804 ? -5.185 -11.221 -27.270 1.00 98.19 804 ASN A C 1
ATOM 6386 O O . ASN A 1 804 ? -4.735 -12.359 -27.086 1.00 98.19 804 ASN A O 1
ATOM 6390 N N . LYS A 1 805 ? -4.621 -10.338 -28.106 1.00 97.12 805 LYS A N 1
ATOM 6391 C CA . LYS A 1 805 ? -3.473 -10.563 -29.001 1.00 97.12 805 LYS A CA 1
ATOM 6392 C C . LYS A 1 805 ? -3.770 -11.581 -30.113 1.00 97.12 805 LYS A C 1
ATOM 6394 O O . LYS A 1 805 ? -2.957 -12.461 -30.397 1.00 97.12 805 LYS A O 1
ATOM 6399 N N . MET A 1 806 ? -4.962 -11.496 -30.712 1.00 96.31 806 MET A N 1
ATOM 6400 C CA . MET A 1 806 ? -5.365 -12.362 -31.832 1.00 96.31 806 MET A CA 1
ATOM 6401 C C . MET A 1 806 ? -4.498 -12.158 -33.081 1.00 96.31 806 MET A C 1
ATOM 6403 O O . MET A 1 806 ? -4.183 -13.130 -33.760 1.00 96.31 806 MET A O 1
ATOM 6407 N N . ASP A 1 807 ? -4.044 -10.927 -33.324 1.00 94.38 807 ASP A N 1
ATOM 6408 C CA . ASP A 1 807 ? -3.061 -10.568 -34.354 1.00 94.38 807 ASP A CA 1
ATOM 6409 C C . ASP A 1 807 ? -1.765 -11.391 -34.239 1.00 94.38 807 ASP A C 1
ATOM 6411 O O . ASP A 1 807 ? -1.342 -12.054 -35.186 1.00 94.38 807 ASP A O 1
ATOM 6415 N N . GLN A 1 808 ? -1.176 -11.425 -33.045 1.00 94.50 808 GLN A N 1
ATOM 6416 C CA . GLN A 1 808 ? 0.060 -12.161 -32.776 1.00 94.50 808 GLN A CA 1
ATOM 6417 C C . GLN A 1 808 ? -0.152 -13.674 -32.683 1.00 94.50 808 GLN A C 1
ATOM 6419 O O . GLN A 1 808 ? 0.745 -14.442 -33.028 1.00 94.50 808 GLN A O 1
ATOM 6424 N N . LEU A 1 809 ? -1.321 -14.123 -32.208 1.00 96.31 809 LEU A N 1
ATOM 6425 C CA . LEU A 1 809 ? -1.681 -15.542 -32.220 1.00 96.31 809 LEU A CA 1
ATOM 6426 C C . LEU A 1 809 ? -1.748 -16.051 -33.667 1.00 96.31 809 LEU A C 1
ATOM 6428 O O . LEU A 1 809 ? -1.204 -17.110 -33.962 1.00 96.31 809 LEU A O 1
ATOM 6432 N N . GLN A 1 810 ? -2.347 -15.272 -34.570 1.00 95.38 810 GLN A N 1
ATOM 6433 C CA . GLN A 1 810 ? -2.389 -15.574 -35.997 1.00 95.38 810 GLN A CA 1
ATOM 6434 C C . GLN A 1 810 ? -0.987 -15.590 -36.624 1.00 95.38 810 GLN A C 1
ATOM 6436 O O . GLN A 1 810 ? -0.642 -16.584 -37.260 1.00 95.38 810 GLN A O 1
ATOM 6441 N N . GLU A 1 811 ? -0.158 -14.557 -36.414 1.00 93.38 811 GLU A N 1
ATOM 6442 C CA . GLU A 1 811 ? 1.224 -14.521 -36.933 1.00 93.38 811 GLU A CA 1
ATOM 6443 C C . GLU A 1 811 ? 2.032 -15.748 -36.469 1.00 93.38 811 GLU A C 1
ATOM 6445 O O . GLU A 1 811 ? 2.679 -16.413 -37.278 1.00 93.38 811 GLU A O 1
ATOM 6450 N N . LYS A 1 812 ? 1.938 -16.109 -35.182 1.00 94.38 812 LYS A N 1
ATOM 6451 C CA . LYS A 1 812 ? 2.705 -17.214 -34.593 1.00 94.38 812 LYS A CA 1
ATOM 6452 C C . LYS A 1 812 ? 2.227 -18.604 -35.033 1.00 94.38 812 LYS A C 1
ATOM 6454 O O . LYS A 1 812 ? 3.063 -19.448 -35.358 1.00 94.38 812 LYS A O 1
ATOM 6459 N N . ILE A 1 813 ? 0.912 -18.837 -35.089 1.00 96.06 813 ILE A N 1
ATOM 6460 C CA . ILE A 1 813 ? 0.337 -20.112 -35.553 1.00 96.06 813 ILE A CA 1
ATOM 6461 C C . ILE A 1 813 ? 0.643 -20.329 -37.042 1.00 96.06 813 ILE A C 1
ATOM 6463 O O . ILE A 1 813 ? 1.066 -21.420 -37.419 1.00 96.06 813 ILE A O 1
ATOM 6467 N N . LEU A 1 814 ? 0.508 -19.293 -37.880 1.00 95.38 814 LEU A N 1
ATOM 6468 C CA . LEU A 1 814 ? 0.819 -19.383 -39.313 1.00 95.38 814 LEU A CA 1
ATOM 6469 C C . LEU A 1 814 ? 2.323 -19.523 -39.593 1.00 95.38 814 LEU A C 1
ATOM 6471 O O . LEU A 1 814 ? 2.697 -20.169 -40.568 1.00 95.38 814 LEU A O 1
ATOM 6475 N N . ALA A 1 815 ? 3.192 -18.979 -38.735 1.00 92.56 815 ALA A N 1
ATOM 6476 C CA . ALA A 1 815 ? 4.637 -19.181 -38.847 1.00 92.56 815 ALA A CA 1
ATOM 6477 C C . ALA A 1 815 ? 5.073 -20.635 -38.566 1.00 92.56 815 ALA A C 1
ATOM 6479 O O . ALA A 1 815 ? 6.161 -21.027 -38.982 1.00 92.56 815 ALA A O 1
ATOM 6480 N N . GLY A 1 816 ? 4.276 -21.429 -37.838 1.00 90.69 816 GLY A N 1
ATOM 6481 C CA . GLY A 1 816 ? 4.499 -22.866 -37.604 1.00 90.69 816 GLY A CA 1
ATOM 6482 C C . GLY A 1 816 ? 5.719 -23.249 -36.747 1.00 90.69 816 GLY A C 1
ATOM 6483 O O . GLY A 1 816 ? 5.900 -24.428 -36.443 1.00 90.69 816 GLY A O 1
ATOM 6484 N N . ARG A 1 817 ? 6.547 -22.276 -36.340 1.00 88.69 817 ARG A N 1
ATOM 6485 C CA . ARG A 1 817 ? 7.808 -22.467 -35.591 1.00 88.69 817 ARG A CA 1
ATOM 6486 C C . ARG A 1 817 ? 7.590 -22.957 -34.161 1.00 88.69 817 ARG A C 1
ATOM 6488 O O . ARG A 1 817 ? 8.350 -23.779 -33.665 1.00 88.69 817 ARG A O 1
ATOM 6495 N N . SER A 1 818 ? 6.554 -22.430 -33.513 1.00 92.19 818 SER A N 1
ATOM 6496 C CA . SER A 1 818 ? 6.224 -22.666 -32.109 1.00 92.19 818 SER A CA 1
ATOM 6497 C C . SER A 1 818 ? 4.861 -23.347 -32.036 1.00 92.19 818 SER A C 1
ATOM 6499 O O . SER A 1 818 ? 3.818 -22.707 -32.181 1.00 92.19 818 SER A O 1
ATOM 6501 N N . LYS A 1 819 ? 4.865 -24.674 -31.905 1.00 94.50 819 LYS A N 1
ATOM 6502 C CA . LYS A 1 819 ? 3.657 -25.506 -31.972 1.00 94.50 819 LYS A CA 1
ATOM 6503 C C . LYS A 1 819 ? 2.929 -25.547 -30.632 1.00 94.50 819 LYS A C 1
ATOM 6505 O O . LYS A 1 819 ? 3.531 -25.863 -29.607 1.00 94.50 819 LYS A O 1
ATOM 6510 N N . LEU A 1 820 ? 1.630 -25.250 -30.637 1.00 96.06 820 LEU A N 1
ATOM 6511 C CA . LEU A 1 820 ? 0.840 -25.089 -29.413 1.00 96.06 820 LEU A CA 1
ATOM 6512 C C . LEU A 1 820 ? 0.730 -26.408 -28.623 1.00 96.06 820 LEU A C 1
ATOM 6514 O O . LEU A 1 820 ? 0.798 -26.395 -27.393 1.00 96.06 820 LEU A O 1
ATOM 6518 N N . GLU A 1 821 ? 0.686 -27.550 -29.314 1.00 96.25 821 GLU A N 1
ATOM 6519 C CA . GLU A 1 821 ? 0.666 -28.891 -28.720 1.00 96.25 821 GLU A CA 1
ATOM 6520 C C . GLU A 1 821 ? 1.930 -29.256 -27.916 1.00 96.25 821 GLU A C 1
ATOM 6522 O O . GLU A 1 821 ? 1.860 -30.130 -27.055 1.00 96.25 821 GLU A O 1
ATOM 6527 N N . LEU A 1 822 ? 3.064 -28.572 -28.122 1.00 95.31 822 LEU A N 1
ATOM 6528 C CA . LEU A 1 822 ? 4.274 -28.768 -27.304 1.00 95.31 822 LEU A CA 1
ATOM 6529 C C . LEU A 1 822 ? 4.101 -28.216 -25.881 1.00 95.31 822 LEU A C 1
ATOM 6531 O O . LEU A 1 822 ? 4.695 -28.724 -24.933 1.00 95.31 822 LEU A O 1
ATOM 6535 N N . TYR A 1 823 ? 3.269 -27.184 -25.729 1.00 96.06 823 TYR A N 1
ATOM 6536 C CA . TYR A 1 823 ? 3.007 -26.514 -24.456 1.00 96.06 823 TYR A CA 1
ATOM 6537 C C . TYR A 1 823 ? 1.688 -26.986 -23.826 1.00 96.06 823 TYR A C 1
ATOM 6539 O O . TYR A 1 823 ? 1.587 -27.064 -22.597 1.00 96.06 823 TYR A O 1
ATOM 6547 N N . PHE A 1 824 ? 0.702 -27.345 -24.652 1.00 97.00 824 PHE A N 1
ATOM 6548 C CA . PHE A 1 824 ? -0.625 -27.829 -24.263 1.00 97.00 824 PHE A CA 1
ATOM 6549 C C . PHE A 1 824 ? -0.973 -29.116 -25.043 1.00 97.00 824 PHE A C 1
ATOM 6551 O O . PHE A 1 824 ? -1.656 -29.040 -26.066 1.00 97.00 824 PHE A O 1
ATOM 6558 N N . PRO A 1 825 ? -0.527 -30.304 -24.584 1.00 96.75 825 PRO A N 1
ATOM 6559 C CA . PRO A 1 825 ? -0.646 -31.559 -25.341 1.00 96.75 825 PRO A CA 1
ATOM 6560 C C . PRO A 1 825 ? -2.066 -31.941 -25.775 1.00 96.75 825 PRO A C 1
ATOM 6562 O O . PRO A 1 825 ? -2.242 -32.548 -26.831 1.00 96.75 825 PRO A O 1
ATOM 6565 N N . ASP A 1 826 ? -3.090 -31.546 -25.013 1.00 95.94 826 ASP A N 1
ATOM 6566 C CA . ASP A 1 826 ? -4.495 -31.802 -25.353 1.00 95.94 826 ASP A CA 1
ATOM 6567 C C . ASP A 1 826 ? -4.931 -31.129 -26.668 1.00 95.94 826 ASP A C 1
ATOM 6569 O O . ASP A 1 826 ? -5.831 -31.634 -27.345 1.00 95.94 826 ASP A O 1
ATOM 6573 N N . PHE A 1 827 ? -4.243 -30.065 -27.108 1.00 97.44 827 PHE A N 1
ATOM 6574 C CA . PHE A 1 827 ? -4.482 -29.437 -28.411 1.00 97.44 827 PHE A CA 1
ATOM 6575 C C . PHE A 1 827 ? -4.320 -30.423 -29.575 1.00 97.44 827 PHE A C 1
ATOM 6577 O O . PHE A 1 827 ? -5.083 -30.363 -30.537 1.00 97.44 827 PHE A O 1
ATOM 6584 N N . ALA A 1 828 ? -3.408 -31.398 -29.473 1.00 95.56 828 ALA A N 1
ATOM 6585 C CA . ALA A 1 828 ? -3.215 -32.424 -30.501 1.00 95.56 828 ALA A CA 1
ATOM 6586 C C . ALA A 1 828 ? -4.473 -33.283 -30.748 1.00 95.56 828 ALA A C 1
ATOM 6588 O O . ALA A 1 828 ? -4.618 -33.862 -31.821 1.00 95.56 828 ALA A O 1
ATOM 6589 N N . ARG A 1 829 ? -5.391 -33.350 -29.773 1.00 96.25 829 ARG A N 1
ATOM 6590 C CA . ARG A 1 829 ? -6.681 -34.058 -29.860 1.00 96.25 829 ARG A CA 1
ATOM 6591 C C . ARG A 1 829 ? -7.879 -33.115 -30.000 1.00 96.25 829 ARG A C 1
ATOM 6593 O O . ARG A 1 829 ? -8.997 -33.585 -30.188 1.00 96.25 829 ARG A O 1
ATOM 6600 N N . TYR A 1 830 ? -7.664 -31.804 -29.902 1.00 97.12 830 TYR A N 1
ATOM 6601 C CA . TYR A 1 830 ? -8.724 -30.809 -29.984 1.00 97.12 830 TYR A CA 1
ATOM 6602 C C . TYR A 1 830 ? -9.202 -30.598 -31.426 1.00 97.12 830 TYR A C 1
ATOM 6604 O O . TYR A 1 830 ? -8.402 -30.437 -32.355 1.00 97.12 830 TYR A O 1
ATOM 6612 N N . THR A 1 831 ? -10.522 -30.538 -31.588 1.00 95.12 831 THR A N 1
ATOM 6613 C CA . THR A 1 831 ? -11.234 -30.271 -32.843 1.00 95.12 831 THR A CA 1
ATOM 6614 C C . THR A 1 831 ? -12.090 -29.019 -32.695 1.00 95.12 831 THR A C 1
ATOM 6616 O O . THR A 1 831 ? -12.701 -28.820 -31.647 1.00 95.12 831 THR A O 1
ATOM 6619 N N . THR A 1 832 ? -12.174 -28.201 -33.745 1.00 94.44 832 THR A N 1
ATOM 6620 C CA . THR A 1 832 ? -12.960 -26.958 -33.736 1.00 94.44 832 THR A CA 1
ATOM 6621 C C . THR A 1 832 ? -14.441 -27.226 -33.403 1.00 94.44 832 THR A C 1
ATOM 6623 O O . THR A 1 832 ? -15.048 -28.083 -34.050 1.00 94.44 832 THR A O 1
ATOM 6626 N N . PRO A 1 833 ? -15.044 -26.516 -32.429 1.00 91.50 833 PRO A N 1
ATOM 6627 C CA . PRO A 1 833 ? -16.432 -26.730 -32.025 1.00 91.50 833 PRO A CA 1
ATOM 6628 C C . PRO A 1 833 ? -17.450 -26.400 -33.133 1.00 91.50 833 PRO A C 1
ATOM 6630 O O . PRO A 1 833 ? -17.237 -25.438 -33.872 1.00 91.50 833 PRO A O 1
ATOM 6633 N N . PRO A 1 834 ? -18.595 -27.107 -33.232 1.00 88.00 834 PRO A N 1
ATOM 6634 C CA . PRO A 1 834 ? -19.632 -26.797 -34.224 1.00 88.00 834 PRO A CA 1
ATOM 6635 C C . PRO A 1 834 ? -20.306 -25.424 -34.050 1.00 88.00 834 PRO A C 1
ATOM 6637 O O . PRO A 1 834 ? -20.906 -24.921 -34.994 1.00 88.00 834 PRO A O 1
ATOM 6640 N N . ASP A 1 835 ? -20.222 -24.811 -32.862 1.00 86.12 835 ASP A N 1
ATOM 6641 C CA . ASP A 1 835 ? -20.690 -23.442 -32.590 1.00 86.12 835 ASP A CA 1
ATOM 6642 C C . ASP A 1 835 ? -19.680 -22.353 -32.999 1.00 86.12 835 ASP A C 1
ATOM 6644 O O . ASP A 1 835 ? -19.955 -21.160 -32.827 1.00 86.12 835 ASP A O 1
ATOM 6648 N N . ALA A 1 836 ? -18.506 -22.735 -33.516 1.00 89.56 836 ALA A N 1
ATOM 6649 C CA . ALA A 1 836 ? -17.453 -21.795 -33.859 1.00 89.56 836 ALA A CA 1
ATOM 6650 C C . ALA A 1 836 ? -17.887 -20.849 -34.986 1.00 89.56 836 ALA A C 1
ATOM 6652 O O . ALA A 1 836 ? -18.007 -21.221 -36.151 1.00 89.56 836 ALA A O 1
ATOM 6653 N N . LYS A 1 837 ? -18.062 -19.574 -34.633 1.00 86.75 837 LYS A N 1
ATOM 6654 C CA . LYS A 1 837 ? -18.214 -18.482 -35.592 1.00 86.75 837 LYS A CA 1
ATOM 6655 C C . LYS A 1 837 ? -16.875 -18.251 -36.288 1.00 86.75 837 LYS A C 1
ATOM 6657 O O . LYS A 1 837 ? -15.914 -17.832 -35.634 1.00 86.75 837 LYS A O 1
ATOM 6662 N N . THR A 1 838 ? -16.846 -18.510 -37.589 1.00 83.94 838 THR A N 1
ATOM 6663 C CA . THR A 1 838 ? -15.718 -18.273 -38.496 1.00 83.94 838 THR A CA 1
ATOM 6664 C C . THR A 1 838 ? -16.123 -17.306 -39.597 1.00 83.94 838 THR A C 1
ATOM 6666 O O . THR A 1 838 ? -17.247 -17.372 -40.098 1.00 83.94 838 THR A O 1
ATOM 6669 N N . ASP A 1 839 ? -15.201 -16.446 -40.009 1.00 80.38 839 ASP A N 1
ATOM 6670 C CA . ASP A 1 839 ? -15.320 -15.713 -41.271 1.00 80.38 839 ASP A CA 1
ATOM 6671 C C . ASP A 1 839 ? -14.827 -16.595 -42.443 1.00 80.38 839 ASP A C 1
ATOM 6673 O O . ASP A 1 839 ? -13.939 -17.420 -42.229 1.00 80.38 839 ASP A O 1
ATOM 6677 N N . PRO A 1 840 ? -15.323 -16.462 -43.687 1.00 78.50 840 PRO A N 1
ATOM 6678 C CA . PRO A 1 840 ? -14.741 -17.158 -44.842 1.00 78.50 840 PRO A CA 1
ATOM 6679 C C . PRO A 1 840 ? -13.241 -16.889 -45.083 1.00 78.50 840 PRO A C 1
ATOM 6681 O O . PRO A 1 840 ? -12.603 -17.650 -45.806 1.00 78.50 840 PRO A O 1
ATOM 6684 N N . SER A 1 841 ? -12.677 -15.827 -44.495 1.00 84.31 841 SER A N 1
ATOM 6685 C CA . SER A 1 841 ? -11.244 -15.495 -44.523 1.00 84.31 841 SER A CA 1
ATOM 6686 C C . SER A 1 841 ? -10.419 -16.034 -43.337 1.00 84.31 841 SER A C 1
ATOM 6688 O O . SER A 1 841 ? -9.192 -15.920 -43.350 1.00 84.31 841 SER A O 1
ATOM 6690 N N . ASP A 1 842 ? -11.047 -16.641 -42.321 1.00 88.06 842 ASP A N 1
ATOM 6691 C CA . ASP A 1 842 ? -10.355 -17.223 -41.161 1.00 88.06 842 ASP A CA 1
ATOM 6692 C C . ASP A 1 842 ? -9.541 -18.474 -41.563 1.00 88.06 842 ASP A C 1
ATOM 6694 O O . ASP A 1 842 ? -10.085 -19.448 -42.087 1.00 88.06 842 ASP A O 1
ATOM 6698 N N . HIS A 1 843 ? -8.241 -18.518 -41.246 1.00 93.19 843 HIS A N 1
ATOM 6699 C CA . HIS A 1 843 ? -7.432 -19.719 -41.492 1.00 93.19 843 HIS A CA 1
ATOM 6700 C C . HIS A 1 843 ? -7.787 -20.850 -40.497 1.00 93.19 843 HIS A C 1
ATOM 6702 O O . HIS A 1 843 ? -7.734 -20.607 -39.285 1.00 93.19 843 HIS A O 1
ATOM 6708 N N . PRO A 1 844 ? -8.063 -22.098 -40.938 1.00 93.50 844 PRO A N 1
ATOM 6709 C CA . PRO A 1 844 ? -8.588 -23.162 -40.071 1.00 93.50 844 PRO A CA 1
ATOM 6710 C C . PRO A 1 844 ? -7.786 -23.434 -38.791 1.00 93.50 844 PRO A C 1
ATOM 6712 O O . PRO A 1 844 ? -8.372 -23.504 -37.713 1.00 93.50 844 PRO A O 1
ATOM 6715 N N . GLU A 1 845 ? -6.452 -23.501 -38.858 1.00 94.25 845 GLU A N 1
ATOM 6716 C CA . GLU A 1 845 ? -5.629 -23.717 -37.653 1.00 94.25 845 GLU A CA 1
ATOM 6717 C C . GLU A 1 845 ? -5.629 -22.518 -36.690 1.00 94.25 845 GLU A C 1
ATOM 6719 O O . GLU A 1 845 ? -5.486 -22.696 -35.483 1.00 94.25 845 GLU A O 1
ATOM 6724 N N . VAL A 1 846 ? -5.858 -21.297 -37.186 1.00 95.56 846 VAL A N 1
ATOM 6725 C CA . VAL A 1 846 ? -5.983 -20.095 -36.342 1.00 95.56 846 VAL A CA 1
ATOM 6726 C C . VAL A 1 846 ? -7.338 -20.096 -35.632 1.00 95.56 846 VAL A C 1
ATOM 6728 O O . VAL A 1 846 ? -7.412 -19.750 -34.452 1.00 95.56 846 VAL A O 1
ATOM 6731 N N . VAL A 1 847 ? -8.400 -20.570 -36.299 1.00 96.06 847 VAL A N 1
ATOM 6732 C CA . VAL A 1 847 ? -9.691 -20.863 -35.654 1.00 96.06 847 VAL A CA 1
ATOM 6733 C C . VAL A 1 847 ? -9.510 -21.928 -34.577 1.00 96.06 847 VAL A C 1
ATOM 6735 O O . VAL A 1 847 ? -9.869 -21.706 -33.423 1.00 96.06 847 VAL A O 1
ATOM 6738 N N . ARG A 1 848 ? -8.912 -23.066 -34.928 1.00 96.56 848 ARG A N 1
ATOM 6739 C CA . ARG A 1 848 ? -8.695 -24.190 -34.016 1.00 96.56 848 ARG A CA 1
ATOM 6740 C C . ARG A 1 848 ? -7.897 -23.764 -32.777 1.00 96.56 848 ARG A C 1
ATOM 6742 O O . ARG A 1 848 ? -8.301 -24.084 -31.663 1.00 96.56 848 ARG A O 1
ATOM 6749 N N . ALA A 1 849 ? -6.840 -22.966 -32.947 1.00 97.56 849 ALA A N 1
ATOM 6750 C CA . ALA A 1 849 ? -6.051 -22.412 -31.848 1.00 97.56 849 ALA A CA 1
ATOM 6751 C C . ALA A 1 849 ? -6.828 -21.392 -30.991 1.00 97.56 849 ALA A C 1
ATOM 6753 O O . ALA A 1 849 ? -6.828 -21.512 -29.764 1.00 97.56 849 ALA A O 1
ATOM 6754 N N . LYS A 1 850 ? -7.525 -20.409 -31.591 1.00 96.31 850 LYS A N 1
ATOM 6755 C CA . LYS A 1 850 ? -8.273 -19.397 -30.814 1.00 96.31 850 LYS A CA 1
ATOM 6756 C C . LYS A 1 850 ? -9.421 -20.034 -30.019 1.00 96.31 850 LYS A C 1
ATOM 6758 O O . LYS A 1 850 ? -9.602 -19.709 -28.845 1.00 96.31 850 LYS A O 1
ATOM 6763 N N . TYR A 1 851 ? -10.126 -21.006 -30.601 1.00 97.75 851 TYR A N 1
ATOM 6764 C CA . TYR A 1 851 ? -11.185 -21.752 -29.913 1.00 97.75 851 TYR A CA 1
ATOM 6765 C C . TYR A 1 851 ? -10.651 -22.736 -28.856 1.00 97.75 851 TYR A C 1
ATOM 6767 O O . TYR A 1 851 ? -11.243 -22.811 -27.782 1.00 97.75 851 TYR A O 1
ATOM 6775 N N . PHE A 1 852 ? -9.494 -23.383 -29.054 1.00 98.25 852 PHE A N 1
ATOM 6776 C CA . PHE A 1 852 ? -8.859 -24.174 -27.988 1.00 98.25 852 PHE A CA 1
ATOM 6777 C C . PHE A 1 852 ? -8.590 -23.326 -26.740 1.00 98.25 852 PHE A C 1
ATOM 6779 O O . PHE A 1 852 ? -9.010 -23.682 -25.640 1.00 98.25 852 PHE A O 1
ATOM 6786 N N . ILE A 1 853 ? -7.955 -22.159 -26.913 1.00 98.25 853 ILE A N 1
ATOM 6787 C CA . ILE A 1 853 ? -7.652 -21.263 -25.790 1.00 98.25 853 ILE A CA 1
ATOM 6788 C C . ILE A 1 853 ? -8.953 -20.760 -25.138 1.00 98.25 853 ILE A C 1
ATOM 6790 O O . ILE A 1 853 ? -9.024 -20.725 -23.912 1.00 98.25 853 ILE A O 1
ATOM 6794 N N . ARG A 1 854 ? -10.008 -20.443 -25.913 1.00 97.75 854 ARG A N 1
ATOM 6795 C CA . ARG A 1 854 ? -11.356 -20.141 -25.376 1.00 97.75 854 ARG A CA 1
ATOM 6796 C C . ARG A 1 854 ? -11.835 -21.251 -24.437 1.00 97.75 854 ARG A C 1
ATOM 6798 O O . ARG A 1 854 ? -12.279 -20.965 -23.325 1.00 97.75 854 ARG A O 1
ATOM 6805 N N . ASP A 1 855 ? -11.738 -22.499 -24.879 1.00 97.56 855 ASP A N 1
ATOM 6806 C CA . ASP A 1 855 ? -12.329 -23.646 -24.193 1.00 97.56 855 ASP A CA 1
ATOM 6807 C C . ASP A 1 855 ? -11.553 -24.063 -22.934 1.00 97.56 855 ASP A C 1
ATOM 6809 O O . ASP A 1 855 ? -12.176 -24.518 -21.975 1.00 97.56 855 ASP A O 1
ATOM 6813 N N . GLU A 1 856 ? -10.238 -23.821 -22.864 1.00 97.88 856 GLU A N 1
ATOM 6814 C CA . GLU A 1 856 ? -9.457 -23.945 -21.621 1.00 97.88 856 GLU A CA 1
ATOM 6815 C C . GLU A 1 856 ? -10.014 -23.041 -20.502 1.00 97.88 856 GLU A C 1
ATOM 6817 O O . GLU A 1 856 ? -10.244 -23.496 -19.378 1.00 97.88 856 GLU A O 1
ATOM 6822 N N . PHE A 1 857 ? -10.308 -21.769 -20.809 1.00 97.81 857 PHE A N 1
ATOM 6823 C CA . PHE A 1 857 ? -10.923 -20.844 -19.848 1.00 97.81 857 PHE A CA 1
ATOM 6824 C C . PHE A 1 857 ? -12.393 -21.187 -19.564 1.00 97.81 857 PHE A C 1
ATOM 6826 O O . PHE A 1 857 ? -12.823 -21.142 -18.407 1.00 97.81 857 PHE A O 1
ATOM 6833 N N . LEU A 1 858 ? -13.174 -21.565 -20.583 1.00 95.88 858 LEU A N 1
ATOM 6834 C CA . LEU A 1 858 ? -14.577 -21.936 -20.378 1.00 95.88 858 LEU A CA 1
ATOM 6835 C C . LEU A 1 858 ? -14.711 -23.172 -19.483 1.00 95.88 858 LEU A C 1
ATOM 6837 O O . LEU A 1 858 ? -15.536 -23.138 -18.570 1.00 95.88 858 LEU A O 1
ATOM 6841 N N . ARG A 1 859 ? -13.852 -24.190 -19.644 1.00 95.50 859 ARG A N 1
ATOM 6842 C CA . ARG A 1 859 ? -13.813 -25.395 -18.794 1.00 95.50 859 ARG A CA 1
ATOM 6843 C C . ARG A 1 859 ? -13.682 -25.050 -17.309 1.00 95.50 859 ARG A C 1
ATOM 6845 O O . ARG A 1 859 ? -14.348 -25.664 -16.478 1.00 95.50 859 ARG A O 1
ATOM 6852 N N . ILE A 1 860 ? -12.868 -24.045 -16.976 1.00 95.62 860 ILE A N 1
ATOM 6853 C CA . ILE A 1 860 ? -12.727 -23.530 -15.606 1.00 95.62 860 ILE A CA 1
ATOM 6854 C C . ILE A 1 860 ? -14.041 -22.902 -15.121 1.00 95.62 860 ILE A C 1
ATOM 6856 O O . ILE A 1 860 ? -14.461 -23.167 -13.995 1.00 95.62 860 ILE A O 1
ATOM 6860 N N . SER A 1 861 ? -14.701 -22.096 -15.960 1.00 93.81 861 SER A N 1
ATOM 6861 C CA . SER A 1 861 ? -15.951 -21.422 -15.586 1.00 93.81 861 SER A CA 1
ATOM 6862 C C . SER A 1 861 ? -17.127 -22.392 -15.391 1.00 93.81 861 SER A C 1
ATOM 6864 O O . SER A 1 861 ? -17.907 -22.252 -14.447 1.00 93.81 861 SER A O 1
ATOM 6866 N N . THR A 1 862 ? -17.222 -23.430 -16.227 1.00 91.94 862 THR A N 1
ATOM 6867 C CA . THR A 1 862 ? -18.299 -24.429 -16.169 1.00 91.94 862 THR A CA 1
ATOM 6868 C C . THR A 1 862 ? -18.122 -25.434 -15.032 1.00 91.94 862 THR A C 1
ATOM 6870 O O . THR A 1 862 ? -19.115 -25.946 -14.529 1.00 91.94 862 THR A O 1
ATOM 6873 N N . ALA A 1 863 ? -16.887 -25.705 -14.592 1.00 88.44 863 ALA A N 1
ATOM 6874 C CA . ALA A 1 863 ? -16.601 -26.713 -13.564 1.00 88.44 863 ALA A CA 1
ATOM 6875 C C . ALA A 1 863 ? -17.109 -26.358 -12.150 1.00 88.44 863 ALA A C 1
ATOM 6877 O O . ALA A 1 863 ? -17.243 -27.253 -11.318 1.00 88.44 863 ALA A O 1
ATOM 6878 N N . SER A 1 864 ? -17.393 -25.077 -11.879 1.00 72.69 864 SER A N 1
ATOM 6879 C CA . SER A 1 864 ? -17.775 -24.580 -10.543 1.00 72.69 864 SER A CA 1
ATOM 6880 C C . SER A 1 864 ? -19.078 -23.767 -10.516 1.00 72.69 864 SER A C 1
ATOM 6882 O O . SER A 1 864 ? -19.354 -23.114 -9.511 1.00 72.69 864 SER A O 1
ATOM 6884 N N . SER A 1 865 ? -19.852 -23.720 -11.607 1.00 64.44 865 SER A N 1
ATOM 6885 C CA . SER A 1 865 ? -20.985 -22.787 -11.699 1.00 64.44 865 SER A CA 1
ATOM 6886 C C . SER A 1 865 ? -22.156 -23.192 -10.796 1.00 64.44 865 SER A C 1
ATOM 6888 O O . SER A 1 865 ? -22.778 -24.234 -10.987 1.00 64.44 865 SER A O 1
ATOM 6890 N N . ASP A 1 866 ? -22.500 -22.318 -9.849 1.00 70.19 866 ASP A N 1
ATOM 6891 C CA . ASP A 1 866 ? -23.720 -22.390 -9.037 1.00 70.19 866 ASP A CA 1
ATOM 6892 C C . ASP A 1 866 ? -24.870 -21.540 -9.623 1.00 70.19 866 ASP A C 1
ATOM 6894 O O . ASP A 1 866 ? -25.834 -21.215 -8.924 1.00 70.19 866 ASP A O 1
ATOM 6898 N N . GLY A 1 867 ? -24.744 -21.148 -10.898 1.00 75.25 867 GLY A N 1
ATOM 6899 C CA . GLY A 1 867 ? -25.708 -20.345 -11.651 1.00 75.25 867 GLY A CA 1
ATOM 6900 C C . GLY A 1 867 ? -25.721 -18.843 -11.337 1.00 75.25 867 GLY A C 1
ATOM 6901 O O . GLY A 1 867 ? -26.449 -18.110 -12.003 1.00 75.25 867 GLY A O 1
ATOM 6902 N N . LYS A 1 868 ? -24.939 -18.356 -10.359 1.00 80.75 868 LYS A N 1
ATOM 6903 C CA . LYS A 1 868 ? -25.001 -16.948 -9.913 1.00 80.75 868 LYS A CA 1
ATOM 6904 C C . LYS A 1 868 ? -24.201 -15.967 -10.769 1.00 80.75 868 LYS A C 1
ATOM 6906 O O . LYS A 1 868 ? -24.473 -14.770 -10.721 1.00 80.75 868 LYS A O 1
ATOM 6911 N N . HIS A 1 869 ? -23.233 -16.451 -11.543 1.00 87.62 869 HIS A N 1
ATOM 6912 C CA . HIS A 1 869 ? -22.420 -15.628 -12.435 1.00 87.62 869 HIS A CA 1
ATOM 6913 C C . HIS A 1 869 ? -21.961 -16.393 -13.686 1.00 87.62 869 HIS A C 1
ATOM 6915 O O . HIS A 1 869 ? -21.939 -17.625 -13.709 1.00 87.62 869 HIS A O 1
ATOM 6921 N N . PHE A 1 870 ? -21.630 -15.645 -14.741 1.00 90.88 870 PHE A N 1
ATOM 6922 C CA . PHE A 1 870 ? -21.406 -16.151 -16.098 1.00 90.88 870 PHE A CA 1
ATOM 6923 C C . PHE A 1 870 ? -20.049 -15.707 -16.661 1.00 90.88 870 PHE A C 1
ATOM 6925 O O . PHE A 1 870 ? -19.470 -14.715 -16.211 1.00 90.88 870 PHE A O 1
ATOM 6932 N N . CYS A 1 871 ? -19.544 -16.442 -17.654 1.00 94.44 871 CYS A N 1
ATOM 6933 C CA . CYS A 1 871 ? -18.365 -16.059 -18.426 1.00 94.44 871 CYS A CA 1
ATOM 6934 C C . CYS A 1 871 ? -18.771 -15.689 -19.860 1.00 94.44 871 CYS A C 1
ATOM 6936 O O . CYS A 1 871 ? -19.486 -16.448 -20.513 1.00 94.44 871 CYS A O 1
ATOM 6938 N N . TYR A 1 872 ? -18.311 -14.534 -20.343 1.00 95.56 872 TYR A N 1
ATOM 6939 C CA . TYR A 1 872 ? -18.620 -14.007 -21.676 1.00 95.56 872 TYR A CA 1
ATOM 6940 C C . TYR A 1 872 ? -17.323 -13.863 -22.494 1.00 95.56 872 TYR A C 1
ATOM 6942 O O . TYR A 1 872 ? -16.609 -12.876 -22.310 1.00 95.56 872 TYR A O 1
ATOM 6950 N N . PRO A 1 873 ? -16.952 -14.844 -23.339 1.00 96.50 873 PRO A N 1
ATOM 6951 C CA . PRO A 1 873 ? -15.703 -14.813 -24.100 1.00 96.50 873 PRO A CA 1
ATOM 6952 C C . PRO A 1 873 ? -15.799 -13.949 -25.366 1.00 96.50 873 PRO A C 1
ATOM 6954 O O . PRO A 1 873 ? -16.683 -14.143 -26.198 1.00 96.50 873 PRO A O 1
ATOM 6957 N N . HIS A 1 874 ? -14.823 -13.059 -25.554 1.00 96.94 874 HIS A N 1
ATOM 6958 C CA . HIS A 1 874 ? -14.622 -12.263 -26.766 1.00 96.94 874 HIS A CA 1
ATOM 6959 C C . HIS A 1 874 ? -13.164 -12.375 -27.237 1.00 96.94 874 HIS A C 1
ATOM 6961 O O . HIS A 1 874 ? -12.230 -12.275 -26.437 1.00 96.94 874 HIS A O 1
ATOM 6967 N N . PHE A 1 875 ? -12.968 -12.547 -28.544 1.00 96.81 875 PHE A N 1
ATOM 6968 C CA . PHE A 1 875 ? -11.656 -12.488 -29.194 1.00 96.81 875 PHE A CA 1
ATOM 6969 C C . PHE A 1 875 ? -11.283 -11.027 -29.467 1.00 96.81 875 PHE A C 1
ATOM 6971 O O . PHE A 1 875 ? -12.068 -10.305 -30.086 1.00 96.81 875 PHE A O 1
ATOM 6978 N N . THR A 1 876 ? -10.112 -10.579 -29.006 1.00 97.50 876 THR A N 1
ATOM 6979 C CA . THR A 1 876 ? -9.725 -9.161 -29.056 1.00 97.50 876 THR A CA 1
ATOM 6980 C C . THR A 1 876 ? -8.309 -8.910 -29.575 1.00 97.50 876 THR A C 1
ATOM 6982 O O . THR A 1 876 ? -7.382 -9.707 -29.415 1.00 97.50 876 THR A O 1
ATOM 6985 N N . THR A 1 877 ? -8.139 -7.733 -30.166 1.00 97.25 877 THR A N 1
ATOM 6986 C CA . THR A 1 877 ? -6.848 -7.144 -30.516 1.00 97.25 877 THR A CA 1
ATOM 6987 C C . THR A 1 877 ? -6.826 -5.749 -29.906 1.00 97.25 877 THR A C 1
ATOM 6989 O O . THR A 1 877 ? -7.314 -4.796 -30.497 1.00 97.25 877 THR A O 1
ATOM 6992 N N . ALA A 1 878 ? -6.286 -5.603 -28.693 1.00 96.75 878 ALA A N 1
ATOM 6993 C CA . ALA A 1 878 ? -6.346 -4.341 -27.943 1.00 96.75 878 ALA A CA 1
ATOM 6994 C C . ALA A 1 878 ? -5.687 -3.143 -28.661 1.00 96.75 878 ALA A C 1
ATOM 6996 O O . ALA A 1 878 ? -5.996 -1.994 -28.355 1.00 96.75 878 ALA A O 1
ATOM 6997 N N . VAL A 1 879 ? -4.788 -3.402 -29.615 1.00 96.06 879 VAL A N 1
ATOM 6998 C CA . VAL A 1 879 ? -4.141 -2.384 -30.462 1.00 96.06 879 VAL A CA 1
ATOM 6999 C C . VAL A 1 879 ? -4.941 -2.034 -31.728 1.00 96.06 879 VAL A C 1
ATOM 7001 O O . VAL A 1 879 ? -4.464 -1.229 -32.519 1.00 96.06 879 VAL A O 1
ATOM 7004 N N . ASP A 1 880 ? -6.127 -2.614 -31.922 1.00 96.75 880 ASP A N 1
ATOM 7005 C CA . ASP A 1 880 ? -7.089 -2.281 -32.978 1.00 96.75 880 ASP A CA 1
ATOM 7006 C C . ASP A 1 880 ? -8.291 -1.555 -32.353 1.00 96.75 880 ASP A C 1
ATOM 7008 O O . ASP A 1 880 ? -9.061 -2.112 -31.563 1.00 96.75 880 ASP A O 1
ATOM 7012 N N . THR A 1 881 ? -8.428 -0.279 -32.703 1.00 94.94 881 THR A N 1
ATOM 7013 C CA . THR A 1 881 ? -9.447 0.628 -32.165 1.00 94.94 881 THR A CA 1
ATOM 7014 C C . THR A 1 881 ? -10.866 0.246 -32.586 1.00 94.94 881 THR A C 1
ATOM 7016 O O . THR A 1 881 ? -11.801 0.448 -31.812 1.00 94.94 881 THR A O 1
ATOM 7019 N N . GLU A 1 882 ? -11.053 -0.353 -33.765 1.00 94.50 882 GLU A N 1
ATOM 7020 C CA . GLU A 1 882 ? -12.381 -0.736 -34.255 1.00 94.50 882 GLU A CA 1
ATOM 7021 C C . GLU A 1 882 ? -12.802 -2.117 -33.739 1.00 94.50 882 GLU A C 1
ATOM 7023 O O . GLU A 1 882 ? -13.962 -2.307 -33.365 1.00 94.50 882 GLU A O 1
ATOM 7028 N N . ASN A 1 883 ? -11.858 -3.056 -33.595 1.00 95.12 883 ASN A N 1
ATOM 7029 C CA . ASN A 1 883 ? -12.100 -4.299 -32.859 1.00 95.12 883 ASN A CA 1
ATOM 7030 C C . ASN A 1 883 ? -12.583 -4.005 -31.429 1.00 95.12 883 ASN A C 1
ATOM 7032 O O . ASN A 1 883 ? -13.609 -4.541 -31.006 1.00 95.12 883 ASN A O 1
ATOM 7036 N N . ILE A 1 884 ? -11.896 -3.111 -30.708 1.00 96.12 884 ILE A N 1
ATOM 7037 C CA . ILE A 1 884 ? -12.285 -2.753 -29.341 1.00 96.12 884 ILE A CA 1
ATOM 7038 C C . ILE A 1 884 ? -13.575 -1.924 -29.296 1.00 96.12 884 ILE A C 1
ATOM 7040 O O . ILE A 1 884 ? -14.381 -2.171 -28.400 1.00 96.12 884 ILE A O 1
ATOM 7044 N N . ARG A 1 885 ? -13.853 -1.036 -30.267 1.00 93.69 885 ARG A N 1
ATOM 7045 C CA . ARG A 1 885 ? -15.163 -0.359 -30.364 1.00 93.69 885 ARG A CA 1
ATOM 7046 C C . ARG A 1 885 ? -16.303 -1.375 -30.464 1.00 93.69 885 ARG A C 1
ATOM 7048 O O . ARG A 1 885 ? -17.262 -1.303 -29.696 1.00 93.69 885 ARG A O 1
ATOM 7055 N N . ARG A 1 886 ? -16.194 -2.340 -31.384 1.00 92.62 886 ARG A N 1
ATOM 7056 C CA . ARG A 1 886 ? -17.215 -3.378 -31.594 1.00 92.62 886 ARG A CA 1
ATOM 7057 C C . ARG A 1 886 ? -17.391 -4.260 -30.361 1.00 92.62 886 ARG A C 1
ATOM 7059 O O . ARG A 1 886 ? -18.509 -4.401 -29.876 1.00 92.62 886 ARG A O 1
ATOM 7066 N N . VAL A 1 887 ? -16.298 -4.792 -29.811 1.00 92.88 887 VAL A N 1
ATOM 7067 C CA . VAL A 1 887 ? -16.362 -5.680 -28.641 1.00 92.88 887 VAL A CA 1
ATOM 7068 C C . VAL A 1 887 ? -16.872 -4.947 -27.398 1.00 92.88 887 VAL A C 1
ATOM 7070 O O . VAL A 1 887 ? -17.651 -5.524 -26.643 1.00 92.88 887 VAL A O 1
ATOM 7073 N N . PHE A 1 888 ? -16.508 -3.679 -27.179 1.00 91.44 888 PHE A N 1
ATOM 7074 C CA . PHE A 1 888 ? -17.030 -2.917 -26.040 1.00 91.44 888 PHE A CA 1
ATOM 7075 C C . PHE A 1 888 ? -18.533 -2.618 -26.175 1.00 91.44 888 PHE A C 1
ATOM 7077 O O . PHE A 1 888 ? -19.252 -2.684 -25.178 1.00 91.44 888 PHE A O 1
ATOM 7084 N N . ASN A 1 889 ? -19.035 -2.390 -27.394 1.00 88.69 889 ASN A N 1
ATOM 7085 C CA . ASN A 1 889 ? -20.474 -2.278 -27.650 1.00 88.69 889 ASN A CA 1
ATOM 7086 C C . ASN A 1 889 ? -21.220 -3.591 -27.340 1.00 88.69 889 ASN A C 1
ATOM 7088 O O . ASN A 1 889 ? -22.239 -3.546 -26.654 1.00 88.69 889 ASN A O 1
ATOM 7092 N N . ASP A 1 890 ? -20.691 -4.754 -27.742 1.00 88.44 890 ASP A N 1
ATOM 7093 C CA . ASP A 1 890 ? -21.266 -6.058 -27.359 1.00 88.44 890 ASP A CA 1
ATOM 7094 C C . ASP A 1 890 ? -21.270 -6.242 -25.824 1.00 88.44 890 ASP A C 1
ATOM 7096 O O . ASP A 1 890 ? -22.243 -6.717 -25.233 1.00 88.44 890 ASP A O 1
ATOM 7100 N N . CYS A 1 891 ? -20.186 -5.827 -25.157 1.00 89.94 891 CYS A N 1
ATOM 7101 C CA . CYS A 1 891 ? -20.046 -5.896 -23.701 1.00 89.94 891 CYS A CA 1
ATOM 7102 C C . CYS A 1 891 ? -21.033 -4.982 -22.965 1.00 89.94 891 CYS A C 1
ATOM 7104 O O . CYS A 1 891 ? -21.529 -5.350 -21.900 1.00 89.94 891 CYS A O 1
ATOM 7106 N N . ARG A 1 892 ? -21.332 -3.796 -23.506 1.00 86.25 892 ARG A N 1
ATOM 7107 C CA . ARG A 1 892 ? -22.238 -2.809 -22.901 1.00 86.25 892 ARG A CA 1
ATOM 7108 C C . ARG A 1 892 ? -23.618 -3.398 -22.629 1.00 86.25 892 ARG A C 1
ATOM 7110 O O . ARG A 1 892 ? -24.136 -3.259 -21.522 1.00 86.25 892 ARG A O 1
ATOM 7117 N N . ASP A 1 893 ? -24.187 -4.081 -23.613 1.00 81.25 893 ASP A N 1
ATOM 7118 C CA . ASP A 1 893 ? -25.525 -4.664 -23.525 1.00 81.25 893 ASP A CA 1
ATOM 7119 C C . ASP A 1 893 ? -25.576 -5.833 -22.516 1.00 81.25 893 ASP A C 1
ATOM 7121 O O . ASP A 1 893 ? -26.612 -6.079 -21.892 1.00 81.25 893 ASP A O 1
ATOM 7125 N N . ILE A 1 894 ? -24.447 -6.517 -22.291 1.00 86.31 894 ILE A N 1
ATOM 7126 C CA . ILE A 1 894 ? -24.269 -7.505 -21.215 1.00 86.31 894 ILE A CA 1
ATOM 7127 C C . ILE A 1 894 ? -24.199 -6.797 -19.849 1.00 86.31 894 ILE A C 1
ATOM 7129 O O . ILE A 1 894 ? -24.945 -7.154 -18.933 1.00 86.31 894 ILE A O 1
ATOM 7133 N N . ILE A 1 895 ? -23.361 -5.762 -19.719 1.00 86.19 895 ILE A N 1
ATOM 7134 C CA . ILE A 1 895 ? -23.156 -4.989 -18.480 1.00 86.19 895 ILE A CA 1
ATOM 7135 C C . ILE A 1 895 ? -24.464 -4.347 -17.998 1.00 86.19 895 ILE A C 1
ATOM 7137 O O . ILE A 1 895 ? -24.781 -4.440 -16.813 1.00 86.19 895 ILE A O 1
ATOM 7141 N N . GLN A 1 896 ? -25.260 -3.758 -18.895 1.00 80.81 896 GLN A N 1
ATOM 7142 C CA . GLN A 1 896 ? -26.557 -3.166 -18.547 1.00 80.81 896 GLN A CA 1
ATOM 7143 C C . GLN A 1 896 ? -27.525 -4.211 -17.967 1.00 80.81 896 GLN A C 1
ATOM 7145 O O . GLN A 1 896 ? -28.138 -3.979 -16.925 1.00 80.81 896 GLN A O 1
ATOM 7150 N N . ARG A 1 897 ? -27.623 -5.398 -18.586 1.00 77.69 897 ARG A N 1
ATOM 7151 C CA . ARG A 1 897 ? -28.473 -6.500 -18.093 1.00 77.69 897 ARG A CA 1
ATOM 7152 C C . ARG A 1 897 ? -27.988 -7.048 -16.749 1.00 77.69 897 ARG A C 1
ATOM 7154 O O . ARG A 1 897 ? -28.810 -7.369 -15.894 1.00 77.69 897 ARG A O 1
ATOM 7161 N N . MET A 1 898 ? -26.673 -7.138 -16.545 1.00 80.19 898 MET A N 1
ATOM 7162 C CA . MET A 1 898 ? -26.084 -7.519 -15.257 1.00 80.19 898 MET A CA 1
ATOM 7163 C C . MET A 1 898 ? -26.404 -6.496 -14.162 1.00 80.19 898 MET A C 1
ATOM 7165 O O . MET A 1 898 ? -26.843 -6.877 -13.081 1.00 80.19 898 MET A O 1
ATOM 7169 N N . HIS A 1 899 ? -26.237 -5.206 -14.452 1.00 75.56 899 HIS A N 1
ATOM 7170 C CA . HIS A 1 899 ? -26.484 -4.123 -13.504 1.00 75.56 899 HIS A CA 1
ATOM 7171 C C . HIS A 1 899 ? -27.960 -4.037 -13.091 1.00 75.56 899 HIS A C 1
ATOM 7173 O O . HIS A 1 899 ? -28.257 -3.902 -11.909 1.00 75.56 899 HIS A O 1
ATOM 7179 N N . LEU A 1 900 ? -28.897 -4.177 -14.034 1.00 74.38 900 LEU A N 1
ATOM 7180 C CA . LEU A 1 900 ? -30.328 -4.189 -13.714 1.00 74.38 900 LEU A CA 1
ATOM 7181 C C . LEU A 1 900 ? -30.709 -5.384 -12.819 1.00 74.38 900 LEU A C 1
ATOM 7183 O O . LEU A 1 900 ? -31.433 -5.198 -11.844 1.00 74.38 900 LEU A O 1
ATOM 7187 N N . ARG A 1 901 ? -30.155 -6.580 -13.070 1.00 71.38 901 ARG A N 1
ATOM 7188 C CA . ARG A 1 901 ? -30.313 -7.743 -12.171 1.00 71.38 901 ARG A CA 1
ATOM 7189 C C . ARG A 1 901 ? -29.715 -7.505 -10.780 1.00 71.38 901 ARG A C 1
ATOM 7191 O O . ARG A 1 901 ? -30.309 -7.917 -9.793 1.00 71.38 901 ARG A O 1
ATOM 7198 N N . GLN A 1 902 ? -28.570 -6.823 -10.690 1.00 68.25 902 GLN A N 1
ATOM 7199 C CA . GLN A 1 902 ? -27.902 -6.498 -9.420 1.00 68.25 902 GLN A CA 1
ATOM 7200 C C . GLN A 1 902 ? -28.748 -5.589 -8.504 1.00 68.25 902 GLN A C 1
ATOM 7202 O O . GLN A 1 902 ? -28.519 -5.568 -7.297 1.00 68.25 902 GLN A O 1
ATOM 7207 N N . TYR A 1 903 ? -29.725 -4.868 -9.063 1.00 67.31 903 TYR A N 1
ATOM 7208 C CA . TYR A 1 903 ? -30.670 -4.011 -8.339 1.00 67.31 903 TYR A CA 1
ATOM 7209 C C . TYR A 1 903 ? -32.116 -4.549 -8.328 1.00 67.31 903 TYR A C 1
ATOM 7211 O O . TYR A 1 903 ? -33.029 -3.790 -8.012 1.00 67.31 903 TYR A O 1
ATOM 7219 N N . GLU A 1 904 ? -32.329 -5.828 -8.664 1.00 66.81 904 GLU A N 1
ATOM 7220 C CA . GLU A 1 904 ? -33.654 -6.484 -8.688 1.00 66.81 904 GLU A CA 1
ATOM 7221 C C . GLU A 1 904 ? -34.666 -5.805 -9.646 1.00 66.81 904 GLU A C 1
ATOM 7223 O O . GLU A 1 904 ? -35.874 -5.793 -9.415 1.00 66.81 904 GLU A O 1
ATOM 7228 N N . LEU A 1 905 ? -34.166 -5.240 -10.755 1.00 61.41 905 LEU A N 1
ATOM 7229 C CA . LEU A 1 905 ? -34.950 -4.560 -11.801 1.00 61.41 905 LEU A CA 1
ATOM 7230 C C . LEU A 1 905 ? -35.228 -5.440 -13.044 1.00 61.41 905 LEU A C 1
ATOM 7232 O O . LEU A 1 905 ? -35.722 -4.923 -14.050 1.00 61.41 905 LEU A O 1
ATOM 7236 N N . LEU A 1 906 ? -34.873 -6.734 -13.006 1.00 52.72 906 LEU A N 1
ATOM 7237 C CA . LEU A 1 906 ? -35.022 -7.738 -14.080 1.00 52.72 906 LEU A CA 1
ATOM 7238 C C . LEU A 1 906 ? -35.244 -9.150 -13.526 1.00 52.72 906 LEU A C 1
ATOM 7240 O O . LEU A 1 906 ? -34.594 -9.468 -12.507 1.00 52.72 906 LEU A O 1
#

Sequence (906 aa):
MTTTSPSLLPSVIKAENHIHSQGLDKEYAPITGVADFNKAAAVLAFGKDSPVIRNGLNVTTQAISGTGALRLGAAFLEKFFKGNKEVYMPTPTWGNHIPIFKHAGLAVKQYRYYDPKTCGFDHVGALQDLAKLPLQSIVLLHACAHNPTGVDPKPEHWAEISKILKNRNAFVYFDMAYQGFASGCTDKDAQAVRQFVKDGHKIVLAQSFAKNMGLYGERVGAFSVVCNDQEEAKAVESQIKILIRPMYSNPPVHGARIASTILNTPDLQAEWLKDVKGMADRIIKMRTLLEDGLKREGSTKNWKHITDQIGMFCFTGLTPPQVERLTKEFSVFLTKDGRISMAAAALGFTQRTFKPSTNVFLILEAEEEKKGKNIPDVLNFSGRVGSLPPFRLALCWTFSNPHDSAHRNVNHPFRGISRFGGGICSSASLSVRYPRRLMAFEIGIYLRNPITFGGYDENVQMSVVKREEERKAEGIYSSVIFFILIFIAINGDVLCVFQVDNPQNTDNNNREDRPPSASASASSSGIMGCFGSSRTQTDPEDDRLQREQNKKIDQQLQRDKQLYRATHRLLLLGAGESGKSTIVKQMRILHVEGFNETEKKQKVEEIKKNIKDSITIITGSMTTLEPTIALELAENKRRVDYLQSVADAQNFEYPPEFWEHAEALWKDKGVQKSFERNNEYQLIDCAKYFLEKMPQIKRPDYSPSEQDILRARVQTSGIFETKFSVDKVNFHMFDVGGQRDERRKWIQCFNDVTAIIYVTASSSYDMMLMEDTSQNRLKESLDLFKSIWNNRWLRTISVILFLNKMDQLQEKILAGRSKLELYFPDFARYTTPPDAKTDPSDHPEVVRAKYFIRDEFLRISTASSDGKHFCYPHFTTAVDTENIRRVFNDCRDIIQRMHLRQYELL

Secondary structure (DSSP, 8-state):
---SSPPPPHHHHHHHHHHHHTT---PPPPTT--HHHHHHHHHHHH-TT-HHHHTT-EEEEEEEHHHHHHHHHHHHHHHH--SEEEEEEEES--TTHHHHHHHTT-EEEEEE-EETTTTEE-HHHHHHHHTTSPTTEEEEEESSS-TTT-----HHHHHHHHHHHHHTT-EEEEEES-TTTTTS-TTGGGHHHHHHHHTT--EEEEEE-TTTS--TTTTEEEEEEE-SSHHHHHHHHHHHHHHHHHHTSS--SHHHHHHHHHHHSHHHHHHHHHHHHHHHHHHHHHHHHHHHHHHHHT--S-TTHHHHS-SSEEE----HHHHHHHHHHH-----TT-EEEHHHHHHH-SSSSHHHHHHHHHHHHHHHHTTT-------------------------------------------------------------------------------------------------S-SS--SS--------------PPP---------------------------------------------HHHHHHHHHHHHHHHHHHHHHHHHHHTEEEEEEE-STTSSHHHHHHHHHHHHS----HHHHHHHHHHHHHHHHHHHHHHHHGGGTSSS----SSGGGHHHHHHHHHTTT-TT----HHHHHHHHHHTT-HHHHHHHTTTTTTT--TTHHHHHHTHHHHTSTT----HHHHHH------SEEEEEEEETTEEEEEEEE--SGGGGGGGGGG-TT-SEEEEEEEGGGTTPBPSS-TTSBHHHHHHHHHHHHHT-TTTTT--EEEEEE-HHHHHHHHHH-SS-HHHH-GGGGG----TT----TTS-HHHHHHHHHHHHHHHHHHHTT--SS--EEEEE--TT-HHHHHHHHHHHHHHHHHHHHHHTT--

InterPro domains:
  IPR000367 G-protein alpha subunit, group S [PR00443] (598-612)
  IPR000367 G-protein alpha subunit, group S [PR00443] (613-628)
  IPR000367 G-protein alpha subunit, group S [PR00443] (629-643)
  IPR000367 G-protein alpha subunit, group S [PR00443] (782-797)
  IPR000367 G-protein alpha subunit, group S [PR00443] (846-860)
  IPR000367 G-protein alpha subunit, group S [PR00443] (861-874)
  IPR000796 Aspartate/other aminotransferase [PTHR11879] (5-345)
  IPR001019 Guanine nucleotide binding protein, alpha subunit [PF00503] (548-895)
  IPR001019 Guanine nucleotide binding protein, alpha subunit [PR00318] (569-584)
  IPR001019 Guanine nucleotide binding protein, alpha subunit [PR00318] (702-724)
  IPR001019 Guanine nucleotide binding protein, alpha subunit [PR00318] (731-748)
  IPR001019 Guanine nucleotide binding protein, alpha subunit [PR00318] (753-781)
  IPR001019 Guanine nucleotide binding protein, alpha subunit [PR00318] (799-808)
  IPR001019 Guanine nucleotide binding protein, alpha subunit [PS51882] (566-906)
  IPR001019 Guanine nucleotide binding protein, alpha subunit [SM00275] (547-905)
  IPR001019 Guanine nucleotide binding protein, alpha subunit [cd00066] (568-900)
  IPR004838 Aminotransferases, class-I, pyridoxal-phosphate-binding site [PS00105] (208-221)
  IPR004839 Aminotransferase, class I/classII, large domain [PF00155] (8-344)
  IPR011025 G protein alpha subunit, helical insertion [G3DSA:1.10.400.10] (601-715)
  IPR011025 G protein alpha subunit, helical insertion [SSF47895] (595-716)

pLDDT: mean 77.5, std 27.71, range [18.91, 98.81]

Foldseek 3Di:
DFDDAPDFAPLLVVLLVVVVVVVDDQDFAALQGDPLLQLLVCCLQQNPPHPLSVQQQKDKGKALFLLRLLLLVLLVCVVPPDFQLEEEEEVVADPVNVVSNVVSVGHYHYFYFADLVVLEGPLVRRLVRLLVDAAQAEYEDELALTPPALHDDDLVSLVSSLVSCVVSNYEYEYEQEQQCQFALHNVVSNSSVNVSVVSVHFYKYKYGPCHLRVCVPQSTIMIMTGHPHNVVNVVSNVVSSVSSCVVPNGGGHNVSSSSSSCSVPVVSVVSSSVRSSVNQVLLLVLLVCVQVLLVVVPDPDDQCQSNNRTGFKHARSDALVLQVCCCPVPVNHDASRRMDTSSVSSNQPDPPNSPRPNVSVVVVVVVVVVVPDDDDDDDDPDDDDDDDYDDDDDDDDDDDDDDDDDDDDDDDDDDDDDDDDDDDDDDDDDDDDDDDDDDDDDDDDDDDDDDDDDDDDDDDDDDDDDDDDDPDDDDDPDDDDDDDDDDDDDDDDDDDDDDDDDDDPDDDDDDDDDDDDDDDDDDDDDDDDDDDDDDPDDDVVVVVVVVVVVVVVVVVVVVVVVVVLLEAEEEEAFAPPLQLVLLVLLCCVVFNPRDDQVRLVVLLVLLVVLQLQQLLVLLVCQVVDVVHFDWQDPVLVVLNVVSPVCNPVPPDPCDPSVLVSLLVLVPTVSSVVSVVVCQLDDHQPCNVVSSVVSVQSVDPPDGDDSLSVSRRDDQDAAKDWDWGADPNRIYIYIDWGNHPVGVVRVVVSLPPHLAYEYGAALLQLSHADPVGRVHGRLVVRLVRLLCQLPPPSCLQHAYEYEHEDLVNLVVVVVVVPRDNCVSVVCLVVFDQDPPQDDDPPDDRSSSSSSVVSVVSNVVSNVVDDPPNYYYHYDYYYSSDSVRSVVVVVVVVVVSVVSSCVVVVND

Radius of gyration: 36.01 Å; chains: 1; bounding box: 113×91×92 Å